Protein AF-0000000070611044 (afdb_homodimer)

pLDDT: mean 97.88, std 2.82, range [52.62, 99.0]

Secondary structure (DSSP, 8-state):
---EEEEEEEEEBTTBSSHHHHHHHHHHT----EE-HHHHHTT-S--EEB------TTSS-HHHHTT--HHHHHHHHHHHHHHHHHT--HHHHTT-TTEEEEEE-SS--HHHHHHHHHHHHSTTTHHHH-TTHHHHHSTTHHHHHHHTTTT--S-EEEEE-GGGHHHHHHHHHHHHHHTTS-SEEEEEEEE---HHHHHHHHHTT-B--TTTT-GGGT--TTBTT---BPBB-EEEEEEEEEHHHHHHTT----EEEEEEEEEE--S-SSS--SHHHHHHHHHHHTT--S---EEE----S-HHHHHHHHHHHHHHHTT-PPEEE-THHHH-B-GGGHHHHHHHHHHHHHHHTEE---TT-SSB-GGGTTSEE--S-EE---SEEEEEEEETTTEEEEEEEEPPP-/---EEEEEEEEEBTTBSSHHHHHHHHHHT----EE-HHHHHTT-S--EEB------TTSS-HHHHTT--HHHHHHHHHHHHHHHHHT--HHHHTT-TTEEEEEE-SS--HHHHHHHHHHHHSTTTHHHH-TTHHHHHSTTHHHHHHHTTTT--S-EEEEE-GGGHHHHHHHHHHHHHHTTS-SEEEEEEEE---HHHHHHHHHTT-B--TTTT-GGGT--TTBTT---BPBB-EEEEEEEEEHHHHHHTT----EEEEEEEEEE--S-SSS--SHHHHHHHHHHHTT--S---EEE----S-HHHHHHHHHHHHHHHTT-PPEEE-THHHH-B-GGGHHHHHHHHHHHHHHHTEE---TT-SSB-GGGTTSEE--S-EE---SEEEEEEEETTTEEEEEEEEPPP-

Foldseek 3Di:
DFFKFFQFKFWFFLQDRGLVSNLVCLQVVAFSKDFAPQLVVVVFLDGIASEGPDDLPPVDDPVLCLQAAQFQSQAQRGVVRRCVRQVPDLVRFAPDQQEAEEEFEQQACLPLVVQLVVQLPDPVHPVSNDDRSCLHRDRFNNQVSNCVVSRGNYYTGFAYDKQCGQLVQVVVQRVCVVVVRHFKYKTFTWFDDHSSVVRVCSVVQAAFRPCSVPRLLQQFFQAPPQRHFHEITGIMITIIGGPVVSVVVPGDTLWIFQFKFKFFQVPAQFAAPLVRQLRRVVRRCVVPPDDAQEEAEQRRSHPRVRLSPLVSQCVNQPLNGHEYAHSCLRGTRNINRRNRVVVSVQSSCQRQAKGGASENHPDGHPSCPSHNHGHHIGGGHGFKHKYWTARGRRIIMMIIIGHDDD/DFFKFFQFKFKFFLQDRGLVSNLVCLQVVAFSKDFAPQLVVVPFLDGIASEGPDDLPPVDDPVLCLQAAQFQSQAQSGVVRRCVRQVPDLVRFAPDQQEAEEEFEQQACLPLVVQLVVQLPDPVHPVSNDDRSCLHRDRFNNQVSNCVVSRGNYYTGFAYDKLCGQLVQVVVQRVCVVVVRHFKYKTFTWFDDHSSVVRVCSVVQAAFRPCSVPRLLQQFFQAPPQRHFHEITGIMITIMGGPVVSVVVPGDTLWIFQFKFKFFQVPAQFAAPLVRQLRRVVRRCVVPPDDAQEEAEQRRSHPRVRLSPLVSQCVNQPLNGHEYAHSCLRGTRNINRRNRVSVSVQSSCQRQAKGGASENHPDGHPSCPSHNHHHHIGGGHGFKHKYWTARGRRIIMMIIIGHDDD

Structure (mmCIF, N/CA/C/O backbone):
data_AF-0000000070611044-model_v1
#
loop_
_entity.id
_entity.type
_entity.pdbx_description
1 polymer 3-oxoacyl-
#
loop_
_atom_site.group_PDB
_atom_site.id
_atom_site.type_symbol
_atom_site.label_atom_id
_atom_site.label_alt_id
_atom_site.label_comp_id
_atom_site.label_asym_id
_atom_site.label_entity_id
_atom_site.label_seq_id
_atom_site.pdbx_PDB_ins_code
_atom_site.Cartn_x
_atom_site.Cartn_y
_atom_site.Cartn_z
_atom_site.occupancy
_atom_site.B_iso_or_equiv
_atom_site.auth_seq_id
_atom_site.auth_comp_id
_atom_site.auth_asym_id
_atom_site.auth_atom_id
_atom_site.pdbx_PDB_model_num
ATOM 1 N N . MET A 1 1 ? -25.047 -8.305 1.413 1 83.75 1 MET A N 1
ATOM 2 C CA . MET A 1 1 ? -24.016 -7.477 0.796 1 83.75 1 MET A CA 1
ATOM 3 C C . MET A 1 1 ? -24 -7.672 -0.716 1 83.75 1 MET A C 1
ATOM 5 O O . MET A 1 1 ? -24.406 -8.727 -1.216 1 83.75 1 MET A O 1
ATOM 9 N N . LYS A 1 2 ? -23.578 -6.711 -1.458 1 95.31 2 LYS A N 1
ATOM 10 C CA . LYS A 1 2 ? -23.5 -6.797 -2.914 1 95.31 2 LYS A CA 1
ATOM 11 C C . LYS A 1 2 ? -22.516 -7.871 -3.348 1 95.31 2 LYS A C 1
ATOM 13 O O . LYS A 1 2 ? -21.531 -8.148 -2.645 1 95.31 2 LYS A O 1
ATOM 18 N N . ARG A 1 3 ? -22.812 -8.5 -4.43 1 98.06 3 ARG A N 1
ATOM 19 C CA . ARG A 1 3 ? -21.984 -9.578 -4.961 1 98.06 3 ARG A CA 1
ATOM 20 C C . ARG A 1 3 ? -21.016 -9.047 -6.02 1 98.06 3 ARG A C 1
ATOM 22 O O . ARG A 1 3 ? -21.375 -8.164 -6.801 1 98.06 3 ARG A O 1
ATOM 29 N N . ALA A 1 4 ? -19.781 -9.516 -6.035 1 98.88 4 ALA A N 1
ATOM 30 C CA . ALA A 1 4 ? -18.734 -9.047 -6.938 1 98.88 4 ALA A CA 1
ATOM 31 C C . ALA A 1 4 ? -18.281 -10.156 -7.883 1 98.88 4 ALA A C 1
ATOM 33 O O . ALA A 1 4 ? -18.094 -11.297 -7.465 1 98.88 4 ALA A O 1
ATOM 34 N N . VAL A 1 5 ? -18.109 -9.828 -9.188 1 98.94 5 VAL A N 1
ATOM 35 C CA . VAL A 1 5 ? -17.719 -10.789 -10.211 1 98.94 5 VAL A CA 1
ATOM 36 C C . VAL A 1 5 ? -16.516 -10.25 -10.984 1 98.94 5 VAL A C 1
ATOM 38 O O . VAL A 1 5 ? -16.219 -9.047 -10.938 1 98.94 5 VAL A O 1
ATOM 41 N N . ILE A 1 6 ? -15.789 -11.141 -11.594 1 98.94 6 ILE A N 1
ATOM 42 C CA . ILE A 1 6 ? -14.703 -10.758 -12.484 1 98.94 6 ILE A CA 1
ATOM 43 C C . ILE A 1 6 ? -15.188 -10.789 -13.93 1 98.94 6 ILE A C 1
ATOM 45 O O . ILE A 1 6 ? -15.625 -11.828 -14.43 1 98.94 6 ILE A O 1
ATOM 49 N N . THR A 1 7 ? -15.023 -9.625 -14.625 1 98.94 7 THR A N 1
ATOM 50 C CA . THR A 1 7 ? -15.602 -9.523 -15.953 1 98.94 7 THR A CA 1
ATOM 51 C C . THR A 1 7 ? -14.516 -9.289 -17 1 98.94 7 THR A C 1
ATOM 53 O O . THR A 1 7 ? -14.789 -9.312 -18.203 1 98.94 7 THR A O 1
ATOM 56 N N . GLY A 1 8 ? -13.297 -9.109 -16.562 1 98.88 8 GLY A N 1
ATOM 57 C CA . GLY A 1 8 ? -12.172 -8.906 -17.469 1 98.88 8 GLY A CA 1
ATOM 58 C C . GLY A 1 8 ? -10.836 -9.25 -16.828 1 98.88 8 GLY A C 1
ATOM 59 O O . GLY A 1 8 ? -10.672 -9.156 -15.609 1 98.88 8 GLY A O 1
ATOM 60 N N . LEU A 1 9 ? -9.93 -9.648 -17.656 1 98.56 9 LEU A N 1
ATOM 61 C CA . LEU A 1 9 ? -8.586 -9.977 -17.188 1 98.56 9 LEU A CA 1
ATOM 62 C C . LEU A 1 9 ? -7.531 -9.523 -18.188 1 98.56 9 LEU A C 1
ATOM 64 O O . LEU A 1 9 ? -7.77 -9.531 -19.391 1 98.56 9 LEU A O 1
ATOM 68 N N . GLY A 1 10 ? -6.383 -9.062 -17.719 1 98.94 10 GLY A N 1
ATOM 69 C CA . GLY A 1 10 ? -5.156 -8.773 -18.438 1 98.94 10 GLY A CA 1
ATOM 70 C C . GLY A 1 10 ? -3.906 -9.211 -17.703 1 98.94 10 GLY A C 1
ATOM 71 O O . GLY A 1 10 ? -3.861 -9.172 -16.469 1 98.94 10 GLY A O 1
ATOM 72 N N . ILE A 1 11 ? -2.859 -9.617 -18.547 1 98.88 11 ILE A N 1
ATOM 73 C CA . ILE A 1 11 ? -1.717 -10.219 -17.859 1 98.88 11 ILE A CA 1
ATOM 74 C C . ILE A 1 11 ? -0.467 -10.078 -18.734 1 98.88 11 ILE A C 1
ATOM 76 O O . ILE A 1 11 ? -0.542 -10.164 -19.953 1 98.88 11 ILE A O 1
ATOM 80 N N . VAL A 1 12 ? 0.585 -9.766 -18.094 1 98.94 12 VAL A N 1
ATOM 81 C CA . VAL A 1 12 ? 1.958 -9.852 -18.578 1 98.94 12 VAL A CA 1
ATOM 82 C C . VAL A 1 12 ? 2.793 -10.703 -17.625 1 98.94 12 VAL A C 1
ATOM 84 O O . VAL A 1 12 ? 2.912 -10.383 -16.438 1 98.94 12 VAL A O 1
ATOM 87 N N . SER A 1 13 ? 3.332 -11.836 -18.094 1 98.88 13 SER A N 1
ATOM 88 C CA . SER A 1 13 ? 4.059 -12.758 -17.234 1 98.88 13 SER A CA 1
ATOM 89 C C . SER A 1 13 ? 5.191 -13.445 -17.984 1 98.88 13 SER A C 1
ATOM 91 O O . SER A 1 13 ? 5.379 -13.219 -19.172 1 98.88 13 SER A O 1
ATOM 93 N N . SER A 1 14 ? 5.922 -14.289 -17.297 1 98.88 14 SER A N 1
ATOM 94 C CA . SER A 1 14 ? 7.047 -15.016 -17.875 1 98.88 14 SER A CA 1
ATOM 95 C C . SER A 1 14 ? 6.566 -16.094 -18.844 1 98.88 14 SER A C 1
ATOM 97 O O . SER A 1 14 ? 7.336 -16.562 -19.688 1 98.88 14 SER A O 1
ATOM 99 N N . ILE A 1 15 ? 5.25 -16.469 -18.766 1 98.88 15 ILE A N 1
ATOM 100 C CA . ILE A 1 15 ? 4.797 -17.562 -19.625 1 98.88 15 ILE A CA 1
ATOM 101 C C . ILE A 1 15 ? 3.85 -17.031 -20.688 1 98.88 15 ILE A C 1
ATOM 103 O O . ILE A 1 15 ? 3.16 -17.797 -21.359 1 98.88 15 ILE A O 1
ATOM 107 N N . GLY A 1 16 ? 3.764 -15.711 -20.797 1 98.88 16 GLY A N 1
ATOM 108 C CA . GLY A 1 16 ? 2.93 -15.094 -21.812 1 98.88 16 GLY A CA 1
ATOM 109 C C . GLY A 1 16 ? 2.604 -13.641 -21.516 1 98.88 16 GLY A C 1
ATOM 110 O O . GLY A 1 16 ? 2.619 -13.227 -20.359 1 98.88 16 GLY A O 1
ATOM 111 N N . ASN A 1 17 ? 2.238 -12.906 -22.578 1 98.75 17 ASN A N 1
ATOM 112 C CA . ASN A 1 17 ? 2.006 -11.469 -22.453 1 98.75 17 ASN A CA 1
ATOM 113 C C . ASN A 1 17 ? 0.544 -11.109 -22.703 1 98.75 17 ASN A C 1
ATOM 115 O O . ASN A 1 17 ? 0.21 -9.945 -22.906 1 98.75 17 ASN A O 1
ATOM 119 N N . ASN A 1 18 ? -0.26 -12.094 -22.812 1 98.56 18 ASN A N 1
ATOM 120 C CA . ASN A 1 18 ? -1.711 -12 -22.906 1 98.56 18 ASN A CA 1
ATOM 121 C C . ASN A 1 18 ? -2.391 -13.312 -22.531 1 98.56 18 ASN A C 1
ATOM 123 O O . ASN A 1 18 ? -1.72 -14.312 -22.281 1 98.56 18 ASN A O 1
ATOM 127 N N . GLN A 1 19 ? -3.723 -13.297 -22.438 1 98.31 19 GLN A N 1
ATOM 128 C CA . GLN A 1 19 ? -4.441 -14.453 -21.906 1 98.31 19 GLN A CA 1
ATOM 129 C C . GLN A 1 19 ? -4.289 -15.664 -22.828 1 98.31 19 GLN A C 1
ATOM 131 O O . GLN A 1 19 ? -4.215 -16.797 -22.359 1 98.31 19 GLN A O 1
ATOM 136 N N . GLN A 1 20 ? -4.164 -15.445 -24.125 1 98.62 20 GLN A N 1
ATOM 137 C CA . GLN A 1 20 ? -4.047 -16.562 -25.062 1 98.62 20 GLN A CA 1
ATOM 138 C C . GLN A 1 20 ? -2.715 -17.281 -24.891 1 98.62 20 GLN A C 1
ATOM 140 O O . GLN A 1 20 ? -2.67 -18.516 -24.859 1 98.62 20 GLN A O 1
ATOM 145 N N . GLU A 1 21 ? -1.657 -16.516 -24.859 1 98.81 21 GLU A N 1
ATOM 146 C CA . GLU A 1 21 ? -0.332 -17.109 -24.672 1 98.81 21 GLU A CA 1
ATOM 147 C C . GLU A 1 21 ? -0.22 -17.812 -23.328 1 98.81 21 GLU A C 1
ATOM 149 O O . GLU A 1 21 ? 0.35 -18.906 -23.234 1 98.81 21 GLU A O 1
ATOM 154 N N . VAL A 1 22 ? -0.71 -17.172 -22.359 1 98.94 22 VAL A N 1
ATOM 155 C CA . VAL A 1 22 ? -0.667 -17.75 -21.016 1 98.94 22 VAL A CA 1
ATOM 156 C C . VAL A 1 22 ? -1.467 -19.047 -20.969 1 98.94 22 VAL A C 1
ATOM 158 O O . VAL A 1 22 ? -1.019 -20.047 -20.406 1 98.94 22 VAL A O 1
ATOM 161 N N . LEU A 1 23 ? -2.668 -19.016 -21.578 1 98.81 23 LEU A N 1
ATOM 162 C CA . LEU A 1 23 ? -3.494 -20.219 -21.641 1 98.81 23 LEU A CA 1
ATOM 163 C C . LEU A 1 23 ? -2.732 -21.375 -22.281 1 98.81 23 LEU A C 1
ATOM 165 O O . LEU A 1 23 ? -2.74 -22.484 -21.781 1 98.81 23 LEU A O 1
ATOM 169 N N . ALA A 1 24 ? -2.092 -21.125 -23.359 1 98.81 24 ALA A N 1
ATOM 170 C CA . ALA A 1 24 ? -1.323 -22.141 -24.062 1 98.81 24 ALA A CA 1
ATOM 171 C C . ALA A 1 24 ? -0.193 -22.688 -23.188 1 98.81 24 ALA A C 1
ATOM 173 O O . ALA A 1 24 ? 0.047 -23.891 -23.156 1 98.81 24 ALA A O 1
ATOM 174 N N . SER A 1 25 ? 0.507 -21.797 -22.562 1 98.88 25 SER A N 1
ATOM 175 C CA . SER A 1 25 ? 1.617 -22.203 -21.703 1 98.88 25 SER A CA 1
ATOM 176 C C . SER A 1 25 ? 1.136 -23.047 -20.531 1 98.88 25 SER A C 1
ATOM 178 O O . SER A 1 25 ? 1.781 -24.031 -20.156 1 98.88 25 SER A O 1
ATOM 180 N N . LEU A 1 26 ? 0.035 -22.625 -19.906 1 98.88 26 LEU A N 1
ATOM 181 C CA . LEU A 1 26 ? -0.528 -23.391 -18.797 1 98.88 26 LEU A CA 1
ATOM 182 C C . LEU A 1 26 ? -0.888 -24.797 -19.234 1 98.88 26 LEU A C 1
ATOM 184 O O . LEU A 1 26 ? -0.585 -25.766 -18.531 1 98.88 26 LEU A O 1
ATOM 188 N N . ARG A 1 27 ? -1.506 -24.938 -20.344 1 98.38 27 ARG A N 1
ATOM 189 C CA . ARG A 1 27 ? -1.946 -26.234 -20.844 1 98.38 27 ARG A CA 1
ATOM 190 C C . ARG A 1 27 ? -0.755 -27.141 -21.156 1 98.38 27 ARG A C 1
ATOM 192 O O . ARG A 1 27 ? -0.823 -28.359 -20.953 1 98.38 27 ARG A O 1
ATOM 199 N N . GLU A 1 28 ? 0.303 -26.578 -21.609 1 98.38 28 GLU A N 1
ATOM 200 C CA . GLU A 1 28 ? 1.465 -27.359 -22.047 1 98.38 28 GLU A CA 1
ATOM 201 C C . GLU A 1 28 ? 2.432 -27.594 -20.891 1 98.38 28 GLU A C 1
ATOM 203 O O . GLU A 1 28 ? 3.336 -28.422 -20.984 1 98.38 28 GLU A O 1
ATOM 208 N N . GLY A 1 29 ? 2.223 -26.906 -19.797 1 98.56 29 GLY A N 1
ATOM 209 C CA . GLY A 1 29 ? 3.197 -26.938 -18.719 1 98.56 29 GLY A CA 1
ATOM 210 C C . GLY A 1 29 ? 4.535 -26.344 -19.109 1 98.56 29 GLY A C 1
ATOM 211 O O . GLY A 1 29 ? 5.59 -26.859 -18.734 1 98.56 29 GLY A O 1
ATOM 212 N N . ARG A 1 30 ? 4.535 -25.219 -19.812 1 98.38 30 ARG A N 1
ATOM 213 C CA . ARG A 1 30 ? 5.758 -24.609 -20.328 1 98.38 30 ARG A CA 1
ATOM 214 C C . ARG A 1 30 ? 6.41 -23.719 -19.281 1 98.38 30 ARG A C 1
ATOM 216 O O . ARG A 1 30 ? 5.758 -22.828 -18.734 1 98.38 30 ARG A O 1
ATOM 223 N N . SER A 1 31 ? 7.672 -23.922 -19.078 1 98.69 31 SER A N 1
ATOM 224 C CA . SER A 1 31 ? 8.422 -23.094 -18.156 1 98.69 31 SER A CA 1
ATOM 225 C C . SER A 1 31 ? 8.734 -21.734 -18.766 1 98.69 31 SER A C 1
ATOM 227 O O . SER A 1 31 ? 9.102 -21.641 -19.938 1 98.69 31 SER A O 1
ATOM 229 N N . GLY A 1 32 ? 8.516 -20.688 -17.922 1 98.81 32 GLY A N 1
ATOM 230 C CA . GLY A 1 32 ? 8.898 -19.344 -18.344 1 98.81 32 GLY A CA 1
ATOM 231 C C . GLY A 1 32 ? 10.258 -18.922 -17.828 1 98.81 32 GLY A C 1
ATOM 232 O O . GLY A 1 32 ? 10.688 -17.781 -18.031 1 98.81 32 GLY A O 1
ATOM 233 N N . ILE A 1 33 ? 11.039 -19.828 -17.203 1 98.88 33 ILE A N 1
ATOM 234 C CA . ILE A 1 33 ? 12.289 -19.5 -16.516 1 98.88 33 ILE A CA 1
ATOM 235 C C . ILE A 1 33 ? 13.453 -19.609 -17.5 1 98.88 33 ILE A C 1
ATOM 237 O O . ILE A 1 33 ? 13.531 -20.547 -18.297 1 98.88 33 ILE A O 1
ATOM 241 N N . THR A 1 34 ? 14.289 -18.625 -17.5 1 98.81 34 THR A N 1
ATOM 242 C CA . THR A 1 34 ? 15.477 -18.594 -18.344 1 98.81 34 THR A CA 1
ATOM 243 C C . THR A 1 34 ? 16.703 -18.156 -17.547 1 98.81 34 THR A C 1
ATOM 245 O O . THR A 1 34 ? 16.578 -17.719 -16.406 1 98.81 34 THR A O 1
ATOM 248 N N . PHE A 1 35 ? 17.828 -18.359 -18.141 1 98.75 35 PHE A N 1
ATOM 249 C CA . PHE A 1 35 ? 19.062 -17.812 -17.594 1 98.75 35 PHE A CA 1
ATOM 250 C C . PHE A 1 35 ? 19.062 -16.281 -17.656 1 98.75 35 PHE A C 1
ATOM 252 O O . PHE A 1 35 ? 18.562 -15.695 -18.609 1 98.75 35 PHE A O 1
ATOM 259 N N . SER A 1 36 ? 19.594 -15.648 -16.594 1 98.75 36 SER A N 1
ATOM 260 C CA . SER A 1 36 ? 19.688 -14.195 -16.562 1 98.75 36 SER A CA 1
ATOM 261 C C . SER A 1 36 ? 21.141 -13.734 -16.578 1 98.75 36 SER A C 1
ATOM 263 O O . SER A 1 36 ? 21.844 -13.852 -15.562 1 98.75 36 SER A O 1
ATOM 265 N N . GLN A 1 37 ? 21.562 -13.164 -17.688 1 98.56 37 GLN A N 1
ATOM 266 C CA . GLN A 1 37 ? 22.891 -12.57 -17.766 1 98.56 37 GLN A CA 1
ATOM 267 C C . GLN A 1 37 ? 23.016 -11.367 -16.828 1 98.56 37 GLN A C 1
ATOM 269 O O . GLN A 1 37 ? 24.078 -11.125 -16.266 1 98.56 37 GLN A O 1
ATOM 274 N N . GLU A 1 38 ? 21.938 -10.633 -16.656 1 98.19 38 GLU A N 1
ATOM 275 C CA . GLU A 1 38 ? 21.922 -9.469 -15.766 1 98.19 38 GLU A CA 1
ATOM 276 C C . GLU A 1 38 ? 22.266 -9.867 -14.336 1 98.19 38 GLU A C 1
ATOM 278 O O . GLU A 1 38 ? 23.109 -9.227 -13.695 1 98.19 38 GLU A O 1
ATOM 283 N N . LEU A 1 39 ? 21.625 -10.883 -13.875 1 98.75 39 LEU A N 1
ATOM 284 C CA . LEU A 1 39 ? 21.875 -11.312 -12.5 1 98.75 39 LEU A CA 1
ATOM 285 C C . LEU A 1 39 ? 23.297 -11.836 -12.352 1 98.75 39 LEU A C 1
ATOM 287 O O . LEU A 1 39 ? 23.953 -11.578 -11.336 1 98.75 39 LEU A O 1
ATOM 291 N N . LYS A 1 40 ? 23.734 -12.547 -13.344 1 98.56 40 LYS A N 1
ATOM 292 C CA . LYS A 1 40 ? 25.125 -13.023 -13.328 1 98.56 40 LYS A CA 1
ATOM 293 C C . LYS A 1 40 ? 26.094 -11.852 -13.273 1 98.56 40 LYS A C 1
ATOM 295 O O . LYS A 1 40 ? 27.031 -11.852 -12.461 1 98.56 40 LYS A O 1
ATOM 300 N N . ASP A 1 41 ? 25.891 -10.883 -14.133 1 98.31 41 ASP A N 1
ATOM 301 C CA . ASP A 1 41 ? 26.781 -9.727 -14.211 1 98.31 41 ASP A CA 1
ATOM 302 C C . ASP A 1 41 ? 26.781 -8.945 -12.898 1 98.31 41 ASP A C 1
ATOM 304 O O . ASP A 1 41 ? 27.781 -8.328 -12.547 1 98.31 41 ASP A O 1
ATOM 308 N N . ALA A 1 42 ? 25.688 -8.984 -12.195 1 98.06 42 ALA A N 1
ATOM 309 C CA . ALA A 1 42 ? 25.578 -8.273 -10.922 1 98.06 42 ALA A CA 1
ATOM 310 C C . ALA A 1 42 ? 26.312 -9.023 -9.812 1 98.06 42 ALA A C 1
ATOM 312 O O . ALA A 1 42 ? 26.469 -8.5 -8.703 1 98.06 42 ALA A O 1
ATOM 313 N N . GLY A 1 43 ? 26.734 -10.227 -10.039 1 97.81 43 GLY A N 1
ATOM 314 C CA . GLY A 1 43 ? 27.5 -11 -9.07 1 97.81 43 GLY A CA 1
ATOM 315 C C . GLY A 1 43 ? 26.609 -11.836 -8.164 1 97.81 43 GLY A C 1
ATOM 316 O O . GLY A 1 43 ? 27.031 -12.227 -7.066 1 97.81 43 GLY A O 1
ATOM 317 N N . MET A 1 44 ? 25.469 -12.188 -8.586 1 98.31 44 MET A N 1
ATOM 318 C CA . MET A 1 44 ? 24.516 -12.93 -7.758 1 98.31 44 MET A CA 1
ATOM 319 C C . MET A 1 44 ? 24.797 -14.43 -7.816 1 98.31 44 MET A C 1
ATOM 321 O O . MET A 1 44 ? 25.375 -14.922 -8.789 1 98.31 44 MET A O 1
ATOM 325 N N . ARG A 1 45 ? 24.344 -15.117 -6.738 1 98.5 45 ARG A N 1
ATOM 326 C CA . ARG A 1 45 ? 24.375 -16.578 -6.754 1 98.5 45 ARG A CA 1
ATOM 327 C C . ARG A 1 45 ? 23.312 -17.141 -7.688 1 98.5 45 ARG A C 1
ATOM 329 O O . ARG A 1 45 ? 23.578 -18.078 -8.453 1 98.5 45 ARG A O 1
ATOM 336 N N . SER A 1 46 ? 22.094 -16.625 -7.535 1 98.88 46 SER A N 1
ATOM 337 C CA . SER A 1 46 ? 21.016 -17.031 -8.438 1 98.88 46 SER A CA 1
ATOM 338 C C . SER A 1 46 ? 21.156 -16.344 -9.797 1 98.88 46 SER A C 1
ATOM 340 O O . SER A 1 46 ? 21.266 -15.125 -9.875 1 98.88 46 SER A O 1
ATOM 342 N N . GLN A 1 47 ? 21.109 -17.109 -10.82 1 98.88 47 GLN A N 1
ATOM 343 C CA . GLN A 1 47 ? 21.297 -16.562 -12.164 1 98.88 47 GLN A CA 1
ATOM 344 C C . GLN A 1 47 ? 20.156 -16.984 -13.086 1 98.88 47 GLN A C 1
ATOM 346 O O . GLN A 1 47 ? 20.359 -17.156 -14.289 1 98.88 47 GLN A O 1
ATOM 351 N N . VAL A 1 48 ? 19 -17.25 -12.578 1 98.88 48 VAL A N 1
ATOM 352 C CA . VAL A 1 48 ? 17.797 -17.625 -13.32 1 98.88 48 VAL A CA 1
ATOM 353 C C . VAL A 1 48 ? 16.641 -16.719 -12.93 1 98.88 48 VAL A C 1
ATOM 355 O O . VAL A 1 48 ? 16.594 -16.203 -11.812 1 98.88 48 VAL A O 1
ATOM 358 N N . TRP A 1 49 ? 15.75 -16.453 -13.828 1 98.94 49 TRP A N 1
ATOM 359 C CA . TRP A 1 49 ? 14.602 -15.602 -13.547 1 98.94 49 TRP A CA 1
ATOM 360 C C . TRP A 1 49 ? 13.461 -15.898 -14.508 1 98.94 49 TRP A C 1
ATOM 362 O O . TRP A 1 49 ? 13.656 -16.547 -15.539 1 98.94 49 TRP A O 1
ATOM 372 N N . GLY A 1 50 ? 12.203 -15.648 -14.055 1 98.88 50 GLY A N 1
ATOM 373 C CA . GLY A 1 50 ? 11.055 -15.586 -14.938 1 98.88 50 GLY A CA 1
ATOM 374 C C . GLY A 1 50 ? 10.844 -14.219 -15.555 1 98.88 50 GLY A C 1
ATOM 375 O O . GLY A 1 50 ? 9.984 -13.461 -15.109 1 98.88 50 GLY A O 1
ATOM 376 N N . ASN A 1 51 ? 11.516 -13.891 -16.625 1 98.44 51 ASN A N 1
ATOM 377 C CA . ASN A 1 51 ? 11.477 -12.555 -17.219 1 98.44 51 ASN A CA 1
ATOM 378 C C . ASN A 1 51 ? 10.281 -12.391 -18.156 1 98.44 51 ASN A C 1
ATOM 380 O O . ASN A 1 51 ? 9.773 -13.375 -18.703 1 98.44 51 ASN A O 1
ATOM 384 N N . VAL A 1 52 ? 9.789 -11.172 -18.234 1 98.19 52 VAL A N 1
ATOM 385 C CA . VAL A 1 52 ? 8.773 -10.797 -19.219 1 98.19 52 VAL A CA 1
ATOM 386 C C . VAL A 1 52 ? 9.414 -10.68 -20.594 1 98.19 52 VAL A C 1
ATOM 388 O O . VAL A 1 52 ? 10.336 -9.891 -20.797 1 98.19 52 VAL A O 1
ATOM 391 N N . LYS A 1 53 ? 8.953 -11.5 -21.531 1 97.75 53 LYS A N 1
ATOM 392 C CA . LYS A 1 53 ? 9.484 -11.508 -22.891 1 97.75 53 LYS A CA 1
ATOM 393 C C . LYS A 1 53 ? 8.68 -10.578 -23.797 1 97.75 53 LYS A C 1
ATOM 395 O O . LYS A 1 53 ? 8.039 -11.031 -24.75 1 97.75 53 LYS A O 1
ATOM 400 N N . LEU A 1 54 ? 8.727 -9.328 -23.547 1 97.38 54 LEU A N 1
ATOM 401 C CA . LEU A 1 54 ? 7.984 -8.305 -24.266 1 97.38 54 LEU A CA 1
ATOM 402 C C . LEU A 1 54 ? 8.805 -7.02 -24.391 1 97.38 54 LEU A C 1
ATOM 404 O O . LEU A 1 54 ? 9.25 -6.469 -23.391 1 97.38 54 LEU A O 1
ATOM 408 N N . ASP A 1 55 ? 9.102 -6.57 -25.594 1 97.31 55 ASP A N 1
ATOM 409 C CA . ASP A 1 55 ? 9.641 -5.227 -25.812 1 97.31 55 ASP A CA 1
ATOM 410 C C . ASP A 1 55 ? 8.547 -4.168 -25.656 1 97.31 55 ASP A C 1
ATOM 412 O O . ASP A 1 55 ? 7.656 -4.059 -26.5 1 97.31 55 ASP A O 1
ATOM 416 N N . THR A 1 56 ? 8.594 -3.361 -24.594 1 97.38 56 THR A N 1
ATOM 417 C CA . THR A 1 56 ? 7.516 -2.436 -24.266 1 97.38 56 THR A CA 1
ATOM 418 C C . THR A 1 56 ? 7.73 -1.087 -24.938 1 97.38 56 THR A C 1
ATOM 420 O O . THR A 1 56 ? 6.898 -0.184 -24.812 1 97.38 56 THR A O 1
ATOM 423 N N . THR A 1 57 ? 8.812 -0.947 -25.672 1 96.94 57 THR A N 1
ATOM 424 C CA . THR A 1 57 ? 9.125 0.324 -26.312 1 96.94 57 THR A CA 1
ATOM 425 C C . THR A 1 57 ? 8.031 0.711 -27.297 1 96.94 57 THR A C 1
ATOM 427 O O . THR A 1 57 ? 7.68 -0.072 -28.188 1 96.94 57 THR A O 1
ATOM 430 N N . GLY A 1 58 ? 7.465 1.889 -27.125 1 97.31 58 GLY A N 1
ATOM 431 C CA . GLY A 1 58 ? 6.492 2.432 -28.062 1 97.31 58 GLY A CA 1
ATOM 432 C C . GLY A 1 58 ? 5.082 1.925 -27.812 1 97.31 58 GLY A C 1
ATOM 433 O O . GLY A 1 58 ? 4.141 2.338 -28.5 1 97.31 58 GLY A O 1
ATOM 434 N N . LEU A 1 59 ? 4.879 1.075 -26.812 1 98.12 59 LEU A N 1
ATOM 435 C CA . LEU A 1 59 ? 3.553 0.512 -26.578 1 98.12 59 LEU A CA 1
ATOM 436 C C . LEU A 1 59 ? 2.68 1.489 -25.797 1 98.12 59 LEU A C 1
ATOM 438 O O . LEU A 1 59 ? 1.453 1.37 -25.797 1 98.12 59 LEU A O 1
ATOM 442 N N . ILE A 1 60 ? 3.322 2.385 -25.109 1 98.44 60 ILE A N 1
ATOM 443 C CA . ILE A 1 60 ? 2.627 3.398 -24.328 1 98.44 60 ILE A CA 1
ATOM 444 C C . ILE A 1 60 ? 3.084 4.789 -24.75 1 98.44 60 ILE A C 1
ATOM 446 O O . ILE A 1 60 ? 4.266 5 -25.031 1 98.44 60 ILE A O 1
ATOM 450 N N . ASP A 1 61 ? 2.213 5.727 -24.781 1 97.81 61 ASP A N 1
ATOM 451 C CA . ASP A 1 61 ? 2.523 7.102 -25.156 1 97.81 61 ASP A CA 1
ATOM 452 C C . ASP A 1 61 ? 3.635 7.676 -24.281 1 97.81 61 ASP A C 1
ATOM 454 O O . ASP A 1 61 ? 3.654 7.453 -23.062 1 97.81 61 ASP A O 1
ATOM 458 N N . ARG A 1 62 ? 4.523 8.391 -24.922 1 97.38 62 ARG A N 1
ATOM 459 C CA . ARG A 1 62 ? 5.703 8.938 -24.266 1 97.38 62 ARG A CA 1
ATOM 460 C C . ARG A 1 62 ? 5.316 9.836 -23.094 1 97.38 62 ARG A C 1
ATOM 462 O O . ARG A 1 62 ? 6.012 9.883 -22.078 1 97.38 62 ARG A O 1
ATOM 469 N N . LYS A 1 63 ? 4.223 10.594 -23.234 1 96.5 63 LYS A N 1
ATOM 470 C CA . LYS A 1 63 ? 3.779 11.531 -22.203 1 96.5 63 LYS A CA 1
ATOM 471 C C . LYS A 1 63 ? 3.303 10.781 -20.953 1 96.5 63 LYS A C 1
ATOM 473 O O . LYS A 1 63 ? 3.268 11.352 -19.859 1 96.5 63 LYS A O 1
ATOM 478 N N . VAL A 1 64 ? 2.963 9.547 -21.172 1 97.5 64 VAL A N 1
ATOM 479 C CA . VAL A 1 64 ? 2.445 8.727 -20.078 1 97.5 64 VAL A CA 1
ATOM 480 C C . VAL A 1 64 ? 3.574 7.895 -19.484 1 97.5 64 VAL A C 1
ATOM 482 O O . VAL A 1 64 ? 3.752 7.863 -18.266 1 97.5 64 VAL A O 1
ATOM 485 N N . VAL A 1 65 ? 4.438 7.277 -20.312 1 98.25 65 VAL A N 1
ATOM 486 C CA . VAL A 1 65 ? 5.402 6.266 -19.891 1 98.25 65 VAL A CA 1
ATOM 487 C C . VAL A 1 65 ? 6.562 6.934 -19.156 1 98.25 65 VAL A C 1
ATOM 489 O O . VAL A 1 65 ? 7.262 6.289 -18.375 1 98.25 65 VAL A O 1
ATOM 492 N N . ARG A 1 66 ? 6.766 8.242 -19.266 1 97.69 66 ARG A N 1
ATOM 493 C CA . ARG A 1 66 ? 7.875 8.945 -18.641 1 97.69 66 ARG A CA 1
ATOM 494 C C . ARG A 1 66 ? 7.781 8.859 -17.125 1 97.69 66 ARG A C 1
ATOM 496 O O . ARG A 1 66 ? 8.781 9.031 -16.422 1 97.69 66 ARG A O 1
ATOM 503 N N . PHE A 1 67 ? 6.562 8.555 -16.578 1 98.31 67 PHE A N 1
ATOM 504 C CA . PHE A 1 67 ? 6.332 8.484 -15.148 1 98.31 67 PHE A CA 1
ATOM 505 C C . PHE A 1 67 ? 6.441 7.051 -14.648 1 98.31 67 PHE A C 1
ATOM 507 O O . PHE A 1 67 ? 6.273 6.789 -13.461 1 98.31 67 PHE A O 1
ATOM 514 N N . MET A 1 68 ? 6.789 6.105 -15.539 1 98.56 68 MET A N 1
ATOM 515 C CA . MET A 1 68 ? 6.508 4.715 -15.203 1 98.56 68 MET A CA 1
ATOM 516 C C . MET A 1 68 ? 7.801 3.939 -14.969 1 98.56 68 MET A C 1
ATOM 518 O O . MET A 1 68 ? 8.805 4.18 -15.641 1 98.56 68 MET A O 1
ATOM 522 N N . SER A 1 69 ? 7.734 3.107 -13.953 1 98.44 69 SER A N 1
ATOM 523 C CA . SER A 1 69 ? 8.672 1.996 -13.828 1 98.44 69 SER A CA 1
ATOM 524 C C . SER A 1 69 ? 8.203 0.785 -14.633 1 98.44 69 SER A C 1
ATOM 526 O O . SER A 1 69 ? 7.086 0.778 -15.156 1 98.44 69 SER A O 1
ATOM 528 N N . ASP A 1 70 ? 8.992 -0.307 -14.68 1 98.44 70 ASP A N 1
ATOM 529 C CA . ASP A 1 70 ? 8.57 -1.529 -15.359 1 98.44 70 ASP A CA 1
ATOM 530 C C . ASP A 1 70 ? 7.324 -2.121 -14.703 1 98.44 70 ASP A C 1
ATOM 532 O O . ASP A 1 70 ? 6.461 -2.668 -15.391 1 98.44 70 ASP A O 1
ATOM 536 N N . ALA A 1 71 ? 7.273 -2.027 -13.391 1 98.69 71 ALA A N 1
ATOM 537 C CA . ALA A 1 71 ? 6.086 -2.504 -12.688 1 98.69 71 ALA A CA 1
ATOM 538 C C . ALA A 1 71 ? 4.832 -1.797 -13.195 1 98.69 71 ALA A C 1
ATOM 540 O O . ALA A 1 71 ? 3.809 -2.438 -13.445 1 98.69 71 ALA A O 1
ATOM 541 N N . SER A 1 72 ? 4.902 -0.479 -13.32 1 98.81 72 SER A N 1
ATOM 542 C CA . SER A 1 72 ? 3.777 0.316 -13.805 1 98.81 72 SER A CA 1
ATOM 543 C C . SER A 1 72 ? 3.457 -0.016 -15.258 1 98.81 72 SER A C 1
ATOM 545 O O . SER A 1 72 ? 2.285 -0.09 -15.641 1 98.81 72 SER A O 1
ATOM 547 N N . ILE A 1 73 ? 4.496 -0.188 -16.047 1 98.88 73 ILE A N 1
ATOM 548 C CA . ILE A 1 73 ? 4.309 -0.496 -17.453 1 98.88 73 ILE A CA 1
ATOM 549 C C . ILE A 1 73 ? 3.562 -1.819 -17.609 1 98.88 73 ILE A C 1
ATOM 551 O O . ILE A 1 73 ? 2.582 -1.907 -18.344 1 98.88 73 ILE A O 1
ATOM 555 N N . TYR A 1 74 ? 4.016 -2.873 -16.891 1 98.94 74 TYR A N 1
ATOM 556 C CA . TYR A 1 74 ? 3.375 -4.18 -16.969 1 98.94 74 TYR A CA 1
ATOM 557 C C . TYR A 1 74 ? 1.924 -4.109 -16.5 1 98.94 74 TYR A C 1
ATOM 559 O O . TYR A 1 74 ? 1.039 -4.707 -17.125 1 98.94 74 TYR A O 1
ATOM 567 N N . ALA A 1 75 ? 1.677 -3.371 -15.43 1 98.94 75 ALA A N 1
ATOM 568 C CA . ALA A 1 75 ? 0.315 -3.211 -14.922 1 98.94 75 ALA A CA 1
ATOM 569 C C . ALA A 1 75 ? -0.549 -2.436 -15.914 1 98.94 75 ALA A C 1
ATOM 571 O O . ALA A 1 75 ? -1.728 -2.748 -16.094 1 98.94 75 ALA A O 1
ATOM 572 N N . TYR A 1 76 ? -0.02 -1.4 -16.547 1 98.88 76 TYR A N 1
ATOM 573 C CA . TYR A 1 76 ? -0.728 -0.582 -17.516 1 98.88 76 TYR A CA 1
ATOM 574 C C . TYR A 1 76 ? -1.175 -1.421 -18.719 1 98.88 76 TYR A C 1
ATOM 576 O O . TYR A 1 76 ? -2.334 -1.353 -19.125 1 98.88 76 TYR A O 1
ATOM 584 N N . LEU A 1 77 ? -0.251 -2.172 -19.25 1 98.94 77 LEU A N 1
ATOM 585 C CA . LEU A 1 77 ? -0.567 -3.02 -20.391 1 98.94 77 LEU A CA 1
ATOM 586 C C . LEU A 1 77 ? -1.606 -4.07 -20.016 1 98.94 77 LEU A C 1
ATOM 588 O O . LEU A 1 77 ? -2.504 -4.371 -20.812 1 98.94 77 LEU A O 1
ATOM 592 N N . SER A 1 78 ? -1.477 -4.641 -18.812 1 98.94 78 SER A N 1
ATOM 593 C CA . SER A 1 78 ? -2.475 -5.582 -18.312 1 98.94 78 SER A CA 1
ATOM 594 C C . SER A 1 78 ? -3.84 -4.914 -18.188 1 98.94 78 SER A C 1
ATOM 596 O O . SER A 1 78 ? -4.867 -5.531 -18.469 1 98.94 78 SER A O 1
ATOM 598 N N . MET A 1 79 ? -3.873 -3.689 -17.734 1 98.88 79 MET A N 1
ATOM 599 C CA . MET A 1 79 ? -5.109 -2.932 -17.562 1 98.88 79 MET A CA 1
ATOM 600 C C . MET A 1 79 ? -5.785 -2.705 -18.922 1 98.88 79 MET A C 1
ATOM 602 O O . MET A 1 79 ? -7.004 -2.854 -19.031 1 98.88 79 MET A O 1
ATOM 606 N N . GLU A 1 80 ? -5.02 -2.336 -19.891 1 98.81 80 GLU A N 1
ATOM 607 C CA . GLU A 1 80 ? -5.566 -2.182 -21.25 1 98.81 80 GLU A CA 1
ATOM 608 C C . GLU A 1 80 ? -6.25 -3.463 -21.719 1 98.81 80 GLU A C 1
ATOM 610 O O . GLU A 1 80 ? -7.355 -3.42 -22.25 1 98.81 80 GLU A O 1
ATOM 615 N N . GLN A 1 81 ? -5.578 -4.594 -21.5 1 98.94 81 GLN A N 1
ATOM 616 C CA . GLN A 1 81 ? -6.133 -5.891 -21.875 1 98.94 81 GLN A CA 1
ATOM 617 C C . GLN A 1 81 ? -7.418 -6.184 -21.109 1 98.94 81 GLN A C 1
ATOM 619 O O . GLN A 1 81 ? -8.391 -6.668 -21.672 1 98.94 81 GLN A O 1
ATOM 624 N N . ALA A 1 82 ? -7.418 -5.898 -19.781 1 98.94 82 ALA A N 1
ATOM 625 C CA . ALA A 1 82 ? -8.57 -6.195 -18.938 1 98.94 82 ALA A CA 1
ATOM 626 C C . ALA A 1 82 ? -9.781 -5.367 -19.359 1 98.94 82 ALA A C 1
ATOM 628 O O . ALA A 1 82 ? -10.906 -5.871 -19.375 1 98.94 82 ALA A O 1
ATOM 629 N N . VAL A 1 83 ? -9.578 -4.082 -19.641 1 98.94 83 VAL A N 1
ATOM 630 C CA . VAL A 1 83 ? -10.648 -3.191 -20.078 1 98.94 83 VAL A CA 1
ATOM 631 C C . VAL A 1 83 ? -11.25 -3.715 -21.391 1 98.94 83 VAL A C 1
ATOM 633 O O . VAL A 1 83 ? -12.477 -3.793 -21.531 1 98.94 83 VAL A O 1
ATOM 636 N N . ALA A 1 84 ? -10.352 -4.051 -22.312 1 98.81 84 ALA A N 1
ATOM 637 C CA . ALA A 1 84 ? -10.805 -4.582 -23.594 1 98.81 84 ALA A CA 1
ATOM 638 C C . ALA A 1 84 ? -11.57 -5.895 -23.406 1 98.81 84 ALA A C 1
ATOM 640 O O . ALA A 1 84 ? -12.617 -6.098 -24.016 1 98.81 84 ALA A O 1
ATOM 641 N N . ASP A 1 85 ? -11.031 -6.762 -22.625 1 98.88 85 ASP A N 1
ATOM 642 C CA . ASP A 1 85 ? -11.641 -8.062 -22.375 1 98.88 85 ASP A CA 1
ATOM 643 C C . ASP A 1 85 ? -13.023 -7.914 -21.734 1 98.88 85 ASP A C 1
ATOM 645 O O . ASP A 1 85 ? -13.938 -8.672 -22.047 1 98.88 85 ASP A O 1
ATOM 649 N N . ALA A 1 86 ? -13.18 -6.988 -20.844 1 98.81 86 ALA A N 1
ATOM 650 C CA . ALA A 1 86 ? -14.438 -6.75 -20.141 1 98.81 86 ALA A CA 1
ATOM 651 C C . ALA A 1 86 ? -15.453 -6.059 -21.062 1 98.81 86 ALA A C 1
ATOM 653 O O . ALA A 1 86 ? -16.641 -5.98 -20.719 1 98.81 86 ALA A O 1
ATOM 654 N N . GLY A 1 87 ? -14.984 -5.566 -22.156 1 98.56 87 GLY A N 1
ATOM 655 C CA . GLY A 1 87 ? -15.859 -4.812 -23.047 1 98.56 87 GLY A CA 1
ATOM 656 C C . GLY A 1 87 ? -16.312 -3.49 -22.469 1 98.56 87 GLY A C 1
ATOM 657 O O . GLY A 1 87 ? -17.453 -3.074 -22.656 1 98.56 87 GLY A O 1
ATOM 658 N N . LEU A 1 88 ? -15.5 -2.83 -21.688 1 98.5 88 LEU A N 1
ATOM 659 C CA . LEU A 1 88 ? -15.859 -1.562 -21.062 1 98.5 88 LEU A CA 1
ATOM 660 C C . LEU A 1 88 ? -15.555 -0.39 -21.984 1 98.5 88 LEU A C 1
ATOM 662 O O . LEU A 1 88 ? -14.383 -0.118 -22.281 1 98.5 88 LEU A O 1
ATOM 666 N N . ALA A 1 89 ? -16.562 0.325 -22.375 1 97.75 89 ALA A N 1
ATOM 667 C CA . ALA A 1 89 ? -16.375 1.565 -23.125 1 97.75 89 ALA A CA 1
ATOM 668 C C . ALA A 1 89 ? -15.828 2.67 -22.219 1 97.75 89 ALA A C 1
ATOM 670 O O . ALA A 1 89 ? -16.188 2.744 -21.047 1 97.75 89 ALA A O 1
ATOM 671 N N . PRO A 1 90 ? -14.992 3.559 -22.766 1 97.81 90 PRO A N 1
ATOM 672 C CA . PRO A 1 90 ? -14.414 4.629 -21.938 1 97.81 90 PRO A CA 1
ATOM 673 C C . PRO A 1 90 ? -15.461 5.43 -21.188 1 97.81 90 PRO A C 1
ATOM 675 O O . PRO A 1 90 ? -15.219 5.855 -20.047 1 97.81 90 PRO A O 1
ATOM 678 N N . GLU A 1 91 ? -16.609 5.617 -21.688 1 97.12 91 GLU A N 1
ATOM 679 C CA . GLU A 1 91 ? -17.656 6.43 -21.078 1 97.12 91 GLU A CA 1
ATOM 680 C C . GLU A 1 91 ? -18.219 5.762 -19.828 1 97.12 91 GLU A C 1
ATOM 682 O O . GLU A 1 91 ? -18.859 6.418 -19 1 97.12 91 GLU A O 1
ATOM 687 N N . VAL A 1 92 ? -18 4.465 -19.812 1 97.5 92 VAL A N 1
ATOM 688 C CA . VAL A 1 92 ? -18.516 3.725 -18.656 1 97.5 92 VAL A CA 1
ATOM 689 C C . VAL A 1 92 ? -17.609 3.926 -17.453 1 97.5 92 VAL A C 1
ATOM 691 O O . VAL A 1 92 ? -18.094 4.129 -16.328 1 97.5 92 VAL A O 1
ATOM 694 N N . TYR A 1 93 ? -16.297 3.941 -17.672 1 98.19 93 TYR A N 1
ATOM 695 C CA . TYR A 1 93 ? -15.438 3.871 -16.5 1 98.19 93 TYR A CA 1
ATOM 696 C C . TYR A 1 93 ? -14.656 5.164 -16.312 1 98.19 93 TYR A C 1
ATOM 698 O O . TYR A 1 93 ? -14.195 5.469 -15.203 1 98.19 93 TYR A O 1
ATOM 706 N N . GLN A 1 94 ? -14.484 5.969 -17.359 1 98.56 94 GLN A N 1
ATOM 707 C CA . GLN A 1 94 ? -13.719 7.199 -17.219 1 98.56 94 GLN A CA 1
ATOM 708 C C . GLN A 1 94 ? -14.562 8.297 -16.578 1 98.56 94 GLN A C 1
ATOM 710 O O . GLN A 1 94 ? -15.758 8.422 -16.859 1 98.56 94 GLN A O 1
ATOM 715 N N . ASN A 1 95 ? -13.867 9.062 -15.656 1 98.5 95 ASN A N 1
ATOM 716 C CA . ASN A 1 95 ? -14.492 10.188 -14.969 1 98.5 95 ASN A CA 1
ATOM 717 C C . ASN A 1 95 ? -15.742 9.766 -14.203 1 98.5 95 ASN A C 1
ATOM 719 O O . ASN A 1 95 ? -16.719 10.516 -14.141 1 98.5 95 ASN A O 1
ATOM 723 N N . ASN A 1 96 ? -15.867 8.516 -13.867 1 98.69 96 ASN A N 1
ATOM 724 C CA . ASN A 1 96 ? -16.969 7.945 -13.094 1 98.69 96 ASN A CA 1
ATOM 725 C C . ASN A 1 96 ? -16.562 7.719 -11.641 1 98.69 96 ASN A C 1
ATOM 727 O O . ASN A 1 96 ? -15.711 6.875 -11.352 1 98.69 96 ASN A O 1
ATOM 731 N N . PRO A 1 97 ? -17.172 8.445 -10.656 1 98.62 97 PRO A N 1
ATOM 732 C CA . PRO A 1 97 ? -16.766 8.344 -9.25 1 98.62 97 PRO A CA 1
ATOM 733 C C . PRO A 1 97 ? -17.062 6.973 -8.648 1 98.62 97 PRO A C 1
ATOM 735 O O . PRO A 1 97 ? -16.625 6.668 -7.539 1 98.62 97 PRO A O 1
ATOM 738 N N . ARG A 1 98 ? -17.797 6.113 -9.352 1 98.62 98 ARG A N 1
ATOM 739 C CA . ARG A 1 98 ? -18.156 4.781 -8.867 1 98.62 98 ARG A CA 1
ATOM 740 C C . ARG A 1 98 ? -17.219 3.723 -9.445 1 98.62 98 ARG A C 1
ATOM 742 O O . ARG A 1 98 ? -17.484 2.525 -9.328 1 98.62 98 ARG A O 1
ATOM 749 N N . VAL A 1 99 ? -16.172 4.152 -10.133 1 98.94 99 VAL A N 1
ATOM 750 C CA . VAL A 1 99 ? -15.148 3.264 -10.672 1 98.94 99 VAL A CA 1
ATOM 751 C C . VAL A 1 99 ? -13.797 3.574 -10.023 1 98.94 99 VAL A C 1
ATOM 753 O O . VAL A 1 99 ? -13.289 4.691 -10.141 1 98.94 99 VAL A O 1
ATOM 756 N N . GLY A 1 100 ? -13.273 2.547 -9.305 1 98.94 100 GLY A N 1
ATOM 757 C CA . GLY A 1 100 ? -12.023 2.738 -8.578 1 98.94 100 GLY A CA 1
ATOM 758 C C . GLY A 1 100 ? -10.898 1.867 -9.094 1 98.94 100 GLY A C 1
ATOM 759 O O . GLY A 1 100 ? -11.07 1.115 -10.055 1 98.94 100 GLY A O 1
ATOM 760 N N . LEU A 1 101 ? -9.758 2.014 -8.492 1 98.94 101 LEU A N 1
ATOM 761 C CA . LEU A 1 101 ? -8.523 1.317 -8.859 1 98.94 101 LEU A CA 1
ATOM 762 C C . LEU A 1 101 ? -7.695 0.999 -7.621 1 98.94 101 LEU A C 1
ATOM 764 O O . LEU A 1 101 ? -7.344 1.9 -6.855 1 98.94 101 LEU A O 1
ATOM 768 N N . ILE A 1 102 ? -7.445 -0.265 -7.359 1 98.94 102 ILE A N 1
ATOM 769 C CA . ILE A 1 102 ? -6.594 -0.741 -6.277 1 98.94 102 ILE A CA 1
ATOM 770 C C . ILE A 1 102 ? -5.551 -1.712 -6.828 1 98.94 102 ILE A C 1
ATOM 772 O O . ILE A 1 102 ? -5.859 -2.877 -7.098 1 98.94 102 ILE A O 1
ATOM 776 N N . ALA A 1 103 ? -4.336 -1.222 -6.98 1 98.88 103 ALA A N 1
ATOM 777 C CA . ALA A 1 103 ? -3.268 -1.992 -7.613 1 98.88 103 ALA A CA 1
ATOM 778 C C . ALA A 1 103 ? -1.908 -1.631 -7.02 1 98.88 103 ALA A C 1
ATOM 780 O O . ALA A 1 103 ? -1.621 -0.456 -6.781 1 98.88 103 ALA A O 1
ATOM 781 N N . GLY A 1 104 ? -1.104 -2.664 -6.691 1 98.44 104 GLY A N 1
ATOM 782 C CA . GLY A 1 104 ? 0.139 -2.357 -6 1 98.44 104 GLY A CA 1
ATOM 783 C C . GLY A 1 104 ? 1.307 -3.205 -6.469 1 98.44 104 GLY A C 1
ATOM 784 O O . GLY A 1 104 ? 1.179 -3.975 -7.426 1 98.44 104 GLY A O 1
ATOM 785 N N . SER A 1 105 ? 2.469 -2.996 -5.902 1 98.06 105 SER A N 1
ATOM 786 C CA . SER A 1 105 ? 3.707 -3.756 -6.043 1 98.06 105 SER A CA 1
ATOM 787 C C . SER A 1 105 ? 4.273 -4.145 -4.684 1 98.06 105 SER A C 1
ATOM 789 O O . SER A 1 105 ? 3.99 -3.492 -3.676 1 98.06 105 SER A O 1
ATOM 791 N N . GLY A 1 106 ? 4.969 -5.227 -4.695 1 94.81 106 GLY A N 1
ATOM 792 C CA . GLY A 1 106 ? 5.645 -5.629 -3.471 1 94.81 106 GLY A CA 1
ATOM 793 C C . GLY A 1 106 ? 6.926 -4.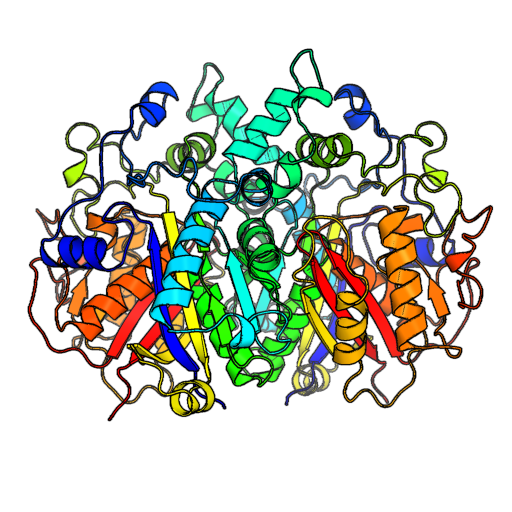859 -3.213 1 94.81 106 GLY A C 1
ATOM 794 O O . GLY A 1 106 ? 7.23 -4.516 -2.068 1 94.81 106 GLY A O 1
ATOM 795 N N . GLY A 1 107 ? 7.629 -4.551 -4.258 1 91.19 107 GLY A N 1
ATOM 796 C CA . GLY A 1 107 ? 8.953 -3.969 -4.102 1 91.19 107 GLY A CA 1
ATOM 797 C C . GLY A 1 107 ? 9.031 -2.531 -4.578 1 91.19 107 GLY A C 1
ATOM 798 O O . GLY A 1 107 ? 10.062 -1.87 -4.402 1 91.19 107 GLY A O 1
ATOM 799 N N . GLY A 1 108 ? 7.938 -2.035 -5.055 1 93 108 GLY A N 1
ATOM 800 C CA . GLY A 1 108 ? 8.055 -0.736 -5.695 1 93 108 GLY A CA 1
ATOM 801 C C . GLY A 1 108 ? 8.984 -0.741 -6.891 1 93 108 GLY A C 1
ATOM 802 O O . GLY A 1 108 ? 8.836 -1.562 -7.801 1 93 108 GLY A O 1
ATOM 803 N N . SER A 1 109 ? 9.953 0.291 -6.922 1 97.56 109 SER A N 1
ATOM 804 C CA . SER A 1 109 ? 10.93 0.306 -8 1 97.56 109 SER A CA 1
ATOM 805 C C . SER A 1 109 ? 12.344 0.494 -7.457 1 97.56 109 SER A C 1
ATOM 807 O O . SER A 1 109 ? 12.891 1.601 -7.496 1 97.56 109 SER A O 1
ATOM 809 N N . PRO A 1 110 ? 12.914 -0.612 -6.98 1 98 110 PRO A N 1
ATOM 810 C CA . PRO A 1 110 ? 14.312 -0.51 -6.547 1 98 110 PRO A CA 1
ATOM 811 C C . PRO A 1 110 ? 15.227 0.033 -7.641 1 98 110 PRO A C 1
ATOM 813 O O . PRO A 1 110 ? 16.172 0.775 -7.348 1 98 110 PRO A O 1
ATOM 816 N N . LYS A 1 111 ? 14.922 -0.302 -8.914 1 98.25 111 LYS A N 1
ATOM 817 C CA . LYS A 1 111 ? 15.719 0.163 -10.047 1 98.25 111 LYS A CA 1
ATOM 818 C C . LYS A 1 111 ? 15.773 1.688 -10.086 1 98.25 111 LYS A C 1
ATOM 820 O O . LYS A 1 111 ? 16.859 2.27 -10.195 1 98.25 111 LYS A O 1
ATOM 825 N N . PHE A 1 112 ? 14.688 2.328 -9.883 1 98.38 112 PHE A N 1
ATOM 826 C CA . PHE A 1 112 ? 14.672 3.779 -10.039 1 98.38 112 PHE A CA 1
ATOM 827 C C . PHE A 1 112 ? 15.109 4.465 -8.742 1 98.38 112 PHE A C 1
ATOM 829 O O . PHE A 1 112 ? 15.602 5.594 -8.773 1 98.38 112 PHE A O 1
ATOM 836 N N . GLN A 1 113 ? 14.891 3.807 -7.574 1 98.19 113 GLN A N 1
ATOM 837 C CA . GLN A 1 113 ? 15.484 4.348 -6.355 1 98.19 113 GLN A CA 1
ATOM 838 C C . GLN A 1 113 ? 17 4.426 -6.469 1 98.19 113 GLN A C 1
ATOM 840 O O . GLN A 1 113 ? 17.609 5.441 -6.117 1 98.19 113 GLN A O 1
ATOM 845 N N . VAL A 1 114 ? 17.578 3.354 -6.926 1 98.62 114 VAL A N 1
ATOM 846 C CA . VAL A 1 114 ? 19.031 3.287 -7.078 1 98.62 114 VAL A CA 1
ATOM 847 C C . VAL A 1 114 ? 19.484 4.25 -8.172 1 98.62 114 VAL A C 1
ATOM 849 O O . VAL A 1 114 ? 20.484 4.941 -8.023 1 98.62 114 VAL A O 1
ATOM 852 N N . PHE A 1 115 ? 18.719 4.297 -9.289 1 98.56 115 PHE A N 1
ATOM 853 C CA . PHE A 1 115 ? 19.016 5.227 -10.375 1 98.56 115 PHE A CA 1
ATOM 854 C C . PHE A 1 115 ? 19.078 6.66 -9.859 1 98.56 115 PHE A C 1
ATOM 856 O O . PHE A 1 115 ? 20.016 7.398 -10.164 1 98.56 115 PHE A O 1
ATOM 863 N N . GLY A 1 116 ? 18.047 7.062 -9.109 1 98.5 116 GLY A N 1
ATOM 864 C CA . GLY A 1 116 ? 18 8.414 -8.578 1 98.5 116 GLY A CA 1
ATOM 865 C C . GLY A 1 116 ? 19.203 8.758 -7.711 1 98.5 116 GLY A C 1
ATOM 866 O O . GLY A 1 116 ? 19.766 9.844 -7.84 1 98.5 116 GLY A O 1
ATOM 867 N N . ALA A 1 117 ? 19.562 7.859 -6.824 1 98.5 117 ALA A N 1
ATOM 868 C CA . ALA A 1 117 ? 20.703 8.078 -5.941 1 98.5 117 ALA A CA 1
ATOM 869 C C . ALA A 1 117 ? 22 8.148 -6.734 1 98.5 117 ALA A C 1
ATOM 871 O O . ALA A 1 117 ? 22.875 8.984 -6.449 1 98.5 117 ALA A O 1
ATOM 872 N N . ASP A 1 118 ? 22.172 7.219 -7.727 1 98.62 118 ASP A N 1
ATOM 873 C CA . ASP A 1 118 ? 23.359 7.234 -8.578 1 98.62 118 ASP A CA 1
ATOM 874 C C . ASP A 1 118 ? 23.453 8.539 -9.359 1 98.62 118 ASP A C 1
ATOM 876 O O . ASP A 1 118 ? 24.547 9.102 -9.5 1 98.62 118 ASP A O 1
ATOM 880 N N . ALA A 1 119 ? 22.344 8.93 -9.891 1 98.62 119 ALA A N 1
ATOM 881 C CA . ALA A 1 119 ? 22.297 10.188 -10.633 1 98.62 119 ALA A CA 1
ATOM 882 C C . ALA A 1 119 ? 22.703 11.359 -9.742 1 98.62 119 ALA A C 1
ATOM 884 O O . ALA A 1 119 ? 23.484 12.219 -10.148 1 98.62 119 ALA A O 1
ATOM 885 N N . MET A 1 120 ? 22.172 11.445 -8.5 1 98.44 120 MET A N 1
ATOM 886 C CA . MET A 1 120 ? 22.453 12.516 -7.547 1 98.44 120 MET A CA 1
ATOM 887 C C . MET A 1 120 ? 23.953 12.562 -7.23 1 98.44 120 MET A C 1
ATOM 889 O O . MET A 1 120 ? 24.516 13.641 -7.039 1 98.44 120 MET A O 1
ATOM 893 N N . ARG A 1 121 ? 24.562 11.422 -7.18 1 98.06 121 ARG A N 1
ATOM 894 C CA . ARG A 1 121 ? 25.953 11.312 -6.797 1 98.06 121 ARG A CA 1
ATOM 895 C C . ARG A 1 121 ? 26.875 11.57 -7.988 1 98.06 121 ARG A C 1
ATOM 897 O O . ARG A 1 121 ? 28.094 11.711 -7.828 1 98.06 121 ARG A O 1
ATOM 904 N N . SER A 1 122 ? 26.312 11.555 -9.164 1 97.94 122 SER A N 1
ATOM 905 C CA . SER A 1 122 ? 27.109 11.836 -10.359 1 97.94 122 SER A CA 1
ATOM 906 C C . SER A 1 122 ? 27.562 13.289 -10.391 1 97.94 122 SER A C 1
ATOM 908 O O . SER A 1 122 ? 27.062 14.117 -9.625 1 97.94 122 SER A O 1
ATOM 910 N N . PRO A 1 123 ? 28.453 13.711 -11.312 1 97.06 123 PRO A N 1
ATOM 911 C CA . PRO A 1 123 ? 28.938 15.086 -11.398 1 97.06 123 PRO A CA 1
ATOM 912 C C . PRO A 1 123 ? 27.828 16.078 -11.781 1 97.06 123 PRO A C 1
ATOM 914 O O . PRO A 1 123 ? 27.938 17.266 -11.477 1 97.06 123 PRO A O 1
ATOM 917 N N . ARG A 1 124 ? 26.828 15.672 -12.438 1 96.44 124 ARG A N 1
ATOM 918 C CA . ARG A 1 124 ? 25.75 16.562 -12.867 1 96.44 124 ARG A CA 1
ATOM 919 C C . ARG A 1 124 ? 24.766 16.812 -11.734 1 96.44 124 ARG A C 1
ATOM 921 O O . ARG A 1 124 ? 23.938 17.719 -11.812 1 96.44 124 ARG A O 1
ATOM 928 N N . GLY A 1 125 ? 24.781 15.984 -10.711 1 96.06 125 GLY A N 1
ATOM 929 C CA . GLY A 1 125 ? 23.969 16.172 -9.516 1 96.06 125 GLY A CA 1
ATOM 930 C C . GLY A 1 125 ? 22.469 16.141 -9.797 1 96.06 125 GLY A C 1
ATOM 931 O O . GLY A 1 125 ? 22 15.234 -10.484 1 96.06 125 GLY A O 1
ATOM 932 N N . LEU A 1 126 ? 21.75 17.031 -9.234 1 95.69 126 LEU A N 1
ATOM 933 C CA . LEU A 1 126 ? 20.281 17.078 -9.258 1 95.69 126 LEU A CA 1
ATOM 934 C C . LEU A 1 126 ? 19.766 17.078 -10.695 1 95.69 126 LEU A C 1
ATOM 936 O O . LEU A 1 126 ? 18.703 16.531 -10.969 1 95.69 126 LEU A O 1
ATOM 940 N N . LYS A 1 127 ? 20.438 17.688 -11.586 1 95.94 127 LYS A N 1
ATOM 941 C CA . LYS A 1 127 ? 20.031 17.75 -12.984 1 95.94 127 LYS A CA 1
ATOM 942 C C . LYS A 1 127 ? 19.969 16.344 -13.594 1 95.94 127 LYS A C 1
ATOM 944 O O . LYS A 1 127 ? 19.141 16.094 -14.477 1 95.94 127 LYS A O 1
ATOM 949 N N . ALA A 1 128 ? 20.781 15.453 -13.102 1 97.81 128 ALA A N 1
ATOM 950 C CA . ALA A 1 128 ? 20.828 14.078 -13.609 1 97.81 128 ALA A CA 1
ATOM 951 C C . ALA A 1 128 ? 19.688 13.25 -13.047 1 97.81 128 ALA A C 1
ATOM 953 O O . ALA A 1 128 ? 19.266 12.273 -13.664 1 97.81 128 ALA A O 1
ATOM 954 N N . VAL A 1 129 ? 19.156 13.531 -11.914 1 97.88 129 VAL A N 1
ATOM 955 C CA . VAL A 1 129 ? 18.031 12.82 -11.312 1 97.88 129 VAL A CA 1
ATOM 956 C C . VAL A 1 129 ? 16.781 13.023 -12.172 1 97.88 129 VAL A C 1
ATOM 958 O O . VAL A 1 129 ? 16.094 12.055 -12.516 1 97.88 129 VAL A O 1
ATOM 961 N N . GLY A 1 130 ? 16.531 14.258 -12.617 1 95.81 130 GLY A N 1
ATOM 962 C CA . GLY A 1 130 ? 15.383 14.594 -13.445 1 95.81 130 GLY A CA 1
ATOM 963 C C . GLY A 1 130 ? 14.086 14.656 -12.664 1 95.81 130 GLY A C 1
ATOM 964 O O . GLY A 1 130 ? 14.023 14.211 -11.516 1 95.81 130 GLY A O 1
ATOM 965 N N . PRO A 1 131 ? 13.008 15.094 -13.312 1 96.75 131 PRO A N 1
ATOM 966 C CA . PRO A 1 131 ? 11.781 15.422 -12.594 1 96.75 131 PRO A CA 1
ATOM 967 C C . PRO A 1 131 ? 10.844 14.227 -12.445 1 96.75 131 PRO A C 1
ATOM 969 O O . PRO A 1 131 ? 9.852 14.305 -11.719 1 96.75 131 PRO A O 1
ATOM 972 N N . TYR A 1 132 ? 11.164 13.062 -13.039 1 97.56 132 TYR A N 1
ATOM 973 C CA . TYR A 1 132 ? 10.172 12 -13.125 1 97.56 132 TYR A CA 1
ATOM 974 C C . TYR A 1 132 ? 10.539 10.836 -12.211 1 97.56 132 TYR A C 1
ATOM 976 O O . TYR A 1 132 ? 9.766 9.891 -12.062 1 97.56 132 TYR A O 1
ATOM 984 N N . VAL A 1 133 ? 11.695 10.891 -11.5 1 98 133 VAL A N 1
ATOM 985 C CA . VAL A 1 133 ? 12.195 9.75 -10.727 1 98 133 VAL A CA 1
ATOM 986 C C . VAL A 1 133 ? 11.273 9.5 -9.539 1 98 133 VAL A C 1
ATOM 988 O O . VAL A 1 133 ? 11.047 8.344 -9.156 1 98 133 VAL A O 1
ATOM 991 N N . VAL A 1 134 ? 10.719 10.539 -9 1 96.94 134 VAL A N 1
ATOM 992 C CA . VAL A 1 134 ? 9.859 10.383 -7.828 1 96.94 134 VAL A CA 1
ATOM 993 C C . VAL A 1 134 ? 8.664 9.508 -8.18 1 96.94 134 VAL A C 1
ATOM 995 O O . VAL A 1 134 ? 8.328 8.578 -7.441 1 96.94 134 VAL A O 1
ATOM 998 N N . THR A 1 135 ? 8.016 9.711 -9.336 1 96.81 135 THR A N 1
ATOM 999 C CA . THR A 1 135 ? 6.809 8.984 -9.719 1 96.81 135 THR A CA 1
ATOM 1000 C C . THR A 1 135 ? 7.156 7.566 -10.172 1 96.81 135 THR A C 1
ATOM 1002 O O . THR A 1 135 ? 6.344 6.648 -10.039 1 96.81 135 THR A O 1
ATOM 1005 N N . LYS A 1 136 ? 8.375 7.418 -10.672 1 98 136 LYS A N 1
ATOM 1006 C CA . LYS A 1 136 ? 8.844 6.09 -11.055 1 98 136 LYS A CA 1
ATOM 1007 C C . LYS A 1 136 ? 9.148 5.238 -9.828 1 98 136 LYS A C 1
ATOM 1009 O O . LYS A 1 136 ? 8.969 4.02 -9.852 1 98 136 LYS A O 1
ATOM 1014 N N . ALA A 1 137 ? 9.531 5.93 -8.742 1 97.31 137 ALA A N 1
ATOM 1015 C CA . ALA A 1 137 ? 10.117 5.215 -7.613 1 97.31 137 ALA A CA 1
ATOM 1016 C C . ALA A 1 137 ? 9.102 5.039 -6.488 1 97.31 137 ALA A C 1
ATOM 1018 O O . ALA A 1 137 ? 9.227 4.125 -5.668 1 97.31 137 ALA A O 1
ATOM 1019 N N . MET A 1 138 ? 8.109 5.887 -6.367 1 95.44 138 MET A N 1
ATOM 1020 C CA . MET A 1 138 ? 7.25 5.91 -5.188 1 95.44 138 MET A CA 1
ATOM 1021 C C . MET A 1 138 ? 6.457 4.613 -5.066 1 95.44 138 MET A C 1
ATOM 1023 O O . MET A 1 138 ? 6.168 3.963 -6.07 1 95.44 138 MET A O 1
ATOM 1027 N N . ALA A 1 139 ? 6.102 4.234 -3.857 1 96.75 139 ALA A N 1
ATOM 1028 C CA . ALA A 1 139 ? 5.48 2.953 -3.527 1 96.75 139 ALA A CA 1
ATOM 1029 C C . ALA A 1 139 ? 4.094 2.84 -4.152 1 96.75 139 ALA A C 1
ATOM 1031 O O . ALA A 1 139 ? 3.59 1.733 -4.367 1 96.75 139 ALA A O 1
ATOM 1032 N N . SER A 1 140 ? 3.461 3.971 -4.445 1 97.81 140 SER A N 1
ATOM 1033 C CA . SER A 1 140 ? 2.129 3.975 -5.043 1 97.81 140 SER A CA 1
ATOM 1034 C C . SER A 1 140 ? 2.203 4.141 -6.559 1 97.81 140 SER A C 1
ATOM 1036 O O . SER A 1 140 ? 1.218 4.527 -7.191 1 97.81 140 SER A O 1
ATOM 1038 N N . GLY A 1 141 ? 3.363 3.904 -7.172 1 97.94 141 GLY A N 1
ATOM 1039 C CA . GLY A 1 141 ? 3.576 4.16 -8.586 1 97.94 141 GLY A CA 1
ATOM 1040 C C . GLY A 1 141 ? 2.588 3.434 -9.477 1 97.94 141 GLY A C 1
ATOM 1041 O O . GLY A 1 141 ? 2.098 4 -10.461 1 97.94 141 GLY A O 1
ATOM 1042 N N . VAL A 1 142 ? 2.219 2.203 -9.125 1 98.69 142 VAL A N 1
ATOM 1043 C CA . VAL A 1 142 ? 1.366 1.398 -9.992 1 98.69 142 VAL A CA 1
ATOM 1044 C C . VAL A 1 142 ? -0.022 2.027 -10.078 1 98.69 142 VAL A C 1
ATOM 1046 O O . VAL A 1 142 ? -0.502 2.336 -11.172 1 98.69 142 VAL A O 1
ATOM 1049 N N . SER A 1 143 ? -0.641 2.285 -8.945 1 98.75 143 SER A N 1
ATOM 1050 C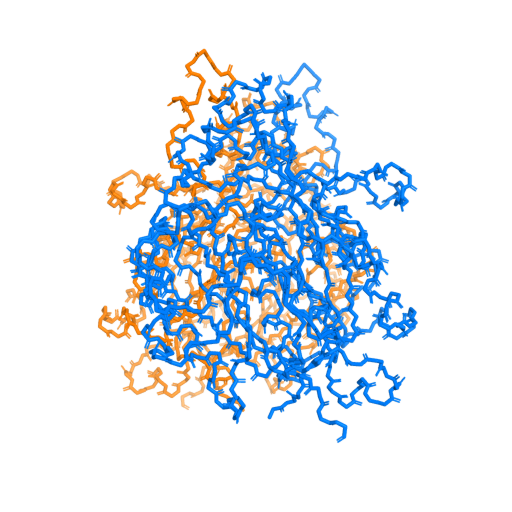 CA . SER A 1 143 ? -1.982 2.857 -8.977 1 98.75 143 SER A CA 1
ATOM 1051 C C . SER A 1 143 ? -1.974 4.262 -9.57 1 98.75 143 SER A C 1
ATOM 1053 O O . SER A 1 143 ? -2.855 4.613 -10.359 1 98.75 143 SER A O 1
ATOM 1055 N N . ALA A 1 144 ? -0.967 5.078 -9.242 1 98.5 144 ALA A N 1
ATOM 1056 C CA . ALA A 1 144 ? -0.878 6.453 -9.727 1 98.5 144 ALA A CA 1
ATOM 1057 C C . ALA A 1 144 ? -0.753 6.496 -11.242 1 98.5 144 ALA A C 1
ATOM 1059 O O . ALA A 1 144 ? -1.429 7.285 -11.906 1 98.5 144 ALA A O 1
ATOM 1060 N N . CYS A 1 145 ? 0.085 5.609 -11.781 1 98.62 145 CYS A N 1
ATOM 1061 C CA . CYS A 1 145 ? 0.415 5.633 -13.203 1 98.62 145 CYS A CA 1
ATOM 1062 C C . CYS A 1 145 ? -0.722 5.051 -14.031 1 98.62 145 CYS A C 1
ATOM 1064 O O . CYS A 1 145 ? -0.764 5.234 -15.25 1 98.62 145 CYS A O 1
ATOM 1066 N N . LEU A 1 146 ? -1.61 4.348 -13.391 1 98.81 146 LEU A N 1
ATOM 1067 C CA . LEU A 1 146 ? -2.779 3.844 -14.102 1 98.81 146 LEU A CA 1
ATOM 1068 C C . LEU A 1 146 ? -3.953 4.809 -13.969 1 98.81 146 LEU A C 1
ATOM 1070 O O . LEU A 1 146 ? -4.668 5.062 -14.945 1 98.81 146 LEU A O 1
ATOM 1074 N N . ALA A 1 147 ? -4.168 5.406 -12.82 1 98.69 147 ALA A N 1
ATOM 1075 C CA . ALA A 1 147 ? -5.348 6.219 -12.531 1 98.69 147 ALA A CA 1
ATOM 1076 C C . ALA A 1 147 ? -5.418 7.434 -13.453 1 98.69 147 ALA A C 1
ATOM 1078 O O . ALA A 1 147 ? -6.5 7.832 -13.883 1 98.69 147 ALA A O 1
ATOM 1079 N N . THR A 1 148 ? -4.277 8.023 -13.797 1 97.5 148 THR A N 1
ATOM 1080 C CA . THR A 1 148 ? -4.23 9.273 -14.555 1 97.5 148 THR A CA 1
ATOM 1081 C C . THR A 1 148 ? -4.645 9.039 -16 1 97.5 148 THR A C 1
ATOM 1083 O O . THR A 1 148 ? -5.621 9.633 -16.469 1 97.5 148 THR A O 1
ATOM 1086 N N . PRO A 1 149 ? -3.953 8.125 -16.703 1 98 149 PRO A N 1
ATOM 1087 C CA . PRO A 1 149 ? -4.324 7.957 -18.109 1 98 149 PRO A CA 1
ATOM 1088 C C . PRO A 1 149 ? -5.688 7.293 -18.281 1 98 149 PRO A C 1
ATOM 1090 O O . PRO A 1 149 ? -6.355 7.512 -19.297 1 98 149 PRO A O 1
ATOM 1093 N N . PHE A 1 150 ? -6.145 6.48 -17.344 1 98.75 150 PHE A N 1
ATOM 1094 C CA . PHE A 1 150 ? -7.43 5.805 -17.484 1 98.75 150 PHE A CA 1
ATOM 1095 C C . PHE A 1 150 ? -8.539 6.625 -16.828 1 98.75 150 PHE A C 1
ATOM 1097 O O . PHE A 1 150 ? -9.695 6.188 -16.781 1 98.75 150 PHE A O 1
ATOM 1104 N N . LYS A 1 151 ? -8.242 7.82 -16.281 1 98.62 151 LYS A N 1
ATOM 1105 C CA . LYS A 1 151 ? -9.172 8.828 -15.781 1 98.62 151 LYS A CA 1
ATOM 1106 C C . LYS A 1 151 ? -10.086 8.242 -14.711 1 98.62 151 LYS A C 1
ATOM 1108 O O . LYS A 1 151 ? -11.305 8.375 -14.797 1 98.62 151 LYS A O 1
ATOM 1113 N N . ILE A 1 152 ? -9.484 7.641 -13.75 1 98.88 152 ILE A N 1
ATOM 1114 C CA . ILE A 1 152 ? -10.227 7.031 -12.641 1 98.88 152 ILE A CA 1
ATOM 1115 C C . ILE A 1 152 ? -10.641 8.109 -11.648 1 98.88 152 ILE A C 1
ATOM 1117 O O . ILE A 1 152 ? -9.82 8.922 -11.219 1 98.88 152 ILE A O 1
ATOM 1121 N N . PHE A 1 153 ? -11.93 8.094 -11.195 1 98.81 153 PHE A N 1
ATOM 1122 C CA . PHE A 1 153 ? -12.438 9.125 -10.297 1 98.81 153 PHE A CA 1
ATOM 1123 C C . PHE A 1 153 ? -12.758 8.531 -8.93 1 98.81 153 PHE A C 1
ATOM 1125 O O . PHE A 1 153 ? -12.914 9.266 -7.949 1 98.81 153 PHE A O 1
ATOM 1132 N N . GLY A 1 154 ? -12.938 7.172 -8.844 1 98.81 154 GLY A N 1
ATOM 1133 C CA . GLY A 1 154 ? -13.234 6.512 -7.582 1 98.81 154 GLY A CA 1
ATOM 1134 C C . GLY A 1 154 ? -12.008 6.332 -6.703 1 98.81 154 GLY A C 1
ATOM 1135 O O . GLY A 1 154 ? -11.055 7.105 -6.793 1 98.81 154 GLY A O 1
ATOM 1136 N N . VAL A 1 155 ? -12.086 5.371 -5.824 1 98.75 155 VAL A N 1
ATOM 1137 C CA . VAL A 1 155 ? -10.984 5.086 -4.906 1 98.75 155 VAL A CA 1
ATOM 1138 C C . VAL A 1 155 ? -9.727 4.742 -5.703 1 98.75 155 VAL A C 1
ATOM 1140 O O . VAL A 1 155 ? -9.812 4.113 -6.762 1 98.75 155 VAL A O 1
ATOM 1143 N N . ASN A 1 156 ? -8.57 5.238 -5.211 1 98.75 156 ASN A N 1
ATOM 1144 C CA . ASN A 1 156 ? -7.297 5.008 -5.887 1 98.75 156 ASN A CA 1
ATOM 1145 C C . ASN A 1 156 ? -6.141 4.941 -4.891 1 98.75 156 ASN A C 1
ATOM 1147 O O . ASN A 1 156 ? -5.738 5.961 -4.328 1 98.75 156 ASN A O 1
ATOM 1151 N N . TYR A 1 157 ? -5.582 3.762 -4.648 1 98.88 157 TYR A N 1
ATOM 1152 C CA . TYR A 1 157 ? -4.375 3.584 -3.852 1 98.88 157 TYR A CA 1
ATOM 1153 C C . TYR A 1 157 ? -3.752 2.217 -4.105 1 98.88 157 TYR A C 1
ATOM 1155 O O . TYR A 1 157 ? -4.352 1.367 -4.77 1 98.88 157 TYR A O 1
ATOM 1163 N N . SER A 1 158 ? -2.535 2.051 -3.664 1 98.88 158 SER A N 1
ATOM 1164 C CA . SER A 1 158 ? -1.824 0.779 -3.74 1 98.88 158 SER A CA 1
ATOM 1165 C C . SER A 1 158 ? -1.818 0.068 -2.393 1 98.88 158 SER A C 1
ATOM 1167 O O . SER A 1 158 ? -1.67 0.707 -1.349 1 98.88 158 SER A O 1
ATOM 1169 N N . ILE A 1 159 ? -2.043 -1.212 -2.451 1 98.81 159 ILE A N 1
ATOM 1170 C CA . ILE A 1 159 ? -1.761 -2.064 -1.303 1 98.81 159 ILE A CA 1
ATOM 1171 C C . ILE A 1 159 ? -0.44 -2.801 -1.518 1 98.81 159 ILE A C 1
ATOM 1173 O O . ILE A 1 159 ? -0.141 -3.24 -2.631 1 98.81 159 ILE A O 1
ATOM 1177 N N . SER A 1 160 ? 0.349 -2.832 -0.473 1 98.62 160 SER A N 1
ATOM 1178 C CA . SER A 1 160 ? 1.554 -3.654 -0.445 1 98.62 160 SER A CA 1
ATOM 1179 C C . SER A 1 160 ? 1.553 -4.598 0.755 1 98.62 160 SER A C 1
ATOM 1181 O O . SER A 1 160 ? 1.376 -4.16 1.894 1 98.62 160 SER A O 1
ATOM 1183 N N . SER A 1 161 ? 1.716 -5.816 0.471 1 98.38 161 SER A N 1
ATOM 1184 C CA . SER A 1 161 ? 1.82 -6.883 1.461 1 98.38 161 SER A CA 1
ATOM 1185 C C . SER A 1 161 ? 2.732 -8.008 0.972 1 98.38 161 SER A C 1
ATOM 1187 O O . SER A 1 161 ? 2.379 -9.18 1.061 1 98.38 161 SER A O 1
ATOM 1189 N N . ALA A 1 162 ? 3.822 -7.629 0.447 1 97.62 162 ALA A N 1
ATOM 1190 C CA . ALA A 1 162 ? 4.785 -8.578 -0.105 1 97.62 162 ALA A CA 1
ATOM 1191 C C . ALA A 1 162 ? 4.133 -9.469 -1.159 1 97.62 162 ALA A C 1
ATOM 1193 O O . ALA A 1 162 ? 3.508 -8.969 -2.1 1 97.62 162 ALA A O 1
ATOM 1194 N N . CYS A 1 163 ? 4.281 -10.781 -1.033 1 98.25 163 CYS A N 1
ATOM 1195 C CA . CYS A 1 163 ? 3.863 -11.719 -2.07 1 98.25 163 CYS A CA 1
ATOM 1196 C C . CYS A 1 163 ? 2.344 -11.828 -2.129 1 98.25 163 CYS A C 1
ATOM 1198 O O . CYS A 1 163 ? 1.789 -12.336 -3.102 1 98.25 163 CYS A O 1
ATOM 1200 N N . ALA A 1 164 ? 1.602 -11.25 -1.179 1 98.75 164 ALA A N 1
ATOM 1201 C CA . ALA A 1 164 ? 0.143 -11.32 -1.145 1 98.75 164 ALA A CA 1
ATOM 1202 C C . ALA A 1 164 ? -0.48 -10.031 -1.672 1 98.75 164 ALA A C 1
ATOM 1204 O O . ALA A 1 164 ? -1.703 -9.875 -1.657 1 98.75 164 ALA A O 1
ATOM 1205 N N . THR A 1 165 ? 0.273 -9.156 -2.178 1 98.88 165 THR A N 1
ATOM 1206 C CA . THR A 1 165 ? -0.086 -7.781 -2.512 1 98.88 165 THR A CA 1
ATOM 1207 C C . THR A 1 165 ? -1.308 -7.746 -3.426 1 98.88 165 THR A C 1
ATOM 1209 O O . THR A 1 165 ? -2.355 -7.215 -3.051 1 98.88 165 THR A O 1
ATOM 1212 N N . SER A 1 166 ? -1.198 -8.344 -4.555 1 98.94 166 SER A N 1
ATOM 1213 C CA . SER A 1 166 ? -2.252 -8.148 -5.547 1 98.94 166 SER A CA 1
ATOM 1214 C C . SER A 1 166 ? -3.48 -8.992 -5.215 1 98.94 166 SER A C 1
ATOM 1216 O O . SER A 1 166 ? -4.586 -8.688 -5.672 1 98.94 166 SER A O 1
ATOM 1218 N N . ALA A 1 167 ? -3.328 -10.078 -4.395 1 98.94 167 ALA A N 1
ATOM 1219 C CA . ALA A 1 167 ? -4.5 -10.781 -3.877 1 98.94 167 ALA A CA 1
ATOM 1220 C C . ALA A 1 167 ? -5.285 -9.898 -2.91 1 98.94 167 ALA A C 1
ATOM 1222 O O . ALA A 1 167 ? -6.516 -9.867 -2.943 1 98.94 167 ALA A O 1
ATOM 1223 N N . HIS A 1 168 ? -4.539 -9.203 -2.051 1 98.94 168 HIS A N 1
ATOM 1224 C CA . HIS A 1 168 ? -5.188 -8.242 -1.161 1 98.94 168 HIS A CA 1
ATOM 1225 C C . HIS A 1 168 ? -5.863 -7.129 -1.951 1 98.94 168 HIS A C 1
ATOM 1227 O O . HIS A 1 168 ? -6.914 -6.625 -1.549 1 98.94 168 HIS A O 1
ATOM 1233 N N . CYS A 1 169 ? -5.234 -6.703 -3.066 1 98.94 169 CYS A N 1
ATOM 1234 C CA . CYS A 1 169 ? -5.867 -5.688 -3.9 1 98.94 169 CYS A CA 1
ATOM 1235 C C . CYS A 1 169 ? -7.219 -6.164 -4.418 1 98.94 169 CYS A C 1
ATOM 1237 O O . CYS A 1 169 ? -8.195 -5.418 -4.387 1 98.94 169 CYS A O 1
ATOM 1239 N N . ILE A 1 170 ? -7.293 -7.387 -4.879 1 99 170 ILE A N 1
ATOM 1240 C CA . ILE A 1 170 ? -8.539 -7.949 -5.383 1 99 170 ILE A CA 1
ATOM 1241 C C . ILE A 1 170 ? -9.555 -8.07 -4.242 1 99 170 ILE A C 1
ATOM 1243 O O . ILE A 1 170 ? -10.719 -7.711 -4.402 1 99 170 ILE A O 1
ATOM 1247 N N . GLY A 1 171 ? -9.102 -8.609 -3.086 1 98.94 171 GLY A N 1
ATOM 1248 C CA . GLY A 1 171 ? -9.984 -8.703 -1.935 1 98.94 171 GLY A CA 1
ATOM 1249 C C . GLY A 1 171 ? -10.555 -7.363 -1.506 1 98.94 171 GLY A C 1
ATOM 1250 O O . GLY A 1 171 ? -11.742 -7.262 -1.198 1 98.94 171 GLY A O 1
ATOM 1251 N N . ASN A 1 172 ? -9.719 -6.363 -1.458 1 98.94 172 ASN A N 1
ATOM 1252 C CA . ASN A 1 172 ? -10.164 -5.023 -1.087 1 98.94 172 ASN A CA 1
ATOM 1253 C C . ASN A 1 172 ? -11.141 -4.457 -2.109 1 98.94 172 ASN A C 1
ATOM 1255 O O . ASN A 1 172 ? -12.07 -3.725 -1.751 1 98.94 172 ASN A O 1
ATOM 1259 N N . ALA A 1 173 ? -10.891 -4.746 -3.398 1 98.94 173 ALA A N 1
ATOM 1260 C CA . ALA A 1 173 ? -11.844 -4.352 -4.43 1 98.94 173 ALA A CA 1
ATOM 1261 C C . ALA A 1 173 ? -13.227 -4.926 -4.141 1 98.94 173 ALA A C 1
ATOM 1263 O O . ALA A 1 173 ? -14.234 -4.219 -4.25 1 98.94 173 ALA A O 1
ATOM 1264 N N . VAL A 1 174 ? -13.305 -6.18 -3.766 1 98.94 174 VAL A N 1
ATOM 1265 C CA . VAL A 1 174 ? -14.562 -6.832 -3.41 1 98.94 174 VAL A CA 1
ATOM 1266 C C . VAL A 1 174 ? -15.219 -6.094 -2.246 1 98.94 174 VAL A C 1
ATOM 1268 O O . VAL A 1 174 ? -16.422 -5.852 -2.26 1 98.94 174 VAL A O 1
ATOM 1271 N N . GLU A 1 175 ? -14.43 -5.727 -1.271 1 98.75 175 GLU A N 1
ATOM 1272 C CA . GLU A 1 175 ? -14.945 -5.055 -0.08 1 98.75 175 GLU A CA 1
ATOM 1273 C C . GLU A 1 175 ? -15.523 -3.686 -0.423 1 98.75 175 GLU A C 1
ATOM 1275 O O . GLU A 1 175 ? -16.531 -3.268 0.154 1 98.75 175 GLU A O 1
ATOM 1280 N N . GLN A 1 176 ? -14.867 -2.943 -1.37 1 98.81 176 GLN A N 1
ATOM 1281 C CA . GLN A 1 176 ? -15.406 -1.658 -1.809 1 98.81 176 GLN A CA 1
ATOM 1282 C C . GLN A 1 176 ? -16.781 -1.823 -2.455 1 98.81 176 GLN A C 1
ATOM 1284 O O . GLN A 1 176 ? -17.656 -0.969 -2.295 1 98.81 176 GLN A O 1
ATOM 1289 N N . ILE A 1 177 ? -16.938 -2.859 -3.197 1 98.88 177 ILE A N 1
ATOM 1290 C CA . ILE A 1 177 ? -18.219 -3.148 -3.844 1 98.88 177 ILE A CA 1
ATOM 1291 C C . ILE A 1 177 ? -19.25 -3.568 -2.795 1 98.88 177 ILE A C 1
ATOM 1293 O O . ILE A 1 177 ? -20.391 -3.107 -2.816 1 98.88 177 ILE A O 1
ATOM 1297 N N . GLN A 1 178 ? -18.844 -4.402 -1.843 1 98.38 178 GLN A N 1
ATOM 1298 C CA . GLN A 1 178 ? -19.734 -4.867 -0.786 1 98.38 178 GLN A CA 1
ATOM 1299 C C . GLN A 1 178 ? -20.234 -3.701 0.067 1 98.38 178 GLN A C 1
ATOM 1301 O O . GLN A 1 178 ? -21.375 -3.713 0.542 1 98.38 178 GLN A O 1
ATOM 1306 N N . LEU A 1 179 ? -19.406 -2.709 0.227 1 97.81 179 LEU A N 1
ATOM 1307 C CA . LEU A 1 179 ? -19.75 -1.527 1.013 1 97.81 179 LEU A CA 1
ATOM 1308 C C . LEU A 1 179 ? -20.641 -0.586 0.217 1 97.81 179 LEU A C 1
ATOM 1310 O O . LEU A 1 179 ? -21.156 0.399 0.757 1 97.81 179 LEU A O 1
ATOM 1314 N N . GLY A 1 180 ? -20.859 -0.857 -1.067 1 97.81 180 GLY A N 1
ATOM 1315 C CA . GLY A 1 180 ? -21.672 -0.013 -1.936 1 97.81 180 GLY A CA 1
ATOM 1316 C C . GLY A 1 180 ? -20.953 1.254 -2.367 1 97.81 180 GLY A C 1
ATOM 1317 O O . GLY A 1 180 ? -21.578 2.199 -2.844 1 97.81 180 GLY A O 1
ATOM 1318 N N . LYS A 1 181 ? -19.641 1.298 -2.248 1 98 181 LYS A N 1
ATOM 1319 C CA . LYS A 1 181 ? -18.875 2.51 -2.529 1 98 181 LYS A CA 1
ATOM 1320 C C . LYS A 1 181 ? -18.422 2.551 -3.988 1 98 181 LYS A C 1
ATOM 1322 O O . LYS A 1 181 ? -18.188 3.629 -4.543 1 98 181 LYS A O 1
ATOM 1327 N N . GLN A 1 182 ? -18.234 1.4 -4.598 1 98.75 182 GLN A N 1
ATOM 1328 C CA . GLN A 1 182 ? -17.812 1.276 -5.988 1 98.75 182 GLN A CA 1
ATOM 1329 C C . GLN A 1 182 ? -18.672 0.267 -6.738 1 98.75 182 GLN A C 1
ATOM 1331 O O . GLN A 1 182 ? -19.125 -0.72 -6.16 1 98.75 182 GLN A O 1
ATOM 1336 N N . ASP A 1 183 ? -18.875 0.473 -8.039 1 98.88 183 ASP A N 1
ATOM 1337 C CA . ASP A 1 183 ? -19.562 -0.487 -8.906 1 98.88 183 ASP A CA 1
ATOM 1338 C C . ASP A 1 183 ? -18.547 -1.32 -9.695 1 98.88 183 ASP A C 1
ATOM 1340 O O . ASP A 1 183 ? -18.812 -2.48 -10.016 1 98.88 183 ASP A O 1
ATOM 1344 N N . ILE A 1 184 ? -17.453 -0.711 -10.086 1 98.94 184 ILE A N 1
ATOM 1345 C CA . ILE A 1 184 ? -16.328 -1.35 -10.766 1 98.94 184 ILE A CA 1
ATOM 1346 C C . ILE A 1 184 ? -15.023 -0.96 -10.07 1 98.94 184 ILE A C 1
ATOM 1348 O O . ILE A 1 184 ? -14.828 0.205 -9.719 1 98.94 184 ILE A O 1
ATOM 1352 N N . VAL A 1 185 ? -14.203 -1.922 -9.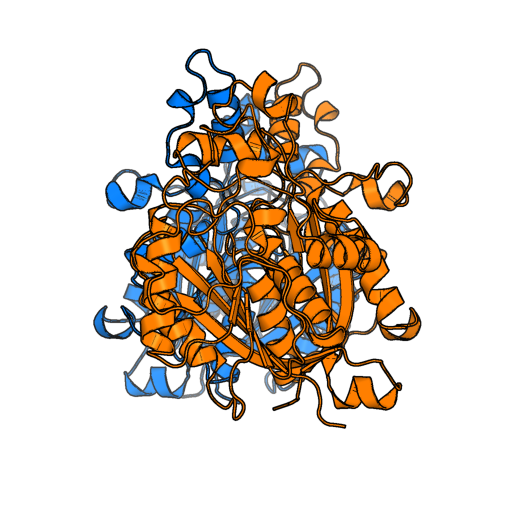773 1 99 185 VAL A N 1
ATOM 1353 C CA . VAL A 1 185 ? -12.844 -1.645 -9.305 1 99 185 VAL A CA 1
ATOM 1354 C C . VAL A 1 185 ? -11.836 -2.424 -10.148 1 99 185 VAL A C 1
ATOM 1356 O O . VAL A 1 185 ? -11.914 -3.652 -10.242 1 99 185 VAL A O 1
ATOM 1359 N N . PHE A 1 186 ? -10.945 -1.713 -10.82 1 99 186 PHE A N 1
ATOM 1360 C CA . PHE A 1 186 ? -9.773 -2.379 -11.391 1 99 186 PHE A CA 1
ATOM 1361 C C . PHE A 1 186 ? -8.805 -2.791 -10.289 1 99 186 PHE A C 1
ATOM 1363 O O . PHE A 1 186 ? -8.406 -1.967 -9.461 1 99 186 PHE A O 1
ATOM 1370 N N . ALA A 1 187 ? -8.438 -4.074 -10.25 1 99 187 ALA A N 1
ATOM 1371 C CA . ALA A 1 187 ? -7.625 -4.578 -9.148 1 99 187 ALA A CA 1
ATOM 1372 C C . ALA A 1 187 ? -6.484 -5.453 -9.672 1 99 187 ALA A C 1
ATOM 1374 O O . ALA A 1 187 ? -6.656 -6.191 -10.641 1 99 187 ALA A O 1
ATOM 1375 N N . GLY A 1 188 ? -5.32 -5.344 -9.086 1 98.94 188 GLY A N 1
ATOM 1376 C CA . GLY A 1 188 ? -4.172 -6.16 -9.461 1 98.94 188 GLY A CA 1
ATOM 1377 C C . GLY A 1 188 ? -2.85 -5.559 -9.023 1 98.94 188 GLY A C 1
ATOM 1378 O O . GLY A 1 188 ? -2.705 -5.129 -7.875 1 98.94 188 GLY A O 1
ATOM 1379 N N . GLY A 1 189 ? -1.871 -5.684 -9.992 1 98.75 189 GLY A N 1
ATOM 1380 C CA . GLY A 1 189 ? -0.563 -5.16 -9.625 1 98.75 189 GLY A CA 1
ATOM 1381 C C . GLY A 1 189 ? 0.496 -5.418 -10.68 1 98.75 189 GLY A C 1
ATOM 1382 O O . GLY A 1 189 ? 0.188 -5.906 -11.773 1 98.75 189 GLY A O 1
ATOM 1383 N N . GLY A 1 190 ? 1.675 -4.898 -10.422 1 98.88 190 GLY A N 1
ATOM 1384 C CA . GLY A 1 190 ? 2.877 -5.07 -11.227 1 98.88 190 GLY A CA 1
ATOM 1385 C C . GLY A 1 190 ? 4.137 -5.195 -10.391 1 98.88 190 GLY A C 1
ATOM 1386 O O . GLY A 1 190 ? 4.195 -4.688 -9.266 1 98.88 190 GLY A O 1
ATOM 1387 N N . GLU A 1 191 ? 5.062 -5.891 -10.945 1 98.75 191 GLU A N 1
ATOM 1388 C CA . GLU A 1 191 ? 6.352 -6.051 -10.273 1 98.75 191 GLU A CA 1
ATOM 1389 C C . GLU A 1 191 ? 7.504 -5.926 -11.266 1 98.75 191 GLU A C 1
ATOM 1391 O O . GLU A 1 191 ? 7.477 -6.539 -12.336 1 98.75 191 GLU A O 1
ATOM 1396 N N . GLU A 1 192 ? 8.383 -5.121 -10.82 1 97.31 192 GLU A N 1
ATOM 1397 C CA . GLU A 1 192 ? 9.625 -4.949 -11.562 1 97.31 192 GLU A CA 1
ATOM 1398 C C . GLU A 1 192 ? 10.578 -6.117 -11.32 1 97.31 192 GLU A C 1
ATOM 1400 O O . GLU A 1 192 ? 10.523 -6.762 -10.273 1 97.31 192 GLU A O 1
ATOM 1405 N N . LEU A 1 193 ? 11.344 -6.473 -12.375 1 98.38 193 LEU A N 1
ATOM 1406 C CA . LEU A 1 193 ? 12.383 -7.488 -12.273 1 98.38 193 LEU A CA 1
ATOM 1407 C C . LEU A 1 193 ? 13.758 -6.887 -12.562 1 98.38 193 LEU A C 1
ATOM 1409 O O . LEU A 1 193 ? 14.055 -6.52 -13.695 1 98.38 193 LEU A O 1
ATOM 1413 N N . CYS A 1 194 ? 14.555 -6.719 -11.492 1 98.31 194 CYS A N 1
ATOM 1414 C CA . CYS A 1 194 ? 15.859 -6.086 -11.602 1 98.31 194 CYS A CA 1
ATOM 1415 C C . CYS A 1 194 ? 16.812 -6.617 -10.539 1 98.31 194 CYS A C 1
ATOM 1417 O O . CYS A 1 194 ? 16.375 -7.102 -9.492 1 98.31 194 CYS A O 1
ATOM 1419 N N . TRP A 1 195 ? 18.094 -6.578 -10.812 1 98.5 195 TRP A N 1
ATOM 1420 C CA . TRP A 1 195 ? 19.078 -7.129 -9.883 1 98.5 195 TRP A CA 1
ATOM 1421 C C . TRP A 1 195 ? 19.078 -6.371 -8.562 1 98.5 195 TRP A C 1
ATOM 1423 O O . TRP A 1 195 ? 19.344 -6.949 -7.508 1 98.5 195 TRP A O 1
ATOM 1433 N N . GLU A 1 196 ? 18.703 -5.043 -8.602 1 98.31 196 GLU A N 1
ATOM 1434 C CA . GLU A 1 196 ? 18.672 -4.227 -7.387 1 98.31 196 GLU A CA 1
ATOM 1435 C C . GLU A 1 196 ? 17.719 -4.812 -6.355 1 98.31 196 GLU A C 1
ATOM 1437 O O . GLU A 1 196 ? 17.969 -4.746 -5.152 1 98.31 196 GLU A O 1
ATOM 1442 N N . MET A 1 197 ? 16.625 -5.367 -6.844 1 97.62 197 MET A N 1
ATOM 1443 C CA . MET A 1 197 ? 15.656 -6.023 -5.977 1 97.62 197 MET A CA 1
ATOM 1444 C C . MET A 1 197 ? 16.062 -7.465 -5.691 1 97.62 197 MET A C 1
ATOM 1446 O O . MET A 1 197 ? 16.031 -7.906 -4.543 1 97.62 197 MET A O 1
ATOM 1450 N N . ALA A 1 198 ? 16.469 -8.172 -6.727 1 98.5 198 ALA A N 1
ATOM 1451 C CA . ALA A 1 198 ? 16.734 -9.602 -6.641 1 98.5 198 ALA A CA 1
ATOM 1452 C C . ALA A 1 198 ? 17.875 -9.891 -5.664 1 98.5 198 ALA A C 1
ATOM 1454 O O . ALA A 1 198 ? 17.875 -10.914 -4.98 1 98.5 198 ALA A O 1
ATOM 1455 N N . CYS A 1 199 ? 18.875 -9.023 -5.57 1 98.56 199 CYS A N 1
ATOM 1456 C CA . CYS A 1 199 ? 20.047 -9.281 -4.746 1 98.56 199 CYS A CA 1
ATOM 1457 C C . CYS A 1 199 ? 19.672 -9.336 -3.268 1 98.56 199 CYS A C 1
ATOM 1459 O O . CYS A 1 199 ? 20.344 -10.008 -2.48 1 98.56 199 CYS A O 1
ATOM 1461 N N . GLU A 1 200 ? 18.625 -8.617 -2.889 1 98.25 200 GLU A N 1
ATOM 1462 C CA . GLU A 1 200 ? 18.172 -8.633 -1.501 1 98.25 200 GLU A CA 1
ATOM 1463 C C . GLU A 1 200 ? 17.688 -10.023 -1.098 1 98.25 200 GLU A C 1
ATOM 1465 O O . GLU A 1 200 ? 17.984 -10.492 0.003 1 98.25 200 GLU A O 1
ATOM 1470 N N . PHE A 1 201 ? 16.953 -10.664 -1.997 1 98.25 201 PHE A N 1
ATOM 1471 C CA . PHE A 1 201 ? 16.453 -12.016 -1.748 1 98.25 201 PHE A CA 1
ATOM 1472 C C . PHE A 1 201 ? 17.578 -13.039 -1.824 1 98.25 201 PHE A C 1
ATOM 1474 O O . PHE A 1 201 ? 17.562 -14.031 -1.1 1 98.25 201 PHE A O 1
ATOM 1481 N N . ASP A 1 202 ? 18.453 -12.812 -2.744 1 98.62 202 ASP A N 1
ATOM 1482 C CA . ASP A 1 202 ? 19.609 -13.695 -2.85 1 98.62 202 ASP A CA 1
ATOM 1483 C C . ASP A 1 202 ? 20.438 -13.664 -1.571 1 98.62 202 ASP A C 1
ATOM 1485 O O . ASP A 1 202 ? 20.938 -14.703 -1.121 1 98.62 202 ASP A O 1
ATOM 1489 N N . ALA A 1 203 ? 20.594 -12.469 -1.004 1 98.25 203 ALA A N 1
ATOM 1490 C CA . ALA A 1 203 ? 21.422 -12.258 0.179 1 98.25 203 ALA A CA 1
ATOM 1491 C C . ALA A 1 203 ? 20.875 -13.031 1.376 1 98.25 203 ALA A C 1
ATOM 1493 O O . ALA A 1 203 ? 21.641 -13.492 2.229 1 98.25 203 ALA A O 1
ATOM 1494 N N . MET A 1 204 ? 19.625 -13.211 1.452 1 96.88 204 MET A N 1
ATOM 1495 C CA . MET A 1 204 ? 19.062 -13.938 2.582 1 96.88 204 MET A CA 1
ATOM 1496 C C . MET A 1 204 ? 18.922 -15.422 2.262 1 96.88 204 MET A C 1
ATOM 1498 O O . MET A 1 204 ? 18.359 -16.188 3.057 1 96.88 204 MET A O 1
ATOM 1502 N N . GLY A 1 205 ? 19.281 -15.828 1.044 1 97.19 205 GLY A N 1
ATOM 1503 C CA . GLY A 1 205 ? 19.328 -17.234 0.692 1 97.19 205 GLY A CA 1
ATOM 1504 C C . GLY A 1 205 ? 18 -17.797 0.248 1 97.19 205 GLY A C 1
ATOM 1505 O O . GLY A 1 205 ? 17.75 -19 0.347 1 97.19 205 GLY A O 1
ATOM 1506 N N . ALA A 1 206 ? 17.141 -16.938 -0.309 1 97.5 206 ALA A N 1
ATOM 1507 C CA . ALA A 1 206 ? 15.773 -17.359 -0.623 1 97.5 206 ALA A CA 1
ATOM 1508 C C . ALA A 1 206 ? 15.664 -17.812 -2.074 1 97.5 206 ALA A C 1
ATOM 1510 O O . ALA A 1 206 ? 14.695 -18.484 -2.451 1 97.5 206 ALA A O 1
ATOM 1511 N N . LEU A 1 207 ? 16.641 -17.5 -2.92 1 98.69 207 LEU A N 1
ATOM 1512 C CA . LEU A 1 207 ? 16.516 -17.75 -4.348 1 98.69 207 LEU A CA 1
ATOM 1513 C C . LEU A 1 207 ? 17.172 -19.078 -4.723 1 98.69 207 LEU A C 1
ATOM 1515 O O . LEU A 1 207 ? 18.109 -19.531 -4.051 1 98.69 207 LEU A O 1
ATOM 1519 N N . SER A 1 208 ? 16.672 -19.656 -5.77 1 98.81 208 SER A N 1
ATOM 1520 C CA . SER A 1 208 ? 17.266 -20.859 -6.324 1 98.81 208 SER A CA 1
ATOM 1521 C C . SER A 1 208 ? 18.656 -20.594 -6.867 1 98.81 208 SER A C 1
ATOM 1523 O O . SER A 1 208 ? 18.875 -19.609 -7.586 1 98.81 208 SER A O 1
ATOM 1525 N N . THR A 1 209 ? 19.609 -21.422 -6.496 1 98.5 209 THR A N 1
ATOM 1526 C CA . THR A 1 209 ? 20.984 -21.203 -6.926 1 98.5 209 THR A CA 1
ATOM 1527 C C . THR A 1 209 ? 21.578 -22.469 -7.535 1 98.5 209 THR A C 1
ATOM 1529 O O . THR A 1 209 ? 22.609 -22.406 -8.227 1 98.5 209 THR A O 1
ATOM 1532 N N . LYS A 1 210 ? 20.984 -23.594 -7.375 1 98.19 210 LYS A N 1
ATOM 1533 C CA . LYS A 1 210 ? 21.578 -24.875 -7.754 1 98.19 210 LYS A CA 1
ATOM 1534 C C . LYS A 1 210 ? 21.234 -25.234 -9.203 1 98.19 210 LYS A C 1
ATOM 1536 O O . LYS A 1 210 ? 21.781 -26.188 -9.758 1 98.19 210 LYS A O 1
ATOM 1541 N N . TYR A 1 211 ? 20.422 -24.438 -9.828 1 98.56 211 TYR A N 1
ATOM 1542 C CA . TYR A 1 211 ? 19.922 -24.812 -11.148 1 98.56 211 TYR A CA 1
ATOM 1543 C C . TYR A 1 211 ? 20.25 -23.75 -12.18 1 98.56 211 TYR A C 1
ATOM 1545 O O . TYR A 1 211 ? 19.484 -23.547 -13.133 1 98.56 211 TYR A O 1
ATOM 1553 N N . ASN A 1 212 ? 21.297 -23.016 -12.016 1 98.69 212 ASN A N 1
ATOM 1554 C CA . ASN A 1 212 ? 21.688 -21.953 -12.938 1 98.69 212 ASN A CA 1
ATOM 1555 C C . ASN A 1 212 ? 21.922 -22.5 -14.344 1 98.69 212 ASN A C 1
ATOM 1557 O O . ASN A 1 212 ? 21.672 -21.797 -15.328 1 98.69 212 ASN A O 1
ATOM 1561 N N . ASP A 1 213 ? 22.344 -23.781 -14.477 1 98.56 213 ASP A N 1
ATOM 1562 C CA . ASP A 1 213 ? 22.688 -24.359 -15.766 1 98.56 213 ASP A CA 1
ATOM 1563 C C . ASP A 1 213 ? 21.484 -25.031 -16.406 1 98.56 213 ASP A C 1
ATOM 1565 O O . ASP A 1 213 ? 21.516 -25.391 -17.578 1 98.56 213 ASP A O 1
ATOM 1569 N N . THR A 1 214 ? 20.422 -25.203 -15.703 1 98.62 214 THR A N 1
ATOM 1570 C CA . THR A 1 214 ? 19.172 -25.766 -16.188 1 98.62 214 THR A CA 1
ATOM 1571 C C . THR A 1 214 ? 17.969 -24.922 -15.75 1 98.62 214 THR A C 1
ATOM 1573 O O . THR A 1 214 ? 17.109 -25.391 -15.016 1 98.62 214 THR A O 1
ATOM 1576 N N . PRO A 1 215 ? 17.922 -23.703 -16.266 1 98.75 215 PRO A N 1
ATOM 1577 C CA . PRO A 1 215 ? 16.922 -22.75 -15.781 1 98.75 215 PRO A CA 1
ATOM 1578 C C . PRO A 1 215 ? 15.5 -23.312 -15.82 1 98.75 215 PRO A C 1
ATOM 1580 O O . PRO A 1 215 ? 14.711 -23.062 -14.906 1 98.75 215 PRO A O 1
ATOM 1583 N N . GLU A 1 216 ? 15.141 -24.062 -16.797 1 98.31 216 GLU A N 1
ATOM 1584 C CA . GLU A 1 216 ? 13.781 -24.562 -16.969 1 98.31 216 GLU A CA 1
ATOM 1585 C C . GLU A 1 216 ? 13.406 -25.547 -15.859 1 98.31 216 GLU A C 1
ATOM 1587 O O . GLU A 1 216 ? 12.227 -25.844 -15.672 1 98.31 216 GLU A O 1
ATOM 1592 N N . LYS A 1 217 ? 14.367 -26 -15.07 1 98.5 217 LYS A N 1
ATOM 1593 C CA . LYS A 1 217 ? 14.125 -26.953 -14 1 98.5 217 LYS A CA 1
ATOM 1594 C C . LYS A 1 217 ? 14.234 -26.297 -12.633 1 98.5 217 LYS A C 1
ATOM 1596 O O . LYS A 1 217 ? 14.039 -26.938 -11.602 1 98.5 217 LYS A O 1
ATOM 1601 N N . ALA A 1 218 ? 14.531 -24.984 -12.617 1 98.75 218 ALA A N 1
ATOM 1602 C CA . ALA A 1 218 ? 14.914 -24.297 -11.391 1 98.75 218 ALA A CA 1
ATOM 1603 C C . ALA A 1 218 ? 13.734 -24.156 -10.438 1 98.75 218 ALA A C 1
ATOM 1605 O O . ALA A 1 218 ? 13.875 -24.344 -9.227 1 98.75 218 ALA A O 1
ATOM 1606 N N . SER A 1 219 ? 12.641 -23.719 -10.977 1 98.62 219 SER A N 1
ATOM 1607 C CA . SER A 1 219 ? 11.438 -23.625 -10.156 1 98.62 219 SER A CA 1
ATOM 1608 C C . SER A 1 219 ? 10.758 -24.984 -10.023 1 98.62 219 SER A C 1
ATOM 1610 O O . SER A 1 219 ? 10.32 -25.562 -11.016 1 98.62 219 SER A O 1
ATOM 1612 N N . ARG A 1 220 ? 10.68 -25.5 -8.844 1 98.5 220 ARG A N 1
ATOM 1613 C CA . ARG A 1 220 ? 10.281 -26.891 -8.688 1 98.5 220 ARG A CA 1
ATOM 1614 C C . ARG A 1 220 ? 9.547 -27.109 -7.367 1 98.5 220 ARG A C 1
ATOM 1616 O O . ARG A 1 220 ? 9.992 -27.891 -6.527 1 98.5 220 ARG A O 1
ATOM 1623 N N . THR A 1 221 ? 8.414 -26.484 -7.246 1 98.56 221 THR A N 1
ATOM 1624 C CA . THR A 1 221 ? 7.566 -26.547 -6.059 1 98.56 221 THR A CA 1
ATOM 1625 C C . THR A 1 221 ? 7.266 -28 -5.684 1 98.56 221 THR A C 1
ATOM 1627 O O . THR A 1 221 ? 6.883 -28.797 -6.543 1 98.56 221 THR A O 1
ATOM 1630 N N . TYR A 1 222 ? 7.469 -28.406 -4.359 1 98.19 222 TYR A N 1
ATOM 1631 C CA . TYR A 1 222 ? 7.156 -29.672 -3.701 1 98.19 222 TYR A CA 1
ATOM 1632 C C . TYR A 1 222 ? 8.164 -30.75 -4.074 1 98.19 222 TYR A C 1
ATOM 1634 O O . TYR A 1 222 ? 8.102 -31.875 -3.566 1 98.19 222 TYR A O 1
ATOM 1642 N N . ASP A 1 223 ? 9.094 -30.438 -4.992 1 98.62 223 ASP A N 1
ATOM 1643 C CA . ASP A 1 223 ? 10.172 -31.391 -5.234 1 98.62 223 ASP A CA 1
ATOM 1644 C C . ASP A 1 223 ? 11.117 -31.453 -4.039 1 98.62 223 ASP A C 1
ATOM 1646 O O . ASP A 1 223 ? 11.414 -30.438 -3.414 1 98.62 223 ASP A O 1
ATOM 1650 N N . ALA A 1 224 ? 11.602 -32.594 -3.781 1 98.19 224 ALA A N 1
ATOM 1651 C CA . ALA A 1 224 ? 12.469 -32.812 -2.623 1 98.19 224 ALA A CA 1
ATOM 1652 C C . ALA A 1 224 ? 13.781 -32.031 -2.768 1 98.19 224 ALA A C 1
ATOM 1654 O O . ALA A 1 224 ? 14.438 -31.719 -1.771 1 98.19 224 ALA A O 1
ATOM 1655 N N . HIS A 1 225 ? 14.156 -31.703 -3.975 1 97.88 225 HIS A N 1
ATOM 1656 C CA . HIS A 1 225 ? 15.453 -31.078 -4.215 1 97.88 225 HIS A CA 1
ATOM 1657 C C . HIS A 1 225 ? 15.297 -29.578 -4.492 1 97.88 225 HIS A C 1
ATOM 1659 O O . HIS A 1 225 ? 16.219 -28.938 -4.996 1 97.88 225 HIS A O 1
ATOM 1665 N N . ARG A 1 226 ? 14.156 -29.047 -4.164 1 98.5 226 ARG A N 1
ATOM 1666 C CA . ARG A 1 226 ? 13.961 -27.609 -4.328 1 98.5 226 ARG A CA 1
ATOM 1667 C C . ARG A 1 226 ? 14.953 -26.812 -3.479 1 98.5 226 ARG A C 1
ATOM 1669 O O . ARG A 1 226 ? 15.391 -27.297 -2.432 1 98.5 226 ARG A O 1
ATOM 1676 N N . ASP A 1 227 ? 15.258 -25.578 -3.904 1 98.31 227 ASP A N 1
ATOM 1677 C CA . ASP A 1 227 ? 16.281 -24.875 -3.139 1 98.31 227 ASP A CA 1
ATOM 1678 C C . ASP A 1 227 ? 15.969 -23.375 -3.064 1 98.31 227 ASP A C 1
ATOM 1680 O O . ASP A 1 227 ? 16.859 -22.578 -2.777 1 98.31 227 ASP A O 1
ATOM 1684 N N . GLY A 1 228 ? 14.805 -22.953 -3.418 1 98.38 228 GLY A N 1
ATOM 1685 C CA . GLY A 1 228 ? 14.43 -21.547 -3.363 1 98.38 228 GLY A CA 1
ATOM 1686 C C . GLY A 1 228 ? 13.508 -21.125 -4.496 1 98.38 228 GLY A C 1
ATOM 1687 O O . GLY A 1 228 ? 13.32 -21.875 -5.461 1 98.38 228 GLY A O 1
ATOM 1688 N N . PHE A 1 229 ? 12.938 -19.953 -4.316 1 98.31 229 PHE A N 1
ATOM 1689 C CA . PHE A 1 229 ? 12.07 -19.516 -5.402 1 98.31 229 PHE A CA 1
ATOM 1690 C C . PHE A 1 229 ? 12.875 -18.859 -6.516 1 98.31 229 PHE A C 1
ATOM 1692 O O . PHE A 1 229 ? 14.031 -18.484 -6.312 1 98.31 229 PHE A O 1
ATOM 1699 N N . VAL A 1 230 ? 12.375 -18.875 -7.742 1 98.88 230 VAL A N 1
ATOM 1700 C CA . VAL A 1 230 ? 12.938 -18.156 -8.883 1 98.88 230 VAL A CA 1
ATOM 1701 C C . VAL A 1 230 ? 12.227 -16.828 -9.055 1 98.88 230 VAL A C 1
ATOM 1703 O O . VAL A 1 230 ? 11.008 -16.781 -9.234 1 98.88 230 VAL A O 1
ATOM 1706 N N . ILE A 1 231 ? 12.992 -15.781 -9 1 98.81 231 ILE A N 1
ATOM 1707 C CA . ILE A 1 231 ? 12.391 -14.453 -9.047 1 98.81 231 ILE A CA 1
ATOM 1708 C C . ILE A 1 231 ? 11.82 -14.195 -10.445 1 98.81 231 ILE A C 1
ATOM 1710 O O . ILE A 1 231 ? 12.367 -14.68 -11.438 1 98.81 231 ILE A O 1
ATOM 1714 N N . ALA A 1 232 ? 10.719 -13.5 -10.5 1 98.81 232 ALA A N 1
ATOM 1715 C CA . ALA A 1 232 ? 10.062 -13.148 -11.758 1 98.81 232 ALA A CA 1
ATOM 1716 C C . ALA A 1 232 ? 9.461 -11.75 -11.688 1 98.81 232 ALA A C 1
ATOM 1718 O O . ALA A 1 232 ? 9.539 -11.086 -10.648 1 98.81 232 ALA A O 1
ATOM 1719 N N . GLY A 1 233 ? 8.953 -11.18 -12.734 1 98.38 233 GLY A N 1
ATOM 1720 C CA . GLY A 1 233 ? 8.242 -9.922 -12.852 1 98.38 233 GLY A CA 1
ATOM 1721 C C . GLY A 1 233 ? 6.984 -10.016 -13.688 1 98.38 233 GLY A C 1
ATOM 1722 O O . GLY A 1 233 ? 6.551 -11.117 -14.047 1 98.38 233 GLY A O 1
ATOM 1723 N N . GLY A 1 234 ? 6.387 -8.898 -13.914 1 98.81 234 GLY A N 1
ATOM 1724 C CA . GLY A 1 234 ? 5.184 -8.859 -14.734 1 98.81 234 GLY A CA 1
ATOM 1725 C C . GLY A 1 234 ? 4.059 -8.062 -14.102 1 98.81 234 GLY A C 1
ATOM 1726 O O . GLY A 1 234 ? 4.297 -7.219 -13.234 1 98.81 234 GLY A O 1
ATOM 1727 N N . GLY A 1 235 ? 2.904 -8.227 -14.68 1 98.88 235 GLY A N 1
ATOM 1728 C CA . GLY A 1 235 ? 1.719 -7.535 -14.195 1 98.88 235 GLY A CA 1
ATOM 1729 C C . GLY A 1 235 ? 0.432 -8.289 -14.469 1 98.88 235 GLY A C 1
ATOM 1730 O O . GLY A 1 235 ? 0.422 -9.25 -15.25 1 98.88 235 GLY A O 1
ATOM 1731 N N . GLY A 1 236 ? -0.534 -7.977 -13.797 1 98.94 236 GLY A N 1
ATOM 1732 C CA . GLY A 1 236 ? -1.884 -8.492 -13.953 1 98.94 236 GLY A CA 1
ATOM 1733 C C . GLY A 1 236 ? -2.949 -7.551 -13.438 1 98.94 236 GLY A C 1
ATOM 1734 O O . GLY A 1 236 ? -2.734 -6.848 -12.445 1 98.94 236 GLY A O 1
ATOM 1735 N N . MET A 1 237 ? -4.047 -7.504 -14.172 1 99 237 MET A N 1
ATOM 1736 C CA . MET A 1 237 ? -5.207 -6.707 -13.773 1 99 237 MET A CA 1
ATOM 1737 C C . MET A 1 237 ? -6.504 -7.465 -14.031 1 99 237 MET A C 1
ATOM 1739 O O . MET A 1 237 ? -6.637 -8.148 -15.047 1 99 237 MET A O 1
ATOM 1743 N N . VAL A 1 238 ? -7.445 -7.359 -13.07 1 99 238 VAL A N 1
ATOM 1744 C CA . VAL A 1 238 ? -8.789 -7.883 -13.289 1 99 238 VAL A CA 1
ATOM 1745 C C . VAL A 1 238 ? -9.82 -6.766 -13.102 1 99 238 VAL A C 1
ATOM 1747 O O . VAL A 1 238 ? -9.539 -5.766 -12.438 1 99 238 VAL A O 1
ATOM 1750 N N . VAL A 1 239 ? -10.922 -6.898 -13.797 1 99 239 VAL A N 1
ATOM 1751 C CA . VAL A 1 239 ? -12.07 -6.027 -13.586 1 99 239 VAL A CA 1
ATOM 1752 C C . VAL A 1 239 ? -13.023 -6.668 -12.578 1 99 239 VAL A C 1
ATOM 1754 O O . VAL A 1 239 ? -13.734 -7.625 -12.906 1 99 239 VAL A O 1
ATOM 1757 N N . VAL A 1 240 ? -13.016 -6.18 -11.344 1 99 240 VAL A N 1
ATOM 1758 C CA . VAL A 1 240 ? -13.984 -6.594 -10.328 1 99 240 VAL A CA 1
ATOM 1759 C C . VAL A 1 240 ? -15.227 -5.719 -10.414 1 99 240 VAL A C 1
ATOM 1761 O O . VAL A 1 240 ? -15.141 -4.492 -10.32 1 99 240 VAL A O 1
ATOM 1764 N N . GLU A 1 241 ? -16.359 -6.332 -10.609 1 98.94 241 GLU A N 1
ATOM 1765 C CA . GLU A 1 241 ? -17.578 -5.59 -10.938 1 98.94 241 GLU A CA 1
ATOM 1766 C C . GLU A 1 241 ? -18.766 -6.094 -10.125 1 98.94 241 GLU A C 1
ATOM 1768 O O . GLU A 1 241 ? -18.875 -7.293 -9.867 1 98.94 241 GLU A O 1
ATOM 1773 N N . GLU A 1 242 ? -19.562 -5.141 -9.633 1 98.88 242 GLU A N 1
ATOM 1774 C CA . GLU A 1 242 ? -20.812 -5.523 -8.977 1 98.88 242 GLU A CA 1
ATOM 1775 C C . GLU A 1 242 ? -21.688 -6.352 -9.898 1 98.88 242 GLU A C 1
ATOM 1777 O O . GLU A 1 242 ? -21.844 -6.023 -11.078 1 98.88 242 GLU A O 1
ATOM 1782 N N . LEU A 1 243 ? -22.297 -7.426 -9.391 1 98.75 243 LEU A N 1
ATOM 1783 C CA . LEU A 1 243 ? -22.953 -8.438 -10.203 1 98.75 243 LEU A CA 1
ATOM 1784 C C . LEU A 1 243 ? -24.078 -7.82 -11.031 1 98.75 243 LEU A C 1
ATOM 1786 O O . LEU A 1 243 ? -24.172 -8.047 -12.242 1 98.75 243 LEU A O 1
ATOM 1790 N N . GLU A 1 244 ? -24.969 -7.039 -10.383 1 98.56 244 GLU A N 1
ATOM 1791 C CA . GLU A 1 244 ? -26.109 -6.496 -11.109 1 98.56 244 GLU A CA 1
ATOM 1792 C C . GLU A 1 244 ? -25.672 -5.508 -12.18 1 98.56 244 GLU A C 1
ATOM 1794 O O . GLU A 1 244 ? -26.297 -5.391 -13.227 1 98.56 244 GLU A O 1
ATOM 1799 N N . HIS A 1 245 ? -24.625 -4.762 -11.836 1 98.44 245 HIS A N 1
ATOM 1800 C CA . HIS A 1 245 ? -24.047 -3.865 -12.836 1 98.44 245 HIS A CA 1
ATOM 1801 C C . HIS A 1 245 ? -23.547 -4.641 -14.047 1 98.44 245 HIS A C 1
ATOM 1803 O O . HIS A 1 245 ? -23.781 -4.242 -15.188 1 98.44 245 HIS A O 1
ATOM 1809 N N . ALA A 1 246 ? -22.797 -5.719 -13.859 1 98.62 246 ALA A N 1
ATOM 1810 C CA . ALA A 1 246 ? -22.25 -6.562 -14.914 1 98.62 246 ALA A CA 1
ATOM 1811 C C . ALA A 1 246 ? -23.359 -7.168 -15.766 1 98.62 246 ALA A C 1
ATOM 1813 O O . ALA A 1 246 ? -23.281 -7.18 -17 1 98.62 246 ALA A O 1
ATOM 1814 N N . LEU A 1 247 ? -24.375 -7.672 -15.125 1 98.19 247 LEU A N 1
ATOM 1815 C CA . LEU A 1 247 ? -25.5 -8.289 -15.82 1 98.19 247 LEU A CA 1
ATOM 1816 C C . LEU A 1 247 ? -26.234 -7.27 -16.688 1 98.19 247 LEU A C 1
ATOM 1818 O O . LEU A 1 247 ? -26.656 -7.578 -17.797 1 98.19 247 LEU A O 1
ATOM 1822 N N . ALA A 1 248 ? -26.391 -6.066 -16.172 1 98 248 ALA A N 1
ATOM 1823 C CA . ALA A 1 248 ? -27.141 -5.016 -16.859 1 98 248 ALA A CA 1
ATOM 1824 C C . ALA A 1 248 ? -26.5 -4.664 -18.188 1 98 248 ALA A C 1
ATOM 1826 O O . ALA A 1 248 ? -27.188 -4.316 -19.156 1 98 248 ALA A O 1
ATOM 1827 N N . ARG A 1 249 ? -25.234 -4.82 -18.297 1 96.44 249 ARG A N 1
ATOM 1828 C CA . ARG A 1 249 ? -24.578 -4.465 -19.547 1 96.44 249 ARG A CA 1
ATOM 1829 C C . ARG A 1 249 ? -24.25 -5.711 -20.359 1 96.44 249 ARG A C 1
ATOM 1831 O O . ARG A 1 249 ? -23.516 -5.633 -21.344 1 96.44 249 ARG A O 1
ATOM 1838 N N . GLY A 1 250 ? -24.609 -6.91 -19.906 1 97.44 250 GLY A N 1
ATOM 1839 C CA . GLY A 1 250 ? -24.391 -8.148 -20.641 1 97.44 250 GLY A CA 1
ATOM 1840 C C . GLY A 1 250 ? -22.922 -8.578 -20.672 1 97.44 250 GLY A C 1
ATOM 1841 O O . GLY A 1 250 ? -22.453 -9.133 -21.656 1 97.44 250 GLY A O 1
ATOM 1842 N N . ALA A 1 251 ? -22.25 -8.336 -19.562 1 98.19 251 ALA A N 1
ATOM 1843 C CA . ALA A 1 251 ? -20.828 -8.656 -19.516 1 98.19 251 ALA A CA 1
ATOM 1844 C C . ALA A 1 251 ? -20.609 -10.164 -19.453 1 98.19 251 ALA A C 1
ATOM 1846 O O . ALA A 1 251 ? -21.391 -10.891 -18.844 1 98.19 251 ALA A O 1
ATOM 1847 N N . HIS A 1 252 ? -19.562 -10.594 -20.156 1 98.31 252 HIS A N 1
ATOM 1848 C CA . HIS A 1 252 ? -19.047 -11.922 -19.859 1 98.31 252 HIS A CA 1
ATOM 1849 C C . HIS A 1 252 ? -18.531 -12 -18.422 1 98.31 252 HIS A C 1
ATOM 1851 O O . HIS A 1 252 ? -17.812 -11.109 -17.969 1 98.31 252 HIS A O 1
ATOM 1857 N N . ILE A 1 253 ? -18.938 -13.055 -17.672 1 98.75 253 ILE A N 1
ATOM 1858 C CA . ILE A 1 253 ? -18.531 -13.219 -16.281 1 98.75 253 ILE A CA 1
ATOM 1859 C C . ILE A 1 253 ? -17.688 -14.484 -16.141 1 98.75 253 ILE A C 1
ATOM 1861 O O . ILE A 1 253 ? -18.172 -15.594 -16.375 1 98.75 253 ILE A O 1
ATOM 1865 N N . TYR A 1 254 ? -16.391 -14.273 -15.773 1 98.81 254 TYR A N 1
ATOM 1866 C CA . TYR A 1 254 ? -15.492 -15.406 -15.562 1 98.81 254 TYR A CA 1
ATOM 1867 C C . TYR A 1 254 ? -15.875 -16.172 -14.297 1 98.81 254 TYR A C 1
ATOM 1869 O O . TYR A 1 254 ? -15.898 -17.406 -14.297 1 98.81 254 TYR A O 1
ATOM 1877 N N . ALA A 1 255 ? -16.078 -15.43 -13.227 1 98.88 255 ALA A N 1
ATOM 1878 C CA . ALA A 1 255 ? -16.422 -16.031 -11.945 1 98.88 255 ALA A CA 1
ATOM 1879 C C . ALA A 1 255 ? -16.891 -14.977 -10.953 1 98.88 255 ALA A C 1
ATOM 1881 O O . ALA A 1 255 ? -16.656 -13.781 -11.148 1 98.88 255 ALA A O 1
ATOM 1882 N N . GLU A 1 256 ? -17.656 -15.43 -9.984 1 98.75 256 GLU A N 1
ATOM 1883 C CA . GLU A 1 256 ? -17.938 -14.641 -8.789 1 98.75 256 GLU A CA 1
ATOM 1884 C C . GLU A 1 256 ? -16.875 -14.867 -7.715 1 98.75 256 GLU A C 1
ATOM 1886 O O . GLU A 1 256 ? -16.438 -15.992 -7.504 1 98.75 256 GLU A O 1
ATOM 1891 N N . ILE A 1 257 ? -16.375 -13.781 -7.117 1 98.88 257 ILE A N 1
ATOM 1892 C CA . ILE A 1 257 ? -15.523 -13.945 -5.945 1 98.88 257 ILE A CA 1
ATOM 1893 C C . ILE A 1 257 ? -16.391 -14.195 -4.711 1 98.88 257 ILE A C 1
ATOM 1895 O O . ILE A 1 257 ? -16.891 -13.258 -4.094 1 98.88 257 ILE A O 1
ATOM 1899 N N . VAL A 1 258 ? -16.422 -15.438 -4.27 1 98.5 258 VAL A N 1
ATOM 1900 C CA . VAL A 1 258 ? -17.391 -15.828 -3.252 1 98.5 258 VAL A CA 1
ATOM 1901 C C . VAL A 1 258 ? -16.703 -15.906 -1.889 1 98.5 258 VAL A C 1
ATOM 1903 O O . VAL A 1 258 ? -17.375 -16.047 -0.86 1 98.5 258 VAL A O 1
ATOM 1906 N N . GLY A 1 259 ? -15.406 -15.781 -1.889 1 98.62 259 GLY A N 1
ATOM 1907 C CA . GLY A 1 259 ? -14.656 -15.836 -0.64 1 98.62 259 GLY A CA 1
ATOM 1908 C C . GLY A 1 259 ? -13.383 -15.023 -0.668 1 98.62 259 GLY A C 1
ATOM 1909 O O . GLY A 1 259 ? -12.695 -14.969 -1.692 1 98.62 259 GLY A O 1
ATOM 1910 N N . TYR A 1 260 ? -13.07 -14.445 0.45 1 98.81 260 TYR A N 1
ATOM 1911 C CA . TYR A 1 260 ? -11.836 -13.703 0.653 1 98.81 260 TYR A CA 1
ATOM 1912 C C . TYR A 1 260 ? -11.383 -13.781 2.105 1 98.81 260 TYR A C 1
ATOM 1914 O O . TYR A 1 260 ? -12.117 -13.398 3.016 1 98.81 260 TYR A O 1
ATOM 1922 N N . GLY A 1 261 ? -10.164 -14.312 2.293 1 98.88 261 GLY A N 1
ATOM 1923 C CA . GLY A 1 261 ? -9.523 -14.32 3.6 1 98.88 261 GLY A CA 1
ATOM 1924 C C . GLY A 1 261 ? -8.297 -13.43 3.676 1 98.88 261 GLY A C 1
ATOM 1925 O O . GLY A 1 261 ? -7.543 -13.32 2.709 1 98.88 261 GLY A O 1
ATOM 1926 N N . ALA A 1 262 ? -8.141 -12.766 4.754 1 98.88 262 ALA A N 1
ATOM 1927 C CA . ALA A 1 262 ? -6.973 -11.938 5.062 1 98.88 262 ALA A CA 1
ATOM 1928 C C . ALA A 1 262 ? -6.562 -12.086 6.523 1 98.88 262 ALA A C 1
ATOM 1930 O O . ALA A 1 262 ? -7.324 -11.734 7.426 1 98.88 262 ALA A O 1
ATOM 1931 N N . THR A 1 263 ? -5.379 -12.648 6.746 1 98.81 263 THR A N 1
ATOM 1932 C CA . THR A 1 263 ? -4.906 -12.883 8.109 1 98.81 263 THR A CA 1
ATOM 1933 C C . THR A 1 263 ? -3.436 -12.5 8.242 1 98.81 263 THR A C 1
ATOM 1935 O O . THR A 1 263 ? -2.766 -12.227 7.242 1 98.81 263 THR A O 1
ATOM 1938 N N . SER A 1 264 ? -3.01 -12.445 9.461 1 98.75 264 SER A N 1
ATOM 1939 C CA . SER A 1 264 ? -1.604 -12.273 9.812 1 98.75 264 SER A CA 1
ATOM 1940 C C . SER A 1 264 ? -1.125 -13.383 10.742 1 98.75 264 SER A C 1
ATOM 1942 O O . SER A 1 264 ? -1.88 -13.859 11.594 1 98.75 264 SER A O 1
ATOM 1944 N N . ASP A 1 265 ? 0.134 -13.781 10.57 1 98.31 265 ASP A N 1
ATOM 1945 C CA . ASP A 1 265 ? 0.718 -14.812 11.422 1 98.31 265 ASP A CA 1
ATOM 1946 C C . ASP A 1 265 ? 1.028 -14.266 12.82 1 98.31 265 ASP A C 1
ATOM 1948 O O . ASP A 1 265 ? 0.85 -14.961 13.82 1 98.31 265 ASP A O 1
ATOM 1952 N N . GLY A 1 266 ? 1.527 -13.016 12.844 1 97.38 266 GLY A N 1
ATOM 1953 C CA . GLY A 1 266 ? 1.957 -12.414 14.102 1 97.38 266 GLY A CA 1
ATOM 1954 C C . GLY A 1 266 ? 3.102 -13.164 14.758 1 97.38 266 GLY A C 1
ATOM 1955 O O . GLY A 1 266 ? 3.217 -13.172 15.984 1 97.38 266 GLY A O 1
ATOM 1956 N N . ALA A 1 267 ? 3.928 -13.836 13.992 1 94.94 267 ALA A N 1
ATOM 1957 C CA . ALA A 1 267 ? 4.887 -14.766 14.578 1 94.94 267 ALA A CA 1
ATOM 1958 C C . ALA A 1 267 ? 6.305 -14.469 14.094 1 94.94 267 ALA A C 1
ATOM 1960 O O . ALA A 1 267 ? 7.203 -14.227 14.906 1 94.94 267 ALA A O 1
ATOM 1961 N N . ASP A 1 268 ? 6.535 -14.523 12.859 1 95.25 268 ASP A N 1
ATOM 1962 C CA . ASP A 1 268 ? 7.863 -14.391 12.266 1 95.25 268 ASP A CA 1
ATOM 1963 C C . ASP A 1 268 ? 7.816 -13.531 11 1 95.25 268 ASP A C 1
ATOM 1965 O O . ASP A 1 268 ? 6.805 -13.516 10.289 1 95.25 268 ASP A O 1
ATOM 1969 N N . MET A 1 269 ? 8.938 -12.883 10.695 1 95.25 269 MET A N 1
ATOM 1970 C CA . MET A 1 269 ? 9.008 -11.945 9.578 1 95.25 269 MET A CA 1
ATOM 1971 C C . MET A 1 269 ? 9.062 -12.688 8.25 1 95.25 269 MET A C 1
ATOM 1973 O O . MET A 1 269 ? 8.492 -12.234 7.258 1 95.25 269 MET A O 1
ATOM 1977 N N . VAL A 1 270 ? 9.797 -13.828 8.273 1 92.62 270 VAL A N 1
ATOM 1978 C CA . VAL A 1 270 ? 10.109 -14.422 6.977 1 92.62 270 VAL A CA 1
ATOM 1979 C C . VAL A 1 270 ? 9.539 -15.836 6.91 1 92.62 270 VAL A C 1
ATOM 1981 O O . VAL A 1 270 ? 9.227 -16.328 5.824 1 92.62 270 VAL A O 1
ATOM 1984 N N . ALA A 1 271 ? 9.445 -16.516 8.016 1 92.25 271 ALA A N 1
ATOM 1985 C CA . ALA A 1 271 ? 8.93 -17.875 8.031 1 92.25 271 ALA A CA 1
ATOM 1986 C C . ALA A 1 271 ? 7.426 -17.906 8.266 1 92.25 271 ALA A C 1
ATOM 1988 O O . ALA A 1 271 ? 6.926 -17.281 9.203 1 92.25 271 ALA A O 1
ATOM 1989 N N . PRO A 1 272 ? 6.699 -18.625 7.43 1 93.56 272 PRO A N 1
ATOM 1990 C CA . PRO A 1 272 ? 5.262 -18.75 7.672 1 93.56 272 PRO A CA 1
ATOM 1991 C C . PRO A 1 272 ? 4.949 -19.594 8.914 1 93.56 272 PRO A C 1
ATOM 1993 O O . PRO A 1 272 ? 5.676 -20.547 9.219 1 93.56 272 PRO A O 1
ATOM 1996 N N . SER A 1 273 ? 3.887 -19.312 9.57 1 94.38 273 SER A N 1
ATOM 1997 C CA . SER A 1 273 ? 3.492 -20.047 10.773 1 94.38 273 SER A CA 1
ATOM 1998 C C . SER A 1 273 ? 2.746 -21.328 10.414 1 94.38 273 SER A C 1
ATOM 2000 O O . SER A 1 273 ? 2.715 -22.266 11.203 1 94.38 273 SER A O 1
ATOM 2002 N N . GLY A 1 274 ? 2.168 -21.391 9.312 1 96 274 GLY A N 1
ATOM 2003 C CA . GLY A 1 274 ? 1.218 -22.438 8.977 1 96 274 GLY A CA 1
ATOM 2004 C C . GLY A 1 274 ? -0.178 -22.156 9.508 1 96 274 GLY A C 1
ATOM 2005 O O . GLY A 1 274 ? -1.157 -22.25 8.758 1 96 274 GLY A O 1
ATOM 2006 N N . GLU A 1 275 ? -0.248 -21.797 10.766 1 97.88 275 GLU A N 1
ATOM 2007 C CA . GLU A 1 275 ? -1.523 -21.5 11.414 1 97.88 275 GLU A CA 1
ATOM 2008 C C . GLU A 1 275 ? -2.236 -20.344 10.727 1 97.88 275 GLU A C 1
ATOM 2010 O O . GLU A 1 275 ? -3.449 -20.391 10.508 1 97.88 275 GLU A O 1
ATOM 2015 N N . GLY A 1 276 ? -1.559 -19.266 10.383 1 98.25 276 GLY A N 1
ATOM 2016 C CA . GLY A 1 276 ? -2.156 -18.141 9.688 1 98.25 276 GLY A CA 1
ATOM 2017 C C . GLY A 1 276 ? -2.77 -18.5 8.352 1 98.25 276 GLY A C 1
ATOM 2018 O O . GLY A 1 276 ? -3.807 -17.953 7.969 1 98.25 276 GLY A O 1
ATOM 2019 N N . ALA A 1 277 ? -2.096 -19.406 7.664 1 98.5 277 ALA A N 1
ATOM 2020 C CA . ALA A 1 277 ? -2.611 -19.906 6.391 1 98.5 277 ALA A CA 1
ATOM 2021 C C . ALA A 1 277 ? -3.893 -20.703 6.594 1 98.5 277 ALA A C 1
ATOM 2023 O O . ALA A 1 277 ? -4.824 -20.609 5.789 1 98.5 277 ALA A O 1
ATOM 2024 N N . VAL A 1 278 ? -3.924 -21.531 7.676 1 98.75 278 VAL A N 1
ATOM 2025 C CA . VAL A 1 278 ? -5.121 -22.312 8.008 1 98.75 278 VAL A CA 1
ATOM 2026 C C . VAL A 1 278 ? -6.297 -21.359 8.227 1 98.75 278 VAL A C 1
ATOM 2028 O O . VAL A 1 278 ? -7.352 -21.516 7.609 1 98.75 278 VAL A O 1
ATOM 2031 N N . ARG A 1 279 ? -6.121 -20.328 9.094 1 98.81 279 ARG A N 1
ATOM 2032 C CA . ARG A 1 279 ? -7.176 -19.375 9.383 1 98.81 279 ARG A CA 1
ATOM 2033 C C . ARG A 1 279 ? -7.613 -18.641 8.117 1 98.81 279 ARG A C 1
ATOM 2035 O O . ARG A 1 279 ? -8.805 -18.359 7.934 1 98.81 279 ARG A O 1
ATOM 2042 N N . CYS A 1 280 ? -6.668 -18.359 7.293 1 98.88 280 CYS A N 1
ATOM 2043 C CA . CYS A 1 280 ? -6.945 -17.609 6.078 1 98.88 280 CYS A CA 1
ATOM 2044 C C . CYS A 1 280 ? -7.844 -18.391 5.133 1 98.88 280 CYS A C 1
ATOM 2046 O O . CYS A 1 280 ? -8.836 -17.859 4.625 1 98.88 280 CYS A O 1
ATOM 2048 N N . MET A 1 281 ? -7.484 -19.641 4.863 1 98.88 281 MET A N 1
ATOM 2049 C CA . MET A 1 281 ? -8.289 -20.484 3.988 1 98.88 281 MET A CA 1
ATOM 2050 C C . MET A 1 281 ? -9.672 -20.719 4.582 1 98.88 281 MET A C 1
ATOM 2052 O O . MET A 1 281 ? -10.68 -20.688 3.869 1 98.88 281 MET A O 1
ATOM 2056 N N . GLN A 1 282 ? -9.734 -20.969 5.867 1 98.81 282 GLN A N 1
ATOM 2057 C CA . GLN A 1 282 ? -11.016 -21.172 6.527 1 98.81 282 GLN A CA 1
ATOM 2058 C C . GLN A 1 282 ? -11.891 -19.922 6.426 1 98.81 282 GLN A C 1
ATOM 2060 O O . GLN A 1 282 ? -13.094 -20.016 6.164 1 98.81 282 GLN A O 1
ATOM 2065 N N . MET A 1 283 ? -11.266 -18.797 6.645 1 98.75 283 MET A N 1
ATOM 2066 C CA . MET A 1 283 ? -11.977 -17.516 6.52 1 98.75 283 MET A CA 1
ATOM 2067 C C . MET A 1 283 ? -12.539 -17.344 5.109 1 98.75 283 MET A C 1
ATOM 2069 O O . MET A 1 283 ? -13.688 -16.938 4.941 1 98.75 283 MET A O 1
ATOM 2073 N N . ALA A 1 284 ? -11.758 -17.625 4.117 1 98.81 284 ALA A N 1
ATOM 2074 C CA . ALA A 1 284 ? -12.172 -17.484 2.725 1 98.81 284 ALA A CA 1
ATOM 2075 C C . ALA A 1 284 ? -13.32 -18.422 2.391 1 98.81 284 ALA A C 1
ATOM 2077 O O . ALA A 1 284 ? -14.164 -18.109 1.552 1 98.81 284 ALA A O 1
ATOM 2078 N N . MET A 1 285 ? -13.398 -19.547 3.029 1 98.38 285 MET A N 1
ATOM 2079 C CA . MET A 1 285 ? -14.391 -20.562 2.715 1 98.38 285 MET A CA 1
ATOM 2080 C C . MET A 1 285 ? -15.672 -20.344 3.514 1 98.38 285 MET A C 1
ATOM 2082 O O . MET A 1 285 ? -16.672 -21.016 3.289 1 98.38 285 MET A O 1
ATOM 2086 N N . HIS A 1 286 ? -15.602 -19.406 4.445 1 97.38 286 HIS A N 1
ATOM 2087 C CA . HIS A 1 286 ? -16.797 -19.141 5.234 1 97.38 286 HIS A CA 1
ATOM 2088 C C . HIS A 1 286 ? -17.984 -18.781 4.336 1 97.38 286 HIS A C 1
ATOM 2090 O O . HIS A 1 286 ? -17.906 -17.812 3.566 1 97.38 286 HIS A O 1
ATOM 2096 N N . GLY A 1 287 ? -19.047 -19.484 4.332 1 95.25 287 GLY A N 1
ATOM 2097 C CA . GLY A 1 287 ? -20.25 -19.234 3.559 1 95.25 287 GLY A CA 1
ATOM 2098 C C . GLY A 1 287 ? -20.219 -19.859 2.176 1 95.25 287 GLY A C 1
ATOM 2099 O O . GLY A 1 287 ? -21.172 -19.734 1.415 1 95.25 287 GLY A O 1
ATOM 2100 N N . VAL A 1 288 ? -19.078 -20.438 1.819 1 96.94 288 VAL A N 1
ATOM 2101 C CA . VAL A 1 288 ? -18.969 -21.125 0.536 1 96.94 288 VAL A CA 1
ATOM 2102 C C . VAL A 1 288 ? -19.594 -22.516 0.643 1 96.94 288 VAL A C 1
ATOM 2104 O O . VAL A 1 288 ? -19.172 -23.344 1.457 1 96.94 288 VAL A O 1
ATOM 2107 N N . ASP A 1 289 ? -20.594 -22.812 -0.193 1 95.44 289 ASP A N 1
ATOM 2108 C CA . ASP A 1 289 ? -21.375 -24.031 -0.042 1 95.44 289 ASP A CA 1
ATOM 2109 C C . ASP A 1 289 ? -21 -25.062 -1.106 1 95.44 289 ASP A C 1
ATOM 2111 O O . ASP A 1 289 ? -21.719 -26.047 -1.293 1 95.44 289 ASP A O 1
ATOM 2115 N N . THR A 1 290 ? -20.031 -24.812 -1.869 1 95.69 290 THR A N 1
ATOM 2116 C CA . THR A 1 290 ? -19.516 -25.766 -2.85 1 95.69 290 THR A CA 1
ATOM 2117 C C . THR A 1 290 ? -18.109 -26.219 -2.463 1 95.69 290 THR A C 1
ATOM 2119 O O . THR A 1 290 ? -17.375 -25.484 -1.796 1 95.69 290 THR A O 1
ATOM 2122 N N . PRO A 1 291 ? -17.828 -27.469 -2.828 1 96.62 291 PRO A N 1
ATOM 2123 C CA . PRO A 1 291 ? -16.453 -27.891 -2.594 1 96.62 291 PRO A CA 1
ATOM 2124 C C . PRO A 1 291 ? -15.438 -27.094 -3.416 1 96.62 291 PRO A C 1
ATOM 2126 O O . PRO A 1 291 ? -15.781 -26.562 -4.477 1 96.62 291 PRO A O 1
ATOM 2129 N N . ILE A 1 292 ? -14.234 -27 -2.906 1 98.62 292 ILE A N 1
ATOM 2130 C CA . ILE A 1 292 ? -13.141 -26.453 -3.703 1 98.62 292 ILE A CA 1
ATOM 2131 C C . ILE A 1 292 ? -12.625 -27.516 -4.664 1 98.62 292 ILE A C 1
ATOM 2133 O O . ILE A 1 292 ? -12.125 -28.562 -4.23 1 98.62 292 ILE A O 1
ATOM 2137 N N . ASP A 1 293 ? -12.711 -27.266 -5.957 1 98.62 293 ASP A N 1
ATOM 2138 C CA . ASP A 1 293 ? -12.281 -28.234 -6.961 1 98.62 293 ASP A CA 1
ATOM 2139 C C . ASP A 1 293 ? -10.773 -28.172 -7.172 1 98.62 293 ASP A C 1
ATOM 2141 O O . ASP A 1 293 ? -10.141 -29.188 -7.465 1 98.62 293 ASP A O 1
ATOM 2145 N N . TYR A 1 294 ? -10.297 -27 -7.086 1 98.81 294 TYR A N 1
ATOM 2146 C CA . TYR A 1 294 ? -8.898 -26.734 -7.395 1 98.81 294 TYR A CA 1
ATOM 2147 C C . TYR A 1 294 ? -8.328 -25.656 -6.484 1 98.81 294 TYR A C 1
ATOM 2149 O O . TYR A 1 294 ? -9 -24.656 -6.203 1 98.81 294 TYR A O 1
ATOM 2157 N N . LEU A 1 295 ? -7.141 -25.906 -6 1 98.88 295 LEU A N 1
ATOM 2158 C CA . LEU A 1 295 ? -6.395 -24.938 -5.203 1 98.88 295 LEU A CA 1
ATOM 2159 C C . LEU A 1 295 ? -5.059 -24.609 -5.859 1 98.88 295 LEU A C 1
ATOM 2161 O O . LEU A 1 295 ? -4.207 -25.484 -6.02 1 98.88 295 LEU A O 1
ATOM 2165 N N . ASN A 1 296 ? -4.922 -23.375 -6.34 1 98.88 296 ASN A N 1
ATOM 2166 C CA . ASN A 1 296 ? -3.609 -22.844 -6.68 1 98.88 296 ASN A CA 1
ATOM 2167 C C . ASN A 1 296 ? -2.834 -22.422 -5.43 1 98.88 296 ASN A C 1
ATOM 2169 O O . ASN A 1 296 ? -3.17 -21.422 -4.789 1 98.88 296 ASN A O 1
ATOM 2173 N N . SER A 1 297 ? -1.839 -23.125 -5.105 1 98.5 297 SER A N 1
ATOM 2174 C CA . SER A 1 297 ? -1.084 -22.859 -3.887 1 98.5 297 SER A CA 1
ATOM 2175 C C . SER A 1 297 ? -0.117 -21.688 -4.086 1 98.5 297 SER A C 1
ATOM 2177 O O . SER A 1 297 ? 0.175 -21.312 -5.223 1 98.5 297 SER A O 1
ATOM 2179 N N . HIS A 1 298 ? 0.329 -21.047 -2.99 1 98.44 298 HIS A N 1
ATOM 2180 C CA . HIS A 1 298 ? 1.406 -20.078 -3.07 1 98.44 298 HIS A CA 1
ATOM 2181 C C . HIS A 1 298 ? 2.684 -20.703 -3.615 1 98.44 298 HIS A C 1
ATOM 2183 O O . HIS A 1 298 ? 3.305 -20.172 -4.535 1 98.44 298 HIS A O 1
ATOM 2189 N N . GLY A 1 299 ? 3.143 -21.828 -3.088 1 97.5 299 GLY A N 1
ATOM 2190 C CA . GLY A 1 299 ? 4.105 -22.75 -3.658 1 97.5 299 GLY A CA 1
ATOM 2191 C C . GLY A 1 299 ? 5.367 -22.078 -4.156 1 97.5 299 GLY A C 1
ATOM 2192 O O . GLY A 1 299 ? 5.641 -22.062 -5.359 1 97.5 299 GLY A O 1
ATOM 2193 N N . THR A 1 300 ? 6.281 -21.641 -3.316 1 94.38 300 THR A N 1
ATOM 2194 C CA . THR A 1 300 ? 7.402 -20.797 -3.701 1 94.38 300 THR A CA 1
ATOM 2195 C C . THR A 1 300 ? 8.625 -21.641 -4.059 1 94.38 300 THR A C 1
ATOM 2197 O O . THR A 1 300 ? 9.625 -21.109 -4.555 1 94.38 300 THR A O 1
ATOM 2200 N N . SER A 1 301 ? 8.609 -22.938 -3.889 1 97.5 301 SER A N 1
ATOM 2201 C CA . SER A 1 301 ? 9.773 -23.797 -4.109 1 97.5 301 SER A CA 1
ATOM 2202 C C . SER A 1 301 ? 10.812 -23.609 -3.006 1 97.5 301 SER A C 1
ATOM 2204 O O . SER A 1 301 ? 12 -23.844 -3.223 1 97.5 301 SER A O 1
ATOM 2206 N N . THR A 1 302 ? 10.438 -23.047 -1.877 1 96.5 302 THR A N 1
ATOM 2207 C CA . THR A 1 302 ? 11.336 -22.969 -0.731 1 96.5 302 THR A CA 1
ATOM 2208 C C . THR A 1 302 ? 11.109 -24.141 0.222 1 96.5 302 THR A C 1
ATOM 2210 O O . THR A 1 302 ? 9.969 -24.578 0.405 1 96.5 302 THR A O 1
ATOM 2213 N N . PRO A 1 303 ? 12.148 -24.625 0.855 1 95.69 303 PRO A N 1
ATOM 2214 C CA . PRO A 1 303 ? 12 -25.781 1.741 1 95.69 303 PRO A CA 1
ATOM 2215 C C . PRO A 1 303 ? 11 -25.547 2.865 1 95.69 303 PRO A C 1
ATOM 2217 O O . PRO A 1 303 ? 10.109 -26.359 3.09 1 95.69 303 PRO A O 1
ATOM 2220 N N . VAL A 1 304 ? 11.047 -24.406 3.465 1 94.19 304 VAL A N 1
ATOM 2221 C CA . VAL A 1 304 ? 10.211 -24.125 4.633 1 94.19 304 VAL A CA 1
ATOM 2222 C C . VAL A 1 304 ? 8.805 -23.75 4.18 1 94.19 304 VAL A C 1
ATOM 2224 O O . VAL A 1 304 ? 7.812 -24.25 4.719 1 94.19 304 VAL A O 1
ATOM 2227 N N . GLY A 1 305 ? 8.672 -22.859 3.209 1 95.56 305 GLY A N 1
ATOM 2228 C CA . GLY A 1 305 ? 7.383 -22.375 2.756 1 95.56 305 GLY A CA 1
ATOM 2229 C C . GLY A 1 305 ? 6.484 -23.469 2.213 1 95.56 305 GLY A C 1
ATOM 2230 O O . GLY A 1 305 ? 5.301 -23.531 2.547 1 95.56 305 GLY A O 1
ATOM 2231 N N . ASP A 1 306 ? 7.039 -24.359 1.412 1 97.38 306 ASP A N 1
ATOM 2232 C CA . ASP A 1 306 ? 6.246 -25.406 0.784 1 97.38 306 ASP A CA 1
ATOM 2233 C C . ASP A 1 306 ? 5.668 -26.359 1.83 1 97.38 306 ASP A C 1
ATOM 2235 O O . ASP A 1 306 ? 4.48 -26.688 1.784 1 97.38 306 ASP A O 1
ATOM 2239 N N . VAL A 1 307 ? 6.465 -26.75 2.773 1 97.12 307 VAL A N 1
ATOM 2240 C CA . VAL A 1 307 ? 6.023 -27.766 3.73 1 97.12 307 VAL A CA 1
ATOM 2241 C C . VAL A 1 307 ? 5.004 -27.156 4.688 1 97.12 307 VAL A C 1
ATOM 2243 O O . VAL A 1 307 ? 4.047 -27.812 5.094 1 97.12 307 VAL A O 1
ATOM 2246 N N . LYS A 1 308 ? 5.211 -25.906 5.109 1 97.31 308 LYS A N 1
ATOM 2247 C CA . LYS A 1 308 ? 4.246 -25.234 5.977 1 97.31 308 LYS A CA 1
ATOM 2248 C C . LYS A 1 308 ? 2.895 -25.094 5.285 1 97.31 308 LYS A C 1
ATOM 2250 O O . LYS A 1 308 ? 1.849 -25.281 5.914 1 97.31 308 LYS A O 1
ATOM 2255 N N . GLU A 1 309 ? 2.922 -24.75 4.004 1 97.69 309 GLU A N 1
ATOM 2256 C CA . GLU A 1 309 ? 1.671 -24.609 3.264 1 97.69 309 GLU A CA 1
ATOM 2257 C C . GLU A 1 309 ? 0.988 -25.969 3.086 1 97.69 309 GLU A C 1
ATOM 2259 O O . GLU A 1 309 ? -0.233 -26.078 3.219 1 97.69 309 GLU A O 1
ATOM 2264 N N . LEU A 1 310 ? 1.771 -27.031 2.732 1 97.56 310 LEU A N 1
ATOM 2265 C CA . LEU A 1 310 ? 1.207 -28.375 2.613 1 97.56 310 LEU A CA 1
ATOM 2266 C C . LEU A 1 310 ? 0.545 -28.797 3.92 1 97.56 310 LEU A C 1
ATOM 2268 O O . LEU A 1 310 ? -0.548 -29.375 3.908 1 97.56 310 LEU A O 1
ATOM 2272 N N . GLY A 1 311 ? 1.256 -28.531 5 1 97.69 311 GLY A N 1
ATOM 2273 C CA . GLY A 1 311 ? 0.677 -28.828 6.301 1 97.69 311 GLY A CA 1
ATOM 2274 C C . GLY A 1 311 ? -0.615 -28.078 6.562 1 97.69 311 GLY A C 1
ATOM 2275 O O . GLY A 1 311 ? -1.565 -28.641 7.113 1 97.69 311 GLY A O 1
ATOM 2276 N N . ALA A 1 312 ? -0.671 -26.797 6.227 1 98.31 312 ALA A N 1
ATOM 2277 C CA . ALA A 1 312 ? -1.875 -25.984 6.398 1 98.31 312 ALA A CA 1
ATOM 2278 C C . ALA A 1 312 ? -3.027 -26.531 5.562 1 98.31 312 ALA A C 1
ATOM 2280 O O . ALA A 1 312 ? -4.168 -26.594 6.031 1 98.31 312 ALA A O 1
ATOM 2281 N N . ILE A 1 313 ? -2.758 -26.906 4.293 1 98.38 313 ILE A N 1
ATOM 2282 C CA . ILE A 1 313 ? -3.775 -27.453 3.404 1 98.38 313 ILE A CA 1
ATOM 2283 C C . ILE A 1 313 ? -4.324 -28.766 3.986 1 98.38 313 ILE A C 1
ATOM 2285 O O . ILE A 1 313 ? -5.535 -28.984 3.979 1 98.38 313 ILE A O 1
ATOM 2289 N N . ARG A 1 314 ? -3.428 -29.594 4.461 1 97.75 314 ARG A N 1
ATOM 2290 C CA . ARG A 1 314 ? -3.85 -30.859 5.074 1 97.75 314 ARG A CA 1
ATOM 2291 C C . ARG A 1 314 ? -4.766 -30.594 6.27 1 97.75 314 ARG A C 1
ATOM 2293 O O . ARG A 1 314 ? -5.758 -31.297 6.457 1 97.75 314 ARG A O 1
ATOM 2300 N N . GLU A 1 315 ? -4.406 -29.656 7.051 1 97.94 315 GLU A N 1
ATOM 2301 C CA . GLU A 1 315 ? -5.211 -29.328 8.227 1 97.94 315 GLU A CA 1
ATOM 2302 C C . GLU A 1 315 ? -6.594 -28.828 7.824 1 97.94 315 GLU A C 1
ATOM 2304 O O . GLU A 1 315 ? -7.59 -29.156 8.477 1 97.94 315 GLU A O 1
ATOM 2309 N N . VAL A 1 316 ? -6.723 -28.031 6.801 1 98.31 316 VAL A N 1
ATOM 2310 C CA . VAL A 1 316 ? -7.977 -27.422 6.383 1 98.31 316 VAL A CA 1
ATOM 2311 C C . VAL A 1 316 ? -8.867 -28.469 5.707 1 98.31 316 VAL A C 1
ATOM 2313 O O . VAL A 1 316 ? -10.07 -28.516 5.945 1 98.31 316 VAL A O 1
ATOM 2316 N N . PHE A 1 317 ? -8.273 -29.328 4.863 1 97.62 317 PHE A N 1
ATOM 2317 C CA . PHE A 1 317 ? -9.094 -30.156 3.986 1 97.62 317 PHE A CA 1
ATOM 2318 C C . PHE A 1 317 ? -9.055 -31.625 4.426 1 97.62 317 PHE A C 1
ATOM 2320 O O . PHE A 1 317 ? -9.898 -32.406 4.008 1 97.62 317 PHE A O 1
ATOM 2327 N N . GLY A 1 318 ? -8.047 -32 5.25 1 92.69 318 GLY A N 1
ATOM 2328 C CA . GLY A 1 318 ? -7.914 -33.406 5.656 1 92.69 318 GLY A CA 1
ATOM 2329 C C . GLY A 1 318 ? -7.68 -34.344 4.492 1 92.69 318 GLY A C 1
ATOM 2330 O O . GLY A 1 318 ? -6.801 -34.094 3.66 1 92.69 318 GLY A O 1
ATOM 2331 N N . ASP A 1 319 ? -8.5 -35.406 4.395 1 87.75 319 ASP A N 1
ATOM 2332 C CA . ASP A 1 319 ? -8.367 -36.438 3.357 1 87.75 319 ASP A CA 1
ATOM 2333 C C . ASP A 1 319 ? -9.148 -36.031 2.104 1 87.75 319 ASP A C 1
ATOM 2335 O O . ASP A 1 319 ? -9.164 -36.781 1.122 1 87.75 319 ASP A O 1
ATOM 2339 N N . LYS A 1 320 ? -9.773 -34.938 2.127 1 91 320 LYS A N 1
ATOM 2340 C CA . LYS A 1 320 ? -10.562 -34.438 1.002 1 91 320 LYS A CA 1
ATOM 2341 C C . LYS A 1 320 ? -9.914 -33.219 0.353 1 91 320 LYS A C 1
ATOM 2343 O O . LYS A 1 320 ? -10.578 -32.219 0.074 1 91 320 LYS A O 1
ATOM 2348 N N . SER A 1 321 ? -8.656 -33.406 0.137 1 93.69 321 SER A N 1
ATOM 2349 C CA . SER A 1 321 ? -7.938 -32.281 -0.464 1 93.69 321 SER A CA 1
ATOM 2350 C C . SER A 1 321 ? -8.414 -32.031 -1.889 1 93.69 321 SER A C 1
ATOM 2352 O O . SER A 1 321 ? -8.68 -32.969 -2.643 1 93.69 321 SER A O 1
ATOM 2354 N N . PRO A 1 322 ? -8.602 -30.734 -2.266 1 98 322 PRO A N 1
ATOM 2355 C CA . PRO A 1 322 ? -8.805 -30.438 -3.686 1 98 322 PRO A CA 1
ATOM 2356 C C . PRO A 1 322 ? -7.609 -30.828 -4.551 1 98 322 PRO A C 1
ATOM 2358 O O . PRO A 1 322 ? -6.566 -31.234 -4.023 1 98 322 PRO A O 1
ATOM 2361 N N . ALA A 1 323 ? -7.863 -30.828 -5.938 1 98.56 323 ALA A N 1
ATOM 2362 C CA . ALA A 1 323 ? -6.676 -30.828 -6.785 1 98.56 323 ALA A CA 1
ATOM 2363 C C . ALA A 1 323 ? -5.797 -29.609 -6.508 1 98.56 323 ALA A C 1
ATOM 2365 O O . ALA A 1 323 ? -6.301 -28.516 -6.285 1 98.56 323 ALA A O 1
ATOM 2366 N N . ILE A 1 324 ? -4.516 -29.891 -6.391 1 98.56 324 ILE A N 1
ATOM 2367 C CA . ILE A 1 324 ? -3.578 -28.828 -6.059 1 98.56 324 ILE A CA 1
ATOM 2368 C C . ILE A 1 324 ? -2.518 -28.719 -7.152 1 98.56 324 ILE A C 1
ATOM 2370 O O . ILE A 1 324 ? -1.962 -29.734 -7.594 1 98.56 324 ILE A O 1
ATOM 2374 N N . SER A 1 325 ? -2.25 -27.609 -7.609 1 98.06 325 SER A N 1
ATOM 2375 C CA . SER A 1 325 ? -1.052 -27.375 -8.406 1 98.06 325 SER A CA 1
ATOM 2376 C C . SER A 1 325 ? -0.419 -26.031 -8.07 1 98.06 325 SER A C 1
ATOM 2378 O O . SER A 1 325 ? -1.099 -25.125 -7.59 1 98.06 325 SER A O 1
ATOM 2380 N N . ALA A 1 326 ? 0.879 -25.906 -8.227 1 98.38 326 ALA A N 1
ATOM 2381 C CA . ALA A 1 326 ? 1.637 -24.672 -8.07 1 98.38 326 ALA A CA 1
ATOM 2382 C C . ALA A 1 326 ? 2.074 -24.109 -9.422 1 98.38 326 ALA A C 1
ATOM 2384 O O . ALA A 1 326 ? 3.033 -24.609 -10.023 1 98.38 326 ALA A O 1
ATOM 2385 N N . THR A 1 327 ? 1.464 -23.016 -9.805 1 98.75 327 THR A N 1
ATOM 2386 C CA . THR A 1 327 ? 1.784 -22.453 -11.109 1 98.75 327 THR A CA 1
ATOM 2387 C C . THR A 1 327 ? 3.168 -21.812 -11.086 1 98.75 327 THR A C 1
ATOM 2389 O O . THR A 1 327 ? 3.809 -21.672 -12.133 1 98.75 327 THR A O 1
ATOM 2392 N N . LYS A 1 328 ? 3.686 -21.469 -9.898 1 98.69 328 LYS A N 1
ATOM 2393 C CA . LYS A 1 328 ? 5.004 -20.844 -9.797 1 98.69 328 LYS A CA 1
ATOM 2394 C C . LYS A 1 328 ? 6.094 -21.781 -10.312 1 98.69 328 LYS A C 1
ATOM 2396 O O . LYS A 1 328 ? 7.191 -21.328 -10.648 1 98.69 328 LYS A O 1
ATOM 2401 N N . ALA A 1 329 ? 5.805 -23.078 -10.32 1 98.75 329 ALA A N 1
ATOM 2402 C CA . ALA A 1 329 ? 6.77 -24 -10.898 1 98.75 329 ALA A CA 1
ATOM 2403 C C . ALA A 1 329 ? 7.07 -23.656 -12.352 1 98.75 329 ALA A C 1
ATOM 2405 O O . ALA A 1 329 ? 8.172 -23.922 -12.844 1 98.75 329 ALA A O 1
ATOM 2406 N N . MET A 1 330 ? 6.121 -23.047 -13.031 1 98.81 330 MET A N 1
ATOM 2407 C CA . MET A 1 330 ? 6.277 -22.641 -14.422 1 98.81 330 MET A CA 1
ATOM 2408 C C . MET A 1 330 ? 6.711 -21.172 -14.508 1 98.81 330 MET A C 1
ATOM 2410 O O . MET A 1 330 ? 7.547 -20.812 -15.336 1 98.81 330 MET A O 1
ATOM 2414 N N . THR A 1 331 ? 6.23 -20.359 -13.609 1 98.81 331 THR A N 1
ATOM 2415 C CA . THR A 1 331 ? 6.242 -18.922 -13.852 1 98.81 331 THR A CA 1
ATOM 2416 C C . THR A 1 331 ? 7.363 -18.25 -13.062 1 98.81 331 THR A C 1
ATOM 2418 O O . THR A 1 331 ? 7.73 -17.109 -13.344 1 98.81 331 THR A O 1
ATOM 2421 N N . GLY A 1 332 ? 7.879 -18.953 -12.102 1 98.75 332 GLY A N 1
ATOM 2422 C CA . GLY A 1 332 ? 8.617 -18.219 -11.078 1 98.75 332 GLY A CA 1
ATOM 2423 C C . GLY A 1 332 ? 7.723 -17.375 -10.188 1 98.75 332 GLY A C 1
ATOM 2424 O O . GLY A 1 332 ? 6.504 -17.578 -10.156 1 98.75 332 GLY A O 1
ATOM 2425 N N . HIS A 1 333 ? 8.328 -16.609 -9.398 1 98.75 333 HIS A N 1
ATOM 2426 C CA . HIS A 1 333 ? 7.613 -15.828 -8.391 1 98.75 333 HIS A CA 1
ATOM 2427 C C . HIS A 1 333 ? 7.703 -14.328 -8.68 1 98.75 333 HIS A C 1
ATOM 2429 O O . HIS A 1 333 ? 8.75 -13.711 -8.469 1 98.75 333 HIS A O 1
ATOM 2435 N N . SER A 1 334 ? 6.578 -13.773 -9.062 1 98.69 334 SER A N 1
ATOM 2436 C CA . SER A 1 334 ? 6.52 -12.375 -9.461 1 98.69 334 SER A CA 1
ATOM 2437 C C . SER A 1 334 ? 6.188 -11.477 -8.273 1 98.69 334 SER A C 1
ATOM 2439 O O . SER A 1 334 ? 5.578 -10.414 -8.438 1 98.69 334 SER A O 1
ATOM 2441 N N . LEU A 1 335 ? 6.441 -11.922 -7.129 1 98.12 335 LEU A N 1
ATOM 2442 C CA . LEU A 1 335 ? 6.344 -11.156 -5.895 1 98.12 335 LEU A CA 1
ATOM 2443 C C . LEU A 1 335 ? 4.977 -10.492 -5.77 1 98.12 335 LEU A C 1
ATOM 2445 O O . LEU A 1 335 ? 3.955 -11.18 -5.695 1 98.12 335 LEU A O 1
ATOM 2449 N N . GLY A 1 336 ? 4.906 -9.18 -5.82 1 98.5 336 GLY A N 1
ATOM 2450 C CA . GLY A 1 336 ? 3.654 -8.477 -5.586 1 98.5 336 GLY A CA 1
ATOM 2451 C C . GLY A 1 336 ? 2.621 -8.711 -6.668 1 98.5 336 GLY A C 1
ATOM 2452 O O . GLY A 1 336 ? 1.425 -8.516 -6.449 1 98.5 336 GLY A O 1
ATOM 2453 N N . ALA A 1 337 ? 3.037 -9.109 -7.844 1 98.75 337 ALA A N 1
ATOM 2454 C CA . ALA A 1 337 ? 2.105 -9.344 -8.945 1 98.75 337 ALA A CA 1
ATOM 2455 C C . ALA A 1 337 ? 1.615 -10.789 -8.953 1 98.75 337 ALA A C 1
ATOM 2457 O O . ALA A 1 337 ? 0.674 -11.125 -9.68 1 98.75 337 ALA A O 1
ATOM 2458 N N . ALA A 1 338 ? 2.189 -11.633 -8.133 1 98.81 338 ALA A N 1
ATOM 2459 C CA . ALA A 1 338 ? 1.928 -13.07 -8.188 1 98.81 338 ALA A CA 1
ATOM 2460 C C . ALA A 1 338 ? 0.458 -13.367 -7.902 1 98.81 338 ALA A C 1
ATOM 2462 O O . ALA A 1 338 ? -0.148 -14.211 -8.57 1 98.81 338 ALA A O 1
ATOM 2463 N N . GLY A 1 339 ? -0.117 -12.664 -6.91 1 98.88 339 GLY A N 1
ATOM 2464 C CA . GLY A 1 339 ? -1.492 -12.922 -6.516 1 98.88 339 GLY A CA 1
ATOM 2465 C C . GLY A 1 339 ? -2.479 -12.773 -7.656 1 98.88 339 GLY A C 1
ATOM 2466 O O . GLY A 1 339 ? -3.311 -13.648 -7.891 1 98.88 339 GLY A O 1
ATOM 2467 N N . VAL A 1 340 ? -2.385 -11.672 -8.367 1 98.94 340 VAL A N 1
ATOM 2468 C CA . VAL A 1 340 ? -3.32 -11.43 -9.461 1 98.94 340 VAL A CA 1
ATOM 2469 C C . VAL A 1 340 ? -3.012 -12.359 -10.625 1 98.94 340 VAL A C 1
ATOM 2471 O O . VAL A 1 340 ? -3.922 -12.828 -11.32 1 98.94 340 VAL A O 1
ATOM 2474 N N . GLN A 1 341 ? -1.722 -12.641 -10.914 1 98.94 341 GLN A N 1
ATOM 2475 C CA . GLN A 1 341 ? -1.377 -13.594 -11.969 1 98.94 341 GLN A CA 1
ATOM 2476 C C . GLN A 1 341 ? -1.959 -14.969 -11.68 1 98.94 341 GLN A C 1
ATOM 2478 O O . GLN A 1 341 ? -2.541 -15.602 -12.562 1 98.94 341 GLN A O 1
ATOM 2483 N N . GLU A 1 342 ? -1.845 -15.383 -10.484 1 98.94 342 GLU A N 1
ATOM 2484 C CA . GLU A 1 342 ? -2.326 -16.703 -10.102 1 98.94 342 GLU A CA 1
ATOM 2485 C C . GLU A 1 342 ? -3.852 -16.75 -10.094 1 98.94 342 GLU A C 1
ATOM 2487 O O . GLU A 1 342 ? -4.445 -17.781 -10.422 1 98.94 342 GLU A O 1
ATOM 2492 N N . ALA A 1 343 ? -4.48 -15.648 -9.68 1 98.94 343 ALA A N 1
ATOM 2493 C CA . ALA A 1 343 ? -5.93 -15.57 -9.836 1 98.94 343 ALA A CA 1
ATOM 2494 C C . ALA A 1 343 ? -6.336 -15.734 -11.297 1 98.94 343 ALA A C 1
ATOM 2496 O O . ALA A 1 343 ? -7.273 -16.469 -11.609 1 98.94 343 ALA A O 1
ATOM 2497 N N . ILE A 1 344 ? -5.629 -15.055 -12.18 1 99 344 ILE A N 1
ATOM 2498 C CA . ILE A 1 344 ? -5.938 -15.109 -13.602 1 99 344 ILE A CA 1
ATOM 2499 C C . ILE A 1 344 ? -5.668 -16.516 -14.133 1 99 344 ILE A C 1
ATOM 2501 O O . ILE A 1 344 ? -6.465 -17.062 -14.898 1 99 344 ILE A O 1
ATOM 2505 N N . TYR A 1 345 ? -4.477 -17.156 -13.727 1 98.94 345 TYR A N 1
ATOM 2506 C CA . TYR A 1 345 ? -4.223 -18.547 -14.102 1 98.94 345 TYR A CA 1
ATOM 2507 C C . TYR A 1 345 ? -5.379 -19.438 -13.688 1 98.94 345 TYR A C 1
ATOM 2509 O O . TYR A 1 345 ? -5.828 -20.297 -14.461 1 98.94 345 TYR A O 1
ATOM 2517 N N . SER A 1 346 ? -5.852 -19.266 -12.477 1 98.94 346 SER A N 1
ATOM 2518 C CA . SER A 1 346 ? -6.941 -20.078 -11.938 1 98.94 346 SER A CA 1
ATOM 2519 C C . SER A 1 346 ? -8.234 -19.844 -12.711 1 98.94 346 SER A C 1
ATOM 2521 O O . SER A 1 346 ? -8.977 -20.797 -12.984 1 98.94 346 SER A O 1
ATOM 2523 N N . LEU A 1 347 ? -8.531 -18.609 -13.078 1 98.94 347 LEU A N 1
ATOM 2524 C CA . LEU A 1 347 ? -9.742 -18.281 -13.82 1 98.94 347 LEU A CA 1
ATOM 2525 C C . LEU A 1 347 ? -9.711 -18.906 -15.211 1 98.94 347 LEU A C 1
ATOM 2527 O O . LEU A 1 347 ? -10.734 -19.359 -15.711 1 98.94 347 LEU A O 1
ATOM 2531 N N . LEU A 1 348 ? -8.516 -18.828 -15.859 1 98.88 348 LEU A N 1
ATOM 2532 C CA . LEU A 1 348 ? -8.375 -19.438 -17.172 1 98.88 348 LEU A CA 1
ATOM 2533 C C . LEU A 1 348 ? -8.594 -20.938 -17.094 1 98.88 348 LEU A C 1
ATOM 2535 O O . LEU A 1 348 ? -9.234 -21.531 -17.969 1 98.88 348 LEU A O 1
ATOM 2539 N N . MET A 1 349 ? -8.023 -21.562 -16.094 1 98.88 349 MET A N 1
ATOM 2540 C CA . MET A 1 349 ? -8.234 -22.984 -15.906 1 98.88 349 MET A CA 1
ATOM 2541 C C . MET A 1 349 ? -9.711 -23.281 -15.633 1 98.88 349 MET A C 1
ATOM 2543 O O . MET A 1 349 ? -10.25 -24.281 -16.141 1 98.88 349 MET A O 1
ATOM 2547 N N . LEU A 1 350 ? -10.328 -22.469 -14.805 1 98.69 350 LEU A N 1
ATOM 2548 C CA . LEU A 1 350 ? -11.75 -22.594 -14.508 1 98.69 350 LEU A CA 1
ATOM 2549 C C . LEU A 1 350 ? -12.586 -22.484 -15.789 1 98.69 350 LEU A C 1
ATOM 2551 O O . LEU A 1 350 ? -13.461 -23.312 -16.031 1 98.69 350 LEU A O 1
ATOM 2555 N N . GLU A 1 351 ? -12.336 -21.5 -16.594 1 98.25 351 GLU A N 1
ATOM 2556 C CA . GLU A 1 351 ? -13.086 -21.188 -17.812 1 98.25 351 GLU A CA 1
ATOM 2557 C C . GLU A 1 351 ? -12.93 -22.297 -18.844 1 98.25 351 GLU A C 1
ATOM 2559 O O . GLU A 1 351 ? -13.875 -22.609 -19.578 1 98.25 351 GLU A O 1
ATOM 2564 N N . HIS A 1 352 ? -11.766 -22.891 -18.938 1 98.5 352 HIS A N 1
ATOM 2565 C CA . HIS A 1 352 ? -11.477 -23.797 -20.047 1 98.5 352 HIS A CA 1
ATOM 2566 C C . HIS A 1 352 ? -11.469 -25.25 -19.594 1 98.5 352 HIS A C 1
ATOM 2568 O O . HIS A 1 352 ? -11.258 -26.156 -20.391 1 98.5 352 HIS A O 1
ATOM 2574 N N . GLY A 1 353 ? -11.625 -25.516 -18.344 1 98.38 353 GLY A N 1
ATOM 2575 C CA . GLY A 1 353 ? -11.867 -26.844 -17.828 1 98.38 353 GLY A CA 1
ATOM 2576 C C . GLY A 1 353 ? -10.625 -27.719 -17.828 1 98.38 353 GLY A C 1
ATOM 2577 O O . GLY A 1 353 ? -10.641 -28.828 -18.375 1 98.38 353 GLY A O 1
ATOM 2578 N N . PHE A 1 354 ? -9.602 -27.266 -17.203 1 98.75 354 PHE A N 1
ATOM 2579 C CA . PHE A 1 354 ? -8.406 -28.078 -17.016 1 98.75 354 PHE A CA 1
ATOM 2580 C C . PHE A 1 354 ? -7.598 -27.578 -15.82 1 98.75 354 PHE A C 1
ATOM 2582 O O . PHE A 1 354 ? -7.918 -26.547 -15.234 1 98.75 354 PHE A O 1
ATOM 2589 N N . ILE A 1 355 ? -6.621 -28.297 -15.336 1 98.88 355 ILE A N 1
ATOM 2590 C CA . ILE A 1 355 ? -5.672 -27.922 -14.297 1 98.88 355 ILE A CA 1
ATOM 2591 C C . ILE A 1 355 ? -4.246 -28.031 -14.828 1 98.88 355 ILE A C 1
ATOM 2593 O O . ILE A 1 355 ? -3.863 -29.062 -15.383 1 98.88 355 ILE A O 1
ATOM 2597 N N . ALA A 1 356 ? -3.488 -26.984 -14.781 1 98.88 356 ALA A N 1
ATOM 2598 C CA . ALA A 1 356 ? -2.088 -26.969 -15.195 1 98.88 356 ALA A CA 1
ATOM 2599 C C . ALA A 1 356 ? -1.227 -27.781 -14.234 1 98.88 356 ALA A C 1
ATOM 2601 O O . ALA A 1 356 ? -1.526 -27.875 -13.039 1 98.88 356 ALA A O 1
ATOM 2602 N N . PRO A 1 357 ? -0.164 -28.375 -14.688 1 98.62 357 PRO A N 1
ATOM 2603 C CA . PRO A 1 357 ? 0.679 -29.234 -13.844 1 98.62 357 PRO A CA 1
ATOM 2604 C C . PRO A 1 357 ? 1.646 -28.422 -12.977 1 98.62 357 PRO A C 1
ATOM 2606 O O . PRO A 1 357 ? 2.092 -27.344 -13.383 1 98.62 357 PRO A O 1
ATOM 2609 N N . SER A 1 358 ? 1.968 -28.953 -11.773 1 98.5 358 SER A N 1
ATOM 2610 C CA . SER A 1 358 ? 3.225 -28.609 -11.117 1 98.5 358 SER A CA 1
ATOM 2611 C C . SER A 1 358 ? 4.406 -29.297 -11.789 1 98.5 358 SER A C 1
ATOM 2613 O O . SER A 1 358 ? 4.676 -30.469 -11.547 1 98.5 358 SER A O 1
ATOM 2615 N N . ILE A 1 359 ? 5.105 -28.547 -12.531 1 98.62 359 ILE A N 1
ATOM 2616 C CA . ILE A 1 359 ? 6.18 -29.156 -13.312 1 98.62 359 ILE A CA 1
ATOM 2617 C C . ILE A 1 359 ? 7.43 -29.297 -12.445 1 98.62 359 ILE A C 1
ATOM 2619 O O . ILE A 1 359 ? 7.48 -28.766 -11.328 1 98.62 359 ILE A O 1
ATOM 2623 N N . ASN A 1 360 ? 8.406 -30.109 -12.891 1 98.56 360 ASN A N 1
ATOM 2624 C CA . ASN A 1 360 ? 9.758 -30.234 -12.359 1 98.56 360 ASN A CA 1
ATOM 2625 C C . ASN A 1 360 ? 9.773 -31.047 -11.062 1 98.56 360 ASN A C 1
ATOM 2627 O O . ASN A 1 360 ? 10.734 -30.953 -10.289 1 98.56 360 ASN A O 1
ATOM 2631 N N . ILE A 1 361 ? 8.688 -31.766 -10.734 1 98.44 361 ILE A N 1
ATOM 2632 C CA . ILE A 1 361 ? 8.719 -32.688 -9.594 1 98.44 361 ILE A CA 1
ATOM 2633 C C . ILE A 1 361 ? 9.328 -34.031 -10.023 1 98.44 361 ILE A C 1
ATOM 2635 O O . ILE A 1 361 ? 8.648 -34.844 -10.633 1 98.44 361 ILE A O 1
ATOM 2639 N N . GLU A 1 362 ? 10.523 -34.25 -9.703 1 97.75 362 GLU A N 1
ATOM 2640 C CA . GLU A 1 362 ? 11.195 -35.531 -9.961 1 97.75 362 GLU A CA 1
ATOM 2641 C C . GLU A 1 362 ? 11.094 -36.469 -8.766 1 97.75 362 GLU A C 1
ATOM 2643 O O . GLU A 1 362 ? 10.953 -37.656 -8.93 1 97.75 362 GLU A O 1
ATOM 2648 N N . GLN A 1 363 ? 11.203 -35.906 -7.613 1 98.06 363 GLN A N 1
ATOM 2649 C CA . GLN A 1 363 ? 10.977 -36.594 -6.344 1 98.06 363 GLN A CA 1
ATOM 2650 C C . GLN A 1 363 ? 10.055 -35.781 -5.441 1 98.06 363 GLN A C 1
ATOM 2652 O O . GLN A 1 363 ? 10.469 -34.75 -4.898 1 98.06 363 GLN A O 1
ATOM 2657 N N . MET A 1 364 ? 8.891 -36.312 -5.262 1 97.88 364 MET A N 1
ATOM 2658 C CA . MET A 1 364 ? 7.895 -35.594 -4.461 1 97.88 364 MET A CA 1
ATOM 2659 C C . MET A 1 364 ? 8.336 -35.5 -3.004 1 97.88 364 MET A C 1
ATOM 2661 O O . MET A 1 364 ? 8.844 -36.469 -2.441 1 97.88 364 MET A O 1
ATOM 2665 N N . ASP A 1 365 ? 8.234 -34.344 -2.4 1 97.88 365 ASP A N 1
ATOM 2666 C CA . ASP A 1 365 ? 8.469 -34.188 -0.968 1 97.88 365 ASP A CA 1
ATOM 2667 C C . ASP A 1 365 ? 7.559 -35.094 -0.159 1 97.88 365 ASP A C 1
ATOM 2669 O O . ASP A 1 365 ? 6.363 -35.219 -0.452 1 97.88 365 ASP A O 1
ATOM 2673 N N . GLU A 1 366 ? 8.039 -35.719 0.86 1 97.19 366 GLU A N 1
ATOM 2674 C CA . GLU A 1 366 ? 7.285 -36.656 1.669 1 97.19 366 GLU A CA 1
ATOM 2675 C C . GLU A 1 366 ? 6.082 -36 2.332 1 97.19 366 GLU A C 1
ATOM 2677 O O . GLU A 1 366 ? 5.062 -36.625 2.572 1 97.19 366 GLU A O 1
ATOM 2682 N N . GLN A 1 367 ? 6.141 -34.719 2.576 1 95.88 367 GLN A N 1
ATOM 2683 C CA . GLN A 1 367 ? 5.066 -34 3.248 1 95.88 367 GLN A CA 1
ATOM 2684 C C . GLN A 1 367 ? 3.879 -33.781 2.312 1 95.88 367 GLN A C 1
ATOM 2686 O O . GLN A 1 367 ? 2.791 -33.406 2.758 1 95.88 367 GLN A O 1
ATOM 2691 N N . ALA A 1 368 ? 4.051 -34.031 1.081 1 96.44 368 ALA A N 1
ATOM 2692 C CA . ALA A 1 368 ? 2.961 -33.906 0.118 1 96.44 368 ALA A CA 1
ATOM 2693 C C . ALA A 1 368 ? 2.139 -35.219 0.067 1 96.44 368 ALA A C 1
ATOM 2695 O O . ALA A 1 368 ? 1.101 -35.25 -0.597 1 96.44 368 ALA A O 1
ATOM 2696 N N . ALA A 1 369 ? 2.605 -36.281 0.772 1 94.44 369 ALA A N 1
ATOM 2697 C CA . ALA A 1 369 ? 1.919 -37.562 0.744 1 94.44 369 ALA A CA 1
ATOM 2698 C C . ALA A 1 369 ? 0.449 -37.406 1.125 1 94.44 369 ALA A C 1
ATOM 2700 O O . ALA A 1 369 ? 0.122 -36.75 2.111 1 94.44 369 ALA A O 1
ATOM 2701 N N . GLY A 1 370 ? -0.397 -37.969 0.317 1 93.81 370 GLY A N 1
ATOM 2702 C CA . GLY A 1 370 ? -1.822 -37.969 0.603 1 93.81 370 GLY A CA 1
ATOM 2703 C C . GLY A 1 370 ? -2.549 -36.781 -0.008 1 93.81 370 GLY A C 1
ATOM 2704 O O . GLY A 1 370 ? -3.781 -36.75 -0.067 1 93.81 370 GLY A O 1
ATOM 2705 N N . LEU A 1 371 ? -1.835 -35.781 -0.412 1 97 371 LEU A N 1
ATOM 2706 C CA . LEU A 1 371 ? -2.451 -34.625 -1.054 1 97 371 LEU A CA 1
ATOM 2707 C C . LEU A 1 371 ? -2.539 -34.812 -2.562 1 97 371 LEU A C 1
ATOM 2709 O O . LEU A 1 371 ? -1.724 -35.531 -3.148 1 97 371 LEU A O 1
ATOM 2713 N N . ASN A 1 372 ? -3.504 -34.25 -3.193 1 97.44 372 ASN A N 1
ATOM 2714 C CA . ASN A 1 372 ? -3.785 -34.406 -4.613 1 97.44 372 ASN A CA 1
ATOM 2715 C C . ASN A 1 372 ? -2.986 -33.438 -5.469 1 97.44 372 ASN A C 1
ATOM 2717 O O . ASN A 1 372 ? -3.561 -32.562 -6.117 1 97.44 372 ASN A O 1
ATOM 2721 N N . ILE A 1 373 ? -1.701 -33.656 -5.578 1 98 373 ILE A N 1
ATOM 2722 C CA . ILE A 1 373 ? -0.822 -32.781 -6.344 1 98 373 ILE A CA 1
ATOM 2723 C C . ILE A 1 373 ? -0.871 -33.156 -7.82 1 98 373 ILE A C 1
ATOM 2725 O O . ILE A 1 373 ? -0.554 -34.281 -8.188 1 98 373 ILE A O 1
ATOM 2729 N N . VAL A 1 374 ? -1.24 -32.219 -8.656 1 98.5 374 VAL A N 1
ATOM 2730 C CA . VAL A 1 374 ? -1.356 -32.438 -10.094 1 98.5 374 VAL A CA 1
ATOM 2731 C C . VAL A 1 374 ? -0.003 -32.219 -10.766 1 98.5 374 VAL A C 1
ATOM 2733 O O . VAL A 1 374 ? 0.555 -31.125 -10.695 1 98.5 374 VAL A O 1
ATOM 2736 N N . THR A 1 375 ? 0.562 -33.25 -11.406 1 98.19 375 THR A N 1
ATOM 2737 C CA . THR A 1 375 ? 1.895 -33.156 -11.992 1 98.19 375 THR A CA 1
ATOM 2738 C C . THR A 1 375 ? 1.823 -33.219 -13.516 1 98.19 375 THR A C 1
ATOM 2740 O O . THR A 1 375 ? 2.836 -33.062 -14.195 1 98.19 375 THR A O 1
ATOM 2743 N N . GLU A 1 376 ? 0.666 -33.531 -14.047 1 98.12 376 GLU A N 1
ATOM 2744 C CA . GLU A 1 376 ? 0.384 -33.5 -15.477 1 98.12 376 GLU A CA 1
ATOM 2745 C C . GLU A 1 376 ? -0.904 -32.75 -15.781 1 98.12 376 GLU A C 1
ATOM 2747 O O . GLU A 1 376 ? -1.854 -32.781 -14.992 1 98.12 376 GLU A O 1
ATOM 2752 N N . THR A 1 377 ? -0.822 -32.062 -16.938 1 98.69 377 THR A N 1
ATOM 2753 C CA . THR A 1 377 ? -2.047 -31.391 -17.328 1 98.69 377 THR A CA 1
ATOM 2754 C C . THR A 1 377 ? -3.246 -32.312 -17.25 1 98.69 377 THR A C 1
ATOM 2756 O O . THR A 1 377 ? -3.215 -33.438 -17.797 1 98.69 377 THR A O 1
ATOM 2759 N N . THR A 1 378 ? -4.344 -31.875 -16.594 1 98.5 378 THR A N 1
ATOM 2760 C CA . THR A 1 378 ? -5.508 -32.719 -16.359 1 98.5 378 THR A CA 1
ATOM 2761 C C . THR A 1 378 ? -6.789 -32 -16.797 1 98.5 378 THR A C 1
ATOM 2763 O O . THR A 1 378 ? -7.133 -30.938 -16.281 1 98.5 378 THR A O 1
ATOM 2766 N N . GLU A 1 379 ? -7.43 -32.625 -17.766 1 98.31 379 GLU A N 1
ATOM 2767 C CA . GLU A 1 379 ? -8.742 -32.125 -18.156 1 98.31 379 GLU A CA 1
ATOM 2768 C C . GLU A 1 379 ? -9.773 -32.375 -17.047 1 98.31 379 GLU A C 1
ATOM 2770 O O . GLU A 1 379 ? -9.945 -33.531 -16.625 1 98.31 379 GLU A O 1
ATOM 2775 N N . ARG A 1 380 ? -10.43 -31.328 -16.578 1 97.19 380 ARG A N 1
ATOM 2776 C CA . ARG A 1 380 ? -11.414 -31.422 -15.508 1 97.19 380 ARG A CA 1
ATOM 2777 C C . ARG A 1 380 ? -12.312 -30.203 -15.477 1 97.19 380 ARG A C 1
ATOM 2779 O O . ARG A 1 380 ? -11.82 -29.062 -15.484 1 97.19 380 ARG A O 1
ATOM 2786 N N . GLU A 1 381 ? -13.594 -30.469 -15.516 1 97.44 381 GLU A N 1
ATOM 2787 C CA . GLU A 1 381 ? -14.5 -29.344 -15.297 1 97.44 381 GLU A CA 1
ATOM 2788 C C . GLU A 1 381 ? -14.367 -28.797 -13.875 1 97.44 381 GLU A C 1
ATOM 2790 O O . GLU A 1 381 ? -14.336 -29.562 -12.914 1 97.44 381 GLU A O 1
ATOM 2795 N N . LEU A 1 382 ? -14.242 -27.531 -13.75 1 98.25 382 LEU A N 1
ATOM 2796 C CA . LEU A 1 382 ? -14.102 -26.844 -12.461 1 98.25 382 LEU A CA 1
ATOM 2797 C C . LEU A 1 382 ? -15.289 -25.922 -12.203 1 98.25 382 LEU A C 1
ATOM 2799 O O . LEU A 1 382 ? -15.836 -25.328 -13.141 1 98.25 382 LEU A O 1
ATOM 2803 N N . THR A 1 383 ? -15.695 -25.828 -10.93 1 98.38 383 THR A N 1
ATOM 2804 C CA . THR A 1 383 ? -16.766 -24.922 -10.531 1 98.38 383 THR A CA 1
ATOM 2805 C C . THR A 1 383 ? -16.25 -23.875 -9.562 1 98.38 383 THR A C 1
ATOM 2807 O O . THR A 1 383 ? -16.531 -22.688 -9.711 1 98.38 383 THR A O 1
ATOM 2810 N N . THR A 1 384 ? -15.555 -24.312 -8.523 1 98.69 384 THR A N 1
ATOM 2811 C CA . THR A 1 384 ? -15.016 -23.422 -7.492 1 98.69 384 THR A CA 1
ATOM 2812 C C . THR A 1 384 ? -13.508 -23.609 -7.352 1 98.69 384 THR A C 1
ATOM 2814 O O . THR A 1 384 ? -13.031 -24.734 -7.176 1 98.69 384 THR A O 1
ATOM 2817 N N . VAL A 1 385 ? -12.773 -22.516 -7.461 1 98.88 385 VAL A N 1
ATOM 2818 C CA . VAL A 1 385 ? -11.32 -22.578 -7.359 1 98.88 385 VAL A CA 1
ATOM 2819 C C . VAL A 1 385 ? -10.844 -21.641 -6.246 1 98.88 385 VAL A C 1
ATOM 2821 O O . VAL A 1 385 ? -11.508 -20.656 -5.922 1 98.88 385 VAL A O 1
ATOM 2824 N N . MET A 1 386 ? -9.727 -21.984 -5.629 1 98.88 386 MET A N 1
ATOM 2825 C CA . MET A 1 386 ? -9.094 -21.234 -4.551 1 98.88 386 MET A CA 1
ATOM 2826 C C . MET A 1 386 ? -7.66 -20.859 -4.918 1 98.88 386 MET A C 1
ATOM 2828 O O . MET A 1 386 ? -6.953 -21.641 -5.562 1 98.88 386 MET A O 1
ATOM 2832 N N . SER A 1 387 ? -7.262 -19.688 -4.59 1 98.94 387 SER A N 1
ATOM 2833 C CA . SER A 1 387 ? -5.895 -19.219 -4.805 1 98.94 387 SER A CA 1
ATOM 2834 C C . SER A 1 387 ? -5.293 -18.641 -3.527 1 98.94 387 SER A C 1
ATOM 2836 O O . SER A 1 387 ? -5.848 -17.719 -2.943 1 98.94 387 SER A O 1
ATOM 2838 N N . ASN A 1 388 ? -4.145 -19.203 -3.076 1 98.88 388 ASN A N 1
ATOM 2839 C CA . ASN A 1 388 ? -3.447 -18.766 -1.875 1 98.88 388 ASN A CA 1
ATOM 2840 C C . ASN A 1 388 ? -2.295 -17.828 -2.211 1 98.88 388 ASN A C 1
ATOM 2842 O O . ASN A 1 388 ? -1.594 -18.031 -3.205 1 98.88 388 ASN A O 1
ATOM 2846 N N . SER A 1 389 ? -2.117 -16.781 -1.44 1 98.75 389 SER A N 1
ATOM 2847 C CA . SER A 1 389 ? -0.975 -15.875 -1.452 1 98.75 389 SER A CA 1
ATOM 2848 C C . SER A 1 389 ? -0.473 -15.602 -0.039 1 98.75 389 SER A C 1
ATOM 2850 O O . SER A 1 389 ? -1.204 -15.055 0.79 1 98.75 389 SER A O 1
ATOM 2852 N N . PHE A 1 390 ? 0.773 -15.883 0.248 1 98.19 390 PHE A N 1
ATOM 2853 C CA . PHE A 1 390 ? 1.383 -15.703 1.561 1 98.19 390 PHE A CA 1
ATOM 2854 C C . PHE A 1 390 ? 2.678 -14.906 1.45 1 98.19 390 PHE A C 1
ATOM 2856 O O . PHE A 1 390 ? 3.52 -15.195 0.598 1 98.19 390 PHE A O 1
ATOM 2863 N N . GLY A 1 391 ? 2.785 -13.898 2.299 1 96.94 391 GLY A N 1
ATOM 2864 C CA . GLY A 1 391 ? 3.914 -13 2.121 1 96.94 391 GLY A CA 1
ATOM 2865 C C . GLY A 1 391 ? 4.715 -12.781 3.391 1 96.94 391 GLY A C 1
ATOM 2866 O O . GLY A 1 391 ? 4.25 -13.109 4.484 1 96.94 391 GLY A O 1
ATOM 2867 N N . PHE A 1 392 ? 5.988 -12.219 3.156 1 95.81 392 PHE A N 1
ATOM 2868 C CA . PHE A 1 392 ? 6.816 -11.781 4.273 1 95.81 392 PHE A CA 1
ATOM 2869 C C . PHE A 1 392 ? 6.039 -10.836 5.18 1 95.81 392 PHE A C 1
ATOM 2871 O O . PHE A 1 392 ? 5.211 -10.047 4.711 1 95.81 392 PHE A O 1
ATOM 2878 N N . GLY A 1 393 ? 6.348 -10.906 6.457 1 95.94 393 GLY A N 1
ATOM 2879 C CA . GLY A 1 393 ? 5.586 -10.141 7.434 1 95.94 393 GLY A CA 1
ATOM 2880 C C . GLY A 1 393 ? 4.41 -10.914 8.008 1 95.94 393 GLY A C 1
ATOM 2881 O O . GLY A 1 393 ? 3.727 -10.43 8.914 1 95.94 393 GLY A O 1
ATOM 2882 N N . GLY A 1 394 ? 4.254 -12.125 7.469 1 97.31 394 GLY A N 1
ATOM 2883 C CA . GLY A 1 394 ? 3.213 -13.008 7.969 1 97.31 394 GLY A CA 1
ATOM 2884 C C . GLY A 1 394 ? 1.834 -12.672 7.434 1 97.31 394 GLY A C 1
ATOM 2885 O O . GLY A 1 394 ? 0.822 -13.07 8.016 1 97.31 394 GLY A O 1
ATOM 2886 N N . THR A 1 395 ? 1.747 -11.953 6.367 1 98.38 395 THR A N 1
ATOM 2887 C CA . THR A 1 395 ? 0.477 -11.555 5.777 1 98.38 395 THR A CA 1
ATOM 2888 C C . THR A 1 395 ? -0.036 -12.625 4.816 1 98.38 395 THR A C 1
ATOM 2890 O O . THR A 1 395 ? 0.746 -13.234 4.082 1 98.38 395 THR A O 1
ATOM 2893 N N . ASN A 1 396 ? -1.304 -12.945 4.879 1 98.81 396 ASN A N 1
ATOM 2894 C CA . ASN A 1 396 ? -1.92 -13.992 4.07 1 98.81 396 ASN A CA 1
ATOM 2895 C C . ASN A 1 396 ? -3.201 -13.508 3.402 1 98.81 396 ASN A C 1
ATOM 2897 O O . ASN A 1 396 ? -3.975 -12.758 4.004 1 98.81 396 ASN A O 1
ATOM 2901 N N . ALA A 1 397 ? -3.385 -13.891 2.168 1 98.88 397 ALA A N 1
ATOM 2902 C CA . ALA A 1 397 ? -4.621 -13.656 1.428 1 98.88 397 ALA A CA 1
ATOM 2903 C C . ALA A 1 397 ? -5.055 -14.914 0.677 1 98.88 397 ALA A C 1
ATOM 2905 O O . ALA A 1 397 ? -4.227 -15.609 0.093 1 98.88 397 ALA A O 1
ATOM 2906 N N . THR A 1 398 ? -6.305 -15.266 0.754 1 98.94 398 THR A N 1
ATOM 2907 C CA . THR A 1 398 ? -6.898 -16.359 -0.014 1 98.94 398 THR A CA 1
ATOM 2908 C C . THR A 1 398 ? -8.156 -15.883 -0.736 1 98.94 398 THR A C 1
ATOM 2910 O O . THR A 1 398 ? -9 -15.203 -0.144 1 98.94 398 THR A O 1
ATOM 2913 N N . LEU A 1 399 ? -8.219 -16.156 -2.002 1 98.94 399 LEU A N 1
ATOM 2914 C CA . LEU A 1 399 ? -9.406 -15.867 -2.803 1 98.94 399 LEU A CA 1
ATOM 2915 C C . LEU A 1 399 ? -10.117 -17.156 -3.193 1 98.94 399 LEU A C 1
ATOM 2917 O O . LEU A 1 399 ? -9.477 -18.156 -3.518 1 98.94 399 LEU A O 1
ATOM 2921 N N . VAL A 1 400 ? -11.414 -17.172 -3.113 1 98.94 400 VAL A N 1
ATOM 2922 C CA . VAL A 1 400 ? -12.25 -18.25 -3.648 1 98.94 400 VAL A CA 1
ATOM 2923 C C . VAL A 1 400 ? -13.156 -17.703 -4.75 1 98.94 400 VAL A C 1
ATOM 2925 O O . VAL A 1 400 ? -13.891 -16.734 -4.535 1 98.94 400 VAL A O 1
ATOM 2928 N N . MET A 1 401 ? -13.07 -18.266 -5.902 1 98.88 401 MET A N 1
ATOM 2929 C CA . MET A 1 401 ? -13.812 -17.828 -7.086 1 98.88 401 MET A CA 1
ATOM 2930 C C . MET A 1 401 ? -14.664 -18.969 -7.645 1 98.88 401 MET A C 1
ATOM 2932 O O . MET A 1 401 ? -14.203 -20.109 -7.73 1 98.88 401 MET A O 1
ATOM 2936 N N . ARG A 1 402 ? -15.875 -18.672 -8.047 1 98.75 402 ARG A N 1
ATOM 2937 C CA . ARG A 1 402 ? -16.828 -19.688 -8.461 1 98.75 402 ARG A CA 1
ATOM 2938 C C . ARG A 1 402 ? -17.547 -19.297 -9.75 1 98.75 402 ARG A C 1
ATOM 2940 O O . ARG A 1 402 ? -17.938 -18.141 -9.914 1 98.75 402 ARG A O 1
ATOM 2947 N N . LYS A 1 403 ? -17.719 -20.25 -10.648 1 97.81 403 LYS A N 1
ATOM 2948 C CA . LYS A 1 403 ? -18.531 -20.016 -11.828 1 97.81 403 LYS A CA 1
ATOM 2949 C C . LYS A 1 403 ? -19.938 -19.562 -11.438 1 97.81 403 LYS A C 1
ATOM 2951 O O . LYS A 1 403 ? -20.531 -20.125 -10.508 1 97.81 403 LYS A O 1
ATOM 2956 N N . LEU A 1 404 ? -20.359 -18.531 -12.133 1 94 404 LEU A N 1
ATOM 2957 C CA . LEU A 1 404 ? -21.703 -18.078 -11.852 1 94 404 LEU A CA 1
ATOM 2958 C C . LEU A 1 404 ? -22.75 -19.062 -12.398 1 94 404 LEU A C 1
ATOM 2960 O O . LEU A 1 404 ? -22.609 -19.547 -13.516 1 94 404 LEU A O 1
ATOM 2964 N N . LYS A 1 405 ? -23.562 -19.562 -11.625 1 81.25 405 LYS A N 1
ATOM 2965 C CA . LYS A 1 405 ? -24.625 -20.469 -12.055 1 81.25 405 LYS A CA 1
ATOM 2966 C C . LYS A 1 405 ? -25.594 -19.766 -13.008 1 81.25 405 LYS A C 1
ATOM 2968 O O . LYS A 1 405 ? -26.016 -18.625 -12.758 1 81.25 405 LYS A O 1
ATOM 2973 N N . ALA A 1 406 ? -25.547 -20.391 -14.312 1 52.62 406 ALA A N 1
ATOM 2974 C CA . ALA A 1 406 ? -26.531 -19.922 -15.281 1 52.62 406 ALA A CA 1
ATOM 2975 C C . ALA A 1 406 ? -27.953 -20.078 -14.75 1 52.62 406 ALA A C 1
ATOM 2977 O O . ALA A 1 406 ? -28.219 -20.984 -13.945 1 52.62 406 ALA A O 1
ATOM 2978 N N . MET B 1 1 ? -24.5 0.28 9.648 1 84 1 MET B N 1
ATOM 2979 C CA . MET B 1 1 ? -23.109 -0.183 9.711 1 84 1 MET B CA 1
ATOM 2980 C C . MET B 1 1 ? -22.5 0.104 11.078 1 84 1 MET B C 1
ATOM 2982 O O . MET B 1 1 ? -22.938 1.023 11.773 1 84 1 MET B O 1
ATOM 2986 N N . LYS B 1 2 ? -21.547 -0.638 11.5 1 95.44 2 LYS B N 1
ATOM 2987 C CA . LYS B 1 2 ? -20.891 -0.443 12.781 1 95.44 2 LYS B CA 1
ATOM 2988 C C . LYS B 1 2 ? -20.156 0.897 12.828 1 95.44 2 LYS B C 1
ATOM 2990 O O . LYS B 1 2 ? -19.703 1.393 11.797 1 95.44 2 LYS B O 1
ATOM 2995 N N . ARG B 1 3 ? -20.156 1.483 13.977 1 98.06 3 ARG B N 1
ATOM 2996 C CA . ARG B 1 3 ? -19.531 2.783 14.172 1 98.06 3 ARG B CA 1
ATOM 2997 C C . ARG B 1 3 ? -18.094 2.625 14.688 1 98.06 3 ARG B C 1
ATOM 2999 O O . ARG B 1 3 ? -17.812 1.729 15.484 1 98.06 3 ARG B O 1
ATOM 3006 N N . ALA B 1 4 ? -17.156 3.422 14.219 1 98.88 4 ALA B N 1
ATOM 3007 C CA . ALA B 1 4 ? -15.742 3.332 14.555 1 98.88 4 ALA B CA 1
ATOM 3008 C C . ALA B 1 4 ? -15.273 4.582 15.297 1 98.88 4 ALA B C 1
ATOM 3010 O O . ALA B 1 4 ? -15.617 5.703 14.914 1 98.88 4 ALA B O 1
ATOM 3011 N N . VAL B 1 5 ? -14.477 4.41 16.375 1 98.94 5 VAL B N 1
ATOM 3012 C CA . VAL B 1 5 ? -13.977 5.512 17.188 1 98.94 5 VAL B CA 1
ATOM 3013 C C . VAL B 1 5 ? -12.461 5.383 17.344 1 98.94 5 VAL B C 1
ATOM 3015 O O . VAL B 1 5 ? -11.891 4.32 17.094 1 98.94 5 VAL B O 1
ATOM 3018 N N . ILE B 1 6 ? -11.836 6.473 17.656 1 98.94 6 ILE B N 1
ATOM 3019 C CA . ILE B 1 6 ? -10.414 6.48 17.969 1 98.94 6 ILE B CA 1
ATOM 3020 C C . ILE B 1 6 ? -10.227 6.465 19.484 1 98.94 6 ILE B C 1
ATOM 3022 O O . ILE B 1 6 ? -10.688 7.367 20.188 1 98.94 6 ILE B O 1
ATOM 3026 N N . THR B 1 7 ? -9.469 5.449 19.969 1 98.94 7 THR B N 1
ATOM 3027 C CA . THR B 1 7 ? -9.375 5.27 21.406 1 98.94 7 THR B CA 1
ATOM 3028 C C . THR B 1 7 ? -7.93 5.426 21.875 1 98.94 7 THR B C 1
ATOM 3030 O O . THR B 1 7 ? -7.664 5.449 23.078 1 98.94 7 THR B O 1
ATOM 3033 N N . GLY B 1 8 ? -7.012 5.57 20.953 1 98.88 8 GLY B N 1
ATOM 3034 C CA . GLY B 1 8 ? -5.605 5.754 21.281 1 98.88 8 GLY B CA 1
ATOM 3035 C C . GLY B 1 8 ? -4.824 6.414 20.156 1 98.88 8 GLY B C 1
ATOM 3036 O O . GLY B 1 8 ? -5.18 6.289 18.984 1 98.88 8 GLY B O 1
ATOM 3037 N N . LEU B 1 9 ? -3.818 7.105 20.531 1 98.56 9 LEU B N 1
ATOM 3038 C CA . LEU B 1 9 ? -2.959 7.738 19.547 1 98.56 9 LEU B CA 1
ATOM 3039 C C . LEU B 1 9 ? -1.502 7.719 19.984 1 98.56 9 LEU B C 1
ATOM 3041 O O . LEU B 1 9 ? -1.217 7.777 21.188 1 98.56 9 LEU B O 1
ATOM 3045 N N . GLY B 1 10 ? -0.564 7.574 19.078 1 98.94 10 GLY B N 1
ATOM 3046 C CA . GLY B 1 10 ? 0.879 7.695 19.203 1 98.94 10 GLY B CA 1
ATOM 3047 C C . GLY B 1 10 ? 1.521 8.414 18.031 1 98.94 10 GLY B C 1
ATOM 3048 O O . GLY B 1 10 ? 1.049 8.312 16.891 1 98.94 10 GLY B O 1
ATOM 3049 N N . ILE B 1 11 ? 2.66 9.156 18.375 1 98.88 11 ILE B N 1
ATOM 3050 C CA . ILE B 1 11 ? 3.188 10 17.312 1 98.88 11 ILE B CA 1
ATOM 3051 C C . ILE B 1 11 ? 4.668 10.281 17.562 1 98.88 11 ILE B C 1
ATOM 3053 O O . ILE B 1 11 ? 5.094 10.43 18.703 1 98.88 11 ILE B O 1
ATOM 3057 N N . VAL B 1 12 ? 5.398 10.25 16.516 1 98.94 12 VAL B N 1
ATOM 3058 C CA . VAL B 1 12 ? 6.758 10.758 16.375 1 98.94 12 VAL B CA 1
ATOM 3059 C C . VAL B 1 12 ? 6.836 11.75 15.219 1 98.94 12 VAL B C 1
ATOM 3061 O O . VAL B 1 12 ? 6.523 11.398 14.078 1 98.94 12 VAL B O 1
ATOM 3064 N N . SER B 1 13 ? 7.176 13 15.492 1 98.88 13 SER B N 1
ATOM 3065 C CA . SER B 1 13 ? 7.172 14.031 14.453 1 98.88 13 SER B CA 1
ATOM 3066 C C . SER B 1 13 ? 8.266 15.062 14.703 1 98.88 13 SER B C 1
ATOM 3068 O O . SER B 1 13 ? 8.992 14.984 15.695 1 98.88 13 SER B O 1
ATOM 3070 N N . SER B 1 14 ? 8.375 16.047 13.828 1 98.88 14 SER B N 1
ATOM 3071 C CA . SER B 1 14 ? 9.383 17.094 13.93 1 98.88 14 SER B CA 1
ATOM 3072 C C . SER B 1 14 ? 9.07 18.047 15.078 1 98.88 14 SER B C 1
ATOM 3074 O O . SER B 1 14 ? 9.953 18.766 15.547 1 98.88 14 SER B O 1
ATOM 3076 N N . ILE B 1 15 ? 7.793 18.031 15.578 1 98.88 15 ILE B N 1
ATOM 3077 C CA . ILE B 1 15 ? 7.453 19 16.609 1 98.88 15 ILE B CA 1
ATOM 3078 C C . ILE B 1 15 ? 7.242 18.281 17.938 1 98.88 15 ILE B C 1
ATOM 3080 O O . ILE B 1 15 ? 6.711 18.859 18.891 1 98.88 15 ILE B O 1
ATOM 3084 N N . GLY B 1 16 ? 7.59 17.016 18 1 98.88 16 GLY B N 1
ATOM 3085 C CA . GLY B 1 16 ? 7.48 16.25 19.234 1 98.88 16 GLY B CA 1
ATOM 3086 C C . GLY B 1 16 ? 7.488 14.75 19 1 98.88 16 GLY B C 1
ATOM 3087 O O . GLY B 1 16 ? 7.137 14.273 17.922 1 98.88 16 GLY B O 1
ATOM 3088 N N . ASN B 1 17 ? 7.828 14 20.078 1 98.75 17 ASN B N 1
ATOM 3089 C CA . ASN B 1 17 ? 7.984 12.555 19.969 1 98.75 17 ASN B CA 1
ATOM 3090 C C . ASN B 1 17 ? 6.93 11.812 20.781 1 98.75 17 ASN B C 1
ATOM 3092 O O . ASN B 1 17 ? 7.051 10.609 21.016 1 98.75 17 ASN B O 1
ATOM 3096 N N . ASN B 1 18 ? 6.008 12.531 21.281 1 98.62 18 ASN B N 1
ATOM 3097 C CA . ASN B 1 18 ? 4.828 12.031 21.984 1 98.62 18 ASN B CA 1
ATOM 3098 C C . ASN B 1 18 ? 3.709 13.07 22.016 1 98.62 18 ASN B C 1
ATOM 3100 O O . ASN B 1 18 ? 3.898 14.203 21.578 1 98.62 18 ASN B O 1
ATOM 3104 N N . GLN B 1 19 ? 2.523 12.672 22.484 1 98.38 19 GLN B N 1
ATOM 3105 C CA . GLN B 1 19 ? 1.354 13.539 22.391 1 98.38 19 GLN B CA 1
ATOM 3106 C C . GLN B 1 19 ? 1.527 14.797 23.234 1 98.38 19 GLN B C 1
ATOM 3108 O O . GLN B 1 19 ? 1.065 15.875 22.859 1 98.38 19 GLN B O 1
ATOM 3113 N N . GLN B 1 20 ? 2.242 14.719 24.344 1 98.62 20 GLN B N 1
ATOM 3114 C CA . GLN B 1 20 ? 2.418 15.875 25.203 1 98.62 20 GLN B CA 1
ATOM 3115 C C . GLN B 1 20 ? 3.291 16.938 24.547 1 98.62 20 GLN B C 1
ATOM 3117 O O . GLN B 1 20 ? 2.963 18.125 24.562 1 98.62 20 GLN B O 1
ATOM 3122 N N . GLU B 1 21 ? 4.406 16.5 24.016 1 98.81 21 GLU B N 1
ATOM 3123 C CA . GLU B 1 21 ? 5.305 17.438 23.328 1 98.81 21 GLU B CA 1
ATOM 3124 C C . GLU B 1 21 ? 4.633 18.047 22.109 1 98.81 21 GLU B C 1
ATOM 3126 O O . GLU B 1 21 ? 4.773 19.25 21.844 1 98.81 21 GLU B O 1
ATOM 3131 N N . VAL B 1 22 ? 3.975 17.234 21.391 1 98.94 22 VAL B N 1
ATOM 3132 C CA . VAL B 1 22 ? 3.283 17.703 20.203 1 98.94 22 VAL B CA 1
ATOM 3133 C C . VAL B 1 22 ? 2.209 18.719 20.594 1 98.94 22 VAL B C 1
ATOM 3135 O O . VAL B 1 22 ? 2.07 19.766 19.938 1 98.94 22 VAL B O 1
ATOM 3138 N N . LEU B 1 23 ? 1.438 18.406 21.641 1 98.88 23 LEU B N 1
ATOM 3139 C CA . LEU B 1 23 ? 0.412 19.312 22.125 1 98.88 23 LEU B CA 1
ATOM 3140 C C . LEU B 1 23 ? 1.014 20.672 22.453 1 98.88 23 LEU B C 1
ATOM 3142 O O . LEU B 1 23 ? 0.471 21.719 22.078 1 98.88 23 LEU B O 1
ATOM 3146 N N . ALA B 1 24 ? 2.09 20.688 23.141 1 98.81 24 ALA B N 1
ATOM 3147 C CA . ALA B 1 24 ? 2.76 21.922 23.516 1 98.81 24 ALA B CA 1
ATOM 3148 C C . ALA B 1 24 ? 3.209 22.703 22.281 1 98.81 24 ALA B C 1
ATOM 3150 O O . ALA B 1 24 ? 3.055 23.922 22.219 1 98.81 24 ALA B O 1
ATOM 3151 N N . SER B 1 25 ? 3.793 22.016 21.359 1 98.88 25 SER B N 1
ATOM 3152 C CA . SER B 1 25 ? 4.273 22.656 20.125 1 98.88 25 SER B CA 1
ATOM 3153 C C . SER B 1 25 ? 3.119 23.266 19.328 1 98.88 25 SER B C 1
ATOM 3155 O O . SER B 1 25 ? 3.24 24.359 18.797 1 98.88 25 SER B O 1
ATOM 3157 N N . LEU B 1 26 ? 2.023 22.5 19.203 1 98.88 26 LEU B N 1
ATOM 3158 C CA . LEU B 1 26 ? 0.854 23 18.5 1 98.88 26 LEU B CA 1
ATOM 3159 C C . LEU B 1 26 ? 0.328 24.281 19.141 1 98.88 26 LEU B C 1
ATOM 3161 O O . LEU B 1 26 ? 0.014 25.234 18.438 1 98.88 26 LEU B O 1
ATOM 3165 N N . ARG B 1 27 ? 0.234 24.312 20.422 1 98.31 27 ARG B N 1
ATOM 3166 C CA . ARG B 1 27 ? -0.303 25.453 21.141 1 98.31 27 ARG B CA 1
ATOM 3167 C C . ARG B 1 27 ? 0.592 26.672 20.969 1 98.31 27 ARG B C 1
ATOM 3169 O O . ARG B 1 27 ? 0.103 27.812 20.906 1 98.31 27 ARG B O 1
ATOM 3176 N N . GLU B 1 28 ? 1.854 26.484 20.891 1 98.38 28 GLU B N 1
ATOM 3177 C CA . GLU B 1 28 ? 2.814 27.578 20.844 1 98.38 28 GLU B CA 1
ATOM 3178 C C . GLU B 1 28 ? 3.092 28 19.406 1 98.38 28 GLU B C 1
ATOM 3180 O O . GLU B 1 28 ? 3.676 29.062 19.156 1 98.38 28 GLU B O 1
ATOM 3185 N N . GLY B 1 29 ? 2.643 27.203 18.469 1 98.56 29 GLY B N 1
ATOM 3186 C CA . GLY B 1 29 ? 3.016 27.453 17.094 1 98.56 29 GLY B CA 1
ATOM 3187 C C . GLY B 1 29 ? 4.504 27.281 16.844 1 98.56 29 GLY B C 1
ATOM 3188 O O . GLY B 1 29 ? 5.102 28.062 16.094 1 98.56 29 GLY B O 1
ATOM 3189 N N . ARG B 1 30 ? 5.113 26.266 17.391 1 98.31 30 ARG B N 1
ATOM 3190 C CA . ARG B 1 30 ? 6.555 26.062 17.297 1 98.31 30 ARG B CA 1
ATOM 3191 C C . ARG B 1 30 ? 6.934 25.328 16.016 1 98.31 30 ARG B C 1
ATOM 3193 O O . ARG B 1 30 ? 6.391 24.266 15.734 1 98.31 30 ARG B O 1
ATOM 3200 N N . SER B 1 31 ? 7.871 25.875 15.32 1 98.69 31 SER B N 1
ATOM 3201 C CA . SER B 1 31 ? 8.367 25.234 14.109 1 98.69 31 SER B CA 1
ATOM 3202 C C . SER B 1 31 ? 9.281 24.062 14.445 1 98.69 31 SER B C 1
ATOM 3204 O O . SER B 1 31 ? 10.125 24.156 15.344 1 98.69 31 SER B O 1
ATOM 3206 N N . GLY B 1 32 ? 9.039 22.938 13.711 1 98.81 32 GLY B N 1
ATOM 3207 C CA . GLY B 1 32 ? 9.922 21.797 13.836 1 98.81 32 GLY B CA 1
ATOM 3208 C C . GLY B 1 32 ? 10.992 21.75 12.766 1 98.81 32 GLY B C 1
ATOM 3209 O O . GLY B 1 32 ? 11.773 20.797 12.703 1 98.81 32 GLY B O 1
ATOM 3210 N N . ILE B 1 33 ? 11.148 22.781 11.938 1 98.88 33 ILE B N 1
ATOM 3211 C CA . ILE B 1 33 ? 12.023 22.797 10.773 1 98.88 33 ILE B CA 1
ATOM 3212 C C . ILE B 1 33 ? 13.414 23.281 11.18 1 98.88 33 ILE B C 1
ATOM 3214 O O . ILE B 1 33 ? 13.547 24.266 11.914 1 98.88 33 ILE B O 1
ATOM 3218 N N . THR B 1 34 ? 14.414 22.578 10.758 1 98.81 34 THR B N 1
ATOM 3219 C CA . THR B 1 34 ? 15.797 22.953 11.016 1 98.81 34 THR B CA 1
ATOM 3220 C C . THR B 1 34 ? 16.641 22.828 9.75 1 98.81 34 THR B C 1
ATOM 3222 O O . THR B 1 34 ? 16.172 22.297 8.734 1 98.81 34 THR B O 1
ATOM 3225 N N . PHE B 1 35 ? 17.797 23.375 9.82 1 98.75 35 PHE B N 1
ATOM 3226 C CA . PHE B 1 35 ? 18.797 23.172 8.773 1 98.75 35 PHE B CA 1
ATOM 3227 C C . PHE B 1 35 ? 19.25 21.719 8.727 1 98.75 35 PHE B C 1
ATOM 3229 O O . PHE B 1 35 ? 19.406 21.078 9.766 1 98.75 35 PHE B O 1
ATOM 3236 N N . SER B 1 36 ? 19.438 21.203 7.508 1 98.75 36 SER B N 1
ATOM 3237 C CA . SER B 1 36 ? 19.922 19.828 7.34 1 98.75 36 SER B CA 1
ATOM 3238 C C . SER B 1 36 ? 21.312 19.812 6.703 1 98.75 36 SER B C 1
ATOM 3240 O O . SER B 1 36 ? 21.453 20.062 5.504 1 98.75 36 SER B O 1
ATOM 3242 N N . GLN B 1 37 ? 22.312 19.453 7.496 1 98.62 37 GLN B N 1
ATOM 3243 C CA . GLN B 1 37 ? 23.656 19.266 6.965 1 98.62 37 GLN B CA 1
ATOM 3244 C C . GLN B 1 37 ? 23.703 18.094 5.992 1 98.62 37 GLN B C 1
ATOM 3246 O O . GLN B 1 37 ? 24.453 18.125 5.016 1 98.62 37 GLN B O 1
ATOM 3251 N N . GLU B 1 38 ? 22.922 17.078 6.227 1 98.25 38 GLU B N 1
ATOM 3252 C CA . GLU B 1 38 ? 22.859 15.898 5.363 1 98.25 38 GLU B CA 1
ATOM 3253 C C . GLU B 1 38 ? 22.438 16.281 3.945 1 98.25 38 GLU B C 1
ATOM 3255 O O . GLU B 1 38 ? 23.078 15.859 2.971 1 98.25 38 GLU B O 1
ATOM 3260 N N . LEU B 1 39 ? 21.391 17.031 3.873 1 98.75 39 LEU B N 1
ATOM 3261 C CA . LEU B 1 39 ? 20.906 17.422 2.555 1 98.75 39 LEU B CA 1
ATOM 3262 C C . LEU B 1 39 ? 21.922 18.312 1.847 1 98.75 39 LEU B C 1
ATOM 3264 O O . LEU B 1 39 ? 22.125 18.188 0.638 1 98.75 39 LEU B O 1
ATOM 3268 N N . LYS B 1 40 ? 22.516 19.203 2.605 1 98.62 40 LYS B N 1
ATOM 3269 C CA . LYS B 1 40 ? 23.562 20.047 2.039 1 98.62 40 LYS B CA 1
ATOM 3270 C C . LYS B 1 40 ? 24.719 19.203 1.499 1 98.62 40 LYS B C 1
ATOM 3272 O O . LYS B 1 40 ? 25.172 19.406 0.373 1 98.62 40 LYS B O 1
ATOM 3277 N N . ASP B 1 41 ? 25.172 18.266 2.307 1 98.31 41 ASP B N 1
ATOM 3278 C CA . ASP B 1 41 ? 26.297 17.422 1.926 1 98.31 41 ASP B CA 1
ATOM 3279 C C . ASP B 1 41 ? 25.969 16.594 0.687 1 98.31 41 ASP B C 1
ATOM 3281 O O . ASP B 1 41 ? 26.859 16.266 -0.099 1 98.31 41 ASP B O 1
ATOM 3285 N N . ALA B 1 42 ? 24.734 16.266 0.505 1 98.06 42 ALA B N 1
ATOM 3286 C CA . ALA B 1 42 ? 24.297 15.477 -0.64 1 98.06 42 ALA B CA 1
ATOM 3287 C C . ALA B 1 42 ? 24.25 16.328 -1.908 1 98.06 42 ALA B C 1
ATOM 3289 O O . ALA B 1 42 ? 24.062 15.797 -3.008 1 98.06 42 ALA B O 1
ATOM 3290 N N . GLY B 1 43 ? 24.359 17.609 -1.808 1 97.88 43 GLY B N 1
ATOM 3291 C CA . GLY B 1 43 ? 24.375 18.5 -2.957 1 97.88 43 GLY B CA 1
ATOM 3292 C C . GLY B 1 43 ? 23 19 -3.35 1 97.88 43 GLY B C 1
ATOM 3293 O O . GLY B 1 43 ? 22.781 19.422 -4.488 1 97.88 43 GLY B O 1
ATOM 3294 N N . MET B 1 44 ? 22.094 19.047 -2.469 1 98.38 44 MET B N 1
ATOM 3295 C CA . MET B 1 44 ? 20.719 19.422 -2.768 1 98.38 44 MET B CA 1
ATOM 3296 C C . MET B 1 44 ? 20.547 20.938 -2.729 1 98.38 44 MET B C 1
ATOM 3298 O O . MET B 1 44 ? 21.312 21.625 -2.053 1 98.38 44 MET B O 1
ATOM 3302 N N . ARG B 1 45 ? 19.516 21.406 -3.457 1 98.5 45 ARG B N 1
ATOM 3303 C CA . ARG B 1 45 ? 19.141 22.812 -3.357 1 98.5 45 ARG B CA 1
ATOM 3304 C C . ARG B 1 45 ? 18.453 23.109 -2.025 1 98.5 45 ARG B C 1
ATOM 3306 O O . ARG B 1 45 ? 18.734 24.125 -1.387 1 98.5 45 ARG B O 1
ATOM 3313 N N . SER B 1 46 ? 17.484 22.25 -1.679 1 98.88 46 SER B N 1
ATOM 3314 C CA . SER B 1 46 ? 16.844 22.391 -0.381 1 98.88 46 SER B CA 1
ATOM 3315 C C . SER B 1 46 ? 17.719 21.859 0.743 1 98.88 46 SER B C 1
ATOM 3317 O O . SER B 1 46 ? 18.203 20.734 0.686 1 98.88 46 SER B O 1
ATOM 3319 N N . GLN B 1 47 ? 17.906 22.656 1.738 1 98.88 47 GLN B N 1
ATOM 3320 C CA . GLN B 1 47 ? 18.781 22.266 2.84 1 98.88 47 GLN B CA 1
ATOM 3321 C C . GLN B 1 47 ? 18.062 22.406 4.184 1 98.88 47 GLN B C 1
ATOM 3323 O O . GLN B 1 47 ? 18.703 22.703 5.195 1 98.88 47 GLN B O 1
ATOM 3328 N N . VAL B 1 48 ? 16.766 22.297 4.223 1 98.88 48 VAL B N 1
ATOM 3329 C CA . VAL B 1 48 ? 15.945 22.359 5.426 1 98.88 48 VAL B CA 1
ATOM 3330 C C . VAL B 1 48 ? 15.039 21.141 5.504 1 98.88 48 VAL B C 1
ATOM 3332 O O . VAL B 1 48 ? 14.68 20.562 4.48 1 98.88 48 VAL B O 1
ATOM 3335 N N . TRP B 1 49 ? 14.734 20.703 6.672 1 98.94 49 TRP B N 1
ATOM 3336 C CA . TRP B 1 49 ? 13.875 19.531 6.848 1 98.94 49 TRP B CA 1
ATOM 3337 C C . TRP B 1 49 ? 13.211 19.547 8.219 1 98.94 49 TRP B C 1
ATOM 3339 O O . TRP B 1 49 ? 13.625 20.297 9.109 1 98.94 49 TRP B O 1
ATOM 3349 N N . GLY B 1 50 ? 12.016 18.906 8.32 1 98.88 50 GLY B N 1
ATOM 3350 C CA . GLY B 1 50 ? 11.414 18.594 9.602 1 98.88 50 GLY B CA 1
ATOM 3351 C C . GLY B 1 50 ? 11.883 17.25 10.156 1 98.88 50 GLY B C 1
ATOM 3352 O O . GLY B 1 50 ? 11.172 16.25 10.07 1 98.88 50 GLY B O 1
ATOM 3353 N N . ASN B 1 51 ? 13.016 17.203 10.82 1 98.44 51 ASN B N 1
ATOM 3354 C CA . ASN B 1 51 ? 13.609 15.945 11.289 1 98.44 51 ASN B CA 1
ATOM 3355 C C . ASN B 1 51 ? 13.016 15.516 12.625 1 98.44 51 ASN B C 1
ATOM 3357 O O . ASN B 1 51 ? 12.547 16.344 13.398 1 98.44 51 ASN B O 1
ATOM 3361 N N . VAL B 1 52 ? 12.969 14.211 12.836 1 98.19 52 VAL B N 1
ATOM 3362 C CA . VAL B 1 52 ? 12.625 13.633 14.125 1 98.19 52 VAL B CA 1
ATOM 3363 C C . VAL B 1 52 ? 13.789 13.805 15.102 1 98.19 52 VAL B C 1
ATOM 3365 O O . VAL B 1 52 ? 14.891 13.32 14.844 1 98.19 52 VAL B O 1
ATOM 3368 N N . LYS B 1 53 ? 13.547 14.523 16.203 1 97.75 53 LYS B N 1
ATOM 3369 C CA . LYS B 1 53 ? 14.578 14.766 17.203 1 97.75 53 LYS B CA 1
ATOM 3370 C C . LYS B 1 53 ? 14.539 13.711 18.297 1 97.75 53 LYS B C 1
ATOM 3372 O O . LYS B 1 53 ? 14.266 14.016 19.469 1 97.75 53 LYS B O 1
ATOM 3377 N N . LEU B 1 54 ? 14.836 12.508 17.969 1 97.38 54 LEU B N 1
ATOM 3378 C CA . LEU B 1 54 ? 14.797 11.359 18.875 1 97.38 54 LEU B CA 1
ATOM 3379 C C . LEU B 1 54 ? 15.914 10.375 18.547 1 97.38 54 LEU B C 1
ATOM 3381 O O . LEU B 1 54 ? 16.031 9.914 17.406 1 97.38 54 LEU B O 1
ATOM 3385 N N . ASP B 1 55 ? 16.812 10.102 19.469 1 97.31 55 ASP B N 1
ATOM 3386 C CA . ASP B 1 55 ? 17.734 8.984 19.359 1 97.31 55 ASP B CA 1
ATOM 3387 C C . ASP B 1 55 ? 17.031 7.652 19.594 1 97.31 55 ASP B C 1
ATOM 3389 O O . ASP B 1 55 ? 16.656 7.344 20.734 1 97.31 55 ASP B O 1
ATOM 3393 N N . THR B 1 56 ? 16.859 6.82 18.578 1 97.38 56 THR B N 1
ATOM 3394 C CA . THR B 1 56 ? 16.047 5.609 18.672 1 97.38 56 THR B CA 1
ATOM 3395 C C . THR B 1 56 ? 16.906 4.422 19.109 1 97.38 56 THR B C 1
ATOM 3397 O O . THR B 1 56 ? 16.391 3.312 19.281 1 97.38 56 THR B O 1
ATOM 3400 N N . THR B 1 57 ? 18.188 4.652 19.297 1 96.88 57 THR B N 1
ATOM 3401 C CA . THR B 1 57 ? 19.094 3.568 19.656 1 96.88 57 THR B CA 1
ATOM 3402 C C . THR B 1 57 ? 18.672 2.953 21 1 96.88 57 THR B C 1
ATOM 3404 O O . THR B 1 57 ? 18.531 3.66 22 1 96.88 57 THR B O 1
ATOM 3407 N N . GLY B 1 58 ? 18.469 1.646 21 1 97.25 58 GLY B N 1
ATOM 3408 C CA . GLY B 1 58 ? 18.172 0.912 22.234 1 97.25 58 GLY B CA 1
ATOM 3409 C C . GLY B 1 58 ? 16.719 0.976 22.641 1 97.25 58 GLY B C 1
ATOM 3410 O O . GLY B 1 58 ? 16.312 0.353 23.625 1 97.25 58 GLY B O 1
ATOM 3411 N N . LEU B 1 59 ? 15.867 1.67 21.891 1 98.12 59 LEU B N 1
ATOM 3412 C CA . LEU B 1 59 ? 14.469 1.813 22.266 1 98.12 59 LEU B CA 1
ATOM 3413 C C . LEU B 1 59 ? 13.664 0.577 21.859 1 98.12 59 LEU B C 1
ATOM 3415 O O . LEU B 1 59 ? 12.578 0.337 22.391 1 98.12 59 LEU B O 1
ATOM 3419 N N . ILE B 1 60 ? 14.18 -0.146 20.906 1 98.44 60 ILE B N 1
ATOM 3420 C CA . ILE B 1 60 ? 13.539 -1.364 20.422 1 98.44 60 ILE B CA 1
ATOM 3421 C C . ILE B 1 60 ? 14.516 -2.535 20.531 1 98.44 60 ILE B C 1
ATOM 3423 O O . ILE B 1 60 ? 15.711 -2.383 20.266 1 98.44 60 ILE B O 1
ATOM 3427 N N . ASP B 1 61 ? 14.055 -3.672 20.859 1 97.81 61 ASP B N 1
ATOM 3428 C CA . ASP B 1 61 ? 14.875 -4.871 20.984 1 97.81 61 ASP B CA 1
ATOM 3429 C C . ASP B 1 61 ? 15.617 -5.16 19.688 1 97.81 61 ASP B C 1
ATOM 3431 O O . ASP B 1 61 ? 15.062 -5.02 18.594 1 97.81 61 ASP B O 1
ATOM 3435 N N . ARG B 1 62 ? 16.859 -5.559 19.844 1 97.38 62 ARG B N 1
ATOM 3436 C CA . ARG B 1 62 ? 17.75 -5.781 18.703 1 97.38 62 ARG B CA 1
ATOM 3437 C C . ARG B 1 62 ? 17.188 -6.832 17.75 1 97.38 62 ARG B C 1
ATOM 3439 O O . ARG B 1 62 ? 17.359 -6.75 16.547 1 97.38 62 ARG B O 1
ATOM 3446 N N . LYS B 1 63 ? 16.516 -7.855 18.297 1 96.56 63 LYS B N 1
ATOM 3447 C CA . LYS B 1 63 ? 15.953 -8.938 17.5 1 96.56 63 LYS B CA 1
ATOM 3448 C C . LYS B 1 63 ? 14.805 -8.445 16.625 1 96.56 63 LYS B C 1
ATOM 3450 O O . LYS B 1 63 ? 14.469 -9.062 15.609 1 96.56 63 LYS B O 1
ATOM 3455 N N . VAL B 1 64 ? 14.25 -7.348 17.047 1 97.5 64 VAL B N 1
ATOM 3456 C CA . VAL B 1 64 ? 13.109 -6.781 16.328 1 97.5 64 VAL B CA 1
ATOM 3457 C C . VAL B 1 64 ? 13.586 -5.703 15.367 1 97.5 64 VAL B C 1
ATOM 3459 O O . VAL B 1 64 ? 13.211 -5.703 14.188 1 97.5 64 VAL B O 1
ATOM 3462 N N . VAL B 1 65 ? 14.516 -4.809 15.789 1 98.25 65 VAL B N 1
ATOM 3463 C CA . VAL B 1 65 ? 14.867 -3.598 15.055 1 98.25 65 VAL B CA 1
ATOM 3464 C C . VAL B 1 65 ? 15.742 -3.955 13.859 1 98.25 65 VAL B C 1
ATOM 3466 O O . VAL B 1 65 ? 15.828 -3.188 12.891 1 98.25 65 VAL B O 1
ATOM 3469 N N . ARG B 1 66 ? 16.344 -5.141 13.789 1 97.69 66 ARG B N 1
ATOM 3470 C CA . ARG B 1 66 ? 17.219 -5.535 12.703 1 97.69 66 ARG B CA 1
ATOM 3471 C C . ARG B 1 66 ? 16.469 -5.586 11.375 1 97.69 66 ARG B C 1
ATOM 3473 O O . ARG B 1 66 ? 17.078 -5.508 10.305 1 97.69 66 ARG B O 1
ATOM 3480 N N . PHE B 1 67 ? 15.109 -5.68 11.43 1 98.31 67 PHE B N 1
ATOM 3481 C CA . PHE B 1 67 ? 14.281 -5.773 10.234 1 98.31 67 PHE B CA 1
ATOM 3482 C C . PHE B 1 67 ? 13.75 -4.402 9.836 1 98.31 67 PHE B C 1
ATOM 3484 O O . PHE B 1 67 ? 13.023 -4.277 8.852 1 98.31 67 PHE B O 1
ATOM 3491 N N . MET B 1 68 ? 14.164 -3.332 10.547 1 98.56 68 MET B N 1
ATOM 3492 C CA . MET B 1 68 ? 13.383 -2.1 10.453 1 98.56 68 MET B CA 1
ATOM 3493 C C . MET B 1 68 ? 14.18 -1.009 9.742 1 98.56 68 MET B C 1
ATOM 3495 O O . MET B 1 68 ? 15.391 -0.912 9.906 1 98.56 68 MET B O 1
ATOM 3499 N N . SER B 1 69 ? 13.461 -0.297 8.906 1 98.44 69 SER B N 1
ATOM 3500 C CA . SER B 1 69 ? 13.898 1.025 8.469 1 98.44 69 SER B CA 1
ATOM 3501 C C . SER B 1 69 ? 13.492 2.102 9.469 1 98.44 69 SER B C 1
ATOM 3503 O O . SER B 1 69 ? 12.758 1.826 10.422 1 98.44 69 SER B O 1
ATOM 3505 N N . ASP B 1 70 ? 13.875 3.373 9.258 1 98.44 70 ASP B N 1
ATOM 3506 C CA . ASP B 1 70 ? 13.461 4.469 10.125 1 98.44 70 ASP B CA 1
ATOM 3507 C C . ASP B 1 70 ? 11.945 4.637 10.109 1 98.44 70 ASP B C 1
ATOM 3509 O O . ASP B 1 70 ? 11.336 4.957 11.133 1 98.44 70 ASP B O 1
ATOM 3513 N N . ALA B 1 71 ? 11.367 4.449 8.93 1 98.69 71 ALA B N 1
ATOM 3514 C CA . ALA B 1 71 ? 9.914 4.523 8.828 1 98.69 71 ALA B CA 1
ATOM 3515 C C . ALA B 1 71 ? 9.25 3.523 9.766 1 98.69 71 ALA B C 1
ATOM 3517 O O . ALA B 1 71 ? 8.297 3.863 10.477 1 98.69 71 ALA B O 1
ATOM 3518 N N . SER B 1 72 ? 9.734 2.287 9.766 1 98.81 72 SER B N 1
ATOM 3519 C CA . SER B 1 72 ? 9.203 1.24 10.633 1 98.81 72 SER B CA 1
ATOM 3520 C C . SER B 1 72 ? 9.445 1.559 12.102 1 98.81 72 SER B C 1
ATOM 3522 O O . SER B 1 72 ? 8.578 1.32 12.945 1 98.81 72 SER B O 1
ATOM 3524 N N . ILE B 1 73 ? 10.617 2.066 12.383 1 98.88 73 ILE B N 1
ATOM 3525 C CA . ILE B 1 73 ? 10.969 2.4 13.758 1 98.88 73 ILE B CA 1
ATOM 3526 C C . ILE B 1 73 ? 10.016 3.461 14.297 1 98.88 73 ILE B C 1
ATOM 3528 O O . ILE B 1 73 ? 9.461 3.314 15.391 1 98.88 73 ILE B O 1
ATOM 3532 N N . TYR B 1 74 ? 9.797 4.547 13.523 1 98.94 74 TYR B N 1
ATOM 3533 C CA . TYR B 1 74 ? 8.906 5.621 13.953 1 98.94 74 TYR B CA 1
ATOM 3534 C C . TYR B 1 74 ? 7.488 5.109 14.141 1 98.94 74 TYR B C 1
ATOM 3536 O O . TYR B 1 74 ? 6.816 5.469 15.117 1 98.94 74 TYR B O 1
ATOM 3544 N N . ALA B 1 75 ? 7.02 4.266 13.219 1 98.94 75 ALA B N 1
ATOM 3545 C CA . ALA B 1 75 ? 5.684 3.691 13.328 1 98.94 75 ALA B CA 1
ATOM 3546 C C . ALA B 1 75 ? 5.578 2.768 14.539 1 98.94 75 ALA B C 1
ATOM 3548 O O . ALA B 1 75 ? 4.551 2.742 15.227 1 98.94 75 ALA B O 1
ATOM 3549 N N . TYR B 1 76 ? 6.598 1.977 14.82 1 98.94 76 TYR B N 1
ATOM 3550 C CA . TYR B 1 76 ? 6.633 1.056 15.953 1 98.94 76 TYR B CA 1
ATOM 3551 C C . TYR B 1 76 ? 6.516 1.808 17.266 1 98.94 76 TYR B C 1
ATOM 3553 O O . TYR B 1 76 ? 5.715 1.438 18.141 1 98.94 76 TYR B O 1
ATOM 3561 N N . LEU B 1 77 ? 7.324 2.818 17.406 1 98.94 77 LEU B N 1
ATOM 3562 C CA . LEU B 1 77 ? 7.297 3.615 18.625 1 98.94 77 LEU B CA 1
ATOM 3563 C C . LEU B 1 77 ? 5.945 4.301 18.797 1 98.94 77 LEU B C 1
ATOM 3565 O O . LEU B 1 77 ? 5.426 4.383 19.922 1 98.94 77 LEU B O 1
ATOM 3569 N N . SER B 1 78 ? 5.387 4.801 17.703 1 98.94 78 SER B N 1
ATOM 3570 C CA . SER B 1 78 ? 4.047 5.383 17.734 1 98.94 78 SER B CA 1
ATOM 3571 C C . SER B 1 78 ? 3.006 4.352 18.141 1 98.94 78 SER B C 1
ATOM 3573 O O . SER B 1 78 ? 2.068 4.664 18.891 1 98.94 78 SER B O 1
ATOM 3575 N N . MET B 1 79 ? 3.133 3.139 17.656 1 98.88 79 MET B N 1
ATOM 3576 C CA . MET B 1 79 ? 2.217 2.051 18 1 98.88 79 MET B CA 1
ATOM 3577 C C . MET B 1 79 ? 2.27 1.731 19.484 1 98.88 79 MET B C 1
ATOM 3579 O O . MET B 1 79 ? 1.229 1.535 20.125 1 98.88 79 MET B O 1
ATOM 3583 N N . GLU B 1 80 ? 3.449 1.657 20.031 1 98.81 80 GLU B N 1
ATOM 3584 C CA . GLU B 1 80 ? 3.594 1.441 21.469 1 98.81 80 GLU B CA 1
ATOM 3585 C C . GLU B 1 80 ? 2.84 2.504 22.266 1 98.81 80 GLU B C 1
ATOM 3587 O O . GLU B 1 80 ? 2.127 2.182 23.219 1 98.81 80 GLU B O 1
ATOM 3592 N N . GLN B 1 81 ? 3.006 3.756 21.859 1 98.94 81 GLN B N 1
ATOM 3593 C CA . GLN B 1 81 ? 2.32 4.863 22.516 1 98.94 81 GLN B CA 1
ATOM 3594 C C . GLN B 1 81 ? 0.806 4.73 22.375 1 98.94 81 GLN B C 1
ATOM 3596 O O . GLN B 1 81 ? 0.072 4.953 23.344 1 98.94 81 GLN B O 1
ATOM 3601 N N . ALA B 1 82 ? 0.329 4.371 21.172 1 98.94 82 ALA B N 1
ATOM 3602 C CA . ALA B 1 82 ? -1.104 4.273 20.922 1 98.94 82 ALA B CA 1
ATOM 3603 C C . ALA B 1 82 ? -1.738 3.164 21.75 1 98.94 82 ALA B C 1
ATOM 3605 O O . ALA B 1 82 ? -2.842 3.328 22.281 1 98.94 82 ALA B O 1
ATOM 3606 N N . VAL B 1 83 ? -1.081 2.016 21.844 1 98.94 83 VAL B N 1
ATOM 3607 C CA . VAL B 1 83 ? -1.562 0.889 22.625 1 98.94 83 VAL B CA 1
ATOM 3608 C C . VAL B 1 83 ? -1.677 1.301 24.094 1 98.94 83 VAL B C 1
ATOM 3610 O O . VAL B 1 83 ? -2.691 1.036 24.75 1 98.94 83 VAL B O 1
ATOM 3613 N N . ALA B 1 84 ? -0.61 1.935 24.578 1 98.81 84 ALA B N 1
ATOM 3614 C CA . ALA B 1 84 ? -0.606 2.398 25.969 1 98.81 84 ALA B CA 1
ATOM 3615 C C . ALA B 1 84 ? -1.712 3.422 26.203 1 98.81 84 ALA B C 1
ATOM 3617 O O . ALA B 1 84 ? -2.416 3.361 27.219 1 98.81 84 ALA B O 1
ATOM 3618 N N . ASP B 1 85 ? -1.826 4.352 25.328 1 98.88 85 ASP B N 1
ATOM 3619 C CA . ASP B 1 85 ? -2.826 5.41 25.453 1 98.88 85 ASP B CA 1
ATOM 3620 C C . ASP B 1 85 ? -4.238 4.832 25.453 1 98.88 85 ASP B C 1
ATOM 3622 O O . ASP B 1 85 ? -5.113 5.316 26.172 1 98.88 85 ASP B O 1
ATOM 3626 N N . ALA B 1 86 ? -4.492 3.846 24.641 1 98.81 86 ALA B N 1
ATOM 3627 C CA . ALA B 1 86 ? -5.805 3.217 24.516 1 98.81 86 ALA B CA 1
ATOM 3628 C C . ALA B 1 86 ? -6.094 2.324 25.719 1 98.81 86 ALA B C 1
ATOM 3630 O O . ALA B 1 86 ? -7.23 1.888 25.922 1 98.81 86 ALA B O 1
ATOM 3631 N N . GLY B 1 87 ? -5.082 2.059 26.5 1 98.56 87 GLY B N 1
ATOM 3632 C CA . GLY B 1 87 ? -5.25 1.149 27.625 1 98.56 87 GLY B CA 1
ATOM 3633 C C . GLY B 1 87 ? -5.508 -0.284 27.188 1 98.56 87 GLY B C 1
ATOM 3634 O O . GLY B 1 87 ? -6.289 -0.996 27.828 1 98.56 87 GLY B O 1
ATOM 3635 N N . LEU B 1 88 ? -4.949 -0.74 26.125 1 98.5 88 LEU B N 1
ATOM 3636 C CA . LEU B 1 88 ? -5.16 -2.094 25.625 1 98.5 88 LEU B CA 1
ATOM 3637 C C . LEU B 1 88 ? -4.168 -3.066 26.25 1 98.5 88 LEU B C 1
ATOM 3639 O O . LEU B 1 88 ? -2.965 -2.975 26 1 98.5 88 LEU B O 1
ATOM 3643 N N . ALA B 1 89 ? -4.676 -4.012 26.969 1 97.75 89 ALA B N 1
ATOM 3644 C CA . ALA B 1 89 ? -3.836 -5.094 27.484 1 97.75 89 ALA B CA 1
ATOM 3645 C C . ALA B 1 89 ? -3.439 -6.055 26.375 1 97.75 89 ALA B C 1
ATOM 3647 O O . ALA B 1 89 ? -4.223 -6.305 25.453 1 97.75 89 ALA B O 1
ATOM 3648 N N . PRO B 1 90 ? -2.246 -6.645 26.453 1 97.81 90 PRO B N 1
ATOM 3649 C CA . PRO B 1 90 ? -1.783 -7.551 25.406 1 97.81 90 PRO B CA 1
ATOM 3650 C C . PRO B 1 90 ? -2.783 -8.664 25.109 1 97.81 90 PRO B C 1
ATOM 3652 O O . PRO B 1 90 ? -2.926 -9.078 23.953 1 97.81 90 PRO B O 1
ATOM 3655 N N . GLU B 1 91 ? -3.508 -9.141 26.031 1 97.12 91 GLU B N 1
ATOM 3656 C CA . GLU B 1 91 ? -4.438 -10.25 25.859 1 97.12 91 GLU B CA 1
ATOM 3657 C C . GLU B 1 91 ? -5.641 -9.852 25.016 1 97.12 91 GLU B C 1
ATOM 3659 O O . GLU B 1 91 ? -6.348 -10.711 24.484 1 97.12 91 GLU B O 1
ATOM 3664 N N . VAL B 1 92 ? -5.824 -8.547 24.984 1 97.44 92 VAL B N 1
ATOM 3665 C CA . VAL B 1 92 ? -6.969 -8.062 24.219 1 97.44 92 VAL B CA 1
ATOM 3666 C C . VAL B 1 92 ? -6.641 -8.07 22.734 1 97.44 92 VAL B C 1
ATOM 3668 O O . VAL B 1 92 ? -7.469 -8.469 21.906 1 97.44 92 VAL B O 1
ATOM 3671 N N . TYR B 1 93 ? -5.41 -7.711 22.375 1 98.19 93 TYR B N 1
ATOM 3672 C CA . TYR B 1 93 ? -5.191 -7.477 20.953 1 98.19 93 TYR B CA 1
ATOM 3673 C C . TYR B 1 93 ? -4.23 -8.508 20.375 1 98.19 93 TYR B C 1
ATOM 3675 O O . TYR B 1 93 ? -4.215 -8.742 19.156 1 98.19 93 TYR B O 1
ATOM 3683 N N . GLN B 1 94 ? -3.406 -9.156 21.203 1 98.56 94 GLN B N 1
ATOM 3684 C CA . GLN B 1 94 ? -2.457 -10.133 20.672 1 98.56 94 GLN B CA 1
ATOM 3685 C C . GLN B 1 94 ? -3.145 -11.461 20.375 1 98.56 94 GLN B C 1
ATOM 3687 O O . GLN B 1 94 ? -4.016 -11.898 21.125 1 98.56 94 GLN B O 1
ATOM 3692 N N . ASN B 1 95 ? -2.725 -12.055 19.188 1 98.5 95 ASN B N 1
ATOM 3693 C CA . ASN B 1 95 ? -3.227 -13.352 18.75 1 98.5 95 ASN B CA 1
ATOM 3694 C C . ASN B 1 95 ? -4.746 -13.352 18.625 1 98.5 95 ASN B C 1
ATOM 3696 O O . ASN B 1 95 ? -5.402 -14.344 18.922 1 98.5 95 ASN B O 1
ATOM 3700 N N . ASN B 1 96 ? -5.352 -12.211 18.453 1 98.69 96 ASN B N 1
ATOM 3701 C CA . ASN B 1 96 ? -6.785 -12.023 18.25 1 98.69 96 ASN B CA 1
ATOM 3702 C C . ASN B 1 96 ? -7.121 -11.781 16.781 1 98.69 96 ASN B C 1
ATOM 3704 O O . ASN B 1 96 ? -6.754 -10.75 16.219 1 98.69 96 ASN B O 1
ATOM 3708 N N . PRO B 1 97 ? -7.848 -12.719 16.094 1 98.62 97 PRO B N 1
ATOM 3709 C CA . PRO B 1 97 ? -8.125 -12.594 14.664 1 98.62 97 PRO B CA 1
ATOM 3710 C C . PRO B 1 97 ? -9.031 -11.406 14.336 1 98.62 97 PRO B C 1
ATOM 3712 O O . PRO B 1 97 ? -9.195 -11.055 13.164 1 98.62 97 PRO B O 1
ATOM 3715 N N . ARG B 1 98 ? -9.602 -10.742 15.344 1 98.62 98 ARG B N 1
ATOM 3716 C CA . ARG B 1 98 ? -10.492 -9.602 15.141 1 98.62 98 ARG B CA 1
ATOM 3717 C C . ARG B 1 98 ? -9.742 -8.289 15.336 1 98.62 98 ARG B C 1
ATOM 3719 O O . ARG B 1 98 ? -10.359 -7.227 15.43 1 98.62 98 ARG B O 1
ATOM 3726 N N . VAL B 1 99 ? -8.43 -8.352 15.5 1 98.94 99 VAL B N 1
ATOM 3727 C CA . VAL B 1 99 ? -7.578 -7.176 15.609 1 98.94 99 VAL B CA 1
ATOM 3728 C C . VAL B 1 99 ? -6.602 -7.133 14.438 1 98.94 99 VAL B C 1
ATOM 3730 O O . VAL B 1 99 ? -5.801 -8.055 14.25 1 98.94 99 VAL B O 1
ATOM 3733 N N . GLY B 1 100 ? -6.742 -6.047 13.625 1 98.94 100 GLY B N 1
ATOM 3734 C CA . GLY B 1 100 ? -5.922 -5.922 12.43 1 98.94 100 GLY B CA 1
ATOM 3735 C C . GLY B 1 100 ? -4.98 -4.734 12.477 1 98.94 100 GLY B C 1
ATOM 3736 O O . GLY B 1 100 ? -4.941 -4.004 13.469 1 98.94 100 GLY B O 1
ATOM 3737 N N . LEU B 1 101 ? -4.215 -4.59 11.445 1 98.94 101 LEU B N 1
ATOM 3738 C CA . LEU B 1 101 ? -3.201 -3.549 11.305 1 98.94 101 LEU B CA 1
ATOM 3739 C C . LEU B 1 101 ? -3.098 -3.088 9.852 1 98.94 101 LEU B C 1
ATOM 3741 O O . LEU B 1 101 ? -2.863 -3.9 8.953 1 98.94 101 LEU B O 1
ATOM 3745 N N . ILE B 1 102 ? -3.344 -1.82 9.594 1 98.94 102 ILE B N 1
ATOM 3746 C CA . ILE B 1 102 ? -3.203 -1.192 8.281 1 98.94 102 ILE B CA 1
ATOM 3747 C C . ILE B 1 102 ? -2.35 0.069 8.406 1 98.94 102 ILE B C 1
ATOM 3749 O O . ILE B 1 102 ? -2.832 1.11 8.852 1 98.94 102 ILE B O 1
ATOM 3753 N N . ALA B 1 103 ? -1.104 -0.041 7.992 1 98.88 103 ALA B N 1
ATOM 3754 C CA . ALA B 1 103 ? -0.137 1.041 8.156 1 98.88 103 ALA B CA 1
ATOM 3755 C C . ALA B 1 103 ? 0.884 1.044 7.027 1 98.88 103 ALA B C 1
ATOM 3757 O O . ALA B 1 103 ? 1.351 -0.016 6.598 1 98.88 103 ALA B O 1
ATOM 3758 N N . GLY B 1 104 ? 1.149 2.234 6.461 1 98.44 104 GLY B N 1
ATOM 3759 C CA . GLY B 1 104 ? 2.014 2.25 5.293 1 98.44 104 GLY B CA 1
ATOM 3760 C C . GLY B 1 104 ? 2.969 3.428 5.273 1 98.44 104 GLY B C 1
ATOM 3761 O O . GLY B 1 104 ? 3.035 4.195 6.234 1 98.44 104 GLY B O 1
ATOM 3762 N N . SER B 1 105 ? 3.795 3.521 4.254 1 98 105 SER B N 1
ATOM 3763 C CA . SER B 1 105 ? 4.699 4.613 3.906 1 98 105 SER B CA 1
ATOM 3764 C C . SER B 1 105 ? 4.504 5.055 2.461 1 98 105 SER B C 1
ATOM 3766 O O . SER B 1 105 ? 4.016 4.281 1.631 1 98 105 SER B O 1
ATOM 3768 N N . GLY B 1 106 ? 4.801 6.277 2.244 1 94.75 106 GLY B N 1
ATOM 3769 C CA . GLY B 1 106 ? 4.742 6.777 0.879 1 94.75 106 GLY B CA 1
ATOM 3770 C C . GLY B 1 106 ? 5.949 6.379 0.05 1 94.75 106 GLY B C 1
ATOM 3771 O O . GLY B 1 106 ? 5.82 6.062 -1.134 1 94.75 106 GLY B O 1
ATOM 3772 N N . GLY B 1 107 ? 7.094 6.348 0.672 1 91.25 107 GLY B N 1
ATOM 3773 C CA . GLY B 1 107 ? 8.328 6.148 -0.071 1 91.25 107 GLY B CA 1
ATOM 3774 C C . GLY B 1 107 ? 9.008 4.824 0.24 1 91.25 107 GLY B C 1
ATOM 3775 O O . GLY B 1 107 ? 10.008 4.473 -0.387 1 91.25 107 GLY B O 1
ATOM 3776 N N . GLY B 1 108 ? 8.398 4.066 1.091 1 93 108 GLY B N 1
ATOM 3777 C CA . GLY B 1 108 ? 9.141 2.902 1.55 1 93 108 GLY B CA 1
ATOM 3778 C C . GLY B 1 108 ? 10.445 3.258 2.244 1 93 108 GLY B C 1
ATOM 3779 O O . GLY B 1 108 ? 10.453 4.059 3.18 1 93 108 GLY B O 1
ATOM 3780 N N . SER B 1 109 ? 11.594 2.561 1.793 1 97.56 109 SER B N 1
ATOM 3781 C CA . SER B 1 109 ? 12.898 2.908 2.35 1 97.56 109 SER B CA 1
ATOM 3782 C C . SER B 1 109 ? 13.938 3.098 1.249 1 97.56 109 SER B C 1
ATOM 3784 O O . SER B 1 109 ? 14.734 2.197 0.978 1 97.56 109 SER B O 1
ATOM 3786 N N . PRO B 1 110 ? 13.906 4.289 0.648 1 98.06 110 PRO B N 1
ATOM 3787 C CA . PRO B 1 110 ? 14.953 4.562 -0.338 1 98.06 110 PRO B CA 1
ATOM 3788 C C . PRO B 1 110 ? 16.359 4.375 0.229 1 98.06 110 PRO B C 1
ATOM 3790 O O . PRO B 1 110 ? 17.266 3.914 -0.48 1 98.06 110 PRO B O 1
ATOM 3793 N N . LYS B 1 111 ? 16.531 4.691 1.534 1 98.25 111 LYS B N 1
ATOM 3794 C CA . LYS B 1 111 ? 17.828 4.547 2.193 1 98.25 111 LYS B CA 1
ATOM 3795 C C . LYS B 1 111 ? 18.328 3.107 2.107 1 98.25 111 LYS B C 1
ATOM 3797 O O . LYS B 1 111 ? 19.469 2.867 1.709 1 98.25 111 LYS B O 1
ATOM 3802 N N . PHE B 1 112 ? 17.5 2.172 2.344 1 98.44 112 PHE B N 1
ATOM 3803 C CA . PHE B 1 112 ? 17.953 0.789 2.396 1 98.44 112 PHE B CA 1
ATOM 3804 C C . PHE B 1 112 ? 17.984 0.173 1.003 1 98.44 112 PHE B C 1
ATOM 3806 O O . PHE B 1 112 ? 18.75 -0.764 0.745 1 98.44 112 PHE B O 1
ATOM 3813 N N . GLN B 1 113 ? 17.125 0.655 0.077 1 98.19 113 GLN B N 1
ATOM 3814 C CA . GLN B 1 113 ? 17.266 0.221 -1.309 1 98.19 113 GLN B CA 1
ATOM 3815 C C . GLN B 1 113 ? 18.641 0.589 -1.859 1 98.19 113 GLN B C 1
ATOM 3817 O O . GLN B 1 113 ? 19.297 -0.233 -2.502 1 98.19 113 GLN B O 1
ATOM 3822 N N . VAL B 1 114 ? 19.016 1.821 -1.625 1 98.62 114 VAL B N 1
ATOM 3823 C CA . VAL B 1 114 ? 20.312 2.305 -2.102 1 98.62 114 VAL B CA 1
ATOM 3824 C C . VAL B 1 114 ? 21.438 1.585 -1.364 1 98.62 114 VAL B C 1
ATOM 3826 O O . VAL B 1 114 ? 22.438 1.197 -1.972 1 98.62 114 VAL B O 1
ATOM 3829 N N . PHE B 1 115 ? 21.281 1.391 -0.027 1 98.56 115 PHE B N 1
ATOM 3830 C CA . PHE B 1 115 ? 22.266 0.661 0.76 1 98.56 115 PHE B CA 1
ATOM 3831 C C . PHE B 1 115 ? 22.5 -0.728 0.178 1 98.56 115 PHE B C 1
ATOM 3833 O O . PHE B 1 115 ? 23.641 -1.147 0.006 1 98.56 115 PHE B O 1
ATOM 3840 N N . GLY B 1 116 ? 21.406 -1.453 -0.089 1 98.5 116 GLY B N 1
ATOM 3841 C CA . GLY B 1 116 ? 21.516 -2.795 -0.637 1 98.5 116 GLY B CA 1
ATOM 3842 C C . GLY B 1 116 ? 22.281 -2.838 -1.946 1 98.5 116 GLY B C 1
ATOM 3843 O O . GLY B 1 116 ? 23.141 -3.707 -2.145 1 98.5 116 GLY B O 1
ATOM 3844 N N . ALA B 1 117 ? 21.969 -1.933 -2.848 1 98.5 117 ALA B N 1
ATOM 3845 C CA . ALA B 1 117 ? 22.641 -1.878 -4.145 1 98.5 117 ALA B CA 1
ATOM 3846 C C . ALA B 1 117 ? 24.109 -1.522 -3.982 1 98.5 117 ALA B C 1
ATOM 3848 O O . ALA B 1 117 ? 24.969 -2.094 -4.66 1 98.5 117 ALA B O 1
ATOM 3849 N N . ASP B 1 118 ? 24.406 -0.52 -3.094 1 98.62 118 ASP B N 1
ATOM 3850 C CA . ASP B 1 118 ? 25.781 -0.143 -2.83 1 98.62 118 ASP B CA 1
ATOM 3851 C C . ASP B 1 118 ? 26.578 -1.315 -2.248 1 98.62 118 ASP B C 1
ATOM 3853 O O . ASP B 1 118 ? 27.734 -1.539 -2.617 1 98.62 118 ASP B O 1
ATOM 3857 N N . ALA B 1 119 ? 25.953 -1.973 -1.323 1 98.62 119 ALA B N 1
ATOM 3858 C CA . ALA B 1 119 ? 26.594 -3.139 -0.716 1 98.62 119 ALA B CA 1
ATOM 3859 C C . ALA B 1 119 ? 26.891 -4.207 -1.765 1 98.62 119 ALA B C 1
ATOM 3861 O O . ALA B 1 119 ? 27.984 -4.777 -1.782 1 98.62 119 ALA B O 1
ATOM 3862 N N . MET B 1 120 ? 25.938 -4.516 -2.662 1 98.44 120 MET B N 1
ATOM 3863 C CA . MET B 1 120 ? 26.094 -5.52 -3.713 1 98.44 120 MET B CA 1
ATOM 3864 C C . MET B 1 120 ? 27.25 -5.168 -4.633 1 98.44 120 MET B C 1
ATOM 3866 O O . MET B 1 120 ? 27.969 -6.055 -5.109 1 98.44 120 MET B O 1
ATOM 3870 N N . ARG B 1 121 ? 27.422 -3.91 -4.867 1 98 121 ARG B N 1
ATOM 3871 C CA . ARG B 1 121 ? 28.453 -3.43 -5.797 1 98 121 ARG B CA 1
ATOM 3872 C C . ARG B 1 121 ? 29.812 -3.355 -5.121 1 98 121 ARG B C 1
ATOM 3874 O O . ARG B 1 121 ? 30.828 -3.17 -5.793 1 98 121 ARG B O 1
ATOM 3881 N N . SER B 1 122 ? 29.828 -3.416 -3.822 1 97.88 122 SER B N 1
ATOM 3882 C CA . SER B 1 122 ? 31.094 -3.385 -3.098 1 97.88 122 SER B CA 1
ATOM 3883 C C . SER B 1 122 ? 31.906 -4.652 -3.348 1 97.88 122 SER B C 1
ATOM 3885 O O . SER B 1 122 ? 31.391 -5.637 -3.875 1 97.88 122 SER B O 1
ATOM 3887 N N . PRO B 1 123 ? 33.188 -4.75 -2.918 1 97 123 PRO B N 1
ATOM 3888 C CA . PRO B 1 123 ? 34.031 -5.934 -3.127 1 97 123 PRO B CA 1
ATOM 3889 C C . PRO B 1 123 ? 33.5 -7.16 -2.373 1 97 123 PRO B C 1
ATOM 3891 O O . PRO B 1 123 ? 33.781 -8.297 -2.762 1 97 123 PRO B O 1
ATOM 3894 N N . ARG B 1 124 ? 32.781 -7.004 -1.339 1 96.44 124 ARG B N 1
ATOM 3895 C CA . ARG B 1 124 ? 32.312 -8.125 -0.544 1 96.44 124 ARG B CA 1
ATOM 3896 C C . ARG B 1 124 ? 31.031 -8.711 -1.16 1 96.44 124 ARG B C 1
ATOM 3898 O O . ARG B 1 124 ? 30.609 -9.812 -0.798 1 96.44 124 ARG B O 1
ATOM 3905 N N . GLY B 1 125 ? 30.375 -7.988 -2.049 1 96.06 125 GLY B N 1
ATOM 3906 C CA . GLY B 1 125 ? 29.234 -8.477 -2.795 1 96.06 125 GLY B CA 1
ATOM 3907 C C . GLY B 1 125 ? 28.062 -8.844 -1.909 1 96.06 125 GLY B C 1
ATOM 3908 O O . GLY B 1 125 ? 27.672 -8.07 -1.026 1 96.06 125 GLY B O 1
ATOM 3909 N N . LEU B 1 126 ? 27.438 -9.945 -2.164 1 95.56 126 LEU B N 1
ATOM 3910 C CA . LEU B 1 126 ? 26.219 -10.406 -1.525 1 95.56 126 LEU B CA 1
ATOM 3911 C C . LEU B 1 126 ? 26.375 -10.445 -0.009 1 95.56 126 LEU B C 1
ATOM 3913 O O . LEU B 1 126 ? 25.406 -10.211 0.727 1 95.56 126 LEU B O 1
ATOM 3917 N N . LYS B 1 127 ? 27.516 -10.797 0.477 1 95.94 127 LYS B N 1
ATOM 3918 C CA . LYS B 1 127 ? 27.766 -10.867 1.913 1 95.94 127 LYS B CA 1
ATOM 3919 C C . LYS B 1 127 ? 27.562 -9.508 2.574 1 95.94 127 LYS B C 1
ATOM 3921 O O . LYS B 1 127 ? 27.141 -9.43 3.732 1 95.94 127 LYS B O 1
ATOM 3926 N N . ALA B 1 128 ? 27.828 -8.445 1.843 1 97.81 128 ALA B N 1
ATOM 3927 C CA . ALA B 1 128 ? 27.688 -7.086 2.363 1 97.81 128 ALA B CA 1
ATOM 3928 C C . ALA B 1 128 ? 26.219 -6.652 2.389 1 97.81 128 ALA B C 1
ATOM 3930 O O . ALA B 1 128 ? 25.844 -5.797 3.188 1 97.81 128 ALA B O 1
ATOM 3931 N N . VAL B 1 129 ? 25.375 -7.148 1.559 1 97.88 129 VAL B N 1
ATOM 3932 C CA . VAL B 1 129 ? 23.953 -6.828 1.539 1 97.88 129 VAL B CA 1
ATOM 3933 C C . VAL B 1 129 ? 23.297 -7.316 2.826 1 97.88 129 VAL B C 1
ATOM 3935 O O . VAL B 1 129 ? 22.578 -6.562 3.488 1 97.88 129 VAL B O 1
ATOM 3938 N N . GLY B 1 130 ? 23.641 -8.539 3.268 1 95.88 130 GLY B N 1
ATOM 3939 C CA . GLY B 1 130 ? 23.078 -9.125 4.48 1 95.88 130 GLY B CA 1
ATOM 3940 C C . GLY B 1 130 ? 21.656 -9.609 4.312 1 95.88 130 GLY B C 1
ATOM 3941 O O . GLY B 1 130 ? 21 -9.273 3.328 1 95.88 130 GLY B O 1
ATOM 3942 N N . PRO B 1 131 ? 21.125 -10.305 5.32 1 96.81 131 PRO B N 1
ATOM 3943 C CA . PRO B 1 131 ? 19.859 -11.016 5.164 1 96.81 131 PRO B CA 1
ATOM 3944 C C . PRO B 1 131 ? 18.656 -10.141 5.5 1 96.81 131 PRO B C 1
ATOM 3946 O O . PRO B 1 131 ? 17.516 -10.547 5.258 1 96.81 131 PRO B O 1
ATOM 3949 N N . TYR B 1 132 ? 18.844 -8.906 5.984 1 97.56 132 TYR B N 1
ATOM 3950 C CA . TYR B 1 132 ? 17.719 -8.164 6.551 1 97.56 132 TYR B CA 1
ATOM 3951 C C . TYR B 1 132 ? 17.328 -7.008 5.645 1 97.56 132 TYR B C 1
ATOM 3953 O O . TYR B 1 132 ? 16.312 -6.336 5.895 1 97.56 132 TYR B O 1
ATOM 3961 N N . VAL B 1 133 ? 18.031 -6.77 4.512 1 98 133 VAL B N 1
ATOM 3962 C CA . VAL B 1 133 ? 17.812 -5.59 3.678 1 98 133 VAL B CA 1
ATOM 3963 C C . VAL B 1 133 ? 16.438 -5.684 3.008 1 98 133 VAL B C 1
ATOM 3965 O O . VAL B 1 133 ? 15.758 -4.672 2.836 1 98 133 VAL B O 1
ATOM 3968 N N . VAL B 1 134 ? 16.047 -6.875 2.686 1 97 134 VAL B N 1
ATOM 3969 C CA . VAL B 1 134 ? 14.766 -7.047 1.995 1 97 134 VAL B CA 1
ATOM 3970 C C . VAL B 1 134 ? 13.633 -6.531 2.873 1 97 134 VAL B C 1
ATOM 3972 O O . VAL B 1 134 ? 12.758 -5.793 2.404 1 97 134 VAL B O 1
ATOM 3975 N N . THR B 1 135 ? 13.609 -6.82 4.191 1 96.88 135 THR B N 1
ATOM 3976 C CA . THR B 1 135 ? 12.531 -6.445 5.094 1 96.88 135 THR B CA 1
ATOM 3977 C C . THR B 1 135 ? 12.617 -4.965 5.453 1 96.88 135 THR B C 1
ATOM 3979 O O . THR B 1 135 ? 11.602 -4.328 5.738 1 96.88 135 THR B O 1
ATOM 3982 N N . LYS B 1 136 ? 13.836 -4.445 5.391 1 98.06 136 LYS B N 1
ATOM 3983 C CA . LYS B 1 136 ? 14.023 -3.014 5.625 1 98.06 136 LYS B CA 1
ATOM 3984 C C . LYS B 1 136 ? 13.523 -2.193 4.438 1 98.06 136 LYS B C 1
ATOM 3986 O O . LYS B 1 136 ? 13.031 -1.075 4.613 1 98.06 136 LYS B O 1
ATOM 3991 N N . ALA B 1 137 ? 13.594 -2.814 3.248 1 97.31 137 ALA B N 1
ATOM 3992 C CA . ALA B 1 137 ? 13.422 -2.035 2.025 1 97.31 137 ALA B CA 1
ATOM 3993 C C . ALA B 1 137 ? 12.023 -2.223 1.449 1 97.31 137 ALA B C 1
ATOM 3995 O O . ALA B 1 137 ? 11.523 -1.363 0.716 1 97.31 137 ALA B O 1
ATOM 3996 N N . MET B 1 138 ? 11.359 -3.336 1.701 1 95.5 138 MET B N 1
ATOM 3997 C CA . MET B 1 138 ? 10.133 -3.676 0.994 1 95.5 138 MET B CA 1
ATOM 3998 C C . MET B 1 138 ? 9.023 -2.672 1.309 1 95.5 138 MET B C 1
ATOM 4000 O O . MET B 1 138 ? 9.016 -2.066 2.381 1 95.5 138 MET B O 1
ATOM 4004 N N . ALA B 1 139 ? 8.102 -2.488 0.394 1 96.62 139 ALA B N 1
ATOM 4005 C CA . ALA B 1 139 ? 7.059 -1.463 0.444 1 96.62 139 ALA B CA 1
ATOM 4006 C C . ALA B 1 139 ? 6.098 -1.712 1.604 1 96.62 139 ALA B C 1
ATOM 4008 O O . ALA B 1 139 ? 5.441 -0.785 2.084 1 96.62 139 ALA B O 1
ATOM 4009 N N . SER B 1 140 ? 6.004 -2.957 2.072 1 97.81 140 SER B N 1
ATOM 4010 C CA . SER B 1 140 ? 5.113 -3.305 3.176 1 97.81 140 SER B CA 1
ATOM 4011 C C . SER B 1 140 ? 5.871 -3.352 4.5 1 97.81 140 SER B C 1
ATOM 4013 O O . SER B 1 140 ? 5.406 -3.965 5.465 1 97.81 140 SER B O 1
ATOM 4015 N N . GLY B 1 141 ? 7.055 -2.75 4.574 1 97.94 141 GLY B N 1
ATOM 4016 C CA . GLY B 1 141 ? 7.91 -2.842 5.746 1 97.94 141 GLY B CA 1
ATOM 4017 C C . GLY B 1 141 ? 7.23 -2.373 7.02 1 97.94 141 GLY B C 1
ATOM 4018 O O . GLY B 1 141 ? 7.383 -2.994 8.07 1 97.94 141 GLY B O 1
ATOM 4019 N N . VAL B 1 142 ? 6.418 -1.321 6.934 1 98.69 142 VAL B N 1
ATOM 4020 C CA . VAL B 1 142 ? 5.824 -0.736 8.133 1 98.69 142 VAL B CA 1
ATOM 4021 C C . VAL B 1 142 ? 4.844 -1.726 8.758 1 98.69 142 VAL B C 1
ATOM 4023 O O . VAL B 1 142 ? 4.98 -2.082 9.93 1 98.69 142 VAL B O 1
ATOM 4026 N N . SER B 1 143 ? 3.904 -2.225 7.98 1 98.75 143 SER B N 1
ATOM 4027 C CA . SER B 1 143 ? 2.918 -3.148 8.531 1 98.75 143 SER B CA 1
ATOM 4028 C C . SER B 1 143 ? 3.572 -4.449 8.984 1 98.75 143 SER B C 1
ATOM 4030 O O . SER B 1 143 ? 3.24 -4.984 10.047 1 98.75 143 SER B O 1
ATOM 4032 N N . ALA B 1 144 ? 4.535 -4.969 8.211 1 98.5 144 ALA B N 1
ATOM 4033 C CA . ALA B 1 144 ? 5.203 -6.227 8.531 1 98.5 144 ALA B CA 1
ATOM 4034 C C . ALA B 1 144 ? 5.961 -6.129 9.852 1 98.5 144 ALA B C 1
ATOM 4036 O O . ALA B 1 144 ? 5.879 -7.027 10.688 1 98.5 144 ALA B O 1
ATOM 4037 N N . CYS B 1 145 ? 6.66 -5.012 10.031 1 98.62 145 CYS B N 1
ATOM 4038 C CA . CYS B 1 145 ? 7.551 -4.844 11.18 1 98.62 145 CYS B CA 1
ATOM 4039 C C . CYS B 1 145 ? 6.754 -4.559 12.445 1 98.62 145 CYS B C 1
ATOM 4041 O O . CYS B 1 145 ? 7.285 -4.668 13.555 1 98.62 145 CYS B O 1
ATOM 4043 N N . LEU B 1 146 ? 5.52 -4.172 12.281 1 98.81 146 LEU B N 1
ATOM 4044 C CA . LEU B 1 146 ? 4.672 -3.979 13.453 1 98.81 146 LEU B CA 1
ATOM 4045 C C . LEU B 1 146 ? 3.881 -5.242 13.766 1 98.81 146 LEU B C 1
ATOM 4047 O O . LEU B 1 146 ? 3.76 -5.633 14.93 1 98.81 146 LEU B O 1
ATOM 4051 N N . ALA B 1 147 ? 3.373 -5.949 12.773 1 98.69 147 ALA B N 1
ATOM 4052 C CA . ALA B 1 147 ? 2.469 -7.082 12.961 1 98.69 147 ALA B CA 1
ATOM 4053 C C . ALA B 1 147 ? 3.148 -8.203 13.742 1 98.69 147 ALA B C 1
ATOM 4055 O O . ALA B 1 147 ? 2.514 -8.875 14.562 1 98.69 147 ALA B O 1
ATOM 4056 N N . THR B 1 148 ? 4.449 -8.422 13.531 1 97.56 148 THR B N 1
ATOM 4057 C CA . THR B 1 148 ? 5.168 -9.555 14.109 1 97.56 148 THR B CA 1
ATOM 4058 C C . THR B 1 148 ? 5.359 -9.367 15.609 1 97.56 148 THR B C 1
ATOM 4060 O O . THR B 1 148 ? 4.895 -10.188 16.406 1 97.56 148 THR B O 1
ATOM 4063 N N . PRO B 1 149 ? 5.98 -8.25 16 1 98 149 PRO B N 1
ATOM 4064 C CA . PRO B 1 149 ? 6.215 -8.102 17.438 1 98 149 PRO B CA 1
ATOM 4065 C C . PRO B 1 149 ? 4.93 -7.848 18.234 1 98 149 PRO B C 1
ATOM 4067 O O . PRO B 1 149 ? 4.844 -8.188 19.406 1 98 149 PRO B O 1
ATOM 4070 N N . PHE B 1 150 ? 3.904 -7.258 17.641 1 98.75 150 PHE B N 1
ATOM 4071 C CA . PHE B 1 150 ? 2.664 -6.973 18.344 1 98.75 150 PHE B CA 1
ATOM 4072 C C . PHE B 1 150 ? 1.669 -8.117 18.188 1 98.75 150 PHE B C 1
ATOM 4074 O O . PHE B 1 150 ? 0.531 -8.031 18.641 1 98.75 150 PHE B O 1
ATOM 4081 N N . LYS B 1 151 ? 2.035 -9.211 17.469 1 98.62 151 LYS B N 1
ATOM 4082 C CA . LYS B 1 151 ? 1.313 -10.469 17.344 1 98.62 151 LYS B CA 1
ATOM 4083 C C . LYS B 1 151 ? -0.096 -10.242 16.812 1 98.62 151 LYS B C 1
ATOM 4085 O O . LYS B 1 151 ? -1.073 -10.711 17.391 1 98.62 151 LYS B O 1
ATOM 4090 N N . ILE B 1 152 ? -0.168 -9.555 15.727 1 98.88 152 ILE B N 1
ATOM 4091 C CA . ILE B 1 152 ? -1.441 -9.258 15.078 1 98.88 152 ILE B CA 1
ATOM 4092 C C . ILE B 1 152 ? -1.91 -10.477 14.281 1 98.88 152 ILE B C 1
ATOM 4094 O O . ILE B 1 152 ? -1.147 -11.039 13.5 1 98.88 152 ILE B O 1
ATOM 4098 N N . PHE B 1 153 ? -3.211 -10.852 14.406 1 98.81 153 PHE B N 1
ATOM 4099 C CA . PHE B 1 153 ? -3.732 -12.039 13.734 1 98.81 153 PHE B CA 1
ATOM 4100 C C . PHE B 1 153 ? -4.754 -11.656 12.672 1 98.81 153 PHE B C 1
ATOM 4102 O O . PHE B 1 153 ? -5.09 -12.461 11.805 1 98.81 153 PHE B O 1
ATOM 4109 N N . GLY B 1 154 ? -5.328 -10.414 12.758 1 98.81 154 GLY B N 1
ATOM 4110 C CA . GLY B 1 154 ? -6.301 -9.953 11.789 1 98.81 154 GLY B CA 1
ATOM 4111 C C . GLY B 1 154 ? -5.672 -9.484 10.484 1 98.81 154 GLY B C 1
ATOM 4112 O O . GLY B 1 154 ? -4.586 -9.938 10.117 1 98.81 154 GLY B O 1
ATOM 4113 N N . VAL B 1 155 ? -6.387 -8.641 9.789 1 98.75 155 VAL B N 1
ATOM 4114 C CA . VAL B 1 155 ? -5.906 -8.117 8.516 1 98.75 155 VAL B CA 1
ATOM 4115 C C . VAL B 1 155 ? -4.59 -7.375 8.727 1 98.75 155 VAL B C 1
ATOM 4117 O O . VAL B 1 155 ? -4.391 -6.73 9.758 1 98.75 155 VAL B O 1
ATOM 4120 N N . ASN B 1 156 ? -3.662 -7.547 7.762 1 98.75 156 ASN B N 1
ATOM 4121 C CA . ASN B 1 156 ? -2.346 -6.922 7.848 1 98.75 156 ASN B CA 1
ATOM 4122 C C . ASN B 1 156 ? -1.791 -6.59 6.465 1 98.75 156 ASN B C 1
ATOM 4124 O O . ASN B 1 156 ? -1.387 -7.488 5.727 1 98.75 156 ASN B O 1
ATOM 4128 N N . TYR B 1 157 ? -1.756 -5.32 6.086 1 98.88 157 TYR B N 1
ATOM 4129 C CA . TYR B 1 157 ? -1.104 -4.855 4.867 1 98.88 157 TYR B CA 1
ATOM 4130 C C . TYR B 1 157 ? -0.849 -3.352 4.922 1 98.88 157 TYR B C 1
ATOM 4132 O O . TYR B 1 157 ? -1.326 -2.67 5.832 1 98.88 157 TYR B O 1
ATOM 4140 N N . SER B 1 158 ? -0.037 -2.873 4.023 1 98.88 158 SER B N 1
ATOM 4141 C CA . SER B 1 158 ? 0.242 -1.448 3.873 1 98.88 158 SER B CA 1
ATOM 4142 C C . SER B 1 158 ? -0.527 -0.854 2.697 1 98.88 158 SER B C 1
ATOM 4144 O O . SER B 1 158 ? -0.665 -1.493 1.652 1 98.88 158 SER B O 1
ATOM 4146 N N . ILE B 1 159 ? -1.045 0.307 2.92 1 98.81 159 ILE B N 1
ATOM 4147 C CA . ILE B 1 159 ? -1.529 1.129 1.817 1 98.81 159 ILE B CA 1
ATOM 4148 C C . ILE B 1 159 ? -0.509 2.221 1.501 1 98.81 159 ILE B C 1
ATOM 4150 O O . ILE B 1 159 ? 0.097 2.795 2.408 1 98.81 159 ILE B O 1
ATOM 4154 N N . SER B 1 160 ? -0.283 2.414 0.227 1 98.62 160 SER B N 1
ATOM 4155 C CA . SER B 1 160 ? 0.506 3.545 -0.253 1 98.62 160 SER B CA 1
ATOM 4156 C C . SER B 1 160 ? -0.272 4.367 -1.273 1 98.62 160 SER B C 1
ATOM 4158 O O . SER B 1 160 ? -0.784 3.826 -2.256 1 98.62 160 SER B O 1
ATOM 4160 N N . SER B 1 161 ? -0.364 5.594 -1.005 1 98.38 161 SER B N 1
ATOM 4161 C CA . SER B 1 161 ? -1.002 6.582 -1.868 1 98.38 161 SER B CA 1
ATOM 4162 C C . SER B 1 161 ? -0.329 7.945 -1.739 1 98.38 161 SER B C 1
ATOM 4164 O O . SER B 1 161 ? -1.006 8.969 -1.59 1 98.38 161 SER B O 1
ATOM 4166 N N . ALA B 1 162 ? 0.949 7.93 -1.743 1 97.62 162 ALA B N 1
ATOM 4167 C CA . ALA B 1 162 ? 1.739 9.148 -1.589 1 97.62 162 ALA B CA 1
ATOM 4168 C C . ALA B 1 162 ? 1.372 9.883 -0.302 1 97.62 162 ALA B C 1
ATOM 4170 O O . ALA B 1 162 ? 1.374 9.289 0.78 1 97.62 162 ALA B O 1
ATOM 4171 N N . CYS B 1 163 ? 1.068 11.172 -0.411 1 98.19 163 CYS B N 1
ATOM 4172 C CA . CYS B 1 163 ? 0.878 12.016 0.764 1 98.19 163 CYS B CA 1
ATOM 4173 C C . CYS B 1 163 ? -0.433 11.68 1.467 1 98.19 163 CYS B C 1
ATOM 4175 O O . CYS B 1 163 ? -0.645 12.078 2.613 1 98.19 163 CYS B O 1
ATOM 4177 N N . ALA B 1 164 ? -1.313 10.859 0.881 1 98.75 164 ALA B N 1
ATOM 4178 C CA . ALA B 1 164 ? -2.602 10.508 1.473 1 98.75 164 ALA B CA 1
ATOM 4179 C C . ALA B 1 164 ? -2.545 9.133 2.127 1 98.75 164 ALA B C 1
ATOM 4181 O O . ALA B 1 164 ? -3.559 8.625 2.617 1 98.75 164 ALA B O 1
ATOM 4182 N N . THR B 1 165 ? -1.437 8.539 2.213 1 98.88 165 THR B N 1
ATOM 4183 C CA . THR B 1 165 ? -1.214 7.145 2.576 1 98.88 165 THR B CA 1
ATOM 4184 C C . THR B 1 165 ? -1.871 6.824 3.914 1 98.88 165 THR B C 1
ATOM 4186 O O . THR B 1 165 ? -2.783 5.996 3.98 1 98.88 165 THR B O 1
ATOM 4189 N N . SER B 1 166 ? -1.468 7.504 4.934 1 98.94 166 SER B N 1
ATOM 4190 C CA . SER B 1 166 ? -1.901 7.082 6.262 1 98.94 166 SER B CA 1
ATOM 4191 C C . SER B 1 166 ? -3.336 7.52 6.539 1 98.94 166 SER B C 1
ATOM 4193 O O . SER B 1 166 ? -4.008 6.953 7.402 1 98.94 166 SER B O 1
ATOM 4195 N N . ALA B 1 167 ? -3.861 8.547 5.801 1 98.94 167 ALA B N 1
ATOM 4196 C CA . ALA B 1 167 ? -5.289 8.852 5.871 1 98.94 167 ALA B CA 1
ATOM 4197 C C . ALA B 1 167 ? -6.121 7.719 5.273 1 98.94 167 ALA B C 1
ATOM 4199 O O . ALA B 1 167 ? -7.16 7.344 5.824 1 98.94 167 ALA B O 1
ATOM 4200 N N . HIS B 1 168 ? -5.648 7.211 4.137 1 98.94 168 HIS B N 1
ATOM 4201 C CA . HIS B 1 168 ? -6.312 6.051 3.547 1 98.94 168 HIS B CA 1
ATOM 4202 C C . HIS B 1 168 ? -6.238 4.844 4.473 1 98.94 168 HIS B C 1
ATOM 4204 O O . HIS B 1 168 ? -7.168 4.035 4.523 1 98.94 168 HIS B O 1
ATOM 4210 N N . CYS B 1 169 ? -5.098 4.688 5.188 1 98.94 169 CYS B N 1
ATOM 4211 C CA . CYS B 1 169 ? -4.996 3.59 6.145 1 98.94 169 CYS B CA 1
ATOM 4212 C C . CYS B 1 169 ? -6.078 3.695 7.215 1 98.94 169 CYS B C 1
ATOM 4214 O O . CYS B 1 169 ? -6.719 2.699 7.555 1 98.94 169 CYS B O 1
ATOM 4216 N N . ILE B 1 170 ? -6.301 4.871 7.742 1 99 170 ILE B N 1
ATOM 4217 C CA . ILE B 1 170 ? -7.32 5.086 8.758 1 99 170 ILE B CA 1
ATOM 4218 C C . ILE B 1 170 ? -8.703 4.84 8.164 1 99 170 ILE B C 1
ATOM 4220 O O . ILE B 1 170 ? -9.539 4.172 8.781 1 99 170 ILE B O 1
ATOM 4224 N N . GLY B 1 171 ? -8.961 5.41 6.965 1 98.94 171 GLY B N 1
ATOM 4225 C CA . GLY B 1 171 ? -10.234 5.176 6.305 1 98.94 171 GLY B CA 1
ATOM 4226 C C . GLY B 1 171 ? -10.523 3.703 6.074 1 98.94 171 GLY B C 1
ATOM 4227 O O . GLY B 1 171 ? -11.648 3.244 6.289 1 98.94 171 GLY B O 1
ATOM 4228 N N . ASN B 1 172 ? -9.539 2.975 5.609 1 98.94 172 ASN B N 1
ATOM 4229 C CA . ASN B 1 172 ? -9.695 1.542 5.379 1 98.94 172 ASN B CA 1
ATOM 4230 C C . ASN B 1 172 ? -9.945 0.789 6.684 1 98.94 172 ASN B C 1
ATOM 4232 O O . ASN B 1 172 ? -10.68 -0.199 6.699 1 98.94 172 ASN B O 1
ATOM 4236 N N . ALA B 1 173 ? -9.266 1.226 7.762 1 98.94 173 ALA B N 1
ATOM 4237 C CA . ALA B 1 173 ? -9.539 0.644 9.07 1 98.94 173 ALA B CA 1
ATOM 4238 C C . ALA B 1 173 ? -11.016 0.776 9.43 1 98.94 173 ALA B C 1
ATOM 4240 O O . ALA B 1 173 ? -11.633 -0.179 9.906 1 98.94 173 ALA B O 1
ATOM 4241 N N . VAL B 1 174 ? -11.602 1.938 9.211 1 98.94 174 VAL B N 1
ATOM 4242 C CA . VAL B 1 174 ? -13.016 2.18 9.461 1 98.94 174 VAL B CA 1
ATOM 4243 C C . VAL B 1 174 ? -13.859 1.209 8.641 1 98.94 174 VAL B C 1
ATOM 4245 O O . VAL B 1 174 ? -14.828 0.635 9.141 1 98.94 174 VAL B O 1
ATOM 4248 N N . GLU B 1 175 ? -13.492 1.018 7.395 1 98.75 175 GLU B N 1
ATOM 4249 C CA . GLU B 1 175 ? -14.25 0.154 6.492 1 98.75 175 GLU B CA 1
ATOM 4250 C C . GLU B 1 175 ? -14.211 -1.299 6.957 1 98.75 175 GLU B C 1
ATOM 4252 O O . GLU B 1 175 ? -15.195 -2.023 6.836 1 98.75 175 GLU B O 1
ATOM 4257 N N . GLN B 1 176 ? -13.031 -1.765 7.484 1 98.81 176 GLN B N 1
ATOM 4258 C CA . GLN B 1 176 ? -12.938 -3.119 8.023 1 98.81 176 GLN B CA 1
ATOM 4259 C C . GLN B 1 176 ? -13.891 -3.312 9.195 1 98.81 176 GLN B C 1
ATOM 4261 O O . GLN B 1 176 ? -14.469 -4.387 9.359 1 98.81 176 GLN B O 1
ATOM 4266 N N . ILE B 1 177 ? -14.016 -2.32 10.016 1 98.88 177 ILE B N 1
ATOM 4267 C CA . ILE B 1 177 ? -14.922 -2.367 11.156 1 98.88 177 ILE B CA 1
ATOM 4268 C C . ILE B 1 177 ? -16.375 -2.326 10.664 1 98.88 177 ILE B C 1
ATOM 4270 O O . ILE B 1 177 ? -17.219 -3.094 11.141 1 98.88 177 ILE B O 1
ATOM 4274 N N . GLN B 1 178 ? -16.656 -1.473 9.695 1 98.38 178 GLN B N 1
ATOM 4275 C CA . GLN B 1 178 ? -18.016 -1.353 9.148 1 98.38 178 GLN B CA 1
ATOM 4276 C C . GLN B 1 178 ? -18.469 -2.662 8.508 1 98.38 178 GLN B C 1
ATOM 4278 O O . GLN B 1 178 ? -19.641 -3.006 8.562 1 98.38 178 GLN B O 1
ATOM 4283 N N . LEU B 1 179 ? -17.531 -3.389 7.957 1 97.81 179 LEU B N 1
ATOM 4284 C CA . LEU B 1 179 ? -17.828 -4.668 7.312 1 97.81 179 LEU B CA 1
ATOM 4285 C C . LEU B 1 179 ? -17.984 -5.773 8.352 1 97.81 179 LEU B C 1
ATOM 4287 O O . LEU B 1 179 ? -18.375 -6.895 8.016 1 97.81 179 LEU B O 1
ATOM 4291 N N . GLY B 1 180 ? -17.719 -5.492 9.617 1 97.81 180 GLY B N 1
ATOM 4292 C CA . GLY B 1 180 ? -17.797 -6.469 10.695 1 97.81 180 GLY B CA 1
ATOM 4293 C C . GLY B 1 180 ? -16.641 -7.449 10.695 1 97.81 180 GLY B C 1
ATOM 4294 O O . GLY B 1 180 ? -16.703 -8.5 11.336 1 97.81 180 GLY B O 1
ATOM 4295 N N . LYS B 1 181 ? -15.547 -7.129 10.023 1 98 181 LYS B N 1
ATOM 4296 C CA . LYS B 1 181 ? -14.43 -8.055 9.875 1 98 181 LYS B CA 1
ATOM 4297 C C . LYS B 1 181 ? -13.414 -7.867 11.008 1 98 181 LYS B C 1
ATOM 4299 O O . LYS B 1 181 ? -12.664 -8.789 11.328 1 98 181 LYS B O 1
ATOM 4304 N N . GLN B 1 182 ? -13.312 -6.668 11.547 1 98.75 182 GLN B N 1
ATOM 4305 C CA . GLN B 1 182 ? -12.398 -6.336 12.625 1 98.75 182 GLN B CA 1
ATOM 4306 C C . GLN B 1 182 ? -13.109 -5.57 13.742 1 98.75 182 GLN B C 1
ATOM 4308 O O . GLN B 1 182 ? -14.023 -4.793 13.469 1 98.75 182 GLN B O 1
ATOM 4313 N N . ASP B 1 183 ? -12.688 -5.738 14.984 1 98.88 183 ASP B N 1
ATOM 4314 C CA . ASP B 1 183 ? -13.18 -4.957 16.125 1 98.88 183 ASP B CA 1
ATOM 4315 C C . ASP B 1 183 ? -12.219 -3.822 16.453 1 98.88 183 ASP B C 1
ATOM 4317 O O . ASP B 1 183 ? -12.641 -2.766 16.938 1 98.88 183 ASP B O 1
ATOM 4321 N N . ILE B 1 184 ? -10.938 -4.066 16.312 1 98.94 184 ILE B N 1
ATOM 4322 C CA . ILE B 1 184 ? -9.867 -3.092 16.484 1 98.94 184 ILE B CA 1
ATOM 4323 C C . ILE B 1 184 ? -8.93 -3.137 15.281 1 98.94 184 ILE B C 1
ATOM 4325 O O . ILE B 1 184 ? -8.57 -4.215 14.805 1 98.94 184 ILE B O 1
ATOM 4329 N N . VAL B 1 185 ? -8.617 -2.008 14.727 1 99 185 VAL B N 1
ATOM 4330 C CA . VAL B 1 185 ? -7.566 -1.917 13.719 1 99 185 VAL B CA 1
ATOM 4331 C C . VAL B 1 185 ? -6.566 -0.831 14.109 1 99 185 VAL B C 1
ATOM 4333 O O . VAL B 1 185 ? -6.941 0.328 14.297 1 99 185 VAL B O 1
ATOM 4336 N N . PHE B 1 186 ? -5.309 -1.21 14.289 1 99 186 PHE B N 1
ATOM 4337 C CA . PHE B 1 186 ? -4.254 -0.204 14.352 1 99 186 PHE B CA 1
ATOM 4338 C C . PHE B 1 186 ? -3.994 0.396 12.977 1 99 186 PHE B C 1
ATOM 4340 O O . PHE B 1 186 ? -3.768 -0.333 12.008 1 99 186 PHE B O 1
ATOM 4347 N N . ALA B 1 187 ? -4.066 1.722 12.875 1 99 187 ALA B N 1
ATOM 4348 C CA . ALA B 1 187 ? -3.971 2.367 11.562 1 99 187 ALA B CA 1
ATOM 4349 C C . ALA B 1 187 ? -3.016 3.557 11.609 1 99 187 ALA B C 1
ATOM 4351 O O . ALA B 1 187 ? -2.951 4.273 12.609 1 99 187 ALA B O 1
ATOM 4352 N N . GLY B 1 188 ? -2.234 3.75 10.586 1 98.94 188 GLY B N 1
ATOM 4353 C CA . GLY B 1 188 ? -1.32 4.879 10.492 1 98.94 188 GLY B CA 1
ATOM 4354 C C . GLY B 1 188 ? -0.197 4.652 9.492 1 98.94 188 GLY B C 1
ATOM 4355 O O . GLY B 1 188 ? -0.436 4.207 8.375 1 98.94 188 GLY B O 1
ATOM 4356 N N . GLY B 1 189 ? 1.021 5.109 9.961 1 98.75 189 GLY B N 1
ATOM 4357 C CA . GLY B 1 189 ? 2.143 4.957 9.047 1 98.75 189 GLY B CA 1
ATOM 4358 C C . GLY B 1 189 ? 3.424 5.582 9.562 1 98.75 189 GLY B C 1
ATOM 4359 O O . GLY B 1 189 ? 3.48 6.035 10.711 1 98.75 189 GLY B O 1
ATOM 4360 N N . GLY B 1 190 ? 4.48 5.406 8.805 1 98.88 190 GLY B N 1
ATOM 4361 C CA . GLY B 1 190 ? 5.801 5.969 9.031 1 98.88 190 GLY B CA 1
ATOM 4362 C C . GLY B 1 190 ? 6.496 6.391 7.75 1 98.88 190 GLY B C 1
ATOM 4363 O O . GLY B 1 190 ? 6.215 5.852 6.676 1 98.88 190 GLY B O 1
ATOM 4364 N N . GLU B 1 191 ? 7.328 7.352 7.902 1 98.69 191 GLU B N 1
ATOM 4365 C CA . GLU B 1 191 ? 8.109 7.828 6.766 1 98.69 191 GLU B CA 1
ATOM 4366 C C . GLU B 1 191 ? 9.555 8.102 7.168 1 98.69 191 GLU B C 1
ATOM 4368 O O . GLU B 1 191 ? 9.812 8.742 8.195 1 98.69 191 GLU B O 1
ATOM 4373 N N . GLU B 1 192 ? 10.359 7.555 6.344 1 97.31 192 GLU B N 1
ATOM 4374 C CA . GLU B 1 192 ? 11.789 7.801 6.492 1 97.31 192 GLU B CA 1
ATOM 4375 C C . GLU B 1 192 ? 12.18 9.164 5.938 1 97.31 192 GLU B C 1
ATOM 4377 O O . GLU B 1 192 ? 11.508 9.695 5.051 1 97.31 192 GLU B O 1
ATOM 4382 N N . LEU B 1 193 ? 13.18 9.789 6.582 1 98.38 193 LEU B N 1
ATOM 4383 C CA . LEU B 1 193 ? 13.742 11.055 6.113 1 98.38 193 LEU B CA 1
ATOM 4384 C C . LEU B 1 193 ? 15.219 10.891 5.75 1 98.38 193 LEU B C 1
ATOM 4386 O O . LEU B 1 193 ? 16.062 10.695 6.633 1 98.38 193 LEU B O 1
ATOM 4390 N N . CYS B 1 194 ? 15.492 10.891 4.434 1 98.31 194 CYS B N 1
ATOM 4391 C CA . CYS B 1 194 ? 16.844 10.656 3.939 1 98.31 194 CYS B CA 1
ATOM 4392 C C . CYS B 1 194 ? 17.062 11.375 2.613 1 98.31 194 CYS B C 1
ATOM 4394 O O . CYS B 1 194 ? 16.109 11.641 1.879 1 98.31 194 CYS B O 1
ATOM 4396 N N . TRP B 1 195 ? 18.297 11.711 2.316 1 98.5 195 TRP B N 1
ATOM 4397 C CA . TRP B 1 195 ? 18.594 12.461 1.101 1 98.5 195 TRP B CA 1
ATOM 4398 C C . TRP B 1 195 ? 18.234 11.648 -0.141 1 98.5 195 TRP B C 1
ATOM 4400 O O . TRP B 1 195 ? 17.875 12.219 -1.175 1 98.5 195 TRP B O 1
ATOM 4410 N N . GLU B 1 196 ? 18.328 10.273 -0.047 1 98.38 196 GLU B N 1
ATOM 4411 C CA . GLU B 1 196 ? 18.016 9.414 -1.182 1 98.38 196 GLU B CA 1
ATOM 4412 C C . GLU B 1 196 ? 16.578 9.633 -1.672 1 98.38 196 GLU B C 1
ATOM 4414 O O . GLU B 1 196 ? 16.312 9.57 -2.873 1 98.38 196 GLU B O 1
ATOM 4419 N N . MET B 1 197 ? 15.703 9.891 -0.729 1 97.62 197 MET B N 1
ATOM 4420 C CA . MET B 1 197 ? 14.312 10.18 -1.063 1 97.62 197 MET B CA 1
ATOM 4421 C C . MET B 1 197 ? 14.133 11.656 -1.396 1 97.62 197 MET B C 1
ATOM 4423 O O . MET B 1 197 ? 13.492 12 -2.391 1 97.62 197 MET B O 1
ATOM 4427 N N . ALA B 1 198 ? 14.711 12.516 -0.583 1 98.56 198 ALA B N 1
ATOM 4428 C CA . ALA B 1 198 ? 14.508 13.961 -0.681 1 98.56 198 ALA B CA 1
ATOM 4429 C C . ALA B 1 198 ? 14.992 14.492 -2.027 1 98.56 198 ALA B C 1
ATOM 4431 O O . ALA B 1 198 ? 14.406 15.43 -2.576 1 98.56 198 ALA B O 1
ATOM 4432 N N . CYS B 1 199 ? 16.062 13.938 -2.596 1 98.56 199 CYS B N 1
ATOM 4433 C CA . CYS B 1 199 ? 16.641 14.461 -3.822 1 98.56 199 CYS B CA 1
ATOM 4434 C C . CYS B 1 199 ? 15.688 14.312 -4.996 1 98.56 199 CYS B C 1
ATOM 4436 O O . CYS B 1 199 ? 15.727 15.102 -5.941 1 98.56 199 CYS B O 1
ATOM 4438 N N . GLU B 1 200 ? 14.828 13.305 -4.941 1 98.25 200 GLU B N 1
ATOM 4439 C CA . GLU B 1 200 ? 13.844 13.102 -6.004 1 98.25 200 GLU B CA 1
ATOM 4440 C C . GLU B 1 200 ? 12.859 14.266 -6.07 1 98.25 200 GLU B C 1
ATOM 4442 O O . GLU B 1 200 ? 12.508 14.727 -7.156 1 98.25 200 GLU B O 1
ATOM 4447 N N . PHE B 1 201 ? 12.438 14.734 -4.898 1 98.25 201 PHE B N 1
ATOM 4448 C CA . PHE B 1 201 ? 11.508 15.852 -4.824 1 98.25 201 PHE B CA 1
ATOM 4449 C C . PHE B 1 201 ? 12.211 17.156 -5.164 1 98.25 201 PHE B C 1
ATOM 4451 O O . PHE B 1 201 ? 11.609 18.062 -5.746 1 98.25 201 PHE B O 1
ATOM 4458 N N . ASP B 1 202 ? 13.406 17.266 -4.727 1 98.62 202 ASP B N 1
ATOM 4459 C CA . ASP B 1 202 ? 14.195 18.438 -5.066 1 98.62 202 ASP B CA 1
ATOM 4460 C C . ASP B 1 202 ? 14.383 18.562 -6.578 1 98.62 202 ASP B C 1
ATOM 4462 O O . ASP B 1 202 ? 14.32 19.672 -7.129 1 98.62 202 ASP B O 1
ATOM 4466 N N . ALA B 1 203 ? 14.617 17.438 -7.227 1 98.25 203 ALA B N 1
ATOM 4467 C CA . ALA B 1 203 ? 14.891 17.391 -8.664 1 98.25 203 ALA B CA 1
ATOM 4468 C C . ALA B 1 203 ? 13.695 17.891 -9.461 1 98.25 203 ALA B C 1
ATOM 4470 O O . ALA B 1 203 ? 13.859 18.484 -10.531 1 98.25 203 ALA B O 1
ATOM 4471 N N . MET B 1 204 ? 12.531 17.688 -8.984 1 96.88 204 MET B N 1
ATOM 4472 C CA . MET B 1 204 ? 11.352 18.141 -9.719 1 96.88 204 MET B CA 1
ATOM 4473 C C . MET B 1 204 ? 10.953 19.547 -9.281 1 96.88 204 MET B C 1
ATOM 4475 O O . MET B 1 204 ? 9.922 20.062 -9.719 1 96.88 204 MET B O 1
ATOM 4479 N N . GLY B 1 205 ? 11.656 20.125 -8.312 1 97.19 205 GLY B N 1
ATOM 4480 C CA . GLY B 1 205 ? 11.453 21.516 -7.926 1 97.19 205 GLY B CA 1
ATOM 4481 C C . GLY B 1 205 ? 10.328 21.688 -6.918 1 97.19 205 GLY B C 1
ATOM 4482 O O . GLY B 1 205 ? 9.742 22.766 -6.824 1 97.19 205 GLY B O 1
ATOM 4483 N N . ALA B 1 206 ? 10.078 20.641 -6.109 1 97.5 206 ALA B N 1
ATOM 4484 C CA . ALA B 1 206 ? 8.914 20.688 -5.223 1 97.5 206 ALA B CA 1
ATOM 4485 C C . ALA B 1 206 ? 9.305 21.188 -3.834 1 97.5 206 ALA B C 1
ATOM 4487 O O . ALA B 1 206 ? 8.438 21.578 -3.043 1 97.5 206 ALA B O 1
ATOM 4488 N N . LEU B 1 207 ? 10.594 21.219 -3.502 1 98.69 207 LEU B N 1
ATOM 4489 C CA . LEU B 1 207 ? 11.008 21.531 -2.139 1 98.69 207 LEU B CA 1
ATOM 4490 C C . LEU B 1 207 ? 11.359 23.016 -1.994 1 98.69 207 LEU B C 1
ATOM 4492 O O . LEU B 1 207 ? 11.742 23.656 -2.969 1 98.69 207 LEU B O 1
ATOM 4496 N N . SER B 1 208 ? 11.203 23.484 -0.792 1 98.81 208 SER B N 1
ATOM 4497 C CA . SER B 1 208 ? 11.609 24.844 -0.461 1 98.81 208 SER B CA 1
ATOM 4498 C C . SER B 1 208 ? 13.125 25.016 -0.582 1 98.81 208 SER B C 1
ATOM 4500 O O . SER B 1 208 ? 13.891 24.172 -0.089 1 98.81 208 SER B O 1
ATOM 4502 N N . THR B 1 209 ? 13.547 26.062 -1.273 1 98.5 209 THR B N 1
ATOM 4503 C CA . THR B 1 209 ? 14.977 26.266 -1.482 1 98.5 209 THR B CA 1
ATOM 4504 C C . THR B 1 209 ? 15.383 27.688 -1.098 1 98.5 209 THR B C 1
ATOM 4506 O O . THR B 1 209 ? 16.562 27.969 -0.917 1 98.5 209 THR B O 1
ATOM 4509 N N . LYS B 1 210 ? 14.477 28.578 -0.914 1 98.12 210 LYS B N 1
ATOM 4510 C CA . LYS B 1 210 ? 14.773 30 -0.738 1 98.12 210 LYS B CA 1
ATOM 4511 C C . LYS B 1 210 ? 14.992 30.344 0.734 1 98.12 210 LYS B C 1
ATOM 4513 O O . LYS B 1 210 ? 15.414 31.453 1.065 1 98.12 210 LYS B O 1
ATOM 4518 N N . TYR B 1 211 ? 14.797 29.391 1.599 1 98.56 211 TYR B N 1
ATOM 4519 C CA . TYR B 1 211 ? 14.812 29.703 3.023 1 98.56 211 TYR B CA 1
ATOM 4520 C C . TYR B 1 211 ? 15.828 28.828 3.762 1 98.56 211 TYR B C 1
ATOM 4522 O O . TYR B 1 211 ? 15.625 28.484 4.926 1 98.56 211 TYR B O 1
ATOM 4530 N N . ASN B 1 212 ? 16.859 28.422 3.115 1 98.69 212 ASN B N 1
ATOM 4531 C CA . ASN B 1 212 ? 17.891 27.578 3.713 1 98.69 212 ASN B CA 1
ATOM 4532 C C . ASN B 1 212 ? 18.547 28.25 4.918 1 98.69 212 ASN B C 1
ATOM 4534 O O . ASN B 1 212 ? 18.922 27.562 5.875 1 98.69 212 ASN B O 1
ATOM 4538 N N . ASP B 1 213 ? 18.578 29.594 4.953 1 98.56 213 ASP B N 1
ATOM 4539 C CA . ASP B 1 213 ? 19.266 30.344 6.012 1 98.56 213 ASP B CA 1
ATOM 4540 C C . ASP B 1 213 ? 18.297 30.688 7.148 1 98.56 213 ASP B C 1
ATOM 4542 O O . ASP B 1 213 ? 18.734 31.109 8.219 1 98.56 213 ASP B O 1
ATOM 4546 N N . THR B 1 214 ? 17.047 30.5 6.965 1 98.62 214 THR B N 1
ATOM 4547 C CA . THR B 1 214 ? 16.016 30.719 7.973 1 98.62 214 THR B CA 1
ATOM 4548 C C . THR B 1 214 ? 15.047 29.531 8.023 1 98.62 214 THR B C 1
ATOM 4550 O O . THR B 1 214 ? 13.852 29.688 7.758 1 98.62 214 THR B O 1
ATOM 4553 N N . PRO B 1 215 ? 15.555 28.391 8.43 1 98.75 215 PRO B N 1
ATOM 4554 C CA . PRO B 1 215 ? 14.766 27.156 8.352 1 98.75 215 PRO B CA 1
ATOM 4555 C C . PRO B 1 215 ? 13.398 27.297 9.031 1 98.75 215 PRO B C 1
ATOM 4557 O O . PRO B 1 215 ? 12.406 26.781 8.516 1 98.75 215 PRO B O 1
ATOM 4560 N N . GLU B 1 216 ? 13.289 27.984 10.102 1 98.31 216 GLU B N 1
ATOM 4561 C CA . GLU B 1 216 ? 12.047 28.078 10.867 1 98.31 216 GLU B CA 1
ATOM 4562 C C . GLU B 1 216 ? 10.984 28.844 10.094 1 98.31 216 GLU B C 1
ATOM 4564 O O . GLU B 1 216 ? 9.797 28.797 10.438 1 98.31 216 GLU B O 1
ATOM 4569 N N . LYS B 1 217 ? 11.352 29.5 9 1 98.5 217 LYS B N 1
ATOM 4570 C CA . LYS B 1 217 ? 10.422 30.281 8.188 1 98.5 217 LYS B CA 1
ATOM 4571 C C . LYS B 1 217 ? 10.125 29.578 6.863 1 98.5 217 LYS B C 1
ATOM 4573 O O . LYS B 1 217 ? 9.344 30.078 6.051 1 98.5 217 LYS B O 1
ATOM 4578 N N . ALA B 1 218 ? 10.75 28.406 6.641 1 98.69 218 ALA B N 1
ATOM 4579 C CA . ALA B 1 218 ? 10.758 27.781 5.32 1 98.69 218 ALA B CA 1
ATOM 4580 C C . ALA B 1 218 ? 9.367 27.25 4.957 1 98.69 218 ALA B C 1
ATOM 4582 O O . ALA B 1 218 ? 8.93 27.391 3.811 1 98.69 218 ALA B O 1
ATOM 4583 N N . SER B 1 219 ? 8.789 26.562 5.871 1 98.62 219 SER B N 1
ATOM 4584 C CA . SER B 1 219 ? 7.43 26.078 5.633 1 98.62 219 SER B CA 1
ATOM 4585 C C . SER B 1 219 ? 6.402 27.172 5.891 1 98.62 219 SER B C 1
ATOM 4587 O O . SER B 1 219 ? 6.277 27.656 7.012 1 98.62 219 SER B O 1
ATOM 4589 N N . ARG B 1 220 ? 5.691 27.578 4.891 1 98.5 220 ARG B N 1
ATOM 4590 C CA . ARG B 1 220 ? 4.883 28.781 5.016 1 98.5 220 ARG B CA 1
ATOM 4591 C C . ARG B 1 220 ? 3.633 28.703 4.148 1 98.5 220 ARG B C 1
ATOM 4593 O O . ARG B 1 220 ? 3.436 29.516 3.254 1 98.5 220 ARG B O 1
ATOM 4600 N N . THR B 1 221 ? 2.783 27.766 4.484 1 98.56 221 THR B N 1
ATOM 4601 C CA . THR B 1 221 ? 1.536 27.516 3.77 1 98.56 221 THR B CA 1
ATOM 4602 C C . THR B 1 221 ? 0.708 28.781 3.654 1 98.56 221 THR B C 1
ATOM 4604 O O . THR B 1 221 ? 0.517 29.5 4.641 1 98.56 221 THR B O 1
ATOM 4607 N N . TYR B 1 222 ? 0.202 29.141 2.402 1 98.19 222 TYR B N 1
ATOM 4608 C CA . TYR B 1 222 ? -0.707 30.219 2.018 1 98.19 222 TYR B CA 1
ATOM 4609 C C . TYR B 1 222 ? 0.016 31.562 1.992 1 98.19 222 TYR B C 1
ATOM 4611 O O . TYR B 1 222 ? -0.572 32.594 1.628 1 98.19 222 TYR B O 1
ATOM 4619 N N . ASP B 1 223 ? 1.284 31.594 2.408 1 98.62 223 ASP B N 1
ATOM 4620 C CA . ASP B 1 223 ? 2.041 32.812 2.23 1 98.62 223 ASP B CA 1
ATOM 4621 C C . ASP B 1 223 ? 2.334 33.094 0.754 1 98.62 223 ASP B C 1
ATOM 4623 O O . ASP B 1 223 ? 2.613 32.156 -0.001 1 98.62 223 ASP B O 1
ATOM 4627 N N . ALA B 1 224 ? 2.322 34.281 0.395 1 98.12 224 ALA B N 1
ATOM 4628 C CA . ALA B 1 224 ? 2.514 34.656 -1.003 1 98.12 224 ALA B CA 1
ATOM 4629 C C . ALA B 1 224 ? 3.92 34.312 -1.479 1 98.12 224 ALA B C 1
ATOM 4631 O O . ALA B 1 224 ? 4.152 34.125 -2.678 1 98.12 224 ALA B O 1
ATOM 4632 N N . HIS B 1 225 ? 4.855 34.188 -0.572 1 97.81 225 HIS B N 1
ATOM 4633 C CA . HIS B 1 225 ? 6.25 33.969 -0.941 1 97.81 225 HIS B CA 1
ATOM 4634 C C . HIS B 1 225 ? 6.66 32.5 -0.716 1 97.81 225 HIS B C 1
ATOM 4636 O O . HIS B 1 225 ? 7.852 32.188 -0.689 1 97.81 225 HIS B O 1
ATOM 4642 N N . ARG B 1 226 ? 5.684 31.656 -0.563 1 98.5 226 ARG B N 1
ATOM 4643 C CA . ARG B 1 226 ? 6 30.234 -0.423 1 98.5 226 ARG B CA 1
ATOM 4644 C C . ARG B 1 226 ? 6.723 29.703 -1.66 1 98.5 226 ARG B C 1
ATOM 4646 O O . ARG B 1 226 ? 6.531 30.234 -2.762 1 98.5 226 ARG B O 1
ATOM 4653 N N . ASP B 1 227 ? 7.52 28.641 -1.49 1 98.25 227 ASP B N 1
ATOM 4654 C CA . ASP B 1 227 ? 8.273 28.203 -2.662 1 98.25 227 ASP B CA 1
ATOM 4655 C C . ASP B 1 227 ? 8.406 26.688 -2.697 1 98.25 227 ASP B C 1
ATOM 4657 O O . ASP B 1 227 ? 9.273 26.141 -3.389 1 98.25 227 ASP B O 1
ATOM 4661 N N . GLY B 1 228 ? 7.676 25.953 -1.911 1 98.31 228 GLY B N 1
ATOM 4662 C CA . GLY B 1 228 ? 7.73 24.5 -1.895 1 98.31 228 GLY B CA 1
ATOM 4663 C C . GLY B 1 228 ? 7.535 23.906 -0.51 1 98.31 228 GLY B C 1
ATOM 4664 O O . GLY B 1 228 ? 7.559 24.641 0.487 1 98.31 228 GLY B O 1
ATOM 4665 N N . PHE B 1 229 ? 7.301 22.609 -0.517 1 98.31 229 PHE B N 1
ATOM 4666 C CA . PHE B 1 229 ? 7.129 22.016 0.803 1 98.31 229 PHE B CA 1
ATOM 4667 C C . PHE B 1 229 ? 8.484 21.703 1.431 1 98.31 229 PHE B C 1
ATOM 4669 O O . PHE B 1 229 ? 9.5 21.656 0.736 1 98.31 229 PHE B O 1
ATOM 4676 N N . VAL B 1 230 ? 8.555 21.641 2.752 1 98.88 230 VAL B N 1
ATOM 4677 C CA . VAL B 1 230 ? 9.727 21.188 3.502 1 98.88 230 VAL B CA 1
ATOM 4678 C C . VAL B 1 230 ? 9.57 19.719 3.871 1 98.88 230 VAL B C 1
ATOM 4680 O O . VAL B 1 230 ? 8.609 19.344 4.543 1 98.88 230 VAL B O 1
ATOM 4683 N N . ILE B 1 231 ? 10.508 18.938 3.422 1 98.81 231 ILE B N 1
ATOM 4684 C CA . ILE B 1 231 ? 10.383 17.5 3.641 1 98.81 231 ILE B CA 1
ATOM 4685 C C . ILE B 1 231 ? 10.562 17.188 5.125 1 98.81 231 ILE B C 1
ATOM 4687 O O . ILE B 1 231 ? 11.312 17.875 5.824 1 98.81 231 ILE B O 1
ATOM 4691 N N . ALA B 1 232 ? 9.828 16.203 5.598 1 98.81 232 ALA B N 1
ATOM 4692 C CA . ALA B 1 232 ? 9.898 15.773 6.988 1 98.81 232 ALA B CA 1
ATOM 4693 C C . ALA B 1 232 ? 9.75 14.258 7.094 1 98.81 232 ALA B C 1
ATOM 4695 O O . ALA B 1 232 ? 9.555 13.57 6.086 1 98.81 232 ALA B O 1
ATOM 4696 N N . GLY B 1 233 ? 9.93 13.641 8.211 1 98.38 233 GLY B N 1
ATOM 4697 C CA . GLY B 1 233 ? 9.727 12.234 8.539 1 98.38 233 GLY B CA 1
ATOM 4698 C C . GLY B 1 233 ? 8.961 12.031 9.836 1 98.38 233 GLY B C 1
ATOM 4699 O O . GLY B 1 233 ? 8.422 12.984 10.406 1 98.38 233 GLY B O 1
ATOM 4700 N N . GLY B 1 234 ? 8.867 10.805 10.227 1 98.81 234 GLY B N 1
ATOM 4701 C CA . GLY B 1 234 ? 8.18 10.477 11.469 1 98.81 234 GLY B CA 1
ATOM 4702 C C . GLY B 1 234 ? 7.176 9.352 11.32 1 98.81 234 GLY B C 1
ATOM 4703 O O . GLY B 1 234 ? 7.266 8.555 10.383 1 98.81 234 GLY B O 1
ATOM 4704 N N . GLY B 1 235 ? 6.383 9.219 12.344 1 98.88 235 GLY B N 1
ATOM 4705 C CA . GLY B 1 235 ? 5.359 8.18 12.367 1 98.88 235 GLY B CA 1
ATOM 4706 C C . GLY B 1 235 ? 4.152 8.555 13.211 1 98.88 235 GLY B C 1
ATOM 4707 O O . GLY B 1 235 ? 4.203 9.516 13.984 1 98.88 235 GLY B O 1
ATOM 4708 N N . GLY B 1 236 ? 3.129 7.941 12.984 1 98.94 236 GLY B N 1
ATOM 4709 C CA . GLY B 1 236 ? 1.889 8.062 13.734 1 98.94 236 GLY B CA 1
ATOM 4710 C C . GLY B 1 236 ? 1.019 6.82 13.648 1 98.94 236 GLY B C 1
ATOM 4711 O O . GLY B 1 236 ? 0.98 6.152 12.617 1 98.94 236 GLY B O 1
ATOM 4712 N N . MET B 1 237 ? 0.399 6.5 14.781 1 99 237 MET B N 1
ATOM 4713 C CA . MET B 1 237 ? -0.541 5.383 14.859 1 99 237 MET B CA 1
ATOM 4714 C C . MET B 1 237 ? -1.763 5.758 15.688 1 99 237 MET B C 1
ATOM 4716 O O . MET B 1 237 ? -1.64 6.438 16.703 1 99 237 MET B O 1
ATOM 4720 N N . VAL B 1 238 ? -2.951 5.336 15.211 1 99 238 VAL B N 1
ATOM 4721 C CA . VAL B 1 238 ? -4.168 5.469 16.016 1 99 238 VAL B CA 1
ATOM 4722 C C . VAL B 1 238 ? -4.809 4.098 16.203 1 99 238 VAL B C 1
ATOM 4724 O O . VAL B 1 238 ? -4.574 3.176 15.414 1 99 238 VAL B O 1
ATOM 4727 N N . VAL B 1 239 ? -5.508 3.949 17.312 1 99 239 VAL B N 1
ATOM 4728 C CA . VAL B 1 239 ? -6.344 2.775 17.547 1 99 239 VAL B CA 1
ATOM 4729 C C . VAL B 1 239 ? -7.77 3.053 17.078 1 99 239 VAL B C 1
ATOM 4731 O O . VAL B 1 239 ? -8.508 3.791 17.734 1 99 239 VAL B O 1
ATOM 4734 N N . VAL B 1 240 ? -8.148 2.508 15.938 1 99 240 VAL B N 1
ATOM 4735 C CA . VAL B 1 240 ? -9.523 2.564 15.453 1 99 240 VAL B CA 1
ATOM 4736 C C . VAL B 1 240 ? -10.312 1.376 16 1 99 240 VAL B C 1
ATOM 4738 O O . VAL B 1 240 ? -9.93 0.222 15.797 1 99 240 VAL B O 1
ATOM 4741 N N . GLU B 1 241 ? -11.375 1.646 16.688 1 98.94 241 GLU B N 1
ATOM 4742 C CA . GLU B 1 241 ? -12.07 0.61 17.438 1 98.94 241 GLU B CA 1
ATOM 4743 C C . GLU B 1 241 ? -13.578 0.703 17.25 1 98.94 241 GLU B C 1
ATOM 4745 O O . GLU B 1 241 ? -14.133 1.801 17.141 1 98.94 241 GLU B O 1
ATOM 4750 N N . GLU B 1 242 ? -14.203 -0.467 17.078 1 98.88 242 GLU B N 1
ATOM 4751 C CA . GLU B 1 242 ? -15.664 -0.499 17.047 1 98.88 242 GLU B CA 1
ATOM 4752 C C . GLU B 1 242 ? -16.266 0.105 18.312 1 98.88 242 GLU B C 1
ATOM 4754 O O . GLU B 1 242 ? -15.812 -0.176 19.406 1 98.88 242 GLU B O 1
ATOM 4759 N N . LEU B 1 243 ? -17.312 0.925 18.172 1 98.75 243 LEU B N 1
ATOM 4760 C CA . LEU B 1 243 ? -17.828 1.758 19.25 1 98.75 243 LEU B CA 1
ATOM 4761 C C . LEU B 1 243 ? -18.266 0.902 20.438 1 98.75 243 LEU B C 1
ATOM 4763 O O . LEU B 1 243 ? -17.891 1.17 21.578 1 98.75 243 LEU B O 1
ATOM 4767 N N . GLU B 1 244 ? -19.078 -0.138 20.172 1 98.56 244 GLU B N 1
ATOM 4768 C CA . GLU B 1 244 ? -19.594 -0.938 21.266 1 98.56 244 GLU B CA 1
ATOM 4769 C C . GLU B 1 244 ? -18.484 -1.685 21.984 1 98.56 244 GLU B C 1
ATOM 4771 O O . GLU B 1 244 ? -18.547 -1.905 23.203 1 98.56 244 GLU B O 1
ATOM 4776 N N . HIS B 1 245 ? -17.516 -2.121 21.203 1 98.44 245 HIS B N 1
ATOM 4777 C CA . HIS B 1 245 ? -16.344 -2.75 21.797 1 98.44 245 HIS B CA 1
ATOM 4778 C C . HIS B 1 245 ? -15.617 -1.782 22.734 1 98.44 245 HIS B C 1
ATOM 4780 O O . HIS B 1 245 ? -15.219 -2.154 23.844 1 98.44 245 HIS B O 1
ATOM 4786 N N . ALA B 1 246 ? -15.375 -0.554 22.312 1 98.56 246 ALA B N 1
ATOM 4787 C CA . ALA B 1 246 ? -14.695 0.479 23.094 1 98.56 246 ALA B CA 1
ATOM 4788 C C . ALA B 1 246 ? -15.469 0.799 24.375 1 98.56 246 ALA B C 1
ATOM 4790 O O . ALA B 1 246 ? -14.875 0.92 25.453 1 98.56 246 ALA B O 1
ATOM 4791 N N . LEU B 1 247 ? -16.766 0.945 24.25 1 98.19 247 LEU B N 1
ATOM 4792 C CA . LEU B 1 247 ? -17.609 1.263 25.391 1 98.19 247 LEU B CA 1
ATOM 4793 C C . LEU B 1 247 ? -17.594 0.131 26.422 1 98.19 247 LEU B C 1
ATOM 4795 O O . LEU B 1 247 ? -17.562 0.38 27.625 1 98.19 247 LEU B O 1
ATOM 4799 N N . ALA B 1 248 ? -17.578 -1.095 25.938 1 98 248 ALA B N 1
ATOM 4800 C CA . ALA B 1 248 ? -17.641 -2.268 26.812 1 98 248 ALA B CA 1
ATOM 4801 C C . ALA B 1 248 ? -16.422 -2.328 27.719 1 98 248 ALA B C 1
ATOM 4803 O O . ALA B 1 248 ? -16.5 -2.797 28.859 1 98 248 ALA B O 1
ATOM 4804 N N . ARG B 1 249 ? -15.328 -1.814 27.297 1 96.38 249 ARG B N 1
ATOM 4805 C CA . ARG B 1 249 ? -14.141 -1.884 28.141 1 96.38 249 ARG B CA 1
ATOM 4806 C C . ARG B 1 249 ? -13.859 -0.542 28.812 1 96.38 249 ARG B C 1
ATOM 4808 O O . ARG B 1 249 ? -12.789 -0.341 29.375 1 96.38 249 ARG B O 1
ATOM 4815 N N . GLY B 1 250 ? -14.711 0.469 28.625 1 97.5 250 GLY B N 1
ATOM 4816 C CA . GLY B 1 250 ? -14.562 1.767 29.266 1 97.5 250 GLY B CA 1
ATOM 4817 C C . GLY B 1 250 ? -13.422 2.586 28.703 1 97.5 250 GLY B C 1
ATOM 4818 O O . GLY B 1 250 ? -12.742 3.307 29.438 1 97.5 250 GLY B O 1
ATOM 4819 N N . ALA B 1 251 ? -13.234 2.484 27.406 1 98.19 251 ALA B N 1
ATOM 4820 C CA . ALA B 1 251 ? -12.117 3.188 26.781 1 98.19 251 ALA B CA 1
ATOM 4821 C C . ALA B 1 251 ? -12.375 4.691 26.719 1 98.19 251 ALA B C 1
ATOM 4823 O O . ALA B 1 251 ? -13.516 5.125 26.531 1 98.19 251 ALA B O 1
ATOM 4824 N N . HIS B 1 252 ? -11.305 5.445 26.938 1 98.31 252 HIS B N 1
ATOM 4825 C CA . HIS B 1 252 ? -11.367 6.844 26.547 1 98.31 252 HIS B CA 1
ATOM 4826 C C . HIS B 1 252 ? -11.547 6.977 25.031 1 98.31 252 HIS B C 1
ATOM 4828 O O . HIS B 1 252 ? -10.859 6.301 24.266 1 98.31 252 HIS B O 1
ATOM 4834 N N . ILE B 1 253 ? -12.523 7.793 24.594 1 98.75 253 ILE B N 1
ATOM 4835 C CA . ILE B 1 253 ? -12.805 7.98 23.172 1 98.75 253 ILE B CA 1
ATOM 4836 C C . ILE B 1 253 ? -12.492 9.422 22.766 1 98.75 253 ILE B C 1
ATOM 4838 O O . ILE B 1 253 ? -13.125 10.359 23.266 1 98.75 253 ILE B O 1
ATOM 4842 N N . TYR B 1 254 ? -11.477 9.57 21.891 1 98.81 254 TYR B N 1
ATOM 4843 C CA . TYR B 1 254 ? -11.117 10.898 21.391 1 98.81 254 TYR B CA 1
ATOM 4844 C C . TYR B 1 254 ? -12.195 11.438 20.453 1 98.81 254 TYR B C 1
ATOM 4846 O O . TYR B 1 254 ? -12.57 12.609 20.547 1 98.81 254 TYR B O 1
ATOM 4854 N N . ALA B 1 255 ? -12.617 10.602 19.531 1 98.88 255 ALA B N 1
ATOM 4855 C CA . ALA B 1 255 ? -13.625 11 18.547 1 98.88 255 ALA B CA 1
ATOM 4856 C C . ALA B 1 255 ? -14.148 9.789 17.797 1 98.88 255 ALA B C 1
ATOM 4858 O O . ALA B 1 255 ? -13.523 8.727 17.781 1 98.88 255 ALA B O 1
ATOM 4859 N N . GLU B 1 256 ? -15.344 9.945 17.266 1 98.75 256 GLU B N 1
ATOM 4860 C CA . GLU B 1 256 ? -15.867 9.031 16.25 1 98.75 256 GLU B CA 1
ATOM 4861 C C . GLU B 1 256 ? -15.477 9.477 14.852 1 98.75 256 GLU B C 1
ATOM 4863 O O . GLU B 1 256 ? -15.5 10.672 14.539 1 98.75 256 GLU B O 1
ATOM 4868 N N . ILE B 1 257 ? -14.984 8.539 14.031 1 98.88 257 ILE B N 1
ATOM 4869 C CA . ILE B 1 257 ? -14.797 8.859 12.625 1 98.88 257 ILE B CA 1
ATOM 4870 C C . ILE B 1 257 ? -16.125 8.781 11.891 1 98.88 257 ILE B C 1
ATOM 4872 O O . ILE B 1 257 ? -16.547 7.699 11.477 1 98.88 257 ILE B O 1
ATOM 4876 N N . VAL B 1 258 ? -16.703 9.93 11.578 1 98.5 258 VAL B N 1
ATOM 4877 C CA . VAL B 1 258 ? -18.078 9.969 11.102 1 98.5 258 VAL B CA 1
ATOM 4878 C C . VAL B 1 258 ? -18.094 10.148 9.578 1 98.5 258 VAL B C 1
ATOM 4880 O O . VAL B 1 258 ? -19.141 10.023 8.945 1 98.5 258 VAL B O 1
ATOM 4883 N N . GLY B 1 259 ? -16.922 10.398 9.016 1 98.62 259 GLY B N 1
ATOM 4884 C CA . GLY B 1 259 ? -16.828 10.578 7.578 1 98.62 259 GLY B CA 1
ATOM 4885 C C . GLY B 1 259 ? -15.492 10.172 7.012 1 98.62 259 GLY B C 1
ATOM 4886 O O . GLY B 1 259 ? -14.453 10.391 7.645 1 98.62 259 GLY B O 1
ATOM 4887 N N . TYR B 1 260 ? -15.531 9.633 5.828 1 98.81 260 TYR B N 1
ATOM 4888 C CA . TYR B 1 260 ? -14.344 9.258 5.074 1 98.81 260 TYR B CA 1
ATOM 4889 C C . TYR B 1 260 ? -14.586 9.367 3.576 1 98.81 260 TYR B C 1
ATOM 4891 O O . TYR B 1 260 ? -15.5 8.734 3.041 1 98.81 260 TYR B O 1
ATOM 4899 N N . GLY B 1 261 ? -13.766 10.227 2.928 1 98.88 261 GLY B N 1
ATOM 4900 C CA . GLY B 1 261 ? -13.773 10.328 1.478 1 98.88 261 GLY B CA 1
ATOM 4901 C C . GLY B 1 261 ? -12.5 9.82 0.834 1 98.88 261 GLY B C 1
ATOM 4902 O O . GLY B 1 261 ? -11.414 9.992 1.383 1 98.88 261 GLY B O 1
ATOM 4903 N N . ALA B 1 262 ? -12.625 9.148 -0.256 1 98.88 262 ALA B N 1
ATOM 4904 C CA . ALA B 1 262 ? -11.523 8.664 -1.078 1 98.88 262 ALA B CA 1
ATOM 4905 C C . ALA B 1 262 ? -11.828 8.828 -2.564 1 98.88 262 ALA B C 1
ATOM 4907 O O . ALA B 1 262 ? -12.766 8.211 -3.082 1 98.88 262 ALA B O 1
ATOM 4908 N N . THR B 1 263 ? -11.07 9.695 -3.229 1 98.81 263 THR B N 1
ATOM 4909 C CA . THR B 1 263 ? -11.305 9.969 -4.641 1 98.81 263 THR B CA 1
ATOM 4910 C C . THR B 1 263 ? -9.992 10.016 -5.41 1 98.81 263 THR B C 1
ATOM 4912 O O . THR B 1 263 ? -8.914 10.008 -4.809 1 98.81 263 THR B O 1
ATOM 4915 N N . SER B 1 264 ? -10.125 10 -6.703 1 98.75 264 SER B N 1
ATOM 4916 C CA . SER B 1 264 ? -9.016 10.203 -7.629 1 98.75 264 SER B CA 1
ATOM 4917 C C . SER B 1 264 ? -9.312 11.344 -8.594 1 98.75 264 SER B C 1
ATO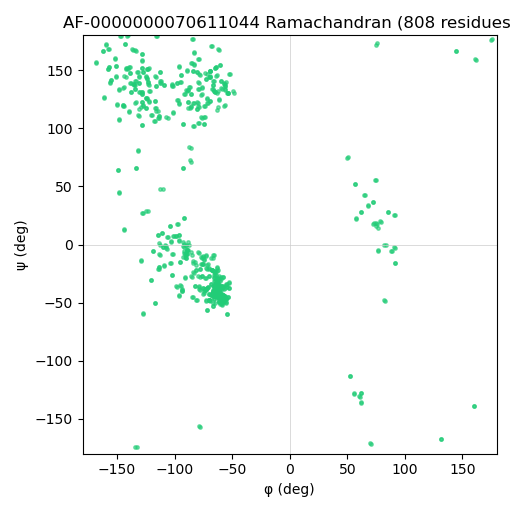M 4919 O O . SER B 1 264 ? -10.453 11.531 -9.016 1 98.75 264 SER B O 1
ATOM 4921 N N . ASP B 1 265 ? -8.266 12.102 -8.945 1 98.31 265 ASP B N 1
ATOM 4922 C CA . ASP B 1 265 ? -8.414 13.203 -9.898 1 98.31 265 ASP B CA 1
ATOM 4923 C C . ASP B 1 265 ? -8.578 12.68 -11.32 1 98.31 265 ASP B C 1
ATOM 4925 O O . ASP B 1 265 ? -9.359 13.227 -12.102 1 98.31 265 ASP B O 1
ATOM 4929 N N . GLY B 1 266 ? -7.812 11.617 -11.641 1 97.44 266 GLY B N 1
ATOM 4930 C CA . GLY B 1 266 ? -7.805 11.078 -12.992 1 97.44 266 GLY B CA 1
ATOM 4931 C C . GLY B 1 266 ? -7.312 12.086 -14.023 1 97.44 266 GLY B C 1
ATOM 4932 O O . GLY B 1 266 ? -7.738 12.047 -15.18 1 97.44 266 GLY B O 1
ATOM 4933 N N . ALA B 1 267 ? -6.469 13.016 -13.633 1 94.94 267 ALA B N 1
ATOM 4934 C CA . ALA B 1 267 ? -6.168 14.148 -14.508 1 94.94 267 ALA B CA 1
ATOM 4935 C C . ALA B 1 267 ? -4.66 14.305 -14.695 1 94.94 267 ALA B C 1
ATOM 4937 O O . ALA B 1 267 ? -4.168 14.312 -15.828 1 94.94 267 ALA B O 1
ATOM 4938 N N . ASP B 1 268 ? -3.949 14.492 -13.664 1 95.19 268 ASP B N 1
ATOM 4939 C CA . ASP B 1 268 ? -2.52 14.781 -13.695 1 95.19 268 ASP B CA 1
ATOM 4940 C C . ASP B 1 268 ? -1.779 14.031 -12.594 1 95.19 268 ASP B C 1
ATOM 4942 O O . ASP B 1 268 ? -2.34 13.773 -11.523 1 95.19 268 ASP B O 1
ATOM 4946 N N . MET B 1 269 ? -0.499 13.75 -12.844 1 95.19 269 MET B N 1
ATOM 4947 C CA . MET B 1 269 ? 0.303 12.945 -11.93 1 95.19 269 MET B CA 1
ATOM 4948 C C . MET B 1 269 ? 0.709 13.758 -10.703 1 95.19 269 MET B C 1
ATOM 4950 O O . MET B 1 269 ? 0.77 13.227 -9.594 1 95.19 269 MET B O 1
ATOM 4954 N N . VAL B 1 270 ? 1.002 15.055 -10.953 1 92.62 270 VAL B N 1
ATOM 4955 C CA . VAL B 1 270 ? 1.655 15.805 -9.883 1 92.62 270 VAL B CA 1
ATOM 4956 C C . VAL B 1 270 ? 0.789 17 -9.484 1 92.62 270 VAL B C 1
ATOM 4958 O O . VAL B 1 270 ? 0.809 17.422 -8.328 1 92.62 270 VAL B O 1
ATOM 4961 N N . ALA B 1 271 ? 0.041 17.547 -10.398 1 92.25 271 ALA B N 1
ATOM 4962 C CA . ALA B 1 271 ? -0.794 18.703 -10.109 1 92.25 271 ALA B CA 1
ATOM 4963 C C . ALA B 1 271 ? -2.195 18.281 -9.68 1 92.25 271 ALA B C 1
ATOM 4965 O O . ALA B 1 271 ? -2.85 17.484 -10.359 1 92.25 271 ALA B O 1
ATOM 4966 N N . PRO B 1 272 ? -2.66 18.812 -8.562 1 93.62 272 PRO B N 1
ATOM 4967 C CA . PRO B 1 272 ? -4.035 18.5 -8.164 1 93.62 272 PRO B CA 1
ATOM 4968 C C . PRO B 1 272 ? -5.07 19.141 -9.094 1 93.62 272 PRO B C 1
ATOM 4970 O O . PRO B 1 272 ? -4.852 20.234 -9.609 1 93.62 272 PRO B O 1
ATOM 4973 N N . SER B 1 273 ? -6.188 18.531 -9.258 1 94.38 273 SER B N 1
ATOM 4974 C CA . SER B 1 273 ? -7.242 19.031 -10.125 1 94.38 273 SER B CA 1
ATOM 4975 C C . SER B 1 273 ? -8.102 20.062 -9.406 1 94.38 273 SER B C 1
ATOM 4977 O O . SER B 1 273 ? -8.727 20.906 -10.047 1 94.38 273 SER B O 1
ATOM 4979 N N . GLY B 1 274 ? -8.141 20.031 -8.172 1 96 274 GLY B N 1
ATOM 4980 C CA . GLY B 1 274 ? -9.117 20.781 -7.402 1 96 274 GLY B CA 1
ATOM 4981 C C . GLY B 1 274 ? -10.469 20.094 -7.309 1 96 274 GLY B C 1
ATOM 4982 O O . GLY B 1 274 ? -11.016 19.938 -6.219 1 96 274 GLY B O 1
ATOM 4983 N N . GLU B 1 275 ? -10.953 19.641 -8.4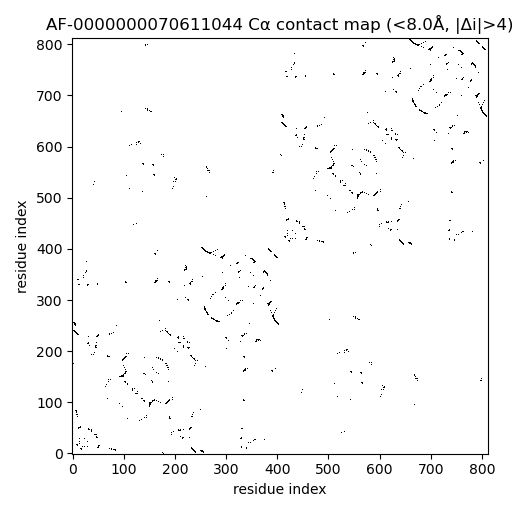45 1 97.88 275 GLU B N 1
ATOM 4984 C CA . GLU B 1 275 ? -12.234 18.953 -8.516 1 97.88 275 GLU B CA 1
ATOM 4985 C C . GLU B 1 275 ? -12.234 17.688 -7.66 1 97.88 275 GLU B C 1
ATOM 4987 O O . GLU B 1 275 ? -13.203 17.406 -6.953 1 97.88 275 GLU B O 1
ATOM 4992 N N . GLY B 1 276 ? -11.203 16.875 -7.707 1 98.25 276 GLY B N 1
ATOM 4993 C CA . GLY B 1 276 ? -11.102 15.664 -6.902 1 98.25 276 GLY B CA 1
ATOM 4994 C C . GLY B 1 276 ? -11.172 15.93 -5.41 1 98.25 276 GLY B C 1
ATOM 4995 O O . GLY B 1 276 ? -11.742 15.141 -4.66 1 98.25 276 GLY B O 1
ATOM 4996 N N . ALA B 1 277 ? -10.555 17.031 -5.012 1 98.56 277 ALA B N 1
ATOM 4997 C CA . ALA B 1 277 ? -10.602 17.438 -3.611 1 98.56 277 ALA B CA 1
ATOM 4998 C C . ALA B 1 277 ? -12.016 17.828 -3.201 1 98.56 277 ALA B C 1
ATOM 5000 O O . ALA B 1 277 ? -12.453 17.531 -2.088 1 98.56 277 ALA B O 1
ATOM 5001 N N . VAL B 1 278 ? -12.742 18.531 -4.113 1 98.75 278 VAL B N 1
ATOM 5002 C CA . VAL B 1 278 ? -14.133 18.906 -3.857 1 98.75 278 VAL B CA 1
ATOM 5003 C C . VAL B 1 278 ? -14.969 17.656 -3.621 1 98.75 278 VAL B C 1
ATOM 5005 O O . VAL B 1 278 ? -15.656 17.547 -2.604 1 98.75 278 VAL B O 1
ATOM 5008 N N . ARG B 1 279 ? -14.883 16.672 -4.543 1 98.75 279 ARG B N 1
ATOM 5009 C CA . ARG B 1 279 ? -15.648 15.422 -4.422 1 98.75 279 ARG B CA 1
ATOM 5010 C C . ARG B 1 279 ? -15.281 14.68 -3.141 1 98.75 279 ARG B C 1
ATOM 5012 O O . ARG B 1 279 ? -16.141 14.094 -2.486 1 98.75 279 ARG B O 1
ATOM 5019 N N . CYS B 1 280 ? -14.039 14.758 -2.809 1 98.88 280 CYS B N 1
ATOM 5020 C CA . CYS B 1 280 ? -13.547 14.031 -1.645 1 98.88 280 CYS B CA 1
ATOM 5021 C C . CYS B 1 280 ? -14.141 14.594 -0.359 1 98.88 280 CYS B C 1
ATOM 5023 O O . CYS B 1 280 ? -14.625 13.836 0.488 1 98.88 280 CYS B O 1
ATOM 5025 N N . MET B 1 281 ? -14.07 15.914 -0.188 1 98.88 281 MET B N 1
ATOM 5026 C CA . MET B 1 281 ? -14.633 16.547 0.999 1 98.88 281 MET B CA 1
ATOM 5027 C C . MET B 1 281 ? -16.141 16.344 1.062 1 98.88 281 MET B C 1
ATOM 5029 O O . MET B 1 281 ? -16.688 16.062 2.131 1 98.88 281 MET B O 1
ATOM 5033 N N . GLN B 1 282 ? -16.812 16.469 -0.056 1 98.81 282 GLN B N 1
ATOM 5034 C CA . GLN B 1 282 ? -18.25 16.25 -0.093 1 98.81 282 GLN B CA 1
ATOM 5035 C C . GLN B 1 282 ? -18.594 14.812 0.288 1 98.81 282 GLN B C 1
ATOM 5037 O O . GLN B 1 282 ? -19.547 14.586 1.041 1 98.81 282 GLN B O 1
ATOM 5042 N N . MET B 1 283 ? -17.844 13.891 -0.245 1 98.75 283 MET B N 1
ATOM 5043 C CA . MET B 1 283 ? -18.031 12.484 0.089 1 98.75 283 MET B CA 1
ATOM 5044 C C . MET B 1 283 ? -17.875 12.258 1.587 1 98.75 283 MET B C 1
ATOM 5046 O O . MET B 1 283 ? -18.672 11.555 2.203 1 98.75 283 MET B O 1
ATOM 5050 N N . ALA B 1 284 ? -16.844 12.812 2.172 1 98.81 284 ALA B N 1
ATOM 5051 C CA . ALA B 1 284 ? -16.578 12.648 3.598 1 98.81 284 ALA B CA 1
ATOM 5052 C C . ALA B 1 284 ? -17.688 13.242 4.445 1 98.81 284 ALA B C 1
ATOM 5054 O O . ALA B 1 284 ? -17.984 12.758 5.543 1 98.81 284 ALA B O 1
ATOM 5055 N N . MET B 1 285 ? -18.344 14.25 3.967 1 98.38 285 MET B N 1
ATOM 5056 C CA . MET B 1 285 ? -19.359 14.961 4.738 1 98.38 285 MET B CA 1
ATOM 5057 C C . MET B 1 285 ? -20.734 14.328 4.543 1 98.38 285 MET B C 1
ATOM 5059 O O . MET B 1 285 ? -21.703 14.695 5.215 1 98.38 285 MET B O 1
ATOM 5063 N N . HIS B 1 286 ? -20.797 13.391 3.617 1 97.38 286 HIS B N 1
ATOM 5064 C CA . HIS B 1 286 ? -22.078 12.742 3.391 1 97.38 286 HIS B CA 1
ATOM 5065 C C . HIS B 1 286 ? -22.625 12.109 4.676 1 97.38 286 HIS B C 1
ATOM 5067 O O . HIS B 1 286 ? -21.953 11.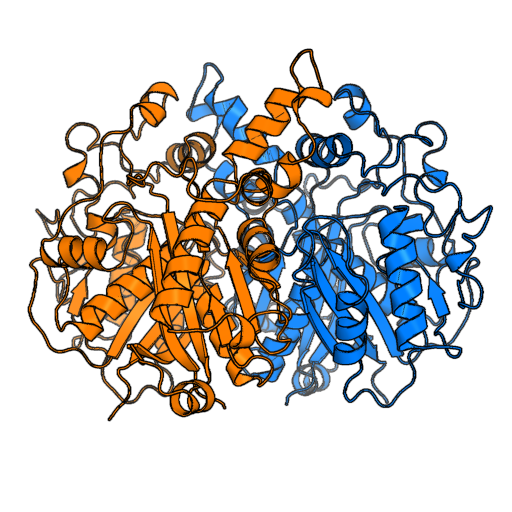266 5.281 1 97.38 286 HIS B O 1
ATOM 5073 N N . GLY B 1 287 ? -23.734 12.484 5.18 1 95.12 287 GLY B N 1
ATOM 5074 C CA . GLY B 1 287 ? -24.375 11.945 6.367 1 95.12 287 GLY B CA 1
ATOM 5075 C C . GLY B 1 287 ? -23.938 12.641 7.645 1 95.12 287 GLY B C 1
ATOM 5076 O O . GLY B 1 287 ? -24.406 12.305 8.734 1 95.12 287 GLY B O 1
ATOM 5077 N N . VAL B 1 288 ? -22.969 13.555 7.52 1 96.94 288 VAL B N 1
ATOM 5078 C CA . VAL B 1 288 ? -22.531 14.32 8.68 1 96.94 288 VAL B CA 1
ATOM 5079 C C . VAL B 1 288 ? -23.516 15.461 8.938 1 96.94 288 VAL B C 1
ATOM 5081 O O . VAL B 1 288 ? -23.734 16.312 8.07 1 96.94 288 VAL B O 1
ATOM 5084 N N . ASP B 1 289 ? -24.094 15.516 10.133 1 95.38 289 ASP B N 1
ATOM 5085 C CA . ASP B 1 289 ? -25.188 16.453 10.406 1 95.38 289 ASP B CA 1
ATOM 5086 C C . ASP B 1 289 ? -24.719 17.609 11.273 1 95.38 289 ASP B C 1
ATOM 5088 O O . ASP B 1 289 ? -25.531 18.359 11.82 1 95.38 289 ASP B O 1
ATOM 5092 N N . THR B 1 290 ? -23.5 17.703 11.531 1 95.69 290 THR B N 1
ATOM 5093 C CA . THR B 1 290 ? -22.891 18.828 12.258 1 95.69 290 THR B CA 1
ATOM 5094 C C . THR B 1 290 ? -21.984 19.641 11.344 1 95.69 290 THR B C 1
ATOM 5096 O O . THR B 1 290 ? -21.422 19.109 10.383 1 95.69 290 THR B O 1
ATOM 5099 N N . PRO B 1 291 ? -21.938 20.938 11.641 1 96.62 291 PRO B N 1
ATOM 5100 C CA . PRO B 1 291 ? -20.969 21.719 10.875 1 96.62 291 PRO B CA 1
ATOM 5101 C C . PRO B 1 291 ? -19.531 21.297 11.141 1 96.62 291 PRO B C 1
ATOM 5103 O O . PRO B 1 291 ? -19.219 20.766 12.211 1 96.62 291 PRO B O 1
ATOM 5106 N N . ILE B 1 292 ? -18.672 21.516 10.164 1 98.62 292 ILE B N 1
ATOM 5107 C CA . ILE B 1 292 ? -17.25 21.359 10.391 1 98.62 292 ILE B CA 1
ATOM 5108 C C . ILE B 1 292 ? -16.703 22.594 11.109 1 98.62 292 ILE B C 1
ATOM 5110 O O . ILE B 1 292 ? -16.75 23.703 10.578 1 98.62 292 ILE B O 1
ATOM 5114 N N . ASP B 1 293 ? -16.156 22.422 12.297 1 98.62 293 ASP B N 1
ATOM 5115 C CA . ASP B 1 293 ? -15.648 23.531 13.086 1 98.62 293 ASP B CA 1
ATOM 5116 C C . ASP B 1 293 ? -14.234 23.922 12.633 1 98.62 293 ASP B C 1
ATOM 5118 O O . ASP B 1 293 ? -13.852 25.078 12.703 1 98.62 293 ASP B O 1
ATOM 5122 N N . TYR B 1 294 ? -13.531 22.922 12.273 1 98.81 294 TYR B N 1
ATOM 5123 C CA . TYR B 1 294 ? -12.117 23.078 11.945 1 98.81 294 TYR B CA 1
ATOM 5124 C C . TYR B 1 294 ? -11.703 22.156 10.82 1 98.81 294 TYR B C 1
ATOM 5126 O O . TYR B 1 294 ? -12.117 20.984 10.781 1 98.81 294 TYR B O 1
ATOM 5134 N N . LEU B 1 295 ? -10.969 22.688 9.891 1 98.88 295 LEU B N 1
ATOM 5135 C CA . LEU B 1 295 ? -10.383 21.922 8.789 1 98.88 295 LEU B CA 1
ATOM 5136 C C . LEU B 1 295 ? -8.859 22.031 8.805 1 98.88 295 LEU B C 1
ATOM 5138 O O . LEU B 1 295 ? -8.312 23.125 8.648 1 98.88 295 LEU B O 1
ATOM 5142 N N . ASN B 1 296 ? -8.195 20.922 9.109 1 98.88 296 ASN B N 1
ATOM 5143 C CA . ASN B 1 296 ? -6.77 20.797 8.82 1 98.88 296 ASN B CA 1
ATOM 5144 C C . ASN B 1 296 ? -6.512 20.547 7.34 1 98.88 296 ASN B C 1
ATOM 5146 O O . ASN B 1 296 ? -6.789 19.453 6.84 1 98.88 296 ASN B O 1
ATOM 5150 N N . SER B 1 297 ? -6 21.484 6.672 1 98.5 297 SER B N 1
ATOM 5151 C CA . SER B 1 297 ? -5.789 21.359 5.234 1 98.5 297 SER B CA 1
ATOM 5152 C C . SER B 1 297 ? -4.543 20.547 4.926 1 98.5 297 SER B C 1
ATOM 5154 O O . SER B 1 297 ? -3.703 20.328 5.805 1 98.5 297 SER B O 1
ATOM 5156 N N . HIS B 1 298 ? -4.441 20 3.701 1 98.44 298 HIS B N 1
ATOM 5157 C CA . HIS B 1 298 ? -3.199 19.375 3.252 1 98.44 298 HIS B CA 1
ATOM 5158 C C . HIS B 1 298 ? -2.053 20.375 3.246 1 98.44 298 HIS B C 1
ATOM 5160 O O . HIS B 1 298 ? -0.979 20.109 3.791 1 98.44 298 HIS B O 1
ATOM 5166 N N . GLY B 1 299 ? -2.197 21.547 2.641 1 97.5 299 GLY B N 1
ATOM 5167 C CA . GLY B 1 299 ? -1.392 22.75 2.811 1 97.5 299 GLY B CA 1
ATOM 5168 C C . GLY B 1 299 ? 0.098 22.484 2.693 1 97.5 299 GLY B C 1
ATOM 5169 O O . GLY B 1 299 ? 0.838 22.641 3.668 1 97.5 299 GLY B O 1
ATOM 5170 N N . THR B 1 300 ? 0.653 22.281 1.521 1 94.5 300 THR B N 1
ATOM 5171 C CA . THR B 1 300 ? 2.023 21.812 1.349 1 94.5 300 THR B CA 1
ATOM 5172 C C . THR B 1 300 ? 2.984 22.984 1.216 1 94.5 300 THR B C 1
ATOM 5174 O O . THR B 1 300 ? 4.203 22.812 1.237 1 94.5 300 THR B O 1
ATOM 5177 N N . SER B 1 301 ? 2.525 24.203 1.128 1 97.5 301 SER B N 1
ATOM 5178 C CA . SER B 1 301 ? 3.375 25.375 0.889 1 97.5 301 SER B CA 1
ATOM 5179 C C . SER B 1 301 ? 3.865 25.406 -0.555 1 97.5 301 SER B C 1
ATOM 5181 O O . SER B 1 301 ? 4.914 25.984 -0.844 1 97.5 301 SER B O 1
ATOM 5183 N N . THR B 1 302 ? 3.232 24.688 -1.456 1 96.5 302 THR B N 1
ATOM 5184 C CA . THR B 1 302 ? 3.551 24.797 -2.875 1 96.5 302 THR B CA 1
ATOM 5185 C C . THR B 1 302 ? 2.619 25.781 -3.568 1 96.5 302 THR B C 1
ATOM 5187 O O . THR B 1 302 ? 1.438 25.875 -3.229 1 96.5 302 THR B O 1
ATOM 5190 N N . PRO B 1 303 ? 3.113 26.5 -4.555 1 95.56 303 PRO B N 1
ATOM 5191 C CA . PRO B 1 303 ? 2.285 27.516 -5.223 1 95.56 303 PRO B CA 1
ATOM 5192 C C . PRO B 1 303 ? 1.013 26.922 -5.828 1 95.56 303 PRO B C 1
ATOM 5194 O O . PRO B 1 303 ? -0.08 27.453 -5.609 1 95.56 303 PRO B O 1
ATOM 5197 N N . VAL B 1 304 ? 1.123 25.812 -6.453 1 94.12 304 VAL B N 1
ATOM 5198 C CA . VAL B 1 304 ? -0.011 25.234 -7.172 1 94.12 304 VAL B CA 1
ATOM 5199 C C . VAL B 1 304 ? -0.924 24.5 -6.191 1 94.12 304 VAL B C 1
ATOM 5201 O O . VAL B 1 304 ? -2.146 24.672 -6.23 1 94.12 304 VAL B O 1
ATOM 5204 N N . GLY B 1 305 ? -0.379 23.672 -5.32 1 95.5 305 GLY B N 1
ATOM 5205 C CA . GLY B 1 305 ? -1.162 22.875 -4.395 1 95.5 305 GLY B CA 1
ATOM 5206 C C . GLY B 1 305 ? -2.018 23.703 -3.457 1 95.5 305 GLY B C 1
ATOM 5207 O O . GLY B 1 305 ? -3.195 23.406 -3.252 1 95.5 305 GLY B O 1
ATOM 5208 N N . ASP B 1 306 ? -1.455 24.766 -2.908 1 97.31 306 ASP B N 1
ATOM 5209 C CA . ASP B 1 306 ? -2.17 25.594 -1.938 1 97.31 306 ASP B CA 1
ATOM 5210 C C . ASP B 1 306 ? -3.383 26.266 -2.578 1 97.31 306 ASP B C 1
ATOM 5212 O O . ASP B 1 306 ? -4.477 26.25 -2.012 1 97.31 306 ASP B O 1
ATOM 5216 N N . VAL B 1 307 ? -3.209 26.797 -3.746 1 97.06 307 VAL B N 1
ATOM 5217 C CA . VAL B 1 307 ? -4.277 27.578 -4.355 1 97.06 307 VAL B CA 1
ATOM 5218 C C . VAL B 1 307 ? -5.391 26.656 -4.832 1 97.06 307 VAL B C 1
ATOM 5220 O O . VAL B 1 307 ? -6.574 27 -4.758 1 97.06 307 VAL B O 1
ATOM 5223 N N . LYS B 1 308 ? -5.031 25.484 -5.379 1 97.25 308 LYS B N 1
ATOM 5224 C CA . LYS B 1 308 ? -6.039 24.531 -5.801 1 97.25 308 LYS B CA 1
ATOM 5225 C C . LYS B 1 308 ? -6.871 24.047 -4.613 1 97.25 308 LYS B C 1
ATOM 5227 O O . LYS B 1 308 ? -8.086 23.875 -4.727 1 97.25 308 LYS B O 1
ATOM 5232 N N . GLU B 1 309 ? -6.207 23.812 -3.486 1 97.69 309 GLU B N 1
ATOM 5233 C CA . GLU B 1 309 ? -6.934 23.375 -2.297 1 97.69 309 GLU B CA 1
ATOM 5234 C C . GLU B 1 309 ? -7.828 24.484 -1.761 1 97.69 309 GLU B C 1
ATOM 5236 O O . GLU B 1 309 ? -8.961 24.234 -1.356 1 97.69 309 GLU B O 1
ATOM 5241 N N . LEU B 1 310 ? -7.309 25.75 -1.702 1 97.56 310 LEU B N 1
ATOM 5242 C CA . LEU B 1 310 ? -8.125 26.875 -1.271 1 97.56 310 LEU B CA 1
ATOM 5243 C C . LEU B 1 310 ? -9.367 27.016 -2.143 1 97.56 310 LEU B C 1
ATOM 5245 O O . LEU B 1 310 ? -10.461 27.25 -1.635 1 97.56 310 LEU B O 1
ATOM 5249 N N . GLY B 1 311 ? -9.133 26.891 -3.439 1 97.69 311 GLY B N 1
ATOM 5250 C CA . GLY B 1 311 ? -10.266 26.922 -4.355 1 97.69 311 GLY B CA 1
ATOM 5251 C C . GLY B 1 311 ? -11.273 25.812 -4.094 1 97.69 311 GLY B C 1
ATOM 5252 O O . GLY B 1 311 ? -12.484 26.047 -4.148 1 97.69 311 GLY B O 1
ATOM 5253 N N . ALA B 1 312 ? -10.812 24.594 -3.84 1 98.31 312 ALA B N 1
ATOM 5254 C CA . ALA B 1 312 ? -11.695 23.469 -3.539 1 98.31 312 ALA B CA 1
ATOM 5255 C C . ALA B 1 312 ? -12.484 23.719 -2.26 1 98.31 312 ALA B C 1
ATOM 5257 O O . ALA B 1 312 ? -13.68 23.422 -2.195 1 98.31 312 ALA B O 1
ATOM 5258 N N . ILE B 1 313 ? -11.828 24.25 -1.208 1 98.38 313 ILE B N 1
ATOM 5259 C CA . ILE B 1 313 ? -12.484 24.531 0.063 1 98.38 313 ILE B CA 1
ATOM 5260 C C . ILE B 1 313 ? -13.57 25.594 -0.146 1 98.38 313 ILE B C 1
ATOM 5262 O O . ILE B 1 313 ? -14.672 25.469 0.388 1 98.38 313 ILE B O 1
ATOM 5266 N N . ARG B 1 314 ? -13.234 26.609 -0.898 1 97.75 314 ARG B N 1
ATOM 5267 C CA . ARG B 1 314 ? -14.211 27.656 -1.196 1 97.75 314 ARG B CA 1
ATOM 5268 C C . ARG B 1 314 ? -15.438 27.078 -1.904 1 97.75 314 ARG B C 1
ATOM 5270 O O . ARG B 1 314 ? -16.562 27.453 -1.608 1 97.75 314 ARG B O 1
ATOM 5277 N N . GLU B 1 315 ? -15.188 26.219 -2.824 1 97.88 315 GLU B N 1
ATOM 5278 C CA . GLU B 1 315 ? -16.281 25.594 -3.566 1 97.88 315 GLU B CA 1
ATOM 5279 C C . GLU B 1 315 ? -17.156 24.75 -2.648 1 97.88 315 GLU B C 1
ATOM 5281 O O . GLU B 1 315 ? -18.391 24.734 -2.797 1 97.88 315 GLU B O 1
ATOM 5286 N N . VAL B 1 316 ? -16.625 24.031 -1.722 1 98.25 316 VAL B N 1
ATOM 5287 C CA . VAL B 1 316 ? -17.344 23.109 -0.854 1 98.25 316 VAL B CA 1
ATOM 5288 C C . VAL B 1 316 ? -18.125 23.906 0.199 1 98.25 316 VAL B C 1
ATOM 5290 O O . VAL B 1 316 ? -19.281 23.594 0.498 1 98.25 316 VAL B O 1
ATOM 5293 N N . PHE B 1 317 ? -17.5 24.953 0.773 1 97.56 317 PHE B N 1
ATOM 5294 C CA . PHE B 1 317 ? -18.078 25.578 1.966 1 97.56 317 PHE B CA 1
ATOM 5295 C C . PHE B 1 317 ? -18.641 26.953 1.646 1 97.56 317 PHE B C 1
ATOM 5297 O O . PHE B 1 317 ? -19.406 27.516 2.428 1 97.56 317 PHE B O 1
ATOM 5304 N N . GLY B 1 318 ? -18.219 27.547 0.503 1 92.38 318 GLY B N 1
ATOM 5305 C CA . GLY B 1 318 ? -18.672 28.891 0.169 1 92.38 318 GLY B CA 1
ATOM 5306 C C . GLY B 1 318 ? -18.25 29.938 1.188 1 92.38 318 GLY B C 1
ATOM 5307 O O . GLY B 1 318 ? -17.078 30.016 1.557 1 92.38 318 GLY B O 1
ATOM 5308 N N . ASP B 1 319 ? -19.219 30.734 1.685 1 87.25 319 ASP B N 1
ATOM 5309 C CA . ASP B 1 319 ? -18.953 31.812 2.631 1 87.25 319 ASP B CA 1
ATOM 5310 C C . ASP B 1 319 ? -19 31.297 4.07 1 87.25 319 ASP B C 1
ATOM 5312 O O . ASP B 1 319 ? -18.797 32.062 5.012 1 87.25 319 ASP B O 1
ATOM 5316 N N . LYS B 1 320 ? -19.219 30.047 4.23 1 90.81 320 LYS B N 1
ATOM 5317 C CA . LYS B 1 320 ? -19.297 29.438 5.551 1 90.81 320 LYS B CA 1
ATOM 5318 C C . LYS B 1 320 ? -18.125 28.5 5.785 1 90.81 320 LYS B C 1
ATOM 5320 O O . LYS B 1 320 ? -18.297 27.375 6.262 1 90.81 320 LYS B O 1
ATOM 5325 N N . SER B 1 321 ? -17 29.031 5.465 1 93.56 321 SER B N 1
ATOM 5326 C CA . SER B 1 321 ? -15.812 28.203 5.637 1 93.56 321 SER B CA 1
ATOM 5327 C C . SER B 1 321 ? -15.547 27.906 7.109 1 93.56 321 SER B C 1
ATOM 5329 O O . SER B 1 321 ? -15.719 28.781 7.961 1 93.56 321 SER B O 1
ATOM 5331 N N . PRO B 1 322 ? -15.188 26.656 7.445 1 98 322 PRO B N 1
ATOM 5332 C CA . PRO B 1 322 ? -14.68 26.422 8.797 1 98 322 PRO B CA 1
ATOM 5333 C C . PRO B 1 322 ? -13.391 27.188 9.094 1 98 322 PRO B C 1
ATOM 5335 O O . PRO B 1 322 ? -12.836 27.828 8.203 1 98 322 PRO B O 1
ATOM 5338 N N . ALA B 1 323 ? -13.016 27.188 10.453 1 98.56 323 ALA B N 1
ATOM 5339 C CA . ALA B 1 323 ? -11.641 27.594 10.719 1 98.56 323 ALA B CA 1
ATOM 5340 C C . ALA B 1 323 ? -10.656 26.656 10.008 1 98.56 323 ALA B C 1
ATOM 5342 O O . ALA B 1 323 ? -10.867 25.438 9.953 1 98.56 323 ALA B O 1
ATOM 5343 N N . ILE B 1 324 ? -9.68 27.281 9.383 1 98.56 324 ILE B N 1
ATOM 5344 C CA . ILE B 1 324 ? -8.711 26.516 8.617 1 98.56 324 ILE B CA 1
ATOM 5345 C C . ILE B 1 324 ? -7.305 26.781 9.148 1 98.56 324 ILE B C 1
ATOM 5347 O O . ILE B 1 324 ? -6.93 27.922 9.383 1 98.56 324 ILE B O 1
ATOM 5351 N N . SER B 1 325 ? -6.57 25.828 9.375 1 98.12 325 SER B N 1
ATOM 5352 C CA . SER B 1 325 ? -5.133 26 9.578 1 98.12 325 SER B CA 1
ATOM 5353 C C . SER B 1 325 ? -4.348 24.859 8.914 1 98.12 325 SER B C 1
ATOM 5355 O O . SER B 1 325 ? -4.875 23.766 8.711 1 98.12 325 SER B O 1
ATOM 5357 N N . ALA B 1 326 ? -3.121 25.125 8.508 1 98.38 326 ALA B N 1
ATOM 5358 C CA . ALA B 1 326 ? -2.184 24.141 7.969 1 98.38 326 ALA B CA 1
ATOM 5359 C C . ALA B 1 326 ? -1.077 23.828 8.969 1 98.38 326 ALA B C 1
ATOM 5361 O O . ALA B 1 326 ? -0.141 24.609 9.141 1 98.38 326 ALA B O 1
ATOM 5362 N N . THR B 1 327 ? -1.131 22.641 9.5 1 98.75 327 THR B N 1
ATOM 5363 C CA . THR B 1 327 ? -0.142 22.266 10.508 1 98.75 327 THR B CA 1
ATOM 5364 C C . THR B 1 327 ? 1.224 22.047 9.867 1 98.75 327 THR B C 1
ATOM 5366 O O . THR B 1 327 ? 2.256 22.172 10.531 1 98.75 327 THR B O 1
ATOM 5369 N N . LYS B 1 328 ? 1.269 21.797 8.547 1 98.69 328 LYS B N 1
ATOM 5370 C CA . LYS B 1 328 ? 2.535 21.562 7.855 1 98.69 328 LYS B CA 1
ATOM 5371 C C . LYS B 1 328 ? 3.426 22.797 7.922 1 98.69 328 LYS B C 1
ATOM 5373 O O . LYS B 1 328 ? 4.641 22.703 7.738 1 98.69 328 LYS B O 1
ATOM 5378 N N . ALA B 1 329 ? 2.812 23.953 8.133 1 98.75 329 ALA B N 1
ATOM 5379 C CA . ALA B 1 329 ? 3.619 25.156 8.305 1 98.75 329 ALA B CA 1
ATOM 5380 C C . ALA B 1 329 ? 4.59 25.016 9.477 1 98.75 329 ALA B C 1
ATOM 5382 O O . ALA B 1 329 ? 5.668 25.609 9.477 1 98.75 329 ALA B O 1
ATOM 5383 N N . MET B 1 330 ? 4.227 24.203 10.461 1 98.81 330 MET B N 1
ATOM 5384 C CA . MET B 1 330 ? 5.062 23.938 11.625 1 98.81 330 MET B CA 1
ATOM 5385 C C . MET B 1 330 ? 5.891 22.672 11.422 1 98.81 330 MET B C 1
ATOM 5387 O O . MET B 1 330 ? 7.062 22.625 11.812 1 98.81 330 MET B O 1
ATOM 5391 N N . THR B 1 331 ? 5.344 21.688 10.758 1 98.81 331 THR B N 1
ATOM 5392 C CA . THR B 1 331 ? 5.871 20.344 10.875 1 98.81 331 THR B CA 1
ATOM 5393 C C . THR B 1 331 ? 6.684 19.969 9.641 1 98.81 331 THR B C 1
ATOM 5395 O O . THR B 1 331 ? 7.445 19 9.664 1 98.81 331 THR B O 1
ATOM 5398 N N . GLY B 1 332 ? 6.52 20.719 8.602 1 98.75 332 GLY B N 1
ATOM 5399 C CA . GLY B 1 332 ? 6.922 20.172 7.312 1 98.75 332 GLY B CA 1
ATOM 5400 C C . GLY B 1 332 ? 6.016 19.047 6.836 1 98.75 332 GLY B C 1
ATOM 5401 O O . GLY B 1 332 ? 4.902 18.891 7.344 1 98.75 332 GLY B O 1
ATOM 5402 N N . HIS B 1 333 ? 6.422 18.422 5.809 1 98.75 333 HIS B N 1
ATOM 5403 C CA . HIS B 1 333 ? 5.602 17.422 5.152 1 98.75 333 HIS B CA 1
ATOM 5404 C C . HIS B 1 333 ? 6.227 16.031 5.289 1 98.75 333 HIS B C 1
ATOM 5406 O O . HIS B 1 333 ? 7.211 15.719 4.613 1 98.75 333 HIS B O 1
ATOM 5412 N N . SER B 1 334 ? 5.574 15.211 6.074 1 98.69 334 SER B N 1
ATOM 5413 C CA . SER B 1 334 ? 6.09 13.875 6.367 1 98.69 334 SER B CA 1
ATOM 5414 C C . SER B 1 334 ? 5.559 12.844 5.379 1 98.69 334 SER B C 1
ATOM 5416 O O . SER B 1 334 ? 5.398 11.672 5.723 1 98.69 334 SER B O 1
ATOM 5418 N N . LEU B 1 335 ? 5.172 13.258 4.273 1 98.12 335 LEU B N 1
ATOM 5419 C CA . LEU B 1 335 ? 4.785 12.422 3.145 1 98.12 335 LEU B CA 1
ATOM 5420 C C . LEU B 1 335 ? 3.748 11.383 3.568 1 98.12 335 LEU B C 1
ATOM 5422 O O . LEU B 1 335 ? 2.641 11.742 3.98 1 98.12 335 LEU B O 1
ATOM 5426 N N . GLY B 1 336 ? 4.086 10.109 3.557 1 98.5 336 GLY B N 1
ATOM 5427 C CA . GLY B 1 336 ? 3.111 9.062 3.828 1 98.5 336 GLY B CA 1
ATOM 5428 C C . GLY B 1 336 ? 2.611 9.07 5.262 1 98.5 336 GLY B C 1
ATOM 5429 O O . GLY B 1 336 ? 1.546 8.523 5.555 1 98.5 336 GLY B O 1
ATOM 5430 N N . ALA B 1 337 ? 3.35 9.648 6.176 1 98.75 337 ALA B N 1
ATOM 5431 C CA . ALA B 1 337 ? 2.949 9.672 7.582 1 98.75 337 ALA B CA 1
ATOM 5432 C C . ALA B 1 337 ? 2.123 10.914 7.891 1 98.75 337 ALA B C 1
ATOM 5434 O O . ALA B 1 337 ? 1.523 11.023 8.969 1 98.75 337 ALA B O 1
ATOM 5435 N N . ALA B 1 338 ? 2.029 11.828 6.957 1 98.81 338 ALA B N 1
ATOM 5436 C CA . ALA B 1 338 ? 1.418 13.133 7.207 1 98.81 338 ALA B CA 1
ATOM 5437 C C . ALA B 1 338 ? -0.051 12.984 7.594 1 98.81 338 ALA B C 1
ATOM 5439 O O . ALA B 1 338 ? -0.532 13.664 8.508 1 98.81 338 ALA B O 1
ATOM 5440 N N . GLY B 1 339 ? -0.771 12.086 6.891 1 98.88 339 GLY B N 1
ATOM 5441 C CA . GLY B 1 339 ? -2.195 11.922 7.129 1 98.88 339 GLY B CA 1
ATOM 5442 C C . GLY B 1 339 ? -2.521 11.562 8.57 1 98.88 339 GLY B C 1
ATOM 5443 O O . GLY B 1 339 ? -3.389 12.188 9.188 1 98.88 339 GLY B O 1
ATOM 5444 N N . VAL B 1 340 ? -1.827 10.594 9.102 1 98.94 340 VAL B N 1
ATOM 5445 C CA . VAL B 1 340 ? -2.1 10.164 10.469 1 98.94 340 VAL B CA 1
ATOM 5446 C C . VAL B 1 340 ? -1.607 11.219 11.453 1 98.94 340 VAL B C 1
ATOM 5448 O O . VAL B 1 340 ? -2.232 11.453 12.484 1 98.94 340 VAL B O 1
ATOM 5451 N N . GLN B 1 341 ? -0.456 11.875 11.18 1 98.94 341 GLN B N 1
ATOM 5452 C CA . GLN B 1 341 ? 0.019 12.945 12.055 1 98.94 341 GLN B CA 1
ATOM 5453 C C . GLN B 1 341 ? -0.995 14.086 12.125 1 98.94 341 GLN B C 1
ATOM 5455 O O . GLN B 1 341 ? -1.301 14.578 13.211 1 98.94 341 GLN B O 1
ATOM 5460 N N . GLU B 1 342 ? -1.519 14.43 11.023 1 98.94 342 GLU B N 1
ATOM 5461 C CA . GLU B 1 342 ? -2.473 15.539 10.961 1 98.94 342 GLU B CA 1
ATOM 5462 C C . GLU B 1 342 ? -3.801 15.148 11.609 1 98.94 342 GLU B C 1
ATOM 5464 O O . GLU B 1 342 ? -4.465 15.992 12.219 1 98.94 342 GLU B O 1
ATOM 5469 N N . ALA B 1 343 ? -4.199 13.883 11.43 1 98.94 343 ALA B N 1
ATOM 5470 C CA . ALA B 1 343 ? -5.359 13.406 12.18 1 98.94 343 ALA B CA 1
ATOM 5471 C C . ALA B 1 343 ? -5.137 13.539 13.68 1 98.94 343 ALA B C 1
ATOM 5473 O O . ALA B 1 343 ? -6.02 14 14.406 1 98.94 343 ALA B O 1
ATOM 5474 N N . ILE B 1 344 ? -3.969 13.156 14.141 1 99 344 ILE B N 1
ATOM 5475 C CA . ILE B 1 344 ? -3.643 13.211 15.562 1 99 344 ILE B CA 1
ATOM 5476 C C . ILE B 1 344 ? -3.586 14.664 16.016 1 99 344 ILE B C 1
ATOM 5478 O O . ILE B 1 344 ? -4.102 15.008 17.078 1 99 344 ILE B O 1
ATOM 5482 N N . TYR B 1 345 ? -2.92 15.594 15.188 1 98.94 345 TYR B N 1
ATOM 5483 C CA . TYR B 1 345 ? -2.934 17.016 15.508 1 98.94 345 TYR B CA 1
ATOM 5484 C C . TYR B 1 345 ? -4.363 17.516 15.68 1 98.94 345 TYR B C 1
ATOM 5486 O O . TYR B 1 345 ? -4.656 18.25 16.625 1 98.94 345 TYR B O 1
ATOM 5494 N N . SER B 1 346 ? -5.23 17.141 14.781 1 98.94 346 SER B N 1
ATOM 5495 C CA . SER B 1 346 ? -6.625 17.562 14.805 1 98.94 346 SER B CA 1
ATOM 5496 C C . SER B 1 346 ? -7.344 17.031 16.047 1 98.94 346 SER B C 1
ATOM 5498 O O . SER B 1 346 ? -8.141 17.734 16.656 1 98.94 346 SER B O 1
ATOM 5500 N N . LEU B 1 347 ? -7.09 15.797 16.406 1 98.94 347 LEU B N 1
ATOM 5501 C CA . LEU B 1 347 ? -7.719 15.18 17.578 1 98.94 347 LEU B CA 1
ATOM 5502 C C . LEU B 1 347 ? -7.277 15.867 18.859 1 98.94 347 LEU B C 1
ATOM 5504 O O . LEU B 1 347 ? -8.078 16.047 19.781 1 98.94 347 LEU B O 1
ATOM 5508 N N . LEU B 1 348 ? -5.957 16.172 18.938 1 98.88 348 LEU B N 1
ATOM 5509 C CA . LEU B 1 348 ? -5.457 16.891 20.109 1 98.88 348 LEU B CA 1
ATOM 5510 C C . LEU B 1 348 ? -6.098 18.266 20.219 1 98.88 348 LEU B C 1
ATOM 5512 O O . LEU B 1 348 ? -6.449 18.688 21.328 1 98.88 348 LEU B O 1
ATOM 5516 N N . MET B 1 349 ? -6.211 18.953 19.125 1 98.88 349 MET B N 1
ATOM 5517 C CA . MET B 1 349 ? -6.883 20.25 19.125 1 98.88 349 MET B CA 1
ATOM 5518 C C . MET B 1 349 ? -8.344 20.094 19.531 1 98.88 349 MET B C 1
ATOM 5520 O O . MET B 1 349 ? -8.875 20.922 20.281 1 98.88 349 MET B O 1
ATOM 5524 N N . LEU B 1 350 ? -9 19.078 18.984 1 98.69 350 LEU B N 1
ATOM 5525 C CA . LEU B 1 350 ? -10.383 18.766 19.328 1 98.69 350 LEU B CA 1
ATOM 5526 C C . LEU B 1 350 ? -10.531 18.516 20.828 1 98.69 350 LEU B C 1
ATOM 5528 O O . LEU B 1 350 ? -11.422 19.078 21.469 1 98.69 350 LEU B O 1
ATOM 5532 N N . GLU B 1 351 ? -9.688 17.703 21.391 1 98.25 351 GLU B N 1
ATOM 5533 C CA . GLU B 1 351 ? -9.734 17.266 22.781 1 98.25 351 GLU B CA 1
ATOM 5534 C C . GLU B 1 351 ? -9.469 18.438 23.734 1 98.25 351 GLU B C 1
ATOM 5536 O O . GLU B 1 351 ? -10.062 18.516 24.812 1 98.25 351 GLU B O 1
ATOM 5541 N N . HIS B 1 352 ? -8.609 19.344 23.344 1 98.44 352 HIS B N 1
ATOM 5542 C CA . HIS B 1 352 ? -8.148 20.359 24.281 1 98.44 352 HIS B CA 1
ATOM 5543 C C . HIS B 1 352 ? -8.742 21.734 23.953 1 98.44 352 HIS B C 1
ATOM 5545 O O . HIS B 1 352 ? -8.484 22.703 24.656 1 98.44 352 HIS B O 1
ATOM 5551 N N . GLY B 1 353 ? -9.484 21.844 22.922 1 98.44 353 GLY B N 1
ATOM 5552 C CA . GLY B 1 353 ? -10.289 23.031 22.641 1 98.44 353 GLY B CA 1
ATOM 5553 C C . GLY B 1 353 ? -9.469 24.219 22.172 1 98.44 353 GLY B C 1
ATOM 5554 O O . GLY B 1 353 ? -9.555 25.312 22.734 1 98.44 353 GLY B O 1
ATOM 5555 N N . PHE B 1 354 ? -8.727 24.031 21.141 1 98.75 354 PHE B N 1
ATOM 5556 C CA . PHE B 1 354 ? -8 25.141 20.516 1 98.75 354 PHE B CA 1
ATOM 5557 C C . PHE B 1 354 ? -7.668 24.812 19.062 1 98.75 354 PHE B C 1
ATOM 5559 O O . PHE B 1 354 ? -7.895 23.688 18.609 1 98.75 354 PHE B O 1
ATOM 5566 N N . ILE B 1 355 ? -7.238 25.734 18.266 1 98.88 355 ILE B N 1
ATOM 5567 C CA . ILE B 1 355 ? -6.758 25.594 16.891 1 98.88 355 ILE B CA 1
ATOM 5568 C C . ILE B 1 355 ? -5.336 26.125 16.781 1 98.88 355 ILE B C 1
ATOM 5570 O O . ILE B 1 355 ? -5.066 27.266 17.172 1 98.88 355 ILE B O 1
ATOM 5574 N N . ALA B 1 356 ? -4.406 25.328 16.344 1 98.88 356 ALA B N 1
ATOM 5575 C CA . ALA B 1 356 ? -3.023 25.734 16.125 1 98.88 356 ALA B CA 1
ATOM 5576 C C . ALA B 1 356 ? -2.92 26.703 14.938 1 98.88 356 ALA B C 1
ATOM 5578 O O . ALA B 1 356 ? -3.709 26.625 13.992 1 98.88 356 ALA B O 1
ATOM 5579 N N . PRO B 1 357 ? -1.98 27.609 14.945 1 98.62 357 PRO B N 1
ATOM 5580 C CA . PRO B 1 357 ? -1.855 28.609 13.875 1 98.62 357 PRO B CA 1
ATOM 5581 C C . PRO B 1 357 ? -1.159 28.047 12.633 1 98.62 357 PRO B C 1
ATOM 5583 O O . PRO B 1 357 ? -0.291 27.188 12.742 1 98.62 357 PRO B O 1
ATOM 5586 N N . SER B 1 358 ? -1.55 28.562 11.445 1 98.5 358 SER B N 1
ATOM 5587 C CA . SER B 1 358 ? -0.647 28.547 10.297 1 98.5 358 SER B CA 1
ATOM 5588 C C . SER B 1 358 ? 0.458 29.594 10.453 1 98.5 358 SER B C 1
ATOM 5590 O O . SER B 1 358 ? 0.245 30.766 10.188 1 98.5 358 SER B O 1
ATOM 5592 N N . ILE B 1 359 ? 1.585 29.125 10.773 1 98.62 359 ILE B N 1
ATOM 5593 C CA . ILE B 1 359 ? 2.666 30.062 11.062 1 98.62 359 ILE B CA 1
ATOM 5594 C C . ILE B 1 359 ? 3.326 30.5 9.766 1 98.62 359 ILE B C 1
ATOM 5596 O O . ILE B 1 359 ? 3.051 29.953 8.695 1 98.62 359 ILE B O 1
ATOM 5600 N N . ASN B 1 360 ? 4.129 31.578 9.812 1 98.56 360 ASN B N 1
ATOM 5601 C CA . ASN B 1 360 ? 5.031 32.062 8.773 1 98.56 360 ASN B CA 1
ATOM 5602 C C . ASN B 1 360 ? 4.266 32.75 7.641 1 98.56 360 ASN B C 1
ATOM 5604 O O . ASN B 1 360 ? 4.781 32.906 6.535 1 98.56 360 ASN B O 1
ATOM 5608 N N . ILE B 1 361 ? 2.979 33.125 7.855 1 98.44 361 ILE B N 1
ATOM 5609 C CA . ILE B 1 361 ? 2.264 33.938 6.875 1 98.44 361 ILE B CA 1
ATOM 5610 C C . ILE B 1 361 ? 2.586 35.406 7.09 1 98.44 361 ILE B C 1
ATOM 5612 O O . ILE B 1 361 ? 2.021 36.031 7.98 1 98.44 361 ILE B O 1
ATOM 5616 N N . GLU B 1 362 ? 3.41 35.938 6.312 1 97.75 362 GLU B N 1
ATOM 5617 C CA . GLU B 1 362 ? 3.74 37.375 6.352 1 97.75 362 GLU B CA 1
ATOM 5618 C C . GLU B 1 362 ? 2.881 38.156 5.371 1 97.75 362 GLU B C 1
ATOM 5620 O O . GLU B 1 362 ? 2.484 39.281 5.656 1 97.75 362 GLU B O 1
ATOM 5625 N N . GLN B 1 363 ? 2.65 37.594 4.246 1 98.06 363 GLN B N 1
ATOM 5626 C CA . GLN B 1 363 ? 1.722 38.094 3.236 1 98.06 363 GLN B CA 1
ATOM 5627 C C . GLN B 1 363 ? 0.783 37 2.756 1 98.06 363 GLN B C 1
ATOM 5629 O O . GLN B 1 363 ? 1.201 36.094 2.029 1 98.06 363 GLN B O 1
ATOM 5634 N N . MET B 1 364 ? -0.446 37.156 3.117 1 97.88 364 MET B N 1
ATOM 5635 C CA . MET B 1 364 ? -1.44 36.125 2.771 1 97.88 364 MET B CA 1
ATOM 5636 C C . MET B 1 364 ? -1.654 36.094 1.263 1 97.88 364 MET B C 1
ATOM 5638 O O . MET B 1 364 ? -1.73 37.125 0.601 1 97.88 364 MET B O 1
ATOM 5642 N N . ASP B 1 365 ? -1.663 34.906 0.681 1 97.88 365 ASP B N 1
ATOM 5643 C CA . ASP B 1 365 ? -2.02 34.719 -0.724 1 97.88 365 ASP B CA 1
ATOM 5644 C C . ASP B 1 365 ? -3.41 35.312 -1.01 1 97.88 365 ASP B C 1
ATOM 5646 O O . ASP B 1 365 ? -4.344 35.094 -0.236 1 97.88 365 ASP B O 1
ATOM 5650 N N . GLU B 1 366 ? -3.596 35.938 -2.1 1 97.19 366 GLU B N 1
ATOM 5651 C CA . GLU B 1 366 ? -4.859 36.594 -2.449 1 97.19 366 GLU B CA 1
ATOM 5652 C C . GLU B 1 366 ? -5.98 35.562 -2.592 1 97.19 366 GLU B C 1
ATOM 5654 O O . GLU B 1 366 ? -7.145 35.875 -2.338 1 97.19 366 GLU B O 1
ATOM 5659 N N . GLN B 1 367 ? -5.664 34.344 -2.916 1 95.88 367 GLN B N 1
ATOM 5660 C CA . GLN B 1 367 ? -6.668 33.312 -3.123 1 95.88 367 GLN B CA 1
ATOM 5661 C C . GLN B 1 367 ? -7.234 32.812 -1.794 1 95.88 367 GLN B C 1
ATOM 5663 O O . GLN B 1 367 ? -8.258 32.125 -1.765 1 95.88 367 GLN B O 1
ATOM 5668 N N . ALA B 1 368 ? -6.641 33.188 -0.733 1 96.44 368 ALA B N 1
ATOM 5669 C CA . ALA B 1 368 ? -7.145 32.844 0.59 1 96.44 368 ALA B CA 1
ATOM 5670 C C . ALA B 1 368 ? -8.203 33.812 1.062 1 96.44 368 ALA B C 1
ATOM 5672 O O . ALA B 1 368 ? -8.836 33.625 2.102 1 96.44 368 ALA B O 1
ATOM 5673 N N . ALA B 1 369 ? -8.398 34.938 0.297 1 94.38 369 ALA B N 1
ATOM 5674 C CA . ALA B 1 369 ? -9.344 35.969 0.694 1 94.38 369 ALA B CA 1
ATOM 5675 C C . ALA B 1 369 ? -10.727 35.375 0.963 1 94.38 369 ALA B C 1
ATOM 5677 O O . ALA B 1 369 ? -11.227 34.562 0.171 1 94.38 369 ALA B O 1
ATOM 5678 N N . GLY B 1 370 ? -11.273 35.719 2.08 1 93.69 370 GLY B N 1
ATOM 5679 C CA . GLY B 1 370 ? -12.617 35.281 2.426 1 93.69 370 GLY B CA 1
ATOM 5680 C C . GLY B 1 370 ? -12.641 33.969 3.215 1 93.69 370 GLY B C 1
ATOM 5681 O O . GLY B 1 370 ? -13.672 33.625 3.791 1 93.69 370 GLY B O 1
ATOM 5682 N N . LEU B 1 371 ? -11.578 33.25 3.219 1 97 371 LEU B N 1
ATOM 5683 C CA . LEU B 1 371 ? -11.5 32.031 3.99 1 97 371 LEU B CA 1
ATOM 5684 C C . LEU B 1 371 ? -10.992 32.281 5.402 1 97 371 LEU B C 1
ATOM 5686 O O . LEU B 1 371 ? -10.25 33.25 5.625 1 97 371 LEU B O 1
ATOM 5690 N N . ASN B 1 372 ? -11.391 31.516 6.348 1 97.44 372 ASN B N 1
ATOM 5691 C CA . ASN B 1 372 ? -11.078 31.703 7.762 1 97.44 372 ASN B CA 1
ATOM 5692 C C . ASN B 1 372 ? -9.758 31.047 8.133 1 97.44 372 ASN B C 1
ATOM 5694 O O . ASN B 1 372 ? -9.727 30.078 8.906 1 97.44 372 ASN B O 1
ATOM 5698 N N . ILE B 1 373 ? -8.664 31.625 7.703 1 97.94 373 ILE B N 1
ATOM 5699 C CA . ILE B 1 373 ? -7.336 31.078 7.965 1 97.94 373 ILE B CA 1
ATOM 5700 C C . ILE B 1 373 ? -6.859 31.531 9.344 1 97.94 373 ILE B C 1
ATOM 5702 O O . ILE B 1 373 ? -6.754 32.719 9.617 1 97.94 373 ILE B O 1
ATOM 5706 N N . VAL B 1 374 ? -6.562 30.578 10.195 1 98.5 374 VAL B N 1
ATOM 5707 C CA . VAL B 1 374 ? -6.117 30.859 11.562 1 98.5 374 VAL B CA 1
ATOM 5708 C C . VAL B 1 374 ? -4.605 31.078 11.578 1 98.5 374 VAL B C 1
ATOM 5710 O O . VAL B 1 374 ? -3.842 30.172 11.211 1 98.5 374 VAL B O 1
ATOM 5713 N N . THR B 1 375 ? -4.137 32.25 11.984 1 98.19 375 THR B N 1
ATOM 5714 C CA . THR B 1 375 ? -2.713 32.562 11.945 1 98.19 375 THR B CA 1
ATOM 5715 C C . THR B 1 375 ? -2.152 32.719 13.352 1 98.19 375 THR B C 1
ATOM 5717 O O . THR B 1 375 ? -0.945 32.906 13.531 1 98.19 375 THR B O 1
ATOM 5720 N N . GLU B 1 376 ? -3.01 32.719 14.344 1 98.12 376 GLU B N 1
ATOM 5721 C CA . GLU B 1 376 ? -2.641 32.719 15.758 1 98.12 376 GLU B CA 1
ATOM 5722 C C . GLU B 1 376 ? -3.402 31.656 16.531 1 98.12 376 GLU B C 1
ATOM 5724 O O . GLU B 1 376 ? -4.562 31.375 16.219 1 98.12 376 GLU B O 1
ATOM 5729 N N . THR B 1 377 ? -2.652 31.109 17.5 1 98.69 377 THR B N 1
ATOM 5730 C CA . THR B 1 377 ? -3.348 30.125 18.328 1 98.69 377 THR B CA 1
ATOM 5731 C C . THR B 1 377 ? -4.68 30.672 18.812 1 98.69 377 THR B C 1
ATOM 5733 O O . THR B 1 377 ? -4.734 31.766 19.375 1 98.69 377 THR B O 1
ATOM 5736 N N . THR B 1 378 ? -5.766 29.891 18.672 1 98.5 378 THR B N 1
ATOM 5737 C CA . THR B 1 378 ? -7.113 30.344 18.984 1 98.5 378 THR B CA 1
ATOM 5738 C C . THR B 1 378 ? -7.828 29.328 19.875 1 98.5 378 THR B C 1
ATOM 5740 O O . THR B 1 378 ? -8.047 28.188 19.484 1 98.5 378 THR B O 1
ATOM 5743 N N . GLU B 1 379 ? -8.148 29.812 21.078 1 98.31 379 GLU B N 1
ATOM 5744 C CA . GLU B 1 379 ? -8.969 28.984 21.938 1 98.31 379 GLU B CA 1
ATOM 5745 C C . GLU B 1 379 ? -10.398 28.859 21.406 1 98.31 379 GLU B C 1
ATOM 5747 O O . GLU B 1 379 ? -11.055 29.875 21.156 1 98.31 379 GLU B O 1
ATOM 5752 N N . ARG B 1 380 ? -10.852 27.641 21.188 1 97.25 380 ARG B N 1
ATOM 5753 C CA . ARG B 1 380 ? -12.188 27.375 20.641 1 97.25 380 ARG B CA 1
ATOM 5754 C C . ARG B 1 380 ? -12.617 25.938 20.922 1 97.25 380 ARG B C 1
ATOM 5756 O O . ARG B 1 380 ? -11.875 25 20.641 1 97.25 380 ARG B O 1
ATOM 5763 N N . GLU B 1 381 ? -13.781 25.844 21.516 1 97.44 381 GLU B N 1
ATOM 5764 C CA . GLU B 1 381 ? -14.336 24.484 21.625 1 97.44 381 GLU B CA 1
ATOM 5765 C C . GLU B 1 381 ? -14.672 23.922 20.25 1 97.44 381 GLU B C 1
ATOM 5767 O O . GLU B 1 381 ? -15.273 24.609 19.422 1 97.44 381 GLU B O 1
ATOM 5772 N N . LEU B 1 382 ? -14.258 22.734 20 1 98.25 382 LEU B N 1
ATOM 5773 C CA . LEU B 1 382 ? -14.492 22.047 18.734 1 98.25 382 LEU B CA 1
ATOM 5774 C C . LEU B 1 382 ? -15.359 20.797 18.953 1 98.25 382 LEU B C 1
ATOM 5776 O O . LEU B 1 382 ? -15.258 20.141 19.984 1 98.25 382 LEU B O 1
ATOM 5780 N N . THR B 1 383 ? -16.219 20.516 17.969 1 98.38 383 THR B N 1
ATOM 5781 C CA . THR B 1 383 ? -17.047 19.312 18 1 98.38 383 THR B CA 1
ATOM 5782 C C . THR B 1 383 ? -16.703 18.391 16.828 1 98.38 383 THR B C 1
ATOM 5784 O O . THR B 1 383 ? -16.547 17.188 17 1 98.38 383 THR B O 1
ATOM 5787 N N . THR B 1 384 ? -16.672 18.938 15.625 1 98.69 384 THR B N 1
ATOM 5788 C CA . THR B 1 384 ? -16.406 18.188 14.414 1 98.69 384 THR B CA 1
ATOM 5789 C C . THR B 1 384 ? -15.219 18.781 13.656 1 98.69 384 THR B C 1
ATOM 5791 O O . THR B 1 384 ? -15.195 19.984 13.367 1 98.69 384 THR B O 1
ATOM 5794 N N . VAL B 1 385 ? -14.227 17.953 13.375 1 98.88 385 VAL B N 1
ATOM 5795 C CA . VAL B 1 385 ? -13.039 18.422 12.672 1 98.88 385 VAL B CA 1
ATOM 5796 C C . VAL B 1 385 ? -12.828 17.578 11.414 1 98.88 385 VAL B C 1
ATOM 5798 O O . VAL B 1 385 ? -13.258 16.438 11.336 1 98.88 385 VAL B O 1
ATOM 5801 N N . MET B 1 386 ? -12.227 18.188 10.406 1 98.88 386 MET B N 1
ATOM 5802 C CA . MET B 1 386 ? -11.922 17.578 9.117 1 98.88 386 MET B CA 1
ATOM 5803 C C . MET B 1 386 ? -10.43 17.656 8.812 1 98.88 386 MET B C 1
ATOM 5805 O O . MET B 1 386 ? -9.773 18.641 9.148 1 98.88 386 MET B O 1
ATOM 5809 N N . SER B 1 387 ? -9.898 16.625 8.266 1 98.94 387 SER B N 1
ATOM 5810 C CA . SER B 1 387 ? -8.492 16.578 7.855 1 98.94 387 SER B CA 1
ATOM 5811 C C . SER B 1 387 ? -8.359 16.125 6.41 1 98.94 387 SER B C 1
ATOM 5813 O O . SER B 1 387 ? -8.82 15.031 6.055 1 98.94 387 SER B O 1
ATOM 5815 N N . ASN B 1 388 ? -7.727 16.953 5.555 1 98.88 388 ASN B N 1
ATOM 5816 C CA . ASN B 1 388 ? -7.508 16.656 4.145 1 98.88 388 ASN B CA 1
ATOM 5817 C C . ASN B 1 388 ? -6.105 16.109 3.898 1 98.88 388 ASN B C 1
ATOM 5819 O O . ASN B 1 388 ? -5.141 16.562 4.512 1 98.88 388 ASN B O 1
ATOM 5823 N N . SER B 1 389 ? -5.977 15.117 3.055 1 98.75 389 SER B N 1
ATOM 5824 C CA . SER B 1 389 ? -4.73 14.578 2.52 1 98.75 389 SER B CA 1
ATOM 5825 C C . SER B 1 389 ? -4.824 14.367 1.012 1 98.75 389 SER B C 1
ATOM 5827 O O . SER B 1 389 ? -5.648 13.578 0.537 1 98.75 389 SER B O 1
ATOM 5829 N N . PHE B 1 390 ? -3.959 14.984 0.248 1 98.25 390 PHE B N 1
ATOM 5830 C CA . PHE B 1 390 ? -3.939 14.898 -1.208 1 98.25 390 PHE B CA 1
ATOM 5831 C C . PHE B 1 390 ? -2.553 14.516 -1.71 1 98.25 390 PHE B C 1
ATOM 5833 O O . PHE B 1 390 ? -1.551 15.094 -1.286 1 98.25 390 PHE B O 1
ATOM 5840 N N . GLY B 1 391 ? -2.529 13.516 -2.592 1 96.94 391 GLY B N 1
ATOM 5841 C CA . GLY B 1 391 ? -1.224 12.992 -2.963 1 96.94 391 GLY B CA 1
ATOM 5842 C C . GLY B 1 391 ? -1.012 12.93 -4.465 1 96.94 391 GLY B C 1
ATOM 5843 O O . GLY B 1 391 ? -1.968 13.023 -5.238 1 96.94 391 GLY B O 1
ATOM 5844 N N . PHE B 1 392 ? 0.353 12.773 -4.828 1 95.81 392 PHE B N 1
ATOM 5845 C CA . PHE B 1 392 ? 0.721 12.5 -6.211 1 95.81 392 PHE B CA 1
ATOM 5846 C C . PHE B 1 392 ? -0.065 11.32 -6.762 1 95.81 392 PHE B C 1
ATOM 5848 O O . PHE B 1 392 ? -0.355 10.367 -6.035 1 95.81 392 PHE B O 1
ATOM 5855 N N . GLY B 1 393 ? -0.351 11.391 -8.039 1 95.88 393 GLY B N 1
ATOM 5856 C CA . GLY B 1 393 ? -1.199 10.375 -8.648 1 95.88 393 GLY B CA 1
ATOM 5857 C C . GLY B 1 393 ? -2.674 10.734 -8.617 1 95.88 393 GLY B C 1
ATOM 5858 O O . GLY B 1 393 ? -3.504 10.016 -9.18 1 95.88 393 GLY B O 1
ATOM 5859 N N . GLY B 1 394 ? -2.934 11.891 -7.992 1 97.25 394 GLY B N 1
ATOM 5860 C CA . GLY B 1 394 ? -4.293 12.406 -7.949 1 97.25 394 GLY B CA 1
ATOM 5861 C C . GLY B 1 394 ? -5.16 11.719 -6.906 1 97.25 394 GLY B C 1
ATOM 5862 O O . GLY B 1 394 ? -6.387 11.758 -6.992 1 97.25 394 GLY B O 1
ATOM 5863 N N . THR B 1 395 ? -4.57 11.086 -5.941 1 98.38 395 THR B N 1
ATOM 5864 C CA . THR B 1 395 ? -5.301 10.383 -4.898 1 98.38 395 THR B CA 1
ATOM 5865 C C . THR B 1 395 ? -5.641 11.32 -3.744 1 98.38 395 THR B C 1
ATOM 5867 O O . THR B 1 395 ? -4.84 12.18 -3.377 1 98.38 395 THR B O 1
ATOM 5870 N N . ASN B 1 396 ? -6.859 11.258 -3.244 1 98.81 396 ASN B N 1
ATOM 5871 C CA . ASN B 1 396 ? -7.348 12.141 -2.188 1 98.81 396 ASN B CA 1
ATOM 5872 C C . ASN B 1 396 ? -8.023 11.352 -1.071 1 98.81 396 ASN B C 1
ATOM 5874 O O . ASN B 1 396 ? -8.727 10.375 -1.336 1 98.81 396 ASN B O 1
ATOM 5878 N N . ALA B 1 397 ? -7.766 11.742 0.146 1 98.88 397 ALA B N 1
ATOM 5879 C CA . ALA B 1 397 ? -8.453 11.219 1.324 1 98.88 397 ALA B CA 1
ATOM 5880 C C . ALA B 1 397 ? -8.867 12.344 2.266 1 98.88 397 ALA B C 1
ATOM 5882 O O . ALA B 1 397 ? -8.109 13.297 2.482 1 98.88 397 ALA B O 1
ATOM 5883 N N . THR B 1 398 ? -10.07 12.328 2.748 1 98.94 398 THR B N 1
ATOM 5884 C CA . THR B 1 398 ? -10.57 13.25 3.764 1 98.94 398 THR B CA 1
ATOM 5885 C C . THR B 1 398 ? -11.211 12.484 4.918 1 98.94 398 THR B C 1
ATOM 5887 O O . THR B 1 398 ? -12 11.562 4.699 1 98.94 398 THR B O 1
ATOM 5890 N N . LEU B 1 399 ? -10.805 12.812 6.105 1 98.94 399 LEU B N 1
ATOM 5891 C CA . LEU B 1 399 ? -11.406 12.25 7.312 1 98.94 399 LEU B CA 1
ATOM 5892 C C . LEU B 1 399 ? -12.219 13.305 8.055 1 98.94 399 LEU B C 1
ATOM 5894 O O . LEU B 1 399 ? -11.812 14.469 8.133 1 98.94 399 LEU B O 1
ATOM 5898 N N . VAL B 1 400 ? -13.375 12.945 8.531 1 98.94 400 VAL B N 1
ATOM 5899 C CA . VAL B 1 400 ? -14.172 13.766 9.43 1 98.94 400 VAL B CA 1
ATOM 5900 C C . VAL B 1 400 ? -14.328 13.055 10.773 1 98.94 400 VAL B C 1
ATOM 5902 O O . VAL B 1 400 ? -14.781 11.914 10.828 1 98.94 400 VAL B O 1
ATOM 5905 N N . MET B 1 401 ? -13.93 13.695 11.82 1 98.88 401 MET B N 1
ATOM 5906 C CA . MET B 1 401 ? -13.938 13.156 13.18 1 98.88 401 MET B CA 1
ATOM 5907 C C . MET B 1 401 ? -14.766 14.031 14.117 1 98.88 401 MET B C 1
ATOM 5909 O O . MET B 1 401 ? -14.664 15.258 14.07 1 98.88 401 MET B O 1
ATOM 5913 N N . ARG B 1 402 ? -15.555 13.43 14.961 1 98.75 402 ARG B N 1
ATOM 5914 C CA . ARG B 1 402 ? -16.5 14.164 15.805 1 98.75 402 ARG B CA 1
ATOM 5915 C C . ARG B 1 402 ? -16.453 13.664 17.25 1 98.75 402 ARG B C 1
ATOM 5917 O O . ARG B 1 402 ? -16.391 12.453 17.484 1 98.75 402 ARG B O 1
ATOM 5924 N N . LYS B 1 403 ? -16.484 14.594 18.188 1 97.75 403 LYS B N 1
ATOM 5925 C CA . LYS B 1 403 ? -16.625 14.203 19.594 1 97.75 403 LYS B CA 1
ATOM 5926 C C . LYS B 1 403 ? -17.875 13.359 19.812 1 97.75 403 LYS B C 1
ATOM 5928 O O . LYS B 1 403 ? -18.938 13.656 19.25 1 97.75 403 LYS B O 1
ATOM 5933 N N . LEU B 1 404 ? -17.641 12.297 20.531 1 94 404 LEU B N 1
ATOM 5934 C CA . LEU B 1 404 ? -18.797 11.453 20.828 1 94 404 LEU B CA 1
ATOM 5935 C C . LEU B 1 404 ? -19.734 12.133 21.828 1 94 404 LEU B C 1
ATOM 5937 O O . LEU B 1 404 ? -19.266 12.711 22.812 1 94 404 LEU B O 1
ATOM 5941 N N . LYS B 1 405 ? -20.891 12.328 21.516 1 81.25 405 LYS B N 1
ATOM 5942 C CA . LYS B 1 405 ? -21.875 12.914 22.406 1 81.25 405 LYS B CA 1
ATOM 5943 C C . LYS B 1 405 ? -22.094 12.031 23.641 1 81.25 405 LYS B C 1
ATOM 5945 O O . LYS B 1 405 ? -22.203 10.812 23.531 1 81.25 405 LYS B O 1
ATOM 5950 N N . ALA B 1 406 ? -21.719 12.773 24.812 1 53.72 406 ALA B N 1
ATOM 5951 C CA . ALA B 1 406 ? -22 12.109 26.094 1 53.72 406 ALA B CA 1
ATOM 5952 C C . ALA B 1 406 ? -23.469 11.75 26.219 1 53.72 406 ALA B C 1
ATOM 5954 O O . ALA B 1 406 ? -24.328 12.43 25.641 1 53.72 406 ALA B O 1
#

Radius of gyration: 24.66 Å; Cα contacts (8 Å, |Δi|>4): 2515; chains: 2; bounding box: 61×76×57 Å

Sequence (812 aa):
MKRAVITGLGIVSSIGNNQQEVLASLREGRSGITFSQELKDAGMRSQVWGNVKLDTTGLIDRKVVRFMSDASIYAYLSMEQAVADAGLAPEVYQNNPRVGLIAGSGGGSPKFQVFGADAMRSPRGLKAVGPYVVTKAMASGVSACLATPFKIFGVNYSISSACATSAHCIGNAVEQIQLGKQDIVFAGGGEELCWEMACEFDAMGALSTKYNDTPEKASRTYDAHRDGFVIAGGGGMVVVEELEHALARGAHIYAEIVGYGATSDGADMVAPSGEGAVRCMQMAMHGVDTPIDYLNSHGTSTPVGDVKELGAIREVFGDKSPAISATKAMTGHSLGAAGVQEAIYSLLMLEHGFIAPSINIEQMDEQAAGLNIVTETTERELTTVMSNSFGFGGTNATLVMRKLKAMKRAVITGLGIVSSIGNNQQEVLASLREGRSGITFSQELKDAGMRSQVWGNVKLDTTGLIDRKVVRFMSDASIYAYLSMEQAVADAGLAPEVYQNNPRVGLIAGSGGGSPKFQVFGADAMRSPRGLKAVGPYVVTKAMASGVSACLATPFKIFGVNYSISSACATSAHCIGNAVEQIQLGKQDIVFAGGGEELCWEMACEFDAMGALSTKYNDTPEKASRTYDAHRDGFVIAGGGGMVVVEELEHALARGAHIYAEIVGYGATSDGADMVAPSGEGAVRCMQMAMHGVDTPIDYLNSHGTSTPVGDVKELGAIREVFGDKSPAISATKAMTGHSLGAAGVQEAIYSLLMLEHGFIAPSINIEQMDEQAAGLNIVTETTERELTTVMSNSFGFGGTNATLVMRKLKA

Nearest PDB structures (foldseek):
  2byx-assembly2_D  TM=1.001E+00  e=2.333E-90  Escherichia coli
  2bz4-assembly1_B  TM=1.001E+00  e=2.124E-89  Escherichia coli
  1h4f-assembly2_C  TM=9.999E-01  e=7.045E-89  Escherichia coli
  2byy-assembly1_A  TM=1.001E+00  e=1.815E-88  Escherichia coli
  8sms-assembly1_B  TM=9.996E-01  e=2.414E-87  Escherichia coli K-12

Solvent-accessible surface area (backbone atoms only — not comparable to full-atom values): 35312 Å² total; per-residue (Å²): 120,57,53,35,24,33,34,19,54,18,32,25,29,23,42,26,72,34,68,66,46,32,51,52,24,39,62,69,54,43,55,18,33,34,67,32,66,66,30,43,74,61,63,46,74,36,22,42,27,4,51,56,88,68,85,64,80,83,75,54,60,67,90,60,47,62,39,45,33,64,14,26,48,27,22,43,56,4,38,55,39,9,39,59,60,33,64,61,54,65,82,70,43,35,74,23,60,40,20,25,35,28,16,8,18,13,60,35,26,41,62,39,40,36,46,35,40,52,24,33,71,38,95,66,19,48,73,55,34,32,60,37,37,44,48,22,24,27,30,19,25,39,23,25,64,38,27,24,84,57,17,25,21,7,41,48,33,8,31,12,23,27,29,11,7,4,36,44,16,41,46,49,39,46,50,37,29,38,71,68,65,29,50,34,24,42,18,6,10,12,15,47,72,49,59,57,52,50,48,30,43,44,33,52,59,46,35,29,47,91,30,48,90,44,24,63,52,35,22,8,35,59,18,62,82,36,56,6,27,27,51,18,16,20,8,5,20,33,30,39,25,25,44,70,63,37,57,74,72,67,45,60,68,70,24,28,57,65,20,58,12,55,12,15,39,19,66,34,55,76,56,74,72,23,59,28,54,32,54,12,49,52,48,12,45,54,89,53,91,63,71,58,49,32,32,37,46,53,38,52,10,26,70,64,57,32,50,34,50,41,52,20,50,39,68,72,39,50,89,63,48,36,42,28,27,23,59,27,17,26,30,23,44,18,42,5,11,33,22,26,41,49,46,50,55,50,48,52,27,41,73,68,27,33,44,47,22,23,36,58,54,85,44,71,30,75,74,50,66,88,52,45,70,32,61,52,62,40,84,40,85,48,54,25,37,33,36,43,18,62,16,56,22,20,18,30,22,20,42,25,36,25,53,66,82,129,120,58,53,36,23,32,33,19,53,18,31,26,28,22,41,27,71,34,68,67,47,32,50,53,25,40,62,69,54,44,57,18,34,34,68,32,66,65,29,43,74,63,62,46,75,36,23,40,28,4,51,56,88,67,85,65,79,82,75,53,58,69,89,61,48,62,41,45,33,64,14,25,47,26,22,42,56,5,39,55,38,8,39,58,60,33,65,60,52,65,80,71,44,35,74,22,61,41,19,24,36,28,18,8,19,15,58,35,24,39,62,41,38,36,46,35,41,53,24,33,70,38,96,66,19,47,73,56,34,31,61,39,36,43,48,22,23,26,32,18,23,39,24,24,64,40,27,23,84,55,18,24,21,7,40,46,32,7,33,13,22,26,28,11,8,4,37,46,16,41,46,50,38,44,49,38,28,38,70,67,64,29,48,32,23,42,18,5,10,12,15,49,72,48,56,56,52,48,47,30,44,44,33,51,59,46,35,30,46,89,30,46,92,42,23,63,53,34,23,9,34,57,17,63,80,36,56,6,27,26,50,18,18,21,9,6,20,32,31,39,26,26,44,70,64,37,57,74,73,66,45,61,68,69,24,29,58,66,19,57,14,54,14,15,39,19,69,34,56,76,56,72,72,25,60,29,54,32,54,12,50,52,48,12,45,55,89,52,89,64,72,56,48,32,32,37,47,52,37,50,10,28,71,64,58,32,50,33,49,42,51,20,49,40,70,70,41,50,89,63,47,35,42,28,28,24,61,28,17,26,31,24,43,19,42,5,10,33,23,27,40,49,46,50,53,50,49,52,26,41,75,69,27,32,43,47,22,23,36,59,53,84,43,72,31,76,76,50,66,87,51,45,69,33,63,52,60,39,83,39,85,49,56,25,38,32,36,44,18,64,16,56,21,19,17,30,22,21,42,25,37,27,54,66,81,129

InterPro domains:
  IPR000794 Beta-ketoacyl synthase [PTHR11712] (2-403)
  IPR000794 Beta-ketoacyl synthas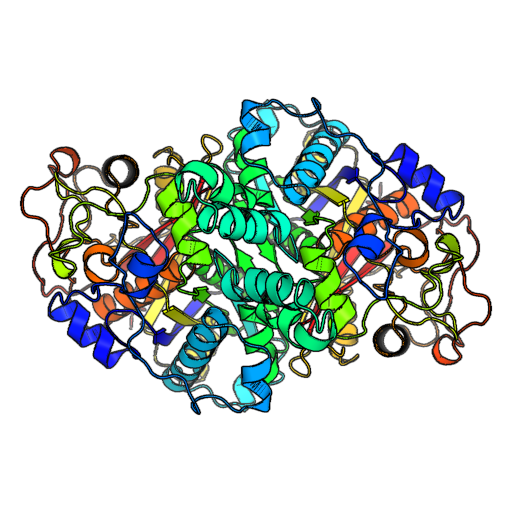e [cd00834] (2-401)
  IPR014030 Beta-ketoacyl synthase-like, N-terminal domain [PF00109] (2-246)
  IPR014031 Beta-ketoacyl synthase, C-terminal domain [PF02801] (254-362)
  IPR016039 Thiolase-like [G3DSA:3.40.47.10] (6-259)
  IPR016039 Thiolase-like [G3DSA:3.40.47.10] (260-405)
  IPR016039 Thiolase-like [SSF53901] (1-253)
  IPR016039 Thiolase-like [SSF53901] (215-403)
  IPR018201 Beta-ketoacyl synthase, active site [PS00606] (154-170)
  IPR020841 Polyketide synthase, beta-ketoacyl synthase domain [PS52004] (1-403)
  IPR020841 Polyketide synthase, beta-ketoacyl synthase domain [SM00825] (4-406)

Organism: NCBI:txid59203

=== Feature glossary ===
Legend for the data blocks above and below:

— What the protein is —

The amino-acid sequence is the protein's primary structure: the linear order of residues from the N-terminus to the C-terminus, written in one-letter code. Everything else here — the 3D coordinates, the secondary structure, the domain annotations — is ultimately a consequence of this string.

Database cross-references. InterPro integrates a dozen domain/family signature databases into unified entries with residue-range hits. GO terms attach function/process/location labels with evidence codes. CATH codes position the fold in a four-level structural taxonomy. Organism is the NCBI-taxonomy species name.

— Where its atoms are —

The mmCIF block holds the 3D Cartesian coordinates of each backbone atom (N, Cα, C, O) in ångströms. mmCIF is the PDB's canonical archive format — a tagged-loop text representation of the atomic model.

The six renders are orthographic views along the three Cartesian axes in both directions. Representation (cartoon, sticks, or surface) and color scheme (sequence-rainbow or by-chain) vary across proteins so the training set covers all the common visualization conventions.

— Local backbone conformation —

Secondary structure is the local, repeating backbone conformation. DSSP classifies it into eight states by reading the hydrogen-bond network: three helix types (H, G, I), two β types (E, B), two non-regular types (T, S), and unstructured coil (-).

SS3 is a coarse helix/strand/coil call (letters a/b/c) made by the P-SEA algorithm from inter-Cα distances and dihedrals. It is less detailed than DSSP but needs only Cα positions.

Backbone dihedral angles. Every residue except chain termini has a φ (preceding-C → N → Cα → C) and a ψ (N → Cα → C → next-N). They are reported in degrees following the IUPAC sign convention. Secondary structure is essentially a statement about which (φ, ψ) basin each residue occupies.

— Global shape and packing —

The geometric summary reports three shape descriptors. Rg (radius of gyration) measures how spread out the Cα atoms are about their centre of mass; compact globular proteins have small Rg, elongated or unfolded ones large. Cα contacts (<8 Å, |i−j|>4) count long-range residue pairs in spatial proximity — high for tightly packed folds, near zero for rods or random coil. The bounding-box extents give the protein's footprint along x, y, z in Å.

Solvent accessibility: the surface area of each residue that a 1.4 Å water probe can touch, in Å². When only backbone atoms are present the absolute values are lower than full-atom SASA (side chains contribute most of the area) and are flagged as backbone-only.

Plot images: a contact map (which residues are close in 3D, as an N×N binary image), a Ramachandran scatter (backbone torsion angles, revealing secondary-structure composition at a glance), and — for AlphaFold structures — a PAE heatmap (pairwise prediction confidence).

— Structural neighborhood —

Foldseek's 3Di representation compresses backbone geometry into a per-residue letter drawn from a learned twenty-state alphabet. It captures the tertiary interaction pattern around each residue — which residues are packed against it in space, regardless of where they are in sequence.

Structural nearest neighbors (via Foldseek easy-search vs the PDB). Reported per hit: target PDB id, E-value, and alignment TM-score. A TM-score above ~0.5 is the conventional threshold for 'same fold'.

— Confidence and disorder —

pLDDT (predicted Local Distance Difference Test) is AlphaFold's per-residue confidence score, ranging from 0 to 100. Values above 90 indicate high confiden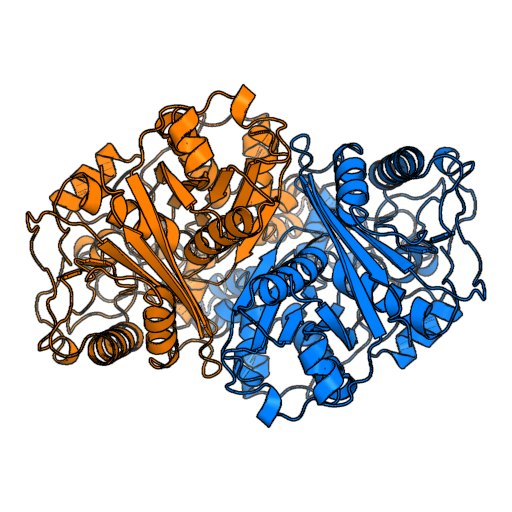ce (typically well-packed cores); 70–90 is confident; 50–70 low confidence; below 50 usually means the region is disordered or the prediction is unreliable there. AlphaFold stores pLDDT in the mmCIF B-factor column.

For experimental (PDB) structures, the B-factor (temperature factor) quantifies the positional spread of each atom in the crystal — a combination of thermal vibration and static disorder — in units of Å². High B-factors mark flexible loops or poorly resolved regions; low B-factors mark the rigid, well-ordered core.

Predicted Aligned Error (PAE) is an AlphaFold confidence matrix: entry (i, j) is the expected error in the position of residue j, in ångströms, when the prediction is superimposed on the true structure at residue i. Low PAE within a block of residues means that block is internally rigid and well-predicted; high PAE between two blocks means their relative placement is uncertain even if each block individually is confident.